Protein 2NXW (pdb70)

Foldseek 3Di:
DFDDDQQAALLRLLLLVQVVFPEAAAEEDDDDLCVLSVVCCVVVVSHHYHYFDALCLLLLLQQLLCLLVLTEGHYEFEPDPGLVRNLVSQLLQQLLLAAYEYEYGAAQPPDDDDDPVPSVVSVVVRWQEEDEQNGQACSLVRSLAQSLRCLQASHYYYYYYHSVRRGRDHHHRDHRDDDFADPVLLLVVLVVLLVLLVPWPQAEEEAEQVCSSNVPLVLVLQLCQQSPHAYEYFPNCPPRCPVGLRRHLYYQQPLLDDPVVLCSQAVTLAYEHQAADEDPFGRGPHCVRHPQQSYWDCHSCWIDYNHDIGHRHRSVSSSVSNSVVTDGHSHGDDDPDNDDADEDQPQDFAFDFLSSLQRLQQPVVVVPDDFAAEEEFAALQVVSCSRHDHPHYHYSRGVRDAQSFQSSQVSSQLRVPQGEYETEYEPVRCVPHVLSLLSCLVSVFAHEYEYEYQQFSQLVCLVPVVDPVRRHDDDPVQVCQVVSFAHGDEDTGSNRSNVLVVVQVVDTRGYYYYYRHDHRPRGDSSSVSVSVSVVVD/DDWFALLVLLLVVQVVFPEAAAEEDEDVLCVLSVVCCVVVVSHHYHYFDALCLLLLLQQLLCLLVLTEGEYEFEPDPGLVRNLLSQQLQQLQLAEYEYEYGAAAPVGPDVPSVVSVVVRFDEEDEQNDQACSLVRSLAQSLRCLQASHYYYYYYHSVRRGPIHHHHDHRDDDDDDVVLLLVLLVVLLVLQVPWPQAEEEAEQVCSSNVVLVLVLQLCQQSVHAYEYAPRCPPGCPVGLARHPYYQFPQLDDPVRLCSQLVTQAYEAQAADEDPFRRGPHPVRHDQQRYWHCHSQWTDHNNDIRHRHGSVNNSVSNSVVTDGHPHGDVVDDDDDADEDQPQDFAFDFLLSLQRLQQHVVVVPDDFEAEEEFAALQVVSCVRHDHPHYHYSSGVRDAQSFQSSQVSSQLRVVPGEYETEYEPVSCVPHVLSLLSCLVSVHAHEYEYEYQQFRQLVCLVVVVDPVRRHDDDPVQVCQVVSFAHGDEDTGSNVSSVLVVVSVVDTNGYYYYYRHDHRPRGDSSSVSSSVSVVD

Nearest PDB structures (foldseek):
  2nxw-assembly1_A  TM=1.002E+00  e=0.000E+00  Azospirillum brasilense
  2q5l-assembly1_A  TM=1.000E+00  e=0.000E+00  Azospirillum brasilense
  2nxw-assembly1_B  TM=9.955E-01  e=0.000E+00  Azospirillum brasilense
  2q5l-assembly1_B  TM=9.924E-01  e=0.000E+00  Azospirillum brasilense
  2q5j-assembly1_B  TM=9.953E-01  e=8.909E-103  Azospirillum brasilense

CATH classification: 3.40.50.970 (+2 more: 3.40.50.1220, 3.40.50.970)

Organism: Azospirillum brasilense (NCBI:txid192)

Solvent-accessible surface area: 36427 Å² total; per-residue (Å²): 214,116,26,109,44,41,162,38,78,0,0,28,2,0,0,114,1,0,121,113,23,34,6,78,6,0,0,0,5,7,8,74,55,1,8,32,5,0,73,9,0,34,110,47,106,16,4,61,30,30,10,2,2,8,8,4,0,0,1,9,0,0,2,0,8,1,20,68,44,51,20,5,1,0,0,0,1,20,60,16,15,6,0,4,11,0,0,6,1,1,0,6,0,41,0,1,0,0,12,1,0,0,3,0,5,2,23,4,49,126,90,77,97,32,32,142,77,6,4,43,84,0,0,37,70,0,9,48,8,40,4,108,2,56,50,15,54,134,2,18,70,52,0,7,90,0,0,2,6,0,107,18,27,4,19,0,0,0,0,5,2,0,81,74,28,1,78,25,55,0,117,92,21,44,133,42,63,106,96,83,69,58,106,121,16,21,38,47,0,0,78,64,0,7,44,34,7,174,93,16,129,40,18,0,0,0,0,0,1,2,0,69,21,65,62,16,75,82,96,0,17,61,0,0,22,62,20,38,12,55,4,0,1,2,7,14,0,38,53,7,2,55,135,7,49,1,24,24,84,15,32,2,7,12,57,0,10,80,82,71,13,21,57,42,1,50,126,6,54,2,2,0,0,0,0,0,11,50,15,92,48,30,0,6,0,8,43,154,92,14,46,86,195,65,4,4,33,1,26,49,41,26,1,56,6,56,112,122,66,31,60,54,2,21,10,44,15,0,0,51,6,0,20,140,85,26,98,103,46,133,67,84,70,126,67,204,78,97,77,90,63,17,52,39,19,108,56,54,63,96,76,1,26,2,19,10,0,0,69,4,6,0,44,61,22,147,92,66,33,100,38,30,26,1,0,0,0,27,13,14,1,0,0,0,0,17,8,0,28,33,59,28,34,10,1,4,0,2,24,27,3,51,0,5,0,2,0,0,0,1,0,0,6,26,19,10,76,44,138,12,1,3,1,0,0,15,3,5,2,0,6,8,6,0,4,6,1,4,2,2,156,70,23,66,16,8,1,0,0,0,0,7,3,16,21,4,17,8,21,22,36,27,79,14,88,103,5,63,18,0,64,23,48,50,3,59,1,9,101,0,0,74,6,7,29,1,53,32,66,65,3,131,32,45,41,80,0,97,61,9,2,43,76,2,32,89,46,127,65,102,1,10,1,1,0,0,24,9,60,104,54,49,41,0,66,2,0,44,103,23,40,124,8,86,82,83,153,128,90,111,41,84,0,0,33,2,0,0,102,1,0,115,108,27,34,6,80,6,0,0,0,5,7,8,60,39,1,5,34,5,0,67,7,2,46,117,47,148,16,5,71,40,32,24,2,2,8,8,3,0,0,1,10,0,0,2,0,8,1,18,60,42,46,23,5,1,0,0,0,0,17,58,15,14,6,0,4,11,0,0,7,2,1,0,6,0,17,1,1,0,0,11,1,0,0,2,0,4,1,33,4,61,115,100,63,73,84,26,3,42,73,0,0,96,49,0,8,35,9,34,5,103,2,55,58,50,93,136,1,16,69,52,0,7,92,0,0,8,18,0,113,38,60,4,19,0,0,0,0,9,1,0,77,74,12,1,74,20,86,6,122,73,19,46,132,37,87,95,75,126,43,88,129,119,34,31,35,47,0,0,78,53,0,8,59,29,6,156,97,15,124,37,23,0,0,0,0,0,1,2,0,62,21,63,48,17,67,84,96,0,16,59,0,0,20,62,23,41,16,50,2,0,2,2,12,19,0,48,49,4,11,57,133,5,42,5,14,23,91,23,42,2,17,5,80,1,16,87,82,145,15,24,154,43,0,49,104,3,33,1,2,0,0,0,0,0,8,39,10,96,32,46,4,3,1,6,42,107,64,15,40,73,166,98,8,0,36,1,26,61,57,24,1,46,11,34,155,84,80,46,68,95,3,25,10,43,17,0,0,53,4,1,20,142,75,14,90,110,37,142,84,83,53,118,85,96,88,123,119,90,63,23,55,49,24,113,56,50,63,93,80,2,28,1,19,11,0,0,68,4,7,0,42,61,19,143,94,68,30,138,26,29,25,0,0,0,0,40,13,14,2,0,1,0,0,19,24,0,18,33,56,30,33,10,3,4,4,4,27,40,3,54,0,5,0,2,0,0,0,1,0,0,15,28,17,9,82,66,143,14,1,3,1,0,0,15,4,5,2,0,6,9,7,0,4,5,1,0,16,2,64,100,26,68,14,9,1,0,0,1,0,6,2,16,17,4,18,10,32,19,26,27,72,17,94,102,6,62,17,0,57,13,28,70,6,101,1,9,98,1,0,61,4,1,0,1,52,33,65,45,3,126,31,32,40,81,0,94,61,10,3,42,74,2,33,87,44,137,54,86,0,10,1,1,0,0,22,8,65,107,55,50,42,0,63,3,0,47,109,24,36,93,23,98,94,125

Structure (mmCIF, N/CA/C/O backbone):
data_2NXW
#
_entry.id   2NXW
#
_cell.length_a   99.411
_cell.length_b   179.032
_cell.length_c   120.925
_cell.angle_alpha   90.00
_cell.angle_beta   90.00
_cell.angle_gamma   90.00
#
_symmetry.space_group_name_H-M   'C 2 2 21'
#
loop_
_entity.id
_entity.type
_entity.pdbx_description
1 polymer 'PHENYL-3-PYRUVATE DECARBOXYLASE'
2 non-polymer 'MAGNESIUM ION'
3 non-polymer 'CHLORIDE ION'
4 non-polymer 'THIAMINE DIPHOSPHATE'
5 non-polymer GLYCEROL
6 water water
#
loop_
_atom_site.group_PDB
_atom_site.id
_atom_site.type_symbol
_atom_site.label_atom_id
_atom_site.label_alt_id
_atom_site.label_comp_id
_atom_site.label_asym_id
_atom_site.label_entity_id
_atom_site.label_seq_id
_atom_site.pdbx_PDB_ins_code
_atom_site.Cartn_x
_atom_site.Cartn_y
_atom_site.Cartn_z
_atom_site.occupancy
_atom_site.B_iso_or_equiv
_atom_site.auth_seq_id
_atom_site.auth_comp_id
_atom_site.auth_asym_id
_atom_site.auth_atom_id
_atom_site.pdbx_PDB_model_num
ATOM 1 N N . LEU A 1 14 ? 28.603 31.896 -0.717 1.00 33.13 -6 LEU A N 1
ATOM 2 C CA . LEU A 1 14 ? 27.398 32.769 -0.636 1.00 31.95 -6 LEU A CA 1
ATOM 3 C C . LEU A 1 14 ? 26.506 32.363 0.530 1.00 31.06 -6 LEU A C 1
ATOM 4 O O . LEU A 1 14 ? 26.365 31.175 0.827 1.00 31.35 -6 LEU A O 1
ATOM 9 N N . VAL A 1 15 ? 25.906 33.353 1.185 1.00 29.54 -5 VAL A N 1
ATOM 10 C CA . VAL A 1 15 ? 25.000 33.090 2.300 1.00 28.23 -5 VAL A CA 1
ATOM 11 C C . VAL A 1 15 ? 23.767 32.406 1.712 1.00 27.55 -5 VAL A C 1
ATOM 12 O O . VAL A 1 15 ? 23.188 32.893 0.739 1.00 27.03 -5 VAL A O 1
ATOM 16 N N . PRO A 1 16 ? 23.340 31.276 2.298 1.00 25.11 -4 PRO A N 1
ATOM 17 C CA . PRO A 1 16 ? 22.165 30.570 1.772 1.00 24.00 -4 PRO A CA 1
ATOM 18 C C . PRO A 1 16 ? 20.874 31.382 1.790 1.00 24.32 -4 PRO A C 1
ATOM 19 O O . PRO A 1 16 ? 20.631 32.167 2.703 1.00 24.49 -4 PRO A O 1
ATOM 23 N N . ARG A 1 17 ? 20.046 31.178 0.771 1.00 23.86 -3 ARG A N 1
ATOM 24 C CA . ARG A 1 17 ? 18.761 31.860 0.672 1.00 25.39 -3 ARG A CA 1
ATOM 25 C C . ARG A 1 17 ? 17.835 31.025 -0.203 1.00 25.24 -3 ARG A C 1
ATOM 26 O O . ARG A 1 17 ? 18.259 30.514 -1.240 1.00 24.40 -3 ARG A O 1
ATOM 29 N N . GLY A 1 18 ? 16.584 30.860 0.224 1.00 25.96 -2 GLY A N 1
ATOM 30 C CA . GLY A 1 18 ? 15.624 30.134 -0.591 1.00 25.57 -2 GLY A CA 1
ATOM 31 C C . GLY A 1 18 ? 15.242 28.694 -0.302 1.00 25.38 -2 GLY A C 1
ATOM 32 O O . GLY A 1 18 ? 14.298 28.182 -0.905 1.00 25.35 -2 GLY A O 1
ATOM 33 N N . SER A 1 19 ? 15.949 28.031 0.606 1.00 25.33 -1 SER A N 1
ATOM 34 C CA . SER A 1 19 ? 15.643 26.638 0.920 1.00 25.36 -1 SER A CA 1
ATOM 35 C C . SER A 1 19 ? 14.350 26.501 1.720 1.00 25.94 -1 SER A C 1
ATOM 36 O O . SER A 1 19 ? 13.735 25.430 1.750 1.00 25.47 -1 SER A O 1
ATOM 39 N N . HIS A 1 20 ? 13.946 27.587 2.367 1.00 26.16 0 HIS A N 1
ATOM 40 C CA . HIS A 1 20 ? 12.746 27.597 3.200 1.00 26.83 0 HIS A CA 1
ATOM 41 C C . HIS A 1 20 ? 12.906 26.583 4.331 1.00 26.86 0 HIS A C 1
ATOM 42 O O . HIS A 1 20 ? 11.930 26.011 4.817 1.00 27.74 0 HIS A O 1
ATOM 49 N N . MET A 1 21 ? 14.152 26.354 4.735 1.00 25.08 1 MET A N 1
ATOM 50 C CA . MET A 1 21 ? 14.437 25.429 5.825 1.00 24.53 1 MET A CA 1
ATOM 51 C C . MET A 1 21 ? 15.395 26.080 6.815 1.00 23.42 1 MET A C 1
ATOM 52 O O . MET A 1 21 ? 16.524 26.419 6.461 1.00 23.46 1 MET A O 1
ATOM 61 N N . LYS A 1 22 ? 14.933 26.256 8.051 1.00 21.76 2 LYS A N 1
ATOM 62 C CA . LYS A 1 22 ? 15.744 26.853 9.108 1.00 20.93 2 LYS A CA 1
ATOM 63 C C . LYS A 1 22 ? 16.837 25.873 9.511 1.00 19.07 2 LYS A C 1
ATOM 64 O O . LYS A 1 22 ? 16.639 24.659 9.464 1.00 18.10 2 LYS A O 1
ATOM 70 N N . LEU A 1 23 ? 17.980 26.404 9.926 1.00 19.16 3 LEU A N 1
ATOM 71 C CA . LEU A 1 23 ? 19.088 25.566 10.358 1.00 17.98 3 LEU A CA 1
ATOM 72 C C . LEU A 1 23 ? 18.625 24.575 11.435 1.00 17.04 3 LEU A C 1
ATOM 73 O O . LEU A 1 23 ? 18.930 23.385 11.356 1.00 17.21 3 LEU A O 1
ATOM 78 N N . ALA A 1 24 ? 17.883 25.059 12.428 1.00 17.47 4 ALA A N 1
ATOM 79 C CA . ALA A 1 24 ? 17.406 24.178 13.498 1.00 17.58 4 ALA A CA 1
ATOM 80 C C . ALA A 1 24 ? 16.532 23.047 12.953 1.00 18.32 4 ALA A C 1
ATOM 81 O O . ALA A 1 24 ? 16.631 21.908 13.410 1.00 18.43 4 ALA A O 1
ATOM 83 N N . GLU A 1 25 ? 15.681 23.360 11.975 1.00 18.17 5 GLU A N 1
ATOM 84 C CA . GLU A 1 25 ? 14.795 22.363 11.369 1.00 19.69 5 GLU A CA 1
ATOM 85 C C . GLU A 1 25 ? 15.617 21.320 10.619 1.00 18.64 5 GLU A C 1
ATOM 86 O O . GLU A 1 25 ? 15.334 20.123 10.688 1.00 19.63 5 GLU A O 1
ATOM 92 N N . ALA A 1 26 ? 16.629 21.783 9.890 1.00 17.73 6 ALA A N 1
ATOM 93 C CA . ALA A 1 26 ? 17.499 20.892 9.135 1.00 17.32 6 ALA A CA 1
ATOM 94 C C . ALA A 1 26 ? 18.212 19.925 10.075 1.00 16.30 6 ALA A C 1
ATOM 95 O O . ALA A 1 26 ? 18.381 18.749 9.761 1.00 17.62 6 ALA A O 1
ATOM 97 N N . LEU A 1 27 ? 18.628 20.433 11.231 1.00 17.28 7 LEU A N 1
ATOM 98 C CA . LEU A 1 27 ? 19.312 19.596 12.210 1.00 16.91 7 LEU A CA 1
ATOM 99 C C . LEU A 1 27 ? 18.354 18.559 12.800 1.00 16.02 7 LEU A C 1
ATOM 100 O O . LEU A 1 27 ? 18.693 17.374 12.879 1.00 16.36 7 LEU A O 1
ATOM 105 N N . LEU A 1 28 ? 17.167 18.998 13.210 1.00 15.74 8 LEU A N 1
ATOM 106 C CA . LEU A 1 28 ? 16.189 18.071 13.769 1.00 15.45 8 LEU A CA 1
ATOM 107 C C . LEU A 1 28 ? 15.843 16.992 12.749 1.00 16.01 8 LEU A C 1
ATOM 108 O O . LEU A 1 28 ? 15.728 15.818 13.094 1.00 16.30 8 LEU A O 1
ATOM 113 N N . ARG A 1 29 ? 15.701 17.382 11.483 1.00 17.39 9 ARG A N 1
ATOM 114 C CA . ARG A 1 29 ? 15.385 16.412 10.439 1.00 17.26 9 ARG A CA 1
ATOM 115 C C . ARG A 1 29 ? 16.541 15.435 10.210 1.00 16.39 9 ARG A C 1
ATOM 116 O O . ARG A 1 29 ? 16.315 14.247 9.999 1.00 19.15 9 ARG A O 1
ATOM 124 N N . ALA A 1 30 ? 17.776 15.930 10.256 1.00 16.44 10 ALA A N 1
ATOM 125 C CA . ALA A 1 30 ? 18.953 15.084 10.074 1.00 16.03 10 ALA A CA 1
ATOM 126 C C . ALA A 1 30 ? 19.031 14.041 11.195 1.00 17.00 10 ALA A C 1
ATOM 127 O O . ALA A 1 30 ? 19.432 12.898 10.968 1.00 16.99 10 ALA A O 1
ATOM 129 N N . LEU A 1 31 ? 18.645 14.445 12.401 1.00 16.21 11 LEU A N 1
ATOM 130 C CA . LEU A 1 31 ? 18.665 13.529 13.538 1.00 16.30 11 LEU A CA 1
ATOM 131 C C . LEU A 1 31 ? 17.582 12.465 13.359 1.00 15.91 11 LEU A C 1
ATOM 132 O O . LEU A 1 31 ? 17.826 11.277 13.574 1.00 16.42 11 LEU A O 1
ATOM 137 N N . LYS A 1 32 ? 16.394 12.894 12.948 1.00 16.69 12 LYS A N 1
ATOM 138 C CA . LYS A 1 32 ? 15.300 11.961 12.726 1.00 18.04 12 LYS A CA 1
ATOM 139 C C . LYS A 1 32 ? 15.660 10.980 11.604 1.00 18.59 12 LYS A C 1
ATOM 140 O O . LYS A 1 32 ? 15.339 9.790 11.687 1.00 17.82 12 LYS A O 1
ATOM 146 N N . ASP A 1 33 ? 16.340 11.475 10.566 1.00 19.25 13 ASP A N 1
ATOM 147 C CA . ASP A 1 33 ? 16.763 10.628 9.442 1.00 21.14 13 ASP A CA 1
ATOM 148 C C . ASP A 1 33 ? 17.687 9.516 9.916 1.00 20.29 13 ASP A C 1
ATOM 149 O O . ASP A 1 33 ? 17.759 8.444 9.312 1.00 20.23 13 ASP A O 1
ATOM 154 N N . ARG A 1 34 ? 18.412 9.792 10.994 1.00 17.49 14 ARG A N 1
ATOM 155 C CA . ARG A 1 34 ? 19.357 8.841 11.551 1.00 17.91 14 ARG A CA 1
ATOM 156 C C . ARG A 1 34 ? 18.803 8.000 12.695 1.00 16.99 14 ARG A C 1
ATOM 157 O O . ARG A 1 34 ? 19.555 7.302 13.378 1.00 19.76 14 ARG A O 1
ATOM 165 N N . GLY A 1 35 ? 17.492 8.075 12.901 1.00 16.74 15 GLY A N 1
ATOM 166 C CA . GLY A 1 35 ? 16.858 7.264 13.922 1.00 15.79 15 GLY A CA 1
ATOM 167 C C . GLY A 1 35 ? 16.488 7.875 15.258 1.00 15.65 15 GLY A C 1
ATOM 168 O O . GLY A 1 35 ? 15.848 7.202 16.064 1.00 17.07 15 GLY A O 1
ATOM 169 N N . ALA A 1 36 ? 16.865 9.126 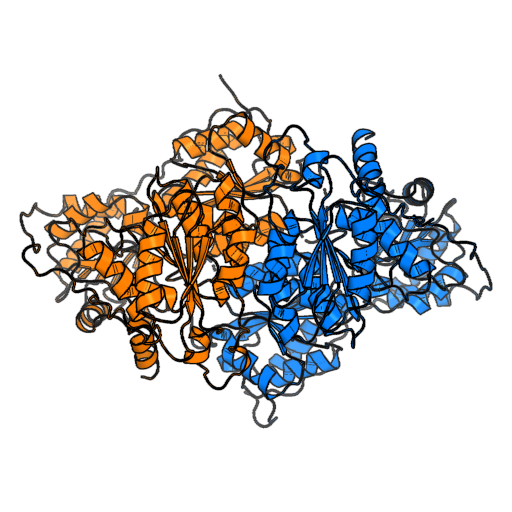15.502 1.00 16.27 16 ALA A N 1
ATOM 170 C CA . ALA A 1 36 ? 16.542 9.763 16.773 1.00 16.43 16 ALA A CA 1
ATOM 171 C C . ALA A 1 36 ? 15.035 9.722 16.977 1.00 17.06 16 ALA A C 1
ATOM 172 O O . ALA A 1 36 ? 14.261 9.936 16.029 1.00 18.02 16 ALA A O 1
ATOM 174 N N . GLN A 1 37 ? 14.609 9.463 18.211 1.00 15.53 17 GLN A N 1
ATOM 175 C CA . GLN A 1 37 ? 13.188 9.346 18.513 1.00 15.84 17 GLN A CA 1
ATOM 176 C C . GLN A 1 37 ? 12.619 10.428 19.418 1.00 16.60 17 GLN A C 1
ATOM 177 O O . GLN A 1 37 ? 11.406 10.515 19.608 1.00 17.52 17 GLN A O 1
ATOM 183 N N . ALA A 1 38 ? 13.489 11.252 19.987 1.00 15.90 18 ALA A N 1
ATOM 184 C CA . ALA A 1 38 ? 13.032 12.309 20.869 1.00 15.68 18 ALA A CA 1
ATOM 185 C C . ALA A 1 38 ? 14.181 13.246 21.158 1.00 14.61 18 ALA A C 1
ATOM 186 O O . ALA A 1 38 ? 15.325 12.956 20.835 1.00 15.10 18 ALA A O 1
ATOM 188 N N . MET A 1 39 ? 13.855 14.386 21.741 1.00 15.42 19 MET A N 1
ATOM 189 C CA . MET A 1 39 ? 14.877 15.321 22.151 1.00 14.75 19 MET A CA 1
ATOM 190 C C . MET A 1 39 ? 14.545 15.709 23.571 1.00 14.05 19 MET A C 1
ATOM 191 O O . MET A 1 39 ? 13.434 16.163 23.870 1.00 15.05 19 MET A O 1
ATOM 196 N N . PHE A 1 40 ? 15.499 15.475 24.459 1.00 13.65 20 PHE A N 1
ATOM 197 C CA . PHE A 1 40 ? 15.339 15.820 25.862 1.00 12.74 20 PHE A CA 1
ATOM 198 C C . PHE A 1 40 ? 16.065 17.138 26.072 1.00 12.76 20 PHE A C 1
ATOM 199 O O . PHE A 1 40 ? 17.080 17.395 25.429 1.00 13.30 20 PHE A O 1
ATOM 207 N N . GLY A 1 41 ? 15.556 17.984 26.958 1.00 12.37 21 GLY A N 1
ATOM 208 C CA . GLY A 1 41 ? 16.262 19.228 27.195 1.00 11.76 21 GLY A CA 1
ATOM 209 C C . GLY A 1 41 ? 15.704 20.158 28.237 1.00 12.62 21 GLY A C 1
ATOM 210 O O . GLY A 1 41 ? 14.605 19.951 28.749 1.00 12.97 21 GLY A O 1
ATOM 211 N N . ILE A 1 42 ? 16.499 21.168 28.578 1.00 12.61 22 ILE A N 1
ATOM 212 C CA . ILE A 1 42 ? 16.085 22.222 29.496 1.00 12.19 22 ILE A CA 1
ATOM 213 C C . ILE A 1 42 ? 16.532 23.501 28.793 1.00 13.35 22 ILE A C 1
ATOM 214 O O . ILE A 1 42 ? 17.701 23.659 28.440 1.00 13.08 22 ILE A O 1
ATOM 219 N N . PRO A 1 43 ? 15.597 24.428 28.569 1.00 13.91 23 PRO A N 1
ATOM 220 C CA . PRO A 1 43 ? 15.905 25.686 27.889 1.00 15.02 23 PRO A CA 1
ATOM 221 C C . PRO A 1 43 ? 16.559 26.753 28.750 1.00 15.84 23 PRO A C 1
ATOM 222 O O . PRO A 1 43 ? 16.696 26.605 29.969 1.00 14.30 23 PRO A O 1
ATOM 226 N N . GLY A 1 44 ? 16.961 27.824 28.073 1.00 14.34 24 GLY A N 1
ATOM 227 C CA . GLY A 1 44 ? 17.571 28.975 28.708 1.00 16.14 24 GLY A CA 1
ATOM 228 C C . GLY A 1 44 ? 17.549 30.074 27.666 1.00 17.08 24 GLY A C 1
ATOM 229 O O . GLY A 1 44 ? 17.253 29.808 26.507 1.00 16.80 24 GLY A O 1
ATOM 230 N N . ASP A 1 45 ? 17.862 31.299 28.065 1.00 19.46 25 ASP A N 1
ATOM 231 C CA . ASP A 1 45 ? 17.861 32.427 27.138 1.00 21.15 25 ASP A CA 1
ATOM 232 C C . ASP A 1 45 ? 18.461 32.152 25.763 1.00 20.30 25 ASP A C 1
ATOM 233 O O . ASP A 1 45 ? 17.799 32.344 24.738 1.00 20.93 25 ASP A O 1
ATOM 238 N N . PHE A 1 46 ? 19.714 31.707 25.736 1.00 17.59 26 PHE A N 1
ATOM 239 C CA . PHE A 1 46 ? 20.391 31.463 24.472 1.00 19.14 26 PHE A CA 1
ATOM 240 C C . PHE A 1 46 ? 19.812 30.319 23.650 1.00 18.83 26 PHE A C 1
ATOM 241 O O . PHE A 1 46 ? 20.009 30.259 22.439 1.00 20.71 26 PHE A O 1
ATOM 249 N N . ALA A 1 47 ? 19.076 29.425 24.300 1.00 17.14 27 ALA A N 1
ATOM 250 C CA . ALA A 1 47 ? 18.485 28.290 23.607 1.00 16.55 27 ALA A CA 1
ATOM 251 C C . ALA A 1 47 ? 16.992 28.449 23.306 1.00 15.43 27 ALA A C 1
ATOM 252 O O . ALA A 1 47 ? 16.411 27.572 22.674 1.00 16.30 27 ALA A O 1
ATOM 254 N N . LEU A 1 48 ? 16.379 29.552 23.731 1.00 15.93 28 LEU A N 1
ATOM 255 C CA . LEU A 1 48 ? 14.941 29.724 23.503 1.00 16.32 28 LEU A CA 1
ATOM 256 C C . LEU A 1 48 ? 14.514 29.610 22.036 1.00 16.51 28 LEU A C 1
ATOM 257 O O . LEU A 1 48 ? 13.554 28.906 21.727 1.00 15.99 28 LEU A O 1
ATOM 262 N N . PRO A 1 49 ? 15.213 30.295 21.119 1.00 16.23 29 PRO A N 1
ATOM 263 C CA . PRO A 1 49 ? 14.822 30.189 19.708 1.00 17.37 29 PRO A CA 1
ATOM 264 C C . PRO A 1 49 ? 14.846 28.748 19.187 1.00 17.40 29 PRO A C 1
ATOM 265 O O . PRO A 1 49 ? 13.973 28.340 18.420 1.00 18.24 29 PRO A O 1
ATOM 269 N N . PHE A 1 50 ? 15.848 27.976 19.603 1.00 16.44 30 PHE A N 1
ATOM 270 C CA . PHE A 1 50 ? 15.958 26.587 19.174 1.00 16.03 30 PHE A CA 1
ATOM 271 C C . PHE A 1 50 ? 14.806 25.742 19.733 1.00 16.43 30 PHE A C 1
ATOM 272 O O . PHE A 1 50 ? 14.218 24.930 19.019 1.00 15.86 30 PHE A O 1
ATOM 280 N N . PHE A 1 51 ? 14.479 25.930 21.011 1.00 15.84 31 PHE A N 1
ATOM 281 C CA . PHE A 1 51 ? 13.394 25.156 21.595 1.00 15.48 31 PHE A CA 1
ATOM 282 C C . PHE A 1 51 ? 12.057 25.520 20.952 1.00 15.42 31 PHE A C 1
ATOM 283 O O . PHE A 1 51 ? 11.172 24.673 20.859 1.00 16.80 31 PHE A O 1
ATOM 291 N N . LYS A 1 52 ? 11.930 26.767 20.496 1.00 16.69 32 LYS A N 1
ATOM 292 C CA . LYS A 1 52 ? 10.706 27.230 19.839 1.00 17.33 32 LYS A CA 1
ATOM 293 C C . LYS A 1 52 ? 10.520 26.447 18.549 1.00 18.16 32 LYS A C 1
ATOM 294 O O . LYS A 1 52 ? 9.421 25.979 18.258 1.00 18.24 32 LYS A O 1
ATOM 300 N N . VAL A 1 53 ? 11.590 26.298 17.774 1.00 18.27 33 VAL A N 1
ATOM 301 C CA . VAL A 1 53 ? 11.497 25.538 16.534 1.00 17.83 33 VAL A CA 1
ATOM 302 C C . VAL A 1 53 ? 11.146 24.087 16.846 1.00 18.38 33 VAL A C 1
ATOM 303 O O . VAL A 1 53 ? 10.289 23.487 16.203 1.00 18.43 33 VAL A O 1
ATOM 307 N N . ALA A 1 54 ? 11.799 23.515 17.853 1.00 17.56 34 ALA A N 1
ATOM 308 C CA . ALA A 1 54 ? 11.517 22.131 18.202 1.00 16.50 34 ALA A CA 1
ATOM 309 C C . ALA A 1 54 ? 10.057 21.928 18.598 1.00 17.81 34 ALA A C 1
ATOM 310 O O . ALA A 1 54 ? 9.418 20.974 18.152 1.00 18.46 34 ALA A O 1
ATOM 312 N N . GLU A 1 55 ? 9.529 22.825 19.423 1.00 17.90 35 GLU A N 1
ATOM 313 C CA . GLU A 1 55 ? 8.153 22.703 19.876 1.00 18.14 35 GLU A CA 1
ATOM 314 C C . GLU A 1 55 ? 7.134 22.944 18.777 1.00 19.85 35 GLU A C 1
ATOM 315 O O . GLU A 1 55 ? 6.130 22.230 18.670 1.00 21.96 35 GLU A O 1
ATOM 321 N N . GLU A 1 56 ? 7.386 23.956 17.961 1.00 21.35 36 GLU A N 1
ATOM 322 C CA . GLU A 1 56 ? 6.450 24.284 16.900 1.00 22.58 36 GLU A CA 1
ATOM 323 C C . GLU A 1 56 ? 6.439 23.290 15.744 1.00 22.88 36 GLU A C 1
ATOM 324 O O . GLU A 1 56 ? 5.372 22.968 15.208 1.00 23.60 36 GLU A O 1
ATOM 330 N N . THR A 1 57 ? 7.608 22.781 15.372 1.00 21.92 37 THR A N 1
ATOM 331 C CA . THR A 1 57 ? 7.692 21.831 14.264 1.00 22.75 37 THR A CA 1
ATOM 332 C C . THR A 1 57 ? 7.403 20.390 14.666 1.00 24.18 37 THR A C 1
ATOM 333 O O . THR A 1 57 ? 6.954 19.592 13.845 1.00 25.34 37 THR A O 1
ATOM 337 N N . GLN A 1 58 ? 7.671 20.055 15.924 1.00 24.70 38 GLN A N 1
ATOM 338 C CA . GLN A 1 58 ? 7.455 18.699 16.418 1.00 25.87 38 GLN A CA 1
ATOM 339 C C . GLN A 1 58 ? 8.145 17.643 15.545 1.00 25.05 38 GLN A C 1
ATOM 340 O O . GLN A 1 58 ? 7.634 16.535 15.380 1.00 26.40 38 GLN A O 1
ATOM 346 N N . ILE A 1 59 ? 9.302 17.977 14.980 1.00 23.79 39 ILE A N 1
ATOM 347 C CA . ILE A 1 59 ? 10.029 17.014 14.152 1.00 22.51 39 ILE A CA 1
ATOM 348 C C . ILE A 1 59 ? 10.432 15.831 15.041 1.00 22.63 39 ILE A C 1
ATOM 349 O O . ILE A 1 59 ? 10.392 14.669 14.620 1.00 22.03 39 ILE A O 1
ATOM 354 N N . LEU A 1 60 ? 10.822 16.146 16.273 1.00 21.17 40 LEU A N 1
ATOM 355 C CA . LEU A 1 60 ? 11.176 15.141 17.268 1.00 21.01 40 LEU A CA 1
ATOM 356 C C . LEU A 1 60 ? 10.368 15.505 18.502 1.00 20.60 40 LEU A C 1
ATOM 357 O O . LEU A 1 60 ? 10.210 16.683 18.821 1.00 22.40 40 LEU A O 1
ATOM 362 N N . PRO A 1 61 ? 9.812 14.504 19.193 1.00 19.10 41 PRO A N 1
ATOM 363 C CA . PRO A 1 61 ? 9.032 14.776 20.400 1.00 18.73 41 PRO A CA 1
ATOM 364 C C . PRO A 1 61 ? 9.964 15.506 21.367 1.00 18.52 41 PRO A C 1
ATOM 365 O O . PRO A 1 61 ? 11.101 15.072 21.571 1.00 19.77 41 PRO A O 1
ATOM 369 N N . LEU A 1 62 ? 9.488 16.602 21.950 1.00 17.85 42 LEU A N 1
ATOM 370 C CA . LEU A 1 62 ? 10.298 17.385 22.881 1.00 17.03 42 LEU A CA 1
ATOM 371 C C . LEU A 1 62 ? 9.921 17.090 24.328 1.00 17.43 42 LEU A C 1
ATOM 372 O O . LEU A 1 62 ? 8.792 17.340 24.746 1.00 17.30 42 LEU A O 1
ATOM 377 N N . HIS A 1 63 ? 10.881 16.564 25.090 1.00 15.46 43 HIS A N 1
ATOM 378 C CA . HIS A 1 63 ? 10.648 16.216 26.487 1.00 15.66 43 HIS A CA 1
ATOM 379 C C . HIS A 1 63 ? 11.547 17.007 27.411 1.00 14.97 43 HIS A C 1
ATOM 380 O O . HIS A 1 63 ? 12.774 16.926 27.306 1.00 16.88 43 HIS A O 1
ATOM 387 N N . THR A 1 64 ? 10.957 17.774 28.316 1.00 14.26 44 THR A N 1
ATOM 388 C CA . THR A 1 64 ? 11.787 18.513 29.255 1.00 14.66 44 THR A CA 1
ATOM 389 C C . THR A 1 64 ? 11.895 17.743 30.558 1.00 14.53 44 THR A C 1
ATOM 390 O O . THR A 1 64 ? 11.052 16.896 30.881 1.00 14.27 44 THR A O 1
ATOM 394 N N . LEU A 1 65 ? 12.978 18.001 31.277 1.00 12.64 45 LEU A N 1
ATOM 395 C CA . LEU A 1 65 ? 13.193 17.371 32.566 1.00 14.18 45 LEU A CA 1
ATOM 396 C C . LEU A 1 65 ? 13.502 18.473 33.570 1.00 13.90 45 LEU A C 1
ATOM 397 O O . LEU A 1 65 ? 13.491 19.650 33.224 1.00 14.75 45 LEU A O 1
ATOM 402 N N . SER A 1 66 ? 13.757 18.106 34.817 1.00 12.97 46 SER A N 1
ATOM 403 C CA . SER A 1 66 ? 14.015 19.091 35.848 1.00 12.07 46 SER A CA 1
ATOM 404 C C . SER A 1 66 ? 15.430 19.637 35.940 1.00 11.81 46 SER A C 1
ATOM 405 O O . SER A 1 66 ? 15.626 20.841 36.121 1.00 12.25 46 SER A O 1
ATOM 408 N N . HIS A 1 67 ? 16.402 18.742 35.819 1.00 11.97 47 HIS A N 1
ATOM 409 C CA . HIS A 1 67 ? 17.819 19.090 36.006 1.00 11.52 47 HIS A CA 1
ATOM 410 C C . HIS A 1 67 ? 18.638 18.506 34.852 1.00 11.92 47 HIS A C 1
ATOM 411 O O . HIS A 1 67 ? 18.340 17.407 34.383 1.00 10.97 47 HIS A O 1
ATOM 418 N N . GLU A 1 68 ? 19.674 19.227 34.406 1.00 11.01 48 GLU A N 1
ATOM 419 C CA . GLU A 1 68 ? 20.456 18.757 33.257 1.00 12.24 48 GLU A CA 1
ATOM 420 C C . GLU A 1 68 ? 21.066 17.357 33.352 1.00 10.93 48 GLU A C 1
ATOM 421 O O . GLU A 1 68 ? 21.187 16.678 32.329 1.00 10.57 48 GLU A O 1
ATOM 427 N N . PRO A 1 69 ? 21.479 16.904 34.556 1.00 9.54 49 PRO A N 1
ATOM 428 C CA . PRO A 1 69 ? 22.037 15.546 34.582 1.00 9.53 49 PRO A CA 1
ATOM 429 C C . PRO A 1 69 ? 21.030 14.566 33.978 1.00 10.24 49 PRO A C 1
ATOM 430 O O . PRO A 1 69 ? 21.400 13.699 33.178 1.00 11.74 49 PRO A O 1
ATOM 434 N N . ALA A 1 70 ? 19.754 14.735 34.338 1.00 10.24 50 ALA A N 1
ATOM 435 C CA . ALA A 1 70 ? 18.696 13.866 33.827 1.00 10.83 50 ALA A CA 1
ATOM 436 C C . ALA A 1 70 ? 18.501 14.006 32.312 1.00 10.64 50 ALA A C 1
ATOM 437 O O . ALA A 1 70 ? 18.141 13.045 31.644 1.00 11.65 50 ALA A O 1
ATOM 439 N N . VAL A 1 71 ? 18.720 15.203 31.775 1.00 11.13 51 VAL A N 1
ATOM 440 C CA . VAL A 1 71 ? 18.591 15.387 30.324 1.00 10.37 51 VAL A CA 1
ATOM 441 C C . VAL A 1 71 ? 19.620 14.493 29.632 1.00 11.43 51 VAL A C 1
ATOM 442 O O . VAL A 1 71 ? 19.310 13.764 28.682 1.00 12.53 51 VAL A O 1
ATOM 446 N N . GLY A 1 72 ? 20.854 14.533 30.132 1.00 10.33 52 GLY A N 1
ATOM 447 C CA . GLY A 1 72 ? 21.917 13.727 29.561 1.00 11.15 52 GLY A CA 1
ATOM 448 C C . GLY A 1 72 ? 21.702 12.235 29.743 1.00 10.71 52 GLY A C 1
ATOM 449 O O . GLY A 1 72 ? 21.872 11.452 28.802 1.00 11.86 52 GLY A O 1
ATOM 450 N N . PHE A 1 73 ? 21.320 11.831 30.952 1.00 10.86 53 PHE A N 1
ATOM 451 C CA . PHE A 1 73 ? 21.082 10.417 31.220 1.00 10.26 53 PHE A CA 1
ATOM 452 C C . PHE A 1 73 ? 19.906 9.864 30.404 1.00 10.38 53 PHE A C 1
ATOM 453 O O . PHE A 1 73 ? 19.959 8.726 29.927 1.00 10.85 53 PHE A O 1
ATOM 461 N N . ALA A 1 74 ? 18.844 10.661 30.272 1.00 11.42 54 ALA A N 1
ATOM 462 C CA . ALA A 1 74 ? 17.667 10.242 29.519 1.00 10.93 54 ALA A CA 1
ATOM 463 C C . ALA A 1 74 ? 18.028 10.090 28.044 1.00 10.73 54 ALA A C 1
ATOM 464 O O . ALA A 1 74 ? 17.635 9.113 27.419 1.00 11.77 54 ALA A O 1
ATOM 466 N N . ALA A 1 75 ? 18.794 11.040 27.505 1.00 11.10 55 ALA A N 1
ATOM 467 C CA . ALA A 1 75 ? 19.191 10.957 26.094 1.00 12.07 55 ALA A CA 1
ATOM 468 C C . ALA A 1 75 ? 20.075 9.728 25.874 1.00 11.68 55 ALA A C 1
ATOM 469 O O . ALA A 1 75 ? 19.956 9.024 24.863 1.00 11.69 55 ALA A O 1
ATOM 471 N N . ASP A 1 76 ? 20.981 9.475 26.817 1.00 11.24 56 ASP A N 1
ATOM 472 C CA . ASP A 1 76 ? 21.857 8.317 26.746 1.00 11.09 56 ASP A CA 1
ATOM 473 C C . ASP A 1 76 ? 20.989 7.052 26.748 1.00 11.45 56 ASP A C 1
ATOM 474 O O . ASP A 1 76 ? 21.155 6.162 25.919 1.00 11.31 56 ASP A O 1
ATOM 479 N N . ALA A 1 77 ? 20.053 6.973 27.690 1.00 10.71 57 ALA A N 1
ATOM 480 C CA . ALA A 1 77 ? 19.173 5.814 27.777 1.00 11.89 57 ALA A CA 1
ATOM 481 C C . ALA A 1 77 ? 18.358 5.591 26.505 1.00 11.77 57 ALA A C 1
ATOM 482 O O . ALA A 1 77 ? 18.156 4.447 26.099 1.00 11.86 57 ALA A O 1
ATOM 484 N N . ALA A 1 78 ? 17.869 6.671 25.902 1.00 12.04 58 ALA A N 1
ATOM 485 C CA . ALA A 1 78 ? 17.094 6.561 24.666 1.00 11.70 58 ALA A CA 1
ATOM 486 C C . ALA A 1 78 ? 17.971 5.997 23.552 1.00 13.63 58 ALA A C 1
ATOM 487 O O . ALA A 1 78 ? 17.526 5.162 22.746 1.00 12.88 58 ALA A O 1
ATOM 489 N N . ALA A 1 79 ? 19.224 6.437 23.511 1.00 12.81 59 ALA A N 1
ATOM 490 C CA . ALA A 1 79 ? 20.155 5.955 22.498 1.00 12.26 59 ALA A CA 1
ATOM 491 C C . ALA A 1 79 ? 20.394 4.466 22.700 1.00 13.67 59 ALA A C 1
ATOM 492 O O . ALA A 1 79 ? 20.357 3.680 21.756 1.00 14.53 59 ALA A O 1
ATOM 494 N N . ARG A 1 80 ? 20.624 4.068 23.946 1.00 12.47 60 ARG A N 1
ATOM 495 C CA . ARG A 1 80 ? 20.874 2.669 24.244 1.00 13.29 60 ARG A CA 1
ATOM 496 C C . ARG A 1 80 ? 19.655 1.805 23.970 1.00 13.48 60 ARG A C 1
ATOM 497 O O . ARG A 1 80 ? 19.783 0.688 23.471 1.00 15.48 60 ARG A O 1
ATOM 505 N N . TYR A 1 81 ? 18.474 2.318 24.300 1.00 13.44 61 TYR A N 1
ATOM 506 C CA . TYR A 1 81 ? 17.254 1.551 24.131 1.00 14.28 61 TYR A CA 1
ATOM 507 C C . TYR A 1 81 ? 17.009 1.110 22.694 1.00 14.47 61 TYR A C 1
ATOM 508 O O . TYR A 1 81 ? 16.659 -0.046 22.448 1.00 15.70 61 TYR A O 1
ATOM 517 N N . SER A 1 82 ? 17.211 2.029 21.756 1.00 14.92 62 SER A N 1
ATOM 518 C CA . SER A 1 82 ? 16.964 1.750 20.341 1.00 16.14 62 SER A CA 1
ATOM 519 C C . SER A 1 82 ? 18.219 1.655 19.474 1.00 16.80 62 SER A C 1
ATOM 520 O O . SER A 1 82 ? 18.111 1.590 18.243 1.00 18.84 62 SER A O 1
ATOM 523 N N . SER A 1 83 ? 19.393 1.630 20.100 1.00 16.33 63 SER A N 1
ATOM 524 C CA . SER A 1 83 ? 20.682 1.573 19.394 1.00 16.69 63 SER A CA 1
ATOM 525 C C . SER A 1 83 ? 20.716 2.636 18.304 1.00 16.81 63 SER A C 1
ATOM 526 O O . SER A 1 83 ? 21.027 2.366 17.143 1.00 19.10 63 SER A O 1
ATOM 529 N N . THR A 1 84 ? 20.387 3.860 18.693 1.00 15.44 64 THR A N 1
ATOM 530 C CA . THR A 1 84 ? 20.363 4.973 17.760 1.00 15.72 64 THR A CA 1
ATOM 531 C C . THR A 1 84 ? 20.979 6.208 18.411 1.00 16.09 64 THR A C 1
ATOM 532 O O . THR A 1 84 ? 21.648 6.097 19.445 1.00 15.02 64 THR A O 1
ATOM 536 N N . LE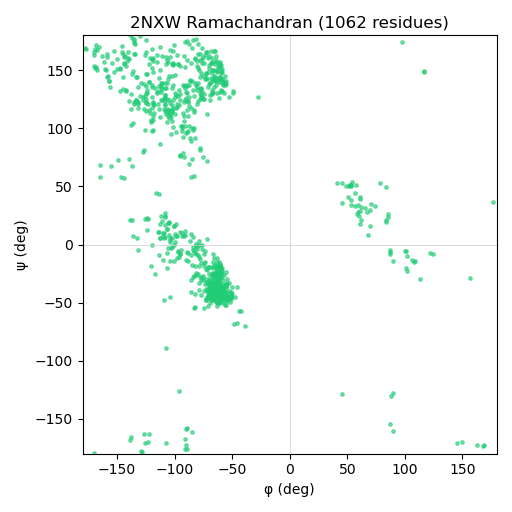U A 1 85 ? 20.776 7.374 17.807 1.00 15.33 65 LEU A N 1
ATOM 537 C CA . LEU A 1 85 ? 21.309 8.613 18.371 1.00 14.84 65 LEU A CA 1
ATOM 538 C C . LEU A 1 85 ? 20.397 9.141 19.459 1.00 14.46 65 LEU A C 1
ATOM 539 O O . LEU A 1 85 ? 19.168 9.089 19.324 1.00 14.02 65 LEU A O 1
ATOM 544 N N . GLY A 1 86 ? 21.005 9.637 20.540 1.00 13.81 66 GLY A N 1
ATOM 545 C CA . GLY A 1 86 ? 20.250 10.254 21.616 1.00 14.18 66 GLY A CA 1
ATOM 546 C C . GLY A 1 86 ? 20.396 11.756 21.411 1.00 13.20 66 GLY A C 1
ATOM 547 O O . GLY A 1 86 ? 21.375 12.193 20.806 1.00 14.63 66 GLY A O 1
ATOM 548 N N . VAL A 1 87 ? 19.445 12.553 21.895 1.00 12.57 67 VAL A N 1
ATOM 549 C CA . VAL A 1 87 ? 19.525 14.000 21.706 1.00 12.55 67 VAL A CA 1
ATOM 550 C C . VAL A 1 87 ? 19.253 14.737 23.003 1.00 11.63 67 VAL A C 1
ATOM 551 O O . VAL A 1 87 ? 18.190 14.592 23.615 1.00 12.85 67 VAL A O 1
ATOM 555 N N . ALA A 1 88 ? 20.229 15.549 23.402 1.00 11.47 68 ALA A N 1
ATOM 556 C CA . ALA A 1 88 ? 20.168 16.312 24.640 1.00 11.99 68 ALA A CA 1
ATOM 557 C C . ALA A 1 88 ? 20.423 17.777 24.343 1.00 12.24 68 ALA A C 1
ATOM 558 O O . ALA A 1 88 ? 21.520 18.139 23.899 1.00 14.48 68 ALA A O 1
ATOM 560 N N . ALA A 1 89 ? 19.418 18.607 24.602 1.00 12.02 69 ALA A N 1
ATOM 561 C CA . ALA A 1 89 ? 19.495 20.044 24.336 1.00 12.24 69 ALA A CA 1
ATOM 562 C C . ALA A 1 89 ? 19.587 20.871 25.607 1.00 12.52 69 ALA A C 1
ATOM 563 O O . ALA A 1 89 ? 18.766 20.733 26.515 1.00 13.66 69 ALA A O 1
ATOM 565 N N . VAL A 1 90 ? 20.586 21.750 25.639 1.00 13.07 70 VAL A N 1
ATOM 566 C CA . VAL A 1 90 ? 20.845 22.603 26.786 1.00 13.45 70 VAL A CA 1
ATOM 567 C C . VAL A 1 90 ? 21.122 24.049 26.399 1.00 13.33 70 VAL A C 1
ATOM 568 O O . VAL A 1 90 ? 21.234 24.390 25.212 1.00 13.88 70 VAL A O 1
ATOM 572 N N . THR A 1 91 ? 21.228 24.906 27.400 1.00 14.41 71 THR A N 1
ATOM 573 C CA . THR A 1 91 ? 21.520 26.302 27.144 1.00 13.63 71 THR A CA 1
ATOM 574 C C . THR A 1 91 ? 22.980 26.559 27.501 1.00 14.83 71 THR A C 1
ATOM 575 O O . THR A 1 91 ? 23.607 25.786 28.229 1.00 16.54 71 THR A O 1
ATOM 579 N N . TYR A 1 92 ? 23.511 27.653 26.974 1.00 14.28 72 TYR A N 1
ATOM 580 C CA . TYR A 1 92 ? 24.905 28.026 27.173 1.00 13.62 72 TYR A CA 1
ATOM 581 C C . TYR A 1 92 ? 25.246 28.293 28.625 1.00 13.19 72 TYR A C 1
ATOM 582 O O . TYR A 1 92 ? 24.440 28.845 29.379 1.00 15.07 72 TYR A O 1
ATOM 591 N N . GLY A 1 93 ? 26.457 27.903 29.005 1.00 12.34 73 GLY A N 1
ATOM 592 C CA . GLY A 1 93 ? 26.900 28.151 30.358 1.00 13.61 73 GLY A CA 1
ATOM 593 C C . GLY A 1 93 ? 26.527 27.067 31.347 1.00 11.86 73 GLY A C 1
ATOM 594 O O . GLY A 1 93 ? 26.752 25.879 31.108 1.00 13.69 73 GLY A O 1
ATOM 595 N N . ALA A 1 94 ? 25.956 27.492 32.471 1.00 12.75 74 ALA A N 1
ATOM 596 C CA . ALA A 1 94 ? 25.573 26.573 33.539 1.00 12.40 74 ALA A CA 1
ATOM 597 C C . ALA A 1 94 ? 24.814 25.344 33.062 1.00 13.23 74 ALA A C 1
ATOM 598 O O . ALA A 1 94 ? 25.110 24.220 33.487 1.00 13.87 74 ALA A O 1
ATOM 600 N N . GLY A 1 95 ? 23.839 25.551 32.179 1.00 13.70 75 GLY A N 1
ATOM 601 C CA . GLY A 1 95 ? 23.062 24.430 31.670 1.00 14.27 75 GLY A CA 1
ATOM 602 C C . GLY A 1 95 ? 23.938 23.348 31.060 1.00 13.71 75 GLY A C 1
ATOM 603 O O . GLY A 1 95 ? 23.842 22.168 31.412 1.00 14.01 75 GLY A O 1
ATOM 604 N N . ALA A 1 96 ? 24.817 23.747 30.149 1.00 12.80 76 ALA A N 1
ATOM 605 C CA . ALA A 1 96 ? 25.711 22.802 29.500 1.00 12.23 76 ALA A CA 1
ATOM 606 C C . ALA A 1 96 ? 26.736 22.187 30.463 1.00 12.38 76 ALA A C 1
ATOM 607 O O . ALA A 1 96 ? 26.973 20.977 30.437 1.00 11.91 76 ALA A O 1
ATOM 609 N N . PHE A 1 97 ? 27.345 23.015 31.308 1.00 12.21 77 PHE A N 1
ATOM 610 C CA . PHE A 1 97 ? 28.342 22.496 32.236 1.00 12.64 77 PHE A CA 1
ATOM 611 C C . PHE A 1 97 ? 27.730 21.487 33.198 1.00 12.43 77 PHE A C 1
ATOM 612 O O . PHE A 1 97 ? 28.412 20.578 33.665 1.00 12.44 77 PHE A O 1
ATOM 620 N N . ASN A 1 98 ? 26.437 21.650 33.469 1.00 11.99 78 ASN A N 1
ATOM 621 C CA . ASN A 1 98 ? 25.722 20.761 34.370 1.00 12.26 78 ASN A CA 1
ATOM 622 C C . ASN A 1 98 ? 25.440 19.384 33.755 1.00 11.18 78 ASN A C 1
ATOM 623 O O . ASN A 1 98 ? 24.928 18.504 34.431 1.00 12.98 78 ASN A O 1
ATOM 628 N N . MET A 1 99 ? 25.763 19.196 32.474 1.00 11.36 79 MET A N 1
ATOM 629 C CA . MET A 1 99 ? 25.538 17.911 31.814 1.00 11.69 79 MET A CA 1
ATOM 630 C C . MET A 1 99 ? 26.853 17.203 31.445 1.00 10.58 79 MET A C 1
ATOM 631 O O . MET A 1 99 ? 26.846 16.149 30.816 1.00 11.70 79 MET A O 1
ATOM 636 N N . VAL A 1 100 ? 27.976 17.779 31.859 1.00 10.47 80 VAL A N 1
ATOM 637 C CA . VAL A 1 100 ? 29.289 17.222 31.565 1.00 11.49 80 VAL A CA 1
ATOM 638 C C . VAL A 1 100 ? 29.439 15.782 32.069 1.00 11.40 80 VAL A C 1
ATOM 639 O O . VAL A 1 100 ? 29.949 14.916 31.360 1.00 12.25 80 VAL A O 1
ATOM 643 N N . ASN A 1 101 ? 28.990 15.508 33.290 1.00 11.45 81 ASN A N 1
ATOM 644 C CA . ASN A 1 101 ? 29.099 14.160 33.818 1.00 10.82 81 ASN A CA 1
ATOM 645 C C . ASN A 1 101 ? 28.284 13.142 33.011 1.00 10.42 81 ASN A C 1
ATOM 646 O O . ASN A 1 101 ? 28.790 12.072 32.654 1.00 10.66 81 ASN A O 1
ATOM 651 N N . ALA A 1 102 ? 27.019 13.458 32.727 1.00 11.51 82 ALA A N 1
ATOM 652 C CA . ALA A 1 102 ? 26.194 12.522 31.965 1.00 11.19 82 ALA A CA 1
ATOM 653 C C . ALA A 1 102 ? 26.806 12.248 30.593 1.00 10.72 82 ALA A C 1
ATOM 654 O O . ALA A 1 102 ? 26.769 11.114 30.104 1.00 11.87 82 ALA A O 1
ATOM 656 N N . VAL A 1 103 ? 27.380 13.282 29.983 1.00 11.52 83 VAL A N 1
ATOM 657 C CA . VAL A 1 103 ? 27.988 13.110 28.665 1.00 12.01 83 VAL A CA 1
ATOM 658 C C . VAL A 1 103 ? 29.258 12.267 28.751 1.00 12.17 83 VAL A C 1
ATOM 659 O O . VAL A 1 103 ? 29.497 11.409 27.883 1.00 12.68 83 VAL A O 1
ATOM 663 N N . ALA A 1 104 ? 30.062 12.485 29.794 1.00 11.85 84 ALA A N 1
ATOM 664 C CA . ALA A 1 104 ? 31.281 11.690 29.985 1.00 11.13 84 ALA A CA 1
ATOM 665 C C . ALA A 1 104 ? 30.890 10.219 30.175 1.00 11.51 84 ALA A C 1
ATOM 666 O O . ALA A 1 104 ? 31.559 9.319 29.667 1.00 12.19 84 ALA A O 1
ATOM 668 N N . GLY A 1 105 ? 29.788 9.978 30.895 1.00 11.56 85 GLY A N 1
ATOM 669 C CA . GLY A 1 105 ? 29.325 8.618 31.098 1.00 11.20 85 GLY A CA 1
ATOM 670 C C . GLY A 1 105 ? 28.924 7.959 29.789 1.00 11.41 85 GLY A C 1
ATOM 671 O O . GLY A 1 105 ? 29.201 6.784 29.570 1.00 12.48 85 GLY A O 1
ATOM 672 N N . ALA A 1 106 ? 28.267 8.728 28.923 1.00 11.30 86 ALA A N 1
ATOM 673 C CA . ALA A 1 106 ? 27.843 8.221 27.616 1.00 11.56 86 ALA A CA 1
ATOM 674 C C . ALA A 1 106 ? 29.088 7.906 26.784 1.00 11.77 86 ALA A C 1
ATOM 675 O O . ALA A 1 106 ? 29.149 6.881 26.096 1.00 12.66 86 ALA A O 1
ATOM 677 N N . TYR A 1 107 ? 30.088 8.780 26.861 1.00 12.46 87 TYR A N 1
ATOM 678 C CA . TYR A 1 107 ? 31.328 8.542 26.128 1.00 11.80 87 TYR A CA 1
ATOM 679 C C . TYR A 1 107 ? 31.970 7.245 26.640 1.00 12.28 87 TYR A C 1
ATOM 680 O O . TYR A 1 107 ? 32.343 6.363 25.866 1.00 12.54 87 TYR A O 1
ATOM 689 N N . ALA A 1 108 ? 32.058 7.122 27.962 1.00 11.81 88 ALA A N 1
ATOM 690 C CA . ALA A 1 108 ? 32.662 5.960 28.576 1.00 12.49 88 ALA A CA 1
ATOM 691 C C . ALA A 1 108 ? 31.997 4.646 28.181 1.00 12.38 88 ALA A C 1
ATOM 692 O O . ALA A 1 108 ? 32.666 3.615 28.082 1.00 13.89 88 ALA A O 1
ATOM 694 N N . GLU A 1 109 ? 30.683 4.678 27.968 1.00 11.10 89 GLU A N 1
ATOM 695 C CA . GLU A 1 109 ? 29.963 3.459 27.636 1.00 11.83 89 GLU A CA 1
ATOM 696 C C . GLU A 1 109 ? 29.482 3.370 26.193 1.00 12.81 89 GLU A C 1
ATOM 697 O O . GLU A 1 109 ? 28.531 2.652 25.877 1.00 13.03 89 GLU A O 1
ATOM 703 N N . LYS A 1 110 ? 30.175 4.107 25.331 1.00 12.19 90 LYS A N 1
ATOM 704 C CA . LYS A 1 110 ? 29.917 4.074 23.888 1.00 12.43 90 LYS A CA 1
ATOM 705 C C . LYS A 1 110 ? 28.468 4.320 23.471 1.00 12.60 90 LYS A C 1
ATOM 706 O O . LYS A 1 110 ? 27.901 3.554 22.693 1.00 14.19 90 LYS A O 1
ATOM 712 N N . SER A 1 111 ? 27.886 5.406 23.969 1.00 11.71 91 SER A N 1
ATOM 713 C CA . SER A 1 111 ? 26.502 5.760 23.634 1.00 13.16 91 SER A CA 1
ATOM 714 C C . SER A 1 111 ? 26.550 7.116 22.934 1.00 14.02 91 SER A C 1
ATOM 715 O O . SER A 1 111 ? 27.031 8.104 23.503 1.00 13.78 91 SER A O 1
ATOM 718 N N . PRO A 1 112 ? 26.049 7.183 21.690 1.00 13.94 92 PRO A N 1
ATOM 719 C CA . PRO A 1 112 ? 26.061 8.422 20.910 1.00 14.00 92 PRO A CA 1
ATOM 720 C C . PRO A 1 112 ? 25.019 9.471 21.241 1.00 14.34 92 PRO A C 1
ATOM 721 O O . PRO A 1 112 ? 23.970 9.560 20.587 1.00 16.24 92 PRO A O 1
ATOM 725 N N . VAL A 1 113 ? 25.315 10.264 22.261 1.00 12.95 93 VAL A N 1
ATOM 726 C CA . VAL A 1 113 ? 24.430 11.343 22.655 1.00 12.45 93 VAL A CA 1
ATOM 727 C C . VAL A 1 113 ? 24.859 12.590 21.903 1.00 13.70 93 VAL A C 1
ATOM 728 O O . VAL A 1 113 ? 26.025 12.989 21.956 1.00 14.09 93 VAL A O 1
ATOM 732 N N . VAL A 1 114 ? 23.919 13.180 21.176 1.00 13.22 94 VAL A N 1
ATOM 733 C CA . VAL A 1 114 ? 24.188 14.408 20.441 1.00 13.74 94 VAL A CA 1
ATOM 734 C C . VAL A 1 114 ? 23.824 15.566 21.363 1.00 12.19 94 VAL A C 1
ATOM 735 O O . VAL A 1 114 ? 22.651 15.780 21.683 1.00 13.28 94 VAL A O 1
ATOM 739 N N . VAL A 1 115 ? 24.837 16.290 21.820 1.00 12.78 95 VAL A N 1
ATOM 740 C CA . VAL A 1 115 ? 24.628 17.432 22.695 1.00 12.14 95 VAL A CA 1
ATOM 741 C C . VAL A 1 115 ? 24.458 18.665 21.821 1.00 12.92 95 VAL A C 1
ATOM 742 O O . VAL A 1 115 ? 25.309 18.941 20.972 1.00 14.18 95 VAL A O 1
ATOM 746 N N . ILE A 1 116 ? 23.360 19.386 22.021 1.00 12.94 96 ILE A N 1
ATOM 747 C CA . ILE A 1 116 ? 23.088 20.600 21.255 1.00 13.49 96 ILE A CA 1
ATOM 748 C C . ILE A 1 116 ? 22.964 21.735 22.254 1.00 13.47 96 ILE A C 1
ATOM 749 O O . ILE A 1 116 ? 22.036 21.757 23.062 1.00 13.48 96 ILE A O 1
ATOM 754 N N . SER A 1 117 ? 23.903 22.674 22.219 1.00 13.48 97 SER A N 1
ATOM 755 C CA . SER A 1 117 ? 23.848 23.805 23.135 1.00 13.56 97 SER A CA 1
ATOM 756 C C . SER A 1 117 ? 23.557 25.112 22.434 1.00 14.92 97 SER A C 1
ATOM 757 O O . SER A 1 117 ? 24.086 25.378 21.355 1.00 15.54 97 SER A O 1
ATOM 760 N N . GLY A 1 118 ? 22.707 25.923 23.051 1.00 14.67 98 GLY A N 1
ATOM 761 C CA . GLY A 1 118 ? 22.447 27.244 22.508 1.00 15.26 98 GLY A CA 1
ATOM 762 C C . GLY A 1 118 ? 23.724 28.023 22.802 1.00 16.54 98 GLY A C 1
ATOM 763 O O . GLY A 1 118 ? 24.565 27.589 23.598 1.00 17.71 98 GLY A O 1
ATOM 764 N N . ALA A 1 119 ? 23.894 29.174 22.168 1.00 16.15 99 ALA A N 1
ATOM 765 C CA . ALA A 1 119 ? 25.087 29.978 22.392 1.00 17.31 99 ALA A CA 1
ATOM 766 C C . ALA A 1 119 ? 24.791 31.414 21.997 1.00 17.99 99 ALA A C 1
ATOM 767 O O . ALA A 1 119 ? 23.800 31.688 21.319 1.00 19.24 99 ALA A O 1
ATOM 769 N N . PRO A 1 120 ? 25.635 32.355 22.436 1.00 19.65 100 PRO A N 1
ATOM 770 C CA . PRO A 1 120 ? 25.429 33.767 22.093 1.00 20.16 100 PRO A CA 1
ATOM 771 C C . PRO A 1 120 ? 25.428 33.925 20.574 1.00 20.71 100 PRO A C 1
ATOM 772 O O . PRO A 1 120 ? 26.065 33.139 19.869 1.00 20.95 100 PRO A O 1
ATOM 776 N N . GLY A 1 121 ? 24.709 34.931 20.082 1.00 21.17 101 GLY A N 1
ATOM 777 C CA . GLY A 1 121 ? 24.663 35.179 18.650 1.00 22.72 101 GLY A CA 1
ATOM 778 C C . GLY A 1 121 ? 26.050 35.496 18.121 1.00 23.63 101 GLY A C 1
ATOM 779 O O . GLY A 1 121 ? 26.899 35.993 18.859 1.00 23.09 101 GLY A O 1
ATOM 780 N N . THR A 1 122 ? 26.285 35.223 16.841 1.00 24.98 102 THR A N 1
ATOM 781 C CA . THR A 1 122 ? 27.597 35.465 16.246 1.00 27.09 102 THR A CA 1
ATOM 782 C C . THR A 1 122 ? 28.089 36.905 16.320 1.00 29.32 102 THR A C 1
ATOM 783 O O . THR A 1 122 ? 29.284 37.157 16.200 1.00 29.56 102 THR A O 1
ATOM 787 N N . THR A 1 123 ? 27.182 37.852 16.512 1.00 31.19 103 THR A N 1
ATOM 788 C CA . THR A 1 123 ? 27.598 39.245 16.595 1.00 35.01 103 THR A CA 1
ATOM 789 C C . THR A 1 123 ? 27.494 39.807 18.007 1.00 36.72 103 THR A C 1
ATOM 790 O O . THR A 1 123 ? 27.510 41.024 18.197 1.00 37.44 103 THR A O 1
ATOM 794 N N . GLU A 1 124 ? 27.390 38.915 18.989 1.00 38.31 104 GLU A N 1
ATOM 795 C CA . GLU A 1 124 ? 27.300 39.310 20.392 1.00 40.67 104 GLU A CA 1
ATOM 796 C C . GLU A 1 124 ? 28.667 39.263 21.069 1.00 42.35 104 GLU A C 1
ATOM 797 O O . GLU A 1 124 ? 29.623 39.875 20.592 1.00 43.05 104 GLU A O 1
ATOM 803 N N . GLY A 1 125 ? 28.757 38.538 22.181 1.00 43.67 105 GLY A N 1
ATOM 804 C CA . GLY A 1 125 ? 30.025 38.383 22.874 1.00 44.34 105 GLY A CA 1
ATOM 805 C C . GLY A 1 125 ? 29.869 37.887 24.300 1.00 45.06 105 GLY A C 1
ATOM 806 O O . GLY A 1 125 ? 29.145 36.923 24.559 1.00 46.08 105 GLY A O 1
ATOM 807 N N . GLY A 1 128 ? 32.155 36.738 29.225 1.00 34.73 108 GLY A N 1
ATOM 808 C CA . GLY A 1 128 ? 33.579 36.714 29.510 1.00 34.11 108 GLY A CA 1
ATOM 809 C C . GLY A 1 128 ? 33.863 36.448 30.978 1.00 33.17 108 GLY A C 1
ATOM 810 O O . GLY A 1 128 ? 34.812 36.993 31.545 1.00 33.39 108 GLY A O 1
ATOM 811 N N . LEU A 1 129 ? 33.048 35.593 31.590 1.00 31.65 109 LEU A N 1
ATOM 812 C CA . LEU A 1 129 ? 33.206 35.269 33.000 1.00 28.40 109 LEU A CA 1
ATOM 813 C C . LEU A 1 129 ? 34.248 34.198 33.298 1.00 27.29 109 LEU A C 1
ATOM 814 O O . LEU A 1 129 ? 34.824 34.191 34.381 1.00 23.45 109 LEU A O 1
ATOM 819 N N . LEU A 1 130 ? 34.492 33.296 32.349 1.00 29.07 110 LEU A N 1
ATOM 820 C CA . LEU A 1 130 ? 35.457 32.218 32.562 1.00 30.70 110 LEU A CA 1
ATOM 821 C C . LEU A 1 130 ? 36.748 32.422 31.774 1.00 33.16 110 LEU A C 1
ATOM 822 O O . LEU A 1 130 ? 36.970 33.487 31.193 1.00 33.39 110 LEU A O 1
ATOM 827 N N . LEU A 1 131 ? 37.584 31.382 31.773 1.00 35.43 111 LEU A N 1
ATOM 828 C CA . LEU A 1 131 ? 38.880 31.350 31.087 1.00 38.63 111 LEU A CA 1
ATOM 829 C C . LEU A 1 131 ? 40.036 31.661 32.027 1.00 39.90 111 LEU A C 1
ATOM 830 O O . LEU A 1 131 ? 40.951 30.847 32.187 1.00 41.95 111 LEU A O 1
ATOM 835 N N . ASP A 1 139 ? 36.654 28.997 23.404 1.00 26.74 119 ASP A N 1
ATOM 836 C CA . ASP A 1 139 ? 35.860 29.269 24.599 1.00 25.61 119 ASP A CA 1
ATOM 837 C C . ASP A 1 139 ? 35.895 28.094 25.570 1.00 23.02 119 ASP A C 1
ATOM 838 O O . ASP A 1 139 ? 36.022 26.936 25.170 1.00 21.48 119 ASP A O 1
ATOM 843 N N . THR A 1 140 ? 35.774 28.410 26.851 1.00 19.26 120 THR A N 1
ATOM 844 C CA . THR A 1 140 ? 35.791 27.408 27.911 1.00 17.29 120 THR A CA 1
ATOM 845 C C . THR A 1 140 ? 34.822 26.248 27.688 1.00 15.62 120 THR A C 1
ATOM 846 O O . THR A 1 140 ? 35.195 25.085 27.836 1.00 15.40 120 THR A O 1
ATOM 850 N N . GLN A 1 141 ? 33.581 26.556 27.332 1.00 15.24 121 GLN A N 1
ATOM 851 C CA . GLN A 1 141 ? 32.611 25.491 27.136 1.00 14.34 121 GLN A CA 1
ATOM 852 C C . GLN A 1 141 ? 33.005 24.540 26.018 1.00 14.79 121 GLN A C 1
ATOM 853 O O . GLN A 1 141 ? 32.949 23.326 26.178 1.00 14.63 121 GLN A O 1
ATOM 859 N N . PHE A 1 142 ? 33.388 25.091 24.874 1.00 16.61 122 PHE A N 1
ATOM 860 C CA . PHE A 1 142 ? 33.785 24.253 23.754 1.00 17.82 122 PHE A CA 1
ATOM 861 C C . PHE A 1 142 ? 34.990 23.399 24.154 1.00 17.20 122 PHE A C 1
ATOM 862 O O . PHE A 1 142 ? 35.038 22.206 23.855 1.00 17.99 122 PHE A O 1
ATOM 870 N N . GLN A 1 143 ? 35.951 24.008 24.852 1.00 17.41 123 GLN A N 1
ATOM 871 C CA . GLN A 1 143 ? 37.153 23.289 25.266 1.00 17.63 123 GLN A CA 1
ATOM 872 C C . GLN A 1 143 ? 36.863 22.137 26.224 1.00 17.12 123 GLN A C 1
ATOM 873 O O . GLN A 1 143 ? 37.538 21.113 26.196 1.00 19.09 123 GLN A O 1
ATOM 879 N N . VAL A 1 144 ? 35.876 22.317 27.090 1.00 14.52 124 VAL A N 1
ATOM 880 C CA . VAL A 1 144 ? 35.515 21.259 28.016 1.00 14.83 124 VAL A CA 1
ATOM 881 C C . VAL A 1 144 ? 34.807 20.141 27.256 1.00 13.77 124 VAL A C 1
ATOM 882 O O . VAL A 1 144 ? 35.131 18.967 27.427 1.00 14.75 124 VAL A O 1
ATOM 886 N N . PHE A 1 145 ? 33.855 20.488 26.391 1.00 13.65 125 PHE A N 1
ATOM 887 C CA . PHE A 1 145 ? 33.152 19.436 25.676 1.00 14.05 125 PHE A CA 1
ATOM 888 C C . PHE A 1 145 ? 34.006 18.660 24.686 1.00 13.58 125 PHE A C 1
ATOM 889 O O . PHE A 1 145 ? 33.736 17.494 24.420 1.00 14.47 125 PHE A O 1
ATOM 897 N N . LYS A 1 146 ? 35.055 19.294 24.169 1.00 14.83 126 LYS A N 1
ATOM 898 C CA . LYS A 1 146 ? 35.938 18.616 23.231 1.00 16.11 126 LYS A CA 1
ATOM 899 C C . LYS A 1 146 ? 36.632 17.445 23.923 1.00 16.14 126 LYS A C 1
ATOM 900 O O . LYS A 1 146 ? 37.063 16.499 23.269 1.00 18.09 126 LYS A O 1
ATOM 902 N N . GLU A 1 147 ? 36.730 17.508 25.249 1.00 17.09 127 GLU A N 1
ATOM 903 C CA . GLU A 1 147 ? 37.378 16.450 26.022 1.00 17.55 127 GLU A CA 1
ATOM 904 C C . GLU A 1 147 ? 36.497 15.218 26.229 1.00 16.30 127 GLU A C 1
ATOM 905 O O . GLU A 1 147 ? 36.999 14.141 26.543 1.00 17.89 127 GLU A O 1
ATOM 911 N N . ILE A 1 148 ? 35.186 15.370 26.052 1.00 15.54 128 ILE A N 1
ATOM 912 C CA . ILE A 1 148 ? 34.264 14.263 26.278 1.00 15.23 128 ILE A CA 1
ATOM 913 C C . ILE A 1 148 ? 33.366 13.902 25.100 1.00 14.14 128 ILE A C 1
ATOM 914 O O . ILE A 1 148 ? 32.304 13.295 25.273 1.00 14.91 128 ILE A O 1
ATOM 919 N N . THR A 1 149 ? 33.799 14.274 23.898 1.00 14.01 129 THR A N 1
ATOM 920 C CA . THR A 1 149 ? 33.051 13.971 22.678 1.00 14.30 129 THR A CA 1
ATOM 921 C C . THR A 1 149 ? 34.032 13.603 21.573 1.00 15.45 129 THR A C 1
ATOM 922 O O . THR A 1 149 ? 35.209 13.967 21.644 1.00 16.73 129 THR A O 1
ATOM 926 N N . VAL A 1 150 ? 33.554 12.884 20.555 1.00 15.99 130 VAL A N 1
ATOM 927 C CA . VAL A 1 150 ? 34.424 12.476 19.450 1.00 16.77 130 VAL A CA 1
ATOM 928 C C . VAL A 1 150 ? 34.484 13.461 18.294 1.00 16.72 130 VAL A C 1
ATOM 929 O O . VAL A 1 150 ? 35.351 13.350 17.433 1.00 18.67 130 VAL A O 1
ATOM 933 N N . ALA A 1 151 ? 33.567 14.416 18.271 1.00 15.85 131 ALA A N 1
ATOM 934 C CA . ALA A 1 151 ? 33.541 15.425 17.225 1.00 15.52 131 ALA A CA 1
ATOM 935 C C . ALA A 1 151 ? 32.729 16.596 17.733 1.00 15.16 131 ALA A C 1
ATOM 936 O O . ALA A 1 151 ? 31.820 16.416 18.551 1.00 14.74 131 ALA A O 1
ATOM 938 N N . GLN A 1 152 ? 33.049 17.788 17.243 1.00 16.06 132 GLN A N 1
ATOM 939 C CA . GLN A 1 152 ? 32.352 18.994 17.651 1.00 16.98 132 GLN A CA 1
ATOM 940 C C . GLN A 1 152 ? 32.220 19.948 16.479 1.00 16.96 132 GLN A C 1
ATOM 941 O O . GLN A 1 152 ? 33.010 19.902 15.532 1.00 19.01 132 GLN A O 1
ATOM 947 N N . ALA A 1 153 ? 31.227 20.825 16.553 1.00 16.49 133 ALA A N 1
ATOM 948 C CA . ALA A 1 153 ? 31.072 21.843 15.533 1.00 16.44 133 ALA A CA 1
ATOM 949 C C . ALA A 1 153 ? 30.291 23.018 16.079 1.00 16.89 133 ALA A C 1
ATOM 950 O O . ALA A 1 153 ? 29.363 22.851 16.869 1.00 16.03 133 ALA A O 1
ATOM 952 N N . ARG A 1 154 ? 30.707 24.217 15.689 1.00 18.26 134 ARG A N 1
ATOM 953 C CA . ARG A 1 154 ? 29.994 25.425 16.048 1.00 17.99 134 ARG A CA 1
ATOM 954 C C . ARG A 1 154 ? 29.303 25.776 14.735 1.00 19.03 134 ARG A C 1
ATOM 955 O O . ARG A 1 154 ? 29.968 26.048 13.736 1.00 19.76 134 ARG A O 1
ATOM 963 N N . LEU A 1 155 ? 27.976 25.748 14.729 1.00 18.13 135 LEU A N 1
ATOM 964 C CA . LEU A 1 155 ? 27.221 26.032 13.520 1.00 18.08 135 LEU A CA 1
ATOM 965 C C . LEU A 1 155 ? 26.970 27.533 13.382 1.00 17.77 135 LEU A C 1
ATOM 966 O O . LEU A 1 155 ? 25.835 28.008 13.499 1.00 20.05 135 LEU A O 1
ATOM 971 N N . ASP A 1 156 ? 28.045 28.267 13.111 1.00 20.65 136 ASP A N 1
ATOM 972 C CA . ASP A 1 156 ? 27.975 29.717 12.976 1.00 21.13 136 ASP A CA 1
ATOM 973 C C . ASP A 1 156 ? 28.056 30.217 11.533 1.00 22.43 136 ASP A C 1
ATOM 974 O O . ASP A 1 156 ? 28.174 31.421 11.294 1.00 22.37 136 ASP A O 1
ATOM 979 N N . ASP A 1 157 ? 28.005 29.295 10.582 1.00 21.55 137 ASP A N 1
ATOM 980 C CA . ASP A 1 157 ? 28.062 29.649 9.164 1.00 23.22 137 ASP A CA 1
ATOM 981 C C . ASP A 1 157 ? 27.029 28.796 8.437 1.00 21.66 137 ASP A C 1
ATOM 982 O O . ASP A 1 157 ? 27.262 27.612 8.188 1.00 21.54 137 ASP A O 1
ATOM 987 N N . PRO A 1 158 ? 25.872 29.386 8.087 1.00 21.73 138 PRO A N 1
ATOM 988 C CA . PRO A 1 158 ? 24.819 28.637 7.394 1.00 21.57 138 PRO A CA 1
ATOM 989 C C . PRO A 1 158 ? 25.234 27.930 6.108 1.00 20.77 138 PRO A C 1
ATOM 990 O O . PRO A 1 158 ? 24.680 26.889 5.773 1.00 20.98 138 PRO A O 1
ATOM 994 N N . ALA A 1 159 ? 26.214 28.474 5.395 1.00 21.34 139 ALA A N 1
ATOM 995 C CA . ALA A 1 159 ? 26.656 27.835 4.165 1.00 22.08 139 ALA A CA 1
ATOM 996 C C . ALA A 1 159 ? 27.370 26.517 4.452 1.00 22.43 139 ALA A C 1
ATOM 997 O O . ALA A 1 159 ? 27.292 25.581 3.659 1.00 23.68 139 ALA A O 1
ATOM 999 N N . LYS A 1 160 ? 28.059 26.447 5.590 1.00 22.70 140 LYS A N 1
ATOM 1000 C CA . LYS A 1 160 ? 28.812 25.251 5.965 1.00 21.61 140 LYS A CA 1
ATOM 1001 C C . LYS A 1 160 ? 28.073 24.320 6.926 1.00 19.77 140 LYS A C 1
ATOM 1002 O O . LYS A 1 160 ? 28.492 23.185 7.135 1.00 21.33 140 LYS A O 1
ATOM 1008 N N . ALA A 1 161 ? 26.974 24.802 7.493 1.00 19.88 141 ALA A N 1
ATOM 1009 C CA . ALA A 1 161 ? 26.207 24.020 8.467 1.00 19.03 141 ALA A CA 1
ATOM 1010 C C . ALA A 1 161 ? 25.808 22.606 8.033 1.00 19.86 141 ALA A C 1
ATOM 1011 O O . ALA A 1 161 ? 26.020 21.639 8.768 1.00 20.11 141 ALA A O 1
ATOM 1013 N N . PRO A 1 162 ? 25.224 22.451 6.837 1.00 19.30 142 PRO A N 1
ATOM 1014 C CA . PRO A 1 162 ? 24.842 21.087 6.441 1.00 19.89 142 PRO A CA 1
ATOM 1015 C C . PRO A 1 162 ? 25.978 20.055 6.454 1.00 19.59 142 PRO A C 1
ATOM 1016 O O . PRO A 1 162 ? 25.817 18.942 6.966 1.00 21.01 142 PRO A O 1
ATOM 1020 N N . ALA A 1 163 ? 27.129 20.421 5.904 1.00 19.44 143 ALA A N 1
ATOM 1021 C CA . ALA A 1 163 ? 28.269 19.516 5.861 1.00 19.44 143 ALA A CA 1
ATOM 1022 C C . ALA A 1 163 ? 28.810 19.246 7.262 1.00 19.41 143 ALA A C 1
ATOM 1023 O O . ALA A 1 163 ? 29.249 18.136 7.567 1.00 20.25 143 ALA A O 1
ATOM 1025 N N . GLU A 1 164 ? 28.798 20.268 8.105 1.00 18.50 144 GLU A N 1
ATOM 1026 C CA . GLU A 1 164 ? 29.287 20.097 9.464 1.00 18.29 144 GLU A CA 1
ATOM 1027 C C . GLU A 1 164 ? 28.372 19.178 10.251 1.00 18.06 144 GLU A C 1
ATOM 1028 O O . GLU A 1 164 ? 28.848 18.319 10.990 1.00 18.41 144 GLU A O 1
ATOM 1034 N N . ILE A 1 165 ? 27.064 19.343 10.095 1.00 17.14 145 ILE A N 1
ATOM 1035 C CA . ILE A 1 165 ? 26.125 18.463 10.787 1.00 16.19 145 ILE A CA 1
ATOM 1036 C C . ILE A 1 165 ? 26.349 17.016 10.332 1.00 16.79 145 ILE A C 1
ATOM 1037 O O . ILE A 1 165 ? 26.446 16.099 11.148 1.00 16.78 145 ILE A O 1
ATOM 1042 N N . ALA A 1 166 ? 26.440 16.797 9.024 1.00 15.86 146 ALA A N 1
ATOM 1043 C CA . ALA A 1 166 ? 26.650 15.445 8.527 1.00 15.66 146 ALA A CA 1
ATOM 1044 C C . ALA A 1 166 ? 27.964 14.872 9.051 1.00 15.74 146 ALA A C 1
ATOM 1045 O O . ALA A 1 166 ? 28.038 13.694 9.407 1.00 17.12 146 ALA A O 1
ATOM 1047 N N . ARG A 1 167 ? 29.001 15.702 9.109 1.00 15.91 147 ARG A N 1
ATOM 1048 C CA . ARG A 1 167 ? 30.293 15.234 9.596 1.00 15.48 147 ARG A CA 1
ATOM 1049 C C . ARG A 1 167 ? 30.224 14.829 11.073 1.00 15.02 147 ARG A C 1
ATOM 1050 O O . ARG A 1 167 ? 30.683 13.753 11.460 1.00 15.83 147 ARG A O 1
ATOM 1058 N N . VAL A 1 168 ? 29.643 15.697 11.885 1.00 16.26 148 VAL A N 1
ATOM 1059 C CA . VAL A 1 168 ? 29.552 15.430 13.312 1.00 15.33 148 VAL A CA 1
ATOM 1060 C C . VAL A 1 168 ? 28.612 14.275 13.650 1.00 16.26 148 VAL A C 1
ATOM 1061 O O . VAL A 1 168 ? 28.967 13.413 14.465 1.00 14.95 148 VAL A O 1
ATOM 1065 N N . LEU A 1 169 ? 27.426 14.243 13.046 1.00 15.54 149 LEU A N 1
ATOM 1066 C CA . LEU A 1 169 ? 26.512 13.145 13.327 1.00 16.32 149 LEU A CA 1
ATOM 1067 C C . LEU A 1 169 ? 27.110 11.854 12.789 1.00 16.95 149 LEU A C 1
ATOM 1068 O O . LEU A 1 169 ? 26.913 10.781 13.361 1.00 17.55 149 LEU A O 1
ATOM 1073 N N . GLY A 1 170 ? 27.855 11.963 11.688 1.00 16.64 150 GLY A N 1
ATOM 1074 C CA . GLY A 1 170 ? 28.483 10.796 11.103 1.00 17.36 150 GLY A CA 1
ATOM 1075 C C . GLY A 1 170 ? 29.535 10.223 12.027 1.00 16.38 150 GLY A C 1
ATOM 1076 O O . GLY A 1 170 ? 29.708 9.006 12.096 1.00 16.31 150 GLY A O 1
ATOM 1077 N N . ALA A 1 171 ? 30.241 11.099 12.738 1.00 16.34 151 ALA A N 1
ATOM 1078 C CA . ALA A 1 171 ? 31.273 10.673 13.680 1.00 15.42 151 ALA A CA 1
ATOM 1079 C C . ALA A 1 171 ? 30.618 9.952 14.868 1.00 15.90 151 ALA A C 1
ATOM 1080 O O . ALA A 1 171 ? 31.142 8.955 15.356 1.00 15.78 151 ALA A O 1
ATOM 1082 N N . ALA A 1 172 ? 29.478 10.463 15.326 1.00 16.15 152 ALA A N 1
ATOM 1083 C CA . ALA A 1 172 ? 28.776 9.831 16.439 1.00 15.94 152 ALA A CA 1
ATOM 1084 C C . ALA A 1 172 ? 28.377 8.408 16.047 1.00 16.83 152 ALA A C 1
ATOM 1085 O O . ALA A 1 172 ? 28.477 7.483 16.844 1.00 16.10 152 ALA A O 1
ATOM 1087 N N . ARG A 1 173 ? 27.947 8.229 14.803 1.00 15.74 153 ARG A N 1
ATOM 1088 C CA . ARG A 1 173 ? 27.532 6.910 14.333 1.00 17.78 153 ARG A CA 1
ATOM 1089 C C . ARG A 1 173 ? 28.710 5.996 14.015 1.00 18.26 153 ARG A C 1
ATOM 1090 O O . ARG A 1 173 ? 28.619 4.773 14.175 1.00 20.62 153 ARG A O 1
ATOM 1098 N N . ALA A 1 174 ? 29.827 6.580 13.596 1.00 16.52 154 ALA A N 1
ATOM 1099 C CA . ALA A 1 174 ? 30.986 5.777 13.242 1.00 18.07 154 ALA A CA 1
ATOM 1100 C C . ALA A 1 174 ? 31.738 5.229 14.437 1.00 17.68 154 ALA A C 1
ATOM 1101 O O . ALA A 1 174 ? 32.323 4.155 14.357 1.00 19.26 154 ALA A O 1
ATOM 1103 N N . GLN A 1 175 ? 31.720 5.958 15.549 1.00 17.20 155 GLN A N 1
ATOM 1104 C CA . GLN A 1 175 ? 32.440 5.498 16.727 1.00 16.98 155 GLN A CA 1
ATOM 1105 C C . GLN A 1 175 ? 31.548 5.268 17.929 1.00 16.59 155 GLN A C 1
ATOM 1106 O O . GLN A 1 175 ? 32.033 4.866 18.977 1.00 15.75 155 GLN A O 1
ATOM 1112 N N . SER A 1 176 ? 30.253 5.521 17.773 1.00 15.12 156 SER A N 1
ATOM 1113 C CA . SER A 1 176 ? 29.290 5.321 18.860 1.00 14.95 156 SER A CA 1
ATOM 1114 C C . SER A 1 176 ? 29.698 6.063 20.136 1.00 14.89 156 SER A C 1
ATOM 1115 O O . SER A 1 176 ? 29.802 5.469 21.211 1.00 15.11 156 SER A O 1
ATOM 1118 N N . ARG A 1 177 ? 29.938 7.364 20.002 1.00 14.24 157 ARG A N 1
ATOM 1119 C CA . ARG A 1 177 ? 30.319 8.216 21.129 1.00 14.65 157 ARG A CA 1
ATOM 1120 C C . ARG A 1 177 ? 29.577 9.537 20.978 1.00 13.47 157 ARG A C 1
ATOM 1121 O O . ARG A 1 177 ? 29.140 9.898 19.889 1.00 13.44 157 ARG A O 1
ATOM 1129 N N . PRO A 1 178 ? 29.444 10.293 22.066 1.00 12.05 158 PRO A N 1
ATOM 1130 C CA . PRO A 1 178 ? 28.748 11.581 22.029 1.00 12.03 158 PRO A CA 1
ATOM 1131 C C . PRO A 1 178 ? 29.467 12.606 21.161 1.00 12.28 158 PRO A C 1
ATOM 1132 O O . PRO A 1 178 ? 30.684 12.520 20.963 1.00 12.23 158 PRO A O 1
ATOM 1136 N N . VAL A 1 179 ? 28.700 13.575 20.670 1.00 11.79 159 VAL A N 1
ATOM 1137 C CA . VAL A 1 179 ? 29.234 14.669 19.864 1.00 13.16 159 VAL A CA 1
ATOM 1138 C C . VAL A 1 179 ? 28.622 15.967 20.379 1.00 13.77 159 VAL A C 1
ATOM 1139 O O . VAL A 1 179 ? 27.609 15.957 21.098 1.00 13.71 159 VAL A O 1
ATOM 1143 N N . TYR A 1 180 ? 29.230 17.088 19.998 1.00 13.60 160 TYR A N 1
ATOM 1144 C CA . TYR A 1 180 ? 28.812 18.400 20.460 1.00 13.15 160 TYR A CA 1
ATOM 1145 C C . TYR A 1 180 ? 28.522 19.400 19.339 1.00 14.09 160 TYR A C 1
ATOM 1146 O O . TYR A 1 180 ? 29.353 19.607 18.456 1.00 15.52 160 TYR A O 1
ATOM 1155 N N . LEU A 1 181 ? 27.341 20.012 19.385 1.00 14.23 161 LEU A N 1
ATOM 1156 C CA . LEU A 1 181 ? 26.949 21.015 18.401 1.00 14.57 161 LEU A CA 1
ATOM 1157 C C . LEU A 1 181 ? 26.560 22.272 19.159 1.00 15.46 161 LEU A C 1
ATOM 1158 O O . LEU A 1 181 ? 25.703 22.233 20.039 1.00 16.86 161 LEU A O 1
ATOM 1163 N N . GLU A 1 182 ? 27.196 23.388 18.813 1.00 15.80 162 GLU A N 1
ATOM 1164 C CA . GLU A 1 182 ? 26.946 24.670 19.455 1.00 16.14 162 GLU A CA 1
ATOM 1165 C C . GLU A 1 182 ? 26.261 25.548 18.407 1.00 17.45 162 GLU A C 1
ATOM 1166 O O . GLU A 1 182 ? 26.786 25.729 17.308 1.00 18.70 162 GLU A O 1
ATOM 1172 N N . ILE A 1 183 ? 25.088 26.077 18.737 1.00 16.34 163 ILE A N 1
ATOM 1173 C CA . ILE A 1 183 ? 24.332 26.893 17.790 1.00 17.75 163 ILE A CA 1
ATOM 1174 C C . ILE A 1 183 ? 24.062 28.320 18.270 1.00 18.50 163 ILE A C 1
ATOM 1175 O O . ILE A 1 183 ? 23.243 28.536 19.164 1.00 17.89 163 ILE A O 1
ATOM 1180 N N . PRO A 1 184 ? 24.763 29.317 17.690 1.00 18.06 164 PRO A N 1
ATOM 1181 C CA . PRO A 1 184 ? 24.555 30.718 18.080 1.00 18.59 164 PRO A CA 1
ATOM 1182 C C . PRO A 1 184 ? 23.054 30.997 17.898 1.00 19.43 164 PRO A C 1
ATOM 1183 O O . PRO A 1 184 ? 22.464 30.582 16.902 1.00 18.80 164 PRO A O 1
ATOM 1187 N N . ARG A 1 185 ? 22.428 31.706 18.827 1.00 18.94 165 ARG A N 1
ATOM 1188 C CA . ARG A 1 185 ? 20.991 31.910 18.695 1.00 20.64 165 ARG A CA 1
ATOM 1189 C C . ARG A 1 185 ? 20.500 32.628 17.439 1.00 21.04 165 ARG A C 1
ATOM 1190 O O . ARG A 1 185 ? 19.363 32.410 17.023 1.00 22.29 165 ARG A O 1
ATOM 1198 N N . ASN A 1 186 ? 21.340 33.458 16.827 1.00 21.42 166 ASN A N 1
ATOM 1199 C CA . ASN A 1 186 ? 20.921 34.164 15.612 1.00 21.47 166 ASN A CA 1
ATOM 1200 C C . ASN A 1 186 ? 21.023 33.281 14.365 1.00 21.83 166 ASN A C 1
ATOM 1201 O O . ASN A 1 186 ? 20.638 33.696 13.266 1.00 21.78 166 ASN A O 1
ATOM 1206 N N . MET A 1 187 ? 21.530 32.062 14.535 1.00 20.70 167 MET A N 1
ATOM 1207 C CA . MET A 1 187 ? 21.667 31.128 13.423 1.00 20.52 167 MET A CA 1
ATOM 1208 C C . MET A 1 187 ? 20.554 30.086 13.391 1.00 19.61 167 MET A C 1
ATOM 1209 O O . MET A 1 187 ? 20.368 29.393 12.393 1.00 19.45 167 MET A O 1
ATOM 1214 N N . VAL A 1 188 ? 19.809 29.981 14.486 1.00 20.25 168 VAL A N 1
ATOM 1215 C CA . VAL A 1 188 ? 18.718 29.016 14.579 1.00 18.78 168 VAL A CA 1
ATOM 1216 C C . VAL A 1 188 ? 17.751 29.078 13.400 1.00 19.74 168 VAL A C 1
ATOM 1217 O O . VAL A 1 188 ? 17.385 28.046 12.823 1.00 18.38 168 VAL A O 1
ATOM 1221 N N . ASN A 1 189 ? 17.363 30.292 13.027 1.00 19.27 169 ASN A N 1
ATOM 1222 C CA . ASN A 1 189 ? 16.405 30.473 11.945 1.00 21.57 169 ASN A CA 1
ATOM 1223 C C . ASN A 1 189 ? 17.007 30.787 10.588 1.00 21.55 169 ASN A C 1
ATOM 1224 O O . ASN A 1 189 ? 16.279 31.071 9.635 1.00 22.18 169 ASN A O 1
ATOM 1229 N N . ALA A 1 190 ? 18.328 30.725 10.487 1.00 20.21 170 ALA A N 1
ATOM 1230 C CA . ALA A 1 190 ? 18.983 31.000 9.211 1.00 20.26 170 ALA A CA 1
ATOM 1231 C C . ALA A 1 190 ? 18.689 29.887 8.219 1.00 20.78 170 ALA A C 1
ATOM 1232 O O . ALA A 1 190 ? 18.705 28.704 8.571 1.00 20.78 170 ALA A O 1
ATOM 1234 N N . GLU A 1 191 ? 18.425 30.261 6.972 1.00 20.44 171 GLU A N 1
ATOM 1235 C CA . GLU A 1 191 ? 18.141 29.264 5.951 1.00 21.65 171 GLU A CA 1
ATOM 1236 C C . GLU A 1 191 ? 19.380 28.465 5.592 1.00 20.51 171 GLU A C 1
ATOM 1237 O O . GLU A 1 191 ? 20.472 29.019 5.482 1.00 22.06 171 GLU A O 1
ATOM 1243 N N . VAL A 1 192 ? 19.206 27.160 5.428 1.00 21.12 172 VAL A N 1
ATOM 1244 C CA . VAL A 1 192 ? 20.308 26.285 5.051 1.00 21.05 172 VAL A CA 1
ATOM 1245 C C . VAL A 1 192 ? 19.781 25.199 4.126 1.00 20.72 172 VAL A C 1
ATOM 1246 O O . VAL A 1 192 ? 18.576 24.943 4.078 1.00 21.39 172 VAL A O 1
ATOM 1250 N N . GLU A 1 193 ? 20.680 24.566 3.388 1.00 21.73 173 GLU A N 1
ATOM 1251 C CA . GLU A 1 193 ? 20.277 23.489 2.499 1.00 23.59 173 GLU A CA 1
ATOM 1252 C C . GLU A 1 193 ? 20.158 22.218 3.337 1.00 24.20 173 GLU A C 1
ATOM 1253 O O . GLU A 1 193 ? 20.695 22.146 4.444 1.00 23.26 173 GLU A O 1
ATOM 1259 N N . PRO A 1 194 ? 19.430 21.211 2.838 1.00 25.21 174 PRO A N 1
ATOM 1260 C CA . PRO A 1 194 ? 19.258 19.955 3.580 1.00 24.85 174 PRO A CA 1
ATOM 1261 C C . PRO A 1 194 ? 20.570 19.238 3.885 1.00 23.95 174 PRO A C 1
ATOM 1262 O O . PRO A 1 194 ? 21.529 19.305 3.112 1.00 24.29 174 PRO A O 1
ATOM 1266 N N . VAL A 1 195 ? 20.607 18.552 5.025 1.00 23.22 175 VAL A N 1
ATOM 1267 C CA . VAL A 1 195 ? 21.793 17.805 5.421 1.00 21.64 175 VAL A CA 1
ATOM 1268 C C . VAL A 1 195 ? 21.862 16.489 4.643 1.00 20.70 175 VAL A C 1
ATOM 1269 O O . VAL A 1 195 ? 20.885 15.745 4.582 1.00 21.53 175 VAL A O 1
ATOM 1273 N N . GLY A 1 196 ? 23.019 16.213 4.047 1.00 21.50 176 GLY A N 1
ATOM 1274 C CA . GLY A 1 196 ? 23.186 14.983 3.289 1.00 22.27 176 GLY A CA 1
ATOM 1275 C C . GLY A 1 196 ? 23.568 13.798 4.162 1.00 23.38 176 GLY A C 1
ATOM 1276 O O . GLY A 1 196 ? 23.376 13.834 5.381 1.00 23.66 176 GLY A O 1
ATOM 1277 N N . ASP A 1 197 ? 24.113 12.751 3.548 1.00 23.16 177 ASP A N 1
ATOM 1278 C CA . ASP A 1 197 ? 24.510 11.553 4.281 1.00 23.58 177 ASP A CA 1
ATOM 1279 C C . ASP A 1 197 ? 25.849 11.696 4.985 1.00 23.04 177 ASP A C 1
ATOM 1280 O O . ASP A 1 197 ? 26.632 12.600 4.687 1.00 23.74 177 ASP A O 1
ATOM 1285 N N . ASP A 1 198 ? 26.118 10.788 5.920 1.00 22.79 178 ASP A N 1
ATOM 1286 C CA . ASP A 1 198 ? 27.380 10.817 6.646 1.00 23.46 178 ASP A CA 1
ATOM 1287 C C . ASP A 1 198 ? 28.544 10.645 5.679 1.00 23.83 178 ASP A C 1
ATOM 1288 O O . ASP A 1 198 ? 28.472 9.848 4.737 1.00 25.24 178 ASP A O 1
ATOM 1293 N N . PRO A 1 199 ? 29.630 11.395 5.887 1.00 24.29 179 PRO A N 1
ATOM 1294 C CA . PRO A 1 199 ? 30.776 11.235 4.990 1.00 25.11 179 PRO A CA 1
ATOM 1295 C C . PRO A 1 199 ? 31.427 9.891 5.346 1.00 26.68 179 PRO A C 1
ATOM 1296 O O . PRO A 1 199 ? 31.420 9.481 6.509 1.00 26.70 179 PRO A O 1
ATOM 1300 N N . ALA A 1 200 ? 31.982 9.201 4.357 1.00 27.19 180 ALA A N 1
ATOM 1301 C CA . ALA A 1 200 ? 32.597 7.897 4.602 1.00 27.70 180 ALA A CA 1
ATOM 1302 C C . ALA A 1 200 ? 33.908 7.933 5.384 1.00 28.93 180 ALA A C 1
ATOM 1303 O O . ALA A 1 200 ? 34.777 8.769 5.131 1.00 30.49 180 ALA A O 1
ATOM 1305 N N . TRP A 1 201 ? 34.038 7.026 6.349 1.00 28.77 181 TRP A N 1
ATOM 1306 C CA . TRP A 1 201 ? 35.261 6.921 7.139 1.00 28.60 181 TRP A CA 1
ATOM 1307 C C . TRP A 1 201 ? 36.168 5.921 6.429 1.00 29.46 181 TRP A C 1
ATOM 1308 O O . TRP A 1 201 ? 35.684 5.028 5.732 1.00 29.93 181 TRP A O 1
ATOM 1319 N N . PRO A 1 202 ? 37.493 6.057 6.597 1.00 29.98 182 PRO A N 1
ATOM 1320 C CA . PRO A 1 202 ? 38.474 5.165 5.965 1.00 30.32 182 PRO A CA 1
ATOM 1321 C C . PRO A 1 202 ? 38.287 3.677 6.265 1.00 30.87 182 PRO A C 1
ATOM 1322 O O . PRO A 1 202 ? 38.022 3.291 7.401 1.00 30.30 182 PRO A O 1
ATOM 1326 N N . VAL A 1 203 ? 38.432 2.849 5.235 1.00 30.90 183 VAL A N 1
ATOM 1327 C CA . VAL A 1 203 ? 38.329 1.399 5.383 1.00 30.48 183 VAL A CA 1
ATOM 1328 C C . VAL A 1 203 ? 39.440 0.787 4.545 1.00 30.56 183 VAL A C 1
ATOM 1329 O O . VAL A 1 203 ? 39.469 0.954 3.325 1.00 30.85 183 VAL A O 1
ATOM 1333 N N . ASP A 1 204 ? 40.363 0.097 5.205 1.00 30.24 184 ASP A N 1
ATOM 1334 C CA . ASP A 1 204 ? 41.484 -0.533 4.520 1.00 30.27 184 ASP A CA 1
ATOM 1335 C C . ASP A 1 204 ? 41.142 -1.980 4.177 1.00 31.02 184 ASP A C 1
ATOM 1336 O O . ASP A 1 204 ? 41.269 -2.870 5.021 1.00 30.93 184 ASP A O 1
ATOM 1341 N N . ARG A 1 205 ? 40.717 -2.209 2.937 1.00 30.94 185 ARG A N 1
ATOM 1342 C CA . ARG A 1 205 ? 40.340 -3.545 2.483 1.00 31.64 185 ARG A CA 1
ATOM 1343 C C . ARG A 1 205 ? 41.480 -4.558 2.544 1.00 31.12 185 ARG A C 1
ATOM 1344 O O . ARG A 1 205 ? 41.245 -5.742 2.794 1.00 29.85 185 ARG A O 1
ATOM 1348 N N . ASP A 1 206 ? 42.707 -4.103 2.313 1.00 30.62 186 ASP A N 1
ATOM 1349 C CA . ASP A 1 206 ? 43.853 -5.003 2.359 1.00 31.62 186 ASP A CA 1
ATOM 1350 C C . ASP A 1 206 ? 44.117 -5.435 3.794 1.00 30.57 186 ASP A C 1
ATOM 1351 O O . ASP A 1 206 ? 44.339 -6.617 4.062 1.00 29.52 186 ASP A O 1
ATOM 1356 N N . ALA A 1 207 ? 44.085 -4.471 4.712 1.00 28.82 187 ALA A N 1
ATOM 1357 C CA . ALA A 1 207 ? 44.315 -4.750 6.124 1.00 26.85 187 ALA A CA 1
ATOM 1358 C C . ALA A 1 207 ? 43.198 -5.631 6.664 1.00 25.61 187 ALA A C 1
ATOM 1359 O O . ALA A 1 207 ? 43.431 -6.473 7.531 1.00 25.74 187 ALA A O 1
ATOM 1361 N N . LEU A 1 208 ? 41.989 -5.425 6.152 1.00 24.27 188 LEU A N 1
ATOM 1362 C CA . LEU A 1 208 ? 40.836 -6.213 6.568 1.00 24.21 188 LEU A CA 1
ATOM 1363 C C . LEU A 1 208 ? 41.057 -7.688 6.244 1.00 23.83 188 LEU A C 1
ATOM 1364 O O . LEU A 1 208 ? 40.849 -8.561 7.088 1.00 23.90 188 LEU A O 1
ATOM 1369 N N . ALA A 1 209 ? 41.490 -7.961 5.018 1.00 23.96 189 ALA A N 1
ATOM 1370 C CA . ALA A 1 209 ? 41.740 -9.332 4.585 1.00 23.76 189 ALA A CA 1
ATOM 1371 C C . ALA A 1 209 ? 42.860 -9.992 5.388 1.00 22.60 189 ALA A C 1
ATOM 1372 O O . ALA A 1 209 ? 42.721 -11.128 5.851 1.00 22.86 189 ALA A O 1
ATOM 1374 N N . ALA A 1 210 ? 43.969 -9.278 5.551 1.00 22.44 190 ALA A N 1
ATOM 1375 C CA . ALA A 1 210 ? 45.105 -9.790 6.298 1.00 22.49 190 ALA A CA 1
ATOM 1376 C C . ALA A 1 210 ? 44.712 -10.037 7.752 1.00 22.04 190 ALA A C 1
ATOM 1377 O O . ALA A 1 210 ? 45.053 -11.066 8.334 1.00 22.80 190 ALA A O 1
ATOM 1379 N N . CYS A 1 211 ? 43.983 -9.086 8.328 1.00 21.14 191 CYS A N 1
ATOM 1380 C CA . CYS A 1 211 ? 43.539 -9.198 9.710 1.00 19.93 191 CYS A CA 1
ATOM 1381 C C . CYS A 1 211 ? 42.644 -10.424 9.904 1.00 18.41 191 CYS A C 1
ATOM 1382 O O . CYS A 1 211 ? 42.848 -11.213 10.824 1.00 19.29 191 CYS A O 1
ATOM 1385 N N . ALA A 1 212 ? 41.649 -10.576 9.039 1.00 18.23 192 ALA A N 1
ATOM 1386 C CA . ALA A 1 212 ? 40.748 -11.718 9.132 1.00 18.06 192 ALA A CA 1
ATOM 1387 C C . ALA A 1 212 ? 41.518 -13.040 9.103 1.00 19.16 192 ALA A C 1
ATOM 1388 O O . ALA A 1 212 ? 41.230 -13.954 9.877 1.00 18.69 192 ALA A O 1
ATOM 1390 N N . ASP A 1 213 ? 42.496 -13.151 8.203 1.00 19.09 193 ASP A N 1
ATOM 1391 C CA . ASP A 1 213 ? 43.279 -14.378 8.119 1.00 20.52 193 ASP A CA 1
ATOM 1392 C C . ASP A 1 213 ? 44.056 -14.619 9.404 1.00 20.59 193 ASP A C 1
ATOM 1393 O O . ASP A 1 213 ? 44.096 -15.742 9.910 1.00 21.39 193 ASP A O 1
ATOM 1398 N N . GLU A 1 214 ? 44.667 -13.562 9.937 1.00 21.04 194 GLU A N 1
ATOM 1399 C CA . GLU A 1 214 ? 45.458 -13.693 11.153 1.00 21.79 194 GLU A CA 1
ATOM 1400 C C . GLU A 1 214 ? 44.601 -14.060 12.357 1.00 21.16 194 GLU A C 1
ATOM 1401 O O . GLU A 1 214 ? 44.998 -14.875 13.186 1.00 21.00 194 GLU A O 1
ATOM 1407 N N . VAL A 1 215 ? 43.427 -13.448 12.454 1.00 20.18 195 VAL A N 1
ATOM 1408 C CA . VAL A 1 215 ? 42.522 -13.741 13.556 1.00 19.21 195 VAL A CA 1
ATOM 1409 C C . VAL A 1 215 ? 42.110 -15.212 13.529 1.00 19.36 195 VAL A C 1
ATOM 1410 O O . VAL A 1 215 ? 42.137 -15.889 14.553 1.00 19.11 195 VAL A O 1
ATOM 1414 N N . LEU A 1 216 ? 41.732 -15.717 12.358 1.00 19.49 196 LEU A N 1
ATOM 1415 C CA . LEU A 1 216 ? 41.314 -17.110 12.271 1.00 20.11 196 LEU A CA 1
ATOM 1416 C C . LEU A 1 216 ? 42.465 -18.057 12.596 1.00 20.78 196 LEU A C 1
ATOM 1417 O O . LEU A 1 216 ? 42.267 -19.083 13.248 1.00 21.26 196 LEU A O 1
ATOM 1422 N N . ALA A 1 217 ? 43.670 -17.709 12.160 1.00 21.36 197 ALA A N 1
ATOM 1423 C CA . ALA A 1 217 ? 44.828 -18.550 12.442 1.00 22.04 197 ALA A CA 1
ATOM 1424 C C . ALA A 1 217 ? 45.073 -18.592 13.945 1.00 22.60 197 ALA A C 1
ATOM 1425 O O . ALA A 1 217 ? 45.368 -19.646 14.503 1.00 22.90 197 ALA A O 1
ATOM 1427 N N . ALA A 1 218 ? 44.947 -17.441 14.598 1.00 21.98 198 ALA A N 1
ATOM 1428 C CA . ALA A 1 218 ? 45.152 -17.362 16.041 1.00 21.72 198 ALA A CA 1
ATOM 1429 C C . ALA A 1 218 ? 44.091 -18.179 16.794 1.00 23.13 198 ALA A C 1
ATOM 1430 O O . ALA A 1 218 ? 44.403 -18.856 17.776 1.00 23.30 198 ALA A O 1
ATOM 1432 N N . MET A 1 219 ? 42.842 -18.111 16.335 1.00 22.80 199 MET A N 1
ATOM 1433 C CA . MET A 1 219 ? 41.751 -18.865 16.957 1.00 24.01 199 MET A CA 1
ATOM 1434 C C . MET A 1 219 ? 41.990 -20.364 16.811 1.00 24.84 199 MET A C 1
ATOM 1435 O O . MET A 1 219 ? 41.714 -21.142 17.722 1.00 24.70 199 MET A O 1
ATOM 1440 N N . ARG A 1 220 ? 42.496 -20.765 15.650 1.00 25.14 200 ARG A N 1
ATOM 1441 C CA . ARG A 1 220 ? 42.750 -22.176 15.388 1.00 26.62 200 ARG A CA 1
ATOM 1442 C C . ARG A 1 220 ? 43.903 -22.760 16.187 1.00 26.91 200 ARG A C 1
ATOM 1443 O O . ARG A 1 220 ? 43.845 -23.914 16.601 1.00 28.00 200 ARG A O 1
ATOM 1451 N N . SER A 1 221 ? 44.954 -21.977 16.394 1.00 26.78 201 SER A N 1
ATOM 1452 C CA . SER A 1 221 ? 46.109 -22.476 17.128 1.00 28.28 201 SER A CA 1
ATOM 1453 C C . SER A 1 221 ? 45.971 -22.414 18.644 1.00 27.91 201 SER A C 1
ATOM 1454 O O . SER A 1 221 ? 46.694 -23.101 19.362 1.00 28.64 201 SER A O 1
ATOM 1457 N N . ALA A 1 222 ? 45.046 -21.600 19.139 1.00 26.72 202 ALA A N 1
ATOM 1458 C CA . ALA A 1 222 ? 44.858 -21.486 20.583 1.00 25.22 202 ALA A CA 1
ATOM 1459 C C . ALA A 1 222 ? 44.342 -22.790 21.188 1.00 25.15 202 ALA A C 1
ATOM 1460 O O . ALA A 1 222 ? 43.533 -23.487 20.580 1.00 25.86 202 ALA A O 1
ATOM 1462 N N . THR A 1 223 ? 44.816 -23.115 22.389 1.00 24.56 203 THR A N 1
ATOM 1463 C CA . THR A 1 223 ? 44.375 -24.321 23.078 1.00 25.25 203 THR A CA 1
ATOM 1464 C C . THR A 1 223 ? 43.010 -24.080 23.723 1.00 23.55 203 THR A C 1
ATOM 1465 O O . THR A 1 223 ? 42.189 -24.991 23.818 1.00 24.28 203 THR A O 1
ATOM 1472 N N . SER A 1 224 ? 42.777 -22.847 24.167 1.00 23.08 204 SER A N 1
ATOM 1473 C CA . SER A 1 224 ? 41.515 -22.487 24.806 1.00 21.66 204 SER A CA 1
ATOM 1474 C C . SER A 1 224 ? 41.007 -21.129 24.322 1.00 20.73 204 SER A C 1
ATOM 1475 O O . SER A 1 224 ? 40.969 -20.150 25.072 1.00 21.02 204 SER A O 1
ATOM 1478 N N . PRO A 1 225 ? 40.620 -21.052 23.045 1.00 19.05 205 PRO A N 1
ATOM 1479 C CA . PRO A 1 225 ? 40.115 -19.798 22.490 1.00 18.02 205 PRO A CA 1
ATOM 1480 C C . PRO A 1 225 ? 38.748 -19.453 23.065 1.00 16.54 205 PRO A C 1
ATOM 1481 O O . PRO A 1 225 ? 37.984 -20.335 23.460 1.00 17.69 205 PRO A O 1
ATOM 1485 N N . VAL A 1 226 ? 38.456 -18.160 23.118 1.00 16.14 206 VAL A N 1
ATOM 1486 C CA . VAL A 1 226 ? 37.181 -17.684 23.624 1.00 16.88 206 VAL A CA 1
ATOM 1487 C C . VAL A 1 226 ? 36.718 -16.497 22.796 1.00 15.84 206 VAL A C 1
ATOM 1488 O O . VAL A 1 226 ? 37.502 -15.586 22.525 1.00 16.83 206 VAL A O 1
ATOM 1492 N N . LEU A 1 227 ? 35.452 -16.515 22.386 1.00 14.79 207 LEU A N 1
ATOM 1493 C CA . LEU A 1 227 ? 34.888 -15.392 21.640 1.00 15.47 207 LEU A CA 1
ATOM 1494 C C . LEU A 1 227 ? 34.030 -14.591 22.621 1.00 15.45 207 LEU A C 1
ATOM 1495 O O . LEU A 1 227 ? 33.092 -15.131 23.207 1.00 14.54 207 LEU A O 1
ATOM 1500 N N . MET A 1 228 ? 34.376 -13.320 22.820 1.00 14.62 208 MET A N 1
ATOM 1501 C CA . MET A 1 228 ? 33.605 -12.440 23.702 1.00 14.96 208 MET A CA 1
ATOM 1502 C C . MET A 1 228 ? 32.780 -11.477 22.851 1.00 14.86 208 MET A C 1
ATOM 1503 O O . MET A 1 228 ? 33.316 -10.774 21.990 1.00 15.20 208 MET A O 1
ATOM 1508 N N . VAL A 1 229 ? 31.469 -11.468 23.079 1.00 14.44 209 VAL A N 1
ATOM 1509 C CA . VAL A 1 229 ? 30.562 -10.598 22.341 1.00 15.23 209 VAL A CA 1
ATOM 1510 C C . VAL A 1 229 ? 30.337 -9.383 23.234 1.00 14.62 209 VAL A C 1
ATOM 1511 O O . VAL A 1 229 ? 29.851 -9.495 24.364 1.00 15.25 209 VAL A O 1
ATOM 1515 N N . CYS A 1 230 ? 30.682 -8.217 22.703 1.00 15.44 210 CYS A N 1
ATOM 1516 C CA . CYS A 1 230 ? 30.682 -6.997 23.492 1.00 14.06 210 CYS A CA 1
ATOM 1517 C C . CYS A 1 230 ? 29.831 -5.817 23.020 1.00 14.01 210 CYS A C 1
ATOM 1518 O O . CYS A 1 230 ? 29.046 -5.943 22.078 1.00 13.71 210 CYS A O 1
ATOM 1521 N N . VAL A 1 231 ? 30.023 -4.664 23.662 1.00 13.94 211 VAL A N 1
ATOM 1522 C CA . VAL A 1 231 ? 29.205 -3.480 23.397 1.00 14.54 211 VAL A CA 1
ATOM 1523 C C . VAL A 1 231 ? 29.032 -3.034 21.947 1.00 13.77 211 VAL A C 1
ATOM 1524 O O . VAL A 1 231 ? 27.915 -2.740 21.531 1.00 13.85 211 VAL A O 1
ATOM 1528 N N . GLU A 1 232 ? 30.103 -2.991 21.163 1.00 14.17 212 GLU A N 1
ATOM 1529 C CA . GLU A 1 232 ? 29.945 -2.556 19.777 1.00 14.45 212 GLU A CA 1
ATOM 1530 C C . GLU A 1 232 ? 29.020 -3.451 18.949 1.00 14.14 212 GLU A C 1
ATOM 1531 O O . GLU A 1 232 ? 28.403 -2.991 17.988 1.00 14.40 212 GLU A O 1
ATOM 1537 N N . VAL A 1 233 ? 28.915 -4.724 19.315 1.00 14.33 213 VAL A N 1
ATOM 1538 C CA . VAL A 1 233 ? 28.040 -5.633 18.583 1.00 13.93 213 VAL A CA 1
ATOM 1539 C C . VAL A 1 233 ? 26.603 -5.148 18.750 1.00 14.02 213 VAL A C 1
ATOM 1540 O O . VAL A 1 233 ? 25.822 -5.146 17.798 1.00 15.19 213 VAL A O 1
ATOM 1544 N N . ARG A 1 234 ? 26.256 -4.725 19.960 1.00 13.91 214 ARG A N 1
ATOM 1545 C CA . ARG A 1 234 ? 24.909 -4.216 20.191 1.00 16.73 214 ARG A CA 1
ATOM 1546 C C . ARG A 1 234 ? 24.732 -2.839 19.552 1.00 16.34 214 ARG A C 1
ATOM 1547 O O . ARG A 1 234 ? 23.751 -2.592 18.849 1.00 17.32 214 ARG A O 1
ATOM 1555 N N . ARG A 1 235 ? 25.686 -1.941 19.783 1.00 15.62 215 ARG A N 1
ATOM 1556 C CA . ARG A 1 235 ? 25.565 -0.584 19.248 1.00 15.67 215 ARG A CA 1
ATOM 1557 C C . ARG A 1 235 ? 25.405 -0.539 17.732 1.00 15.51 215 ARG A C 1
ATOM 1558 O O . ARG A 1 235 ? 24.603 0.245 17.213 1.00 17.53 215 ARG A O 1
ATOM 1566 N N . TYR A 1 236 ? 26.143 -1.393 17.030 1.00 15.49 216 TYR A N 1
ATOM 1567 C CA . TYR A 1 236 ? 26.101 -1.405 15.574 1.00 16.41 216 TYR A CA 1
ATOM 1568 C C . TYR A 1 236 ? 25.075 -2.352 14.945 1.00 17.27 216 TYR A C 1
ATOM 1569 O O . TYR A 1 236 ? 25.054 -2.545 13.723 1.00 19.22 216 TYR A O 1
ATOM 1578 N N . GLY A 1 237 ? 24.220 -2.937 15.778 1.00 18.19 217 GLY A N 1
ATOM 1579 C CA . GLY A 1 237 ? 23.196 -3.835 15.268 1.00 17.40 217 GLY A CA 1
ATOM 1580 C C . GLY A 1 237 ? 23.732 -5.057 14.544 1.00 17.94 217 GLY A C 1
ATOM 1581 O O . GLY A 1 237 ? 23.189 -5.476 13.523 1.00 19.71 217 GLY A O 1
ATOM 1582 N N . LEU A 1 238 ? 24.788 -5.647 15.087 1.00 16.97 218 LEU A N 1
ATOM 1583 C CA . LEU A 1 238 ? 25.414 -6.815 14.481 1.00 16.86 218 LEU A CA 1
ATOM 1584 C C . LEU A 1 238 ? 25.046 -8.157 15.120 1.00 16.39 218 LEU A C 1
ATOM 1585 O O . LEU A 1 238 ? 25.715 -9.152 14.874 1.00 16.61 218 LEU A O 1
ATOM 1590 N N . GLU A 1 239 ? 23.992 -8.207 15.924 1.00 17.63 219 GLU A N 1
ATOM 1591 C CA . GLU A 1 239 ? 23.666 -9.476 16.576 1.00 17.92 219 GLU A CA 1
ATOM 1592 C C . GLU A 1 239 ? 23.474 -10.676 15.643 1.00 18.20 219 GLU A C 1
ATOM 1593 O O . GLU A 1 239 ? 24.003 -11.756 15.910 1.00 17.83 219 GLU A O 1
ATOM 1599 N N . ALA A 1 240 ? 22.722 -10.497 14.561 1.00 18.11 220 ALA A N 1
ATOM 1600 C CA . ALA A 1 240 ? 22.483 -11.594 13.624 1.00 17.92 220 ALA A CA 1
ATOM 1601 C C . ALA A 1 240 ? 23.781 -12.087 12.986 1.00 17.33 220 ALA A C 1
ATOM 1602 O O . ALA A 1 240 ? 24.028 -13.289 12.920 1.00 18.09 220 ALA A O 1
ATOM 1604 N N . LYS A 1 241 ? 24.611 -11.159 12.517 1.00 17.89 221 LYS A N 1
ATOM 1605 C CA . LYS A 1 241 ? 25.874 -11.531 11.896 1.00 18.02 221 LYS A CA 1
ATOM 1606 C C . LYS A 1 241 ? 26.801 -12.210 12.897 1.00 17.22 221 LYS A C 1
ATOM 1607 O O . LYS A 1 241 ? 27.488 -13.173 12.560 1.00 17.61 221 LYS A O 1
ATOM 1613 N N . VAL A 1 242 ? 26.825 -11.717 14.133 1.00 16.33 222 VAL A N 1
ATOM 1614 C CA . VAL A 1 242 ? 27.696 -12.314 15.128 1.00 15.46 222 VAL A CA 1
ATOM 1615 C C . VAL A 1 242 ? 27.190 -13.679 15.587 1.00 15.05 222 VAL A C 1
ATOM 1616 O O . VAL A 1 242 ? 27.987 -14.547 15.927 1.00 14.59 222 VAL A O 1
ATOM 1620 N N . ALA A 1 243 ? 25.874 -13.891 15.566 1.00 15.37 223 ALA A N 1
ATOM 1621 C CA . ALA A 1 243 ? 25.337 -15.204 15.931 1.00 14.78 223 ALA A CA 1
ATOM 1622 C C . ALA A 1 243 ? 25.845 -16.199 14.882 1.00 15.43 223 ALA A C 1
ATOM 1623 O O . ALA A 1 243 ? 26.227 -17.323 15.212 1.00 16.05 223 ALA A O 1
ATOM 1625 N N . GLU A 1 244 ? 25.860 -15.773 13.620 1.00 15.55 224 GLU A N 1
ATOM 1626 C CA . GLU A 1 244 ? 26.338 -16.625 12.534 1.00 16.76 224 GLU A CA 1
ATOM 1627 C C . GLU A 1 244 ? 27.838 -16.886 12.710 1.00 16.70 224 GLU A C 1
ATOM 1628 O O . GLU A 1 244 ? 28.296 -18.020 12.586 1.00 17.89 224 GLU A O 1
ATOM 1634 N N . LEU A 1 245 ? 28.602 -15.836 13.006 1.00 16.01 225 LEU A N 1
ATOM 1635 C CA . LEU A 1 245 ? 30.036 -15.989 13.220 1.00 16.13 225 LEU A CA 1
ATOM 1636 C C . LEU A 1 245 ? 30.331 -16.951 14.381 1.00 16.27 225 LEU A C 1
ATOM 1637 O O . LEU A 1 245 ? 31.206 -17.817 14.269 1.00 16.68 225 LEU A O 1
ATOM 1642 N N . ALA A 1 246 ? 29.607 -16.802 15.491 1.00 16.07 226 ALA A N 1
ATOM 1643 C CA . ALA A 1 246 ? 29.813 -17.659 16.659 1.00 15.37 226 ALA A CA 1
ATOM 1644 C C . ALA A 1 246 ? 29.590 -19.126 16.331 1.00 16.45 226 ALA A C 1
ATOM 1645 O O . ALA A 1 246 ? 30.331 -19.996 16.802 1.00 16.84 226 ALA A O 1
ATOM 1647 N N . GLN A 1 247 ? 28.572 -19.409 15.525 1.00 15.92 227 GLN A N 1
ATOM 1648 C CA . GLN A 1 247 ? 28.306 -20.791 15.169 1.00 17.32 227 GLN A CA 1
ATOM 1649 C C . GLN A 1 247 ? 29.429 -21.341 14.288 1.00 18.14 227 GLN A C 1
ATOM 1650 O O . GLN A 1 247 ? 29.919 -22.447 14.520 1.00 18.81 227 GLN A O 1
ATOM 1656 N N . ARG A 1 248 ? 29.855 -20.564 13.297 1.00 17.62 228 ARG A N 1
ATOM 1657 C CA . ARG A 1 248 ? 30.911 -21.016 12.387 1.00 18.30 228 ARG A CA 1
ATOM 1658 C C . ARG A 1 248 ? 32.312 -21.068 12.995 1.00 18.59 228 ARG A C 1
ATOM 1659 O O . ARG A 1 248 ? 33.121 -21.920 12.625 1.00 18.92 228 ARG A O 1
ATOM 1667 N N . LEU A 1 249 ? 32.604 -20.164 13.927 1.00 18.42 229 LEU A N 1
ATOM 1668 C CA . LEU A 1 249 ? 33.930 -20.116 14.532 1.00 17.72 229 LEU A CA 1
ATOM 1669 C C . LEU A 1 249 ? 34.214 -21.318 15.430 1.00 17.70 229 LEU A C 1
ATOM 1670 O O . LEU A 1 249 ? 35.362 -21.718 15.598 1.00 18.85 229 LEU A O 1
ATOM 1675 N N . GLY A 1 250 ? 33.164 -21.882 16.019 1.00 17.67 230 GLY A N 1
ATOM 1676 C CA . GLY A 1 250 ? 33.317 -23.067 16.841 1.00 19.34 230 GLY A CA 1
ATOM 1677 C C . GLY A 1 250 ? 34.075 -22.986 18.148 1.00 19.48 230 GLY A C 1
ATOM 1678 O O . GLY A 1 250 ? 34.656 -23.981 18.581 1.00 22.10 230 GLY A O 1
ATOM 1679 N N . VAL A 1 251 ? 34.085 -21.816 18.779 1.00 17.46 231 VAL A N 1
ATOM 1680 C CA . VAL A 1 251 ? 34.773 -21.656 20.058 1.00 17.53 231 VAL A CA 1
ATOM 1681 C C . VAL A 1 251 ? 33.785 -21.199 21.125 1.00 16.72 231 VAL A C 1
ATOM 1682 O O . VAL A 1 251 ? 32.706 -20.708 20.807 1.00 17.45 231 VAL A O 1
ATOM 1686 N N . PRO A 1 252 ? 34.128 -21.388 22.411 1.00 16.23 232 PRO A N 1
ATOM 1687 C CA . PRO A 1 252 ? 33.241 -20.975 23.506 1.00 16.51 232 PRO A CA 1
ATOM 1688 C C . PRO A 1 252 ? 32.883 -19.498 23.406 1.00 15.77 232 PRO A C 1
ATOM 1689 O O . PRO A 1 252 ? 33.730 -18.666 23.068 1.00 16.81 232 PRO A O 1
ATOM 1693 N N . VAL A 1 253 ? 31.625 -19.188 23.706 1.00 15.11 233 VAL A N 1
ATOM 1694 C CA . VAL A 1 253 ? 31.113 -17.826 23.634 1.00 15.61 233 VAL A CA 1
ATOM 1695 C C . VAL A 1 253 ? 30.783 -17.277 25.015 1.00 15.21 233 VAL A C 1
ATOM 1696 O O . VAL A 1 253 ? 30.195 -17.975 25.843 1.00 16.49 233 VAL A O 1
ATOM 1700 N N . VAL A 1 254 ? 31.151 -16.021 25.244 1.00 14.94 234 VAL A N 1
ATOM 1701 C CA . VAL A 1 254 ? 30.884 -15.331 26.507 1.00 14.89 234 VAL A CA 1
ATOM 1702 C C . VAL A 1 254 ? 30.540 -13.876 26.174 1.00 15.65 234 VAL A C 1
ATOM 1703 O O . VAL A 1 254 ? 30.944 -13.363 25.135 1.00 16.07 234 VAL A O 1
ATOM 1707 N N . THR A 1 255 ? 29.767 -13.205 27.019 1.00 15.08 235 THR A N 1
ATOM 1708 C CA . THR A 1 255 ? 29.476 -11.798 26.751 1.00 15.36 235 THR A CA 1
ATOM 1709 C C . THR A 1 255 ? 30.077 -10.940 27.842 1.00 15.22 235 THR A C 1
ATOM 1710 O O . THR A 1 255 ? 30.366 -11.433 28.931 1.00 15.51 235 THR A O 1
ATOM 1714 N N . THR A 1 256 ? 30.315 -9.672 27.532 1.00 14.11 236 THR A N 1
ATOM 1715 C CA . THR A 1 256 ? 30.786 -8.731 28.541 1.00 14.86 236 THR A CA 1
ATOM 1716 C C . THR A 1 256 ? 29.500 -8.170 29.148 1.00 16.19 236 THR A C 1
ATOM 1717 O O . THR A 1 256 ? 28.404 -8.470 28.671 1.00 16.19 236 THR A O 1
ATOM 1721 N N . PHE A 1 257 ? 29.619 -7.349 30.186 1.00 16.31 237 PHE A N 1
ATOM 1722 C CA . PHE A 1 257 ? 28.428 -6.772 30.803 1.00 16.76 237 PHE A CA 1
ATOM 1723 C C . PHE A 1 257 ? 27.572 -6.009 29.791 1.00 16.27 237 PHE A C 1
ATOM 1724 O O . PHE A 1 257 ? 26.346 -6.147 29.772 1.00 17.04 237 PHE A O 1
ATOM 1732 N N . MET A 1 258 ? 28.210 -5.193 28.954 1.00 16.24 238 MET A N 1
ATOM 1733 C CA . MET A 1 258 ? 27.472 -4.420 27.961 1.00 18.24 238 MET A CA 1
ATOM 1734 C C . MET A 1 258 ? 26.980 -5.275 26.799 1.00 19.11 238 MET A C 1
ATOM 1735 O O . MET A 1 258 ? 26.214 -4.800 25.958 1.00 20.97 238 MET A O 1
ATOM 1740 N N . GLY A 1 259 ? 27.418 -6.531 26.750 1.00 17.47 239 GLY A N 1
ATOM 1741 C CA . GLY A 1 259 ? 26.960 -7.419 25.697 1.00 17.37 239 GLY A CA 1
ATOM 1742 C C . GLY A 1 259 ? 25.930 -8.400 26.245 1.00 16.95 239 GLY A C 1
ATOM 1743 O O . GLY A 1 259 ? 25.441 -9.260 25.518 1.00 18.21 239 GLY A O 1
ATOM 1744 N N . ARG A 1 260 ? 25.602 -8.262 27.529 1.00 17.56 240 ARG A N 1
ATOM 1745 C CA . ARG A 1 260 ? 24.651 -9.150 28.198 1.00 18.88 240 ARG A CA 1
ATOM 1746 C C . ARG A 1 260 ? 23.327 -9.262 27.447 1.00 18.49 240 ARG A C 1
ATOM 1747 O O . ARG A 1 260 ? 22.696 -8.257 27.127 1.00 18.93 240 ARG A O 1
ATOM 1755 N N . GLY A 1 261 ? 22.914 -10.493 27.155 1.00 16.99 241 GLY A N 1
ATOM 1756 C CA . GLY A 1 261 ? 21.666 -10.695 26.441 1.00 18.47 241 GLY A CA 1
ATOM 1757 C C . GLY A 1 261 ? 21.845 -11.002 24.965 1.00 18.86 241 GLY A C 1
ATOM 1758 O O . GLY A 1 261 ? 20.964 -11.582 24.332 1.00 19.99 241 GLY A O 1
ATOM 1759 N N . LEU A 1 262 ? 22.983 -10.608 24.404 1.00 17.87 242 LEU A N 1
ATOM 1760 C CA . LEU A 1 262 ? 23.250 -10.862 22.990 1.00 17.19 242 LEU A CA 1
ATOM 1761 C C . LEU A 1 262 ? 23.382 -12.366 22.725 1.00 16.54 242 LEU A C 1
ATOM 1762 O O . LEU A 1 262 ? 23.899 -13.105 23.558 1.00 18.04 242 LEU A O 1
ATOM 1767 N N . LEU A 1 263 ? 22.914 -12.801 21.559 1.00 16.68 243 LEU A N 1
ATOM 1768 C CA . LEU A 1 263 ? 22.977 -14.206 21.149 1.00 16.45 243 LEU A CA 1
ATOM 1769 C C . LEU A 1 263 ? 22.217 -15.177 22.051 1.00 17.46 243 LEU A C 1
ATOM 1770 O O . LEU A 1 263 ? 22.452 -16.387 22.001 1.00 16.94 243 LEU A O 1
ATOM 1775 N N . ALA A 1 264 ? 21.299 -14.660 22.862 1.00 19.18 244 ALA A N 1
ATOM 1776 C CA . ALA A 1 264 ? 20.534 -15.518 23.765 1.00 19.83 244 ALA A CA 1
ATOM 1777 C C . ALA A 1 264 ? 19.763 -16.607 23.029 1.00 20.03 244 ALA A C 1
ATOM 1778 O O . ALA A 1 264 ? 19.644 -17.728 23.529 1.00 20.18 244 ALA A O 1
ATOM 1780 N N . ASP A 1 265 ? 19.246 -16.284 21.846 1.00 19.75 245 ASP A N 1
ATOM 1781 C CA . ASP A 1 265 ? 18.469 -17.247 21.070 1.00 21.36 245 ASP A CA 1
ATOM 1782 C C . ASP A 1 265 ? 19.277 -17.938 19.977 1.00 20.56 245 ASP A C 1
ATOM 1783 O O . ASP A 1 265 ? 18.727 -18.685 19.173 1.00 22.36 245 ASP A O 1
ATOM 1788 N N . ALA A 1 266 ? 20.582 -17.697 19.959 1.00 18.99 246 ALA A N 1
ATOM 1789 C CA . ALA A 1 266 ? 21.461 -18.281 18.946 1.00 17.57 246 ALA A CA 1
ATOM 1790 C C . ALA A 1 266 ? 21.778 -19.765 19.140 1.00 17.41 246 ALA A C 1
ATOM 1791 O O . ALA A 1 266 ? 21.621 -20.313 20.227 1.00 17.89 246 ALA A O 1
ATOM 1793 N N . PRO A 1 267 ? 22.245 -20.429 18.071 1.00 17.44 247 PRO A N 1
ATOM 1794 C CA . PRO A 1 267 ? 22.596 -21.853 18.129 1.00 17.71 247 PRO A CA 1
ATOM 1795 C C . PRO A 1 267 ? 23.753 -22.086 19.100 1.00 17.24 247 PRO A C 1
ATOM 1796 O O . PRO A 1 267 ? 23.874 -23.160 19.685 1.00 17.95 247 PRO A O 1
ATOM 1800 N N . THR A 1 268 ? 24.624 -21.086 19.242 1.00 17.71 248 THR A N 1
ATOM 1801 C CA . THR A 1 268 ? 25.743 -21.170 20.182 1.00 19.17 248 THR A CA 1
ATOM 1802 C C . THR A 1 268 ? 25.673 -19.920 21.058 1.00 18.82 248 THR A C 1
ATOM 1803 O O . THR A 1 268 ? 26.389 -18.938 20.841 1.00 19.73 248 THR A O 1
ATOM 1807 N N . PRO A 1 269 ? 24.783 -19.937 22.063 1.00 18.14 249 PRO A N 1
ATOM 1808 C CA . PRO A 1 269 ? 24.586 -18.819 22.986 1.00 18.25 249 PRO A CA 1
ATOM 1809 C C . PRO A 1 269 ? 25.717 -18.670 23.993 1.00 17.99 249 PRO A C 1
ATOM 1810 O O . PRO A 1 269 ? 26.511 -19.584 24.192 1.00 18.24 249 PRO A O 1
ATOM 1814 N N . PRO A 1 270 ? 25.814 -17.499 24.633 1.00 18.43 250 PRO A N 1
ATOM 1815 C CA . PRO A 1 270 ? 26.872 -17.274 25.620 1.00 18.31 250 PRO A CA 1
ATOM 1816 C C . PRO A 1 270 ? 26.756 -18.240 26.797 1.00 18.52 250 PRO A C 1
ATOM 1817 O O . PRO A 1 270 ? 25.652 -18.566 27.232 1.00 19.74 250 PRO A O 1
ATOM 1821 N N . LEU A 1 271 ? 27.900 -18.700 27.297 1.00 18.08 251 LEU A N 1
ATOM 1822 C CA . LEU A 1 271 ? 27.942 -19.597 28.446 1.00 17.97 251 LEU A CA 1
ATOM 1823 C C . LEU A 1 271 ? 27.583 -18.792 29.684 1.00 19.20 251 LEU A C 1
ATOM 1824 O O . LEU A 1 271 ? 27.158 -19.343 30.702 1.00 20.96 251 LEU A O 1
ATOM 1829 N N . GLY A 1 272 ? 27.769 -17.480 29.581 1.00 17.98 252 GLY A N 1
ATOM 1830 C CA . GLY A 1 272 ? 27.475 -16.577 30.676 1.00 18.53 252 GLY A CA 1
ATOM 1831 C C . GLY A 1 272 ? 28.052 -15.207 30.391 1.00 18.16 252 GLY A C 1
ATOM 1832 O O . GLY A 1 272 ? 28.561 -14.949 29.292 1.00 17.99 252 GLY A O 1
ATOM 1833 N N . THR A 1 273 ? 27.968 -14.328 31.382 1.00 18.74 253 THR A N 1
ATOM 1834 C CA . THR A 1 273 ? 28.480 -12.971 31.272 1.00 18.77 253 THR A CA 1
ATOM 1835 C C . THR A 1 273 ? 29.683 -12.779 32.185 1.00 18.83 253 THR A C 1
ATOM 1836 O O . THR A 1 273 ? 29.613 -13.022 33.389 1.00 20.43 253 THR A O 1
ATOM 1840 N N . TYR A 1 274 ? 30.794 -12.349 31.604 1.00 17.45 254 TYR A N 1
ATOM 1841 C CA . TYR A 1 274 ? 31.995 -12.092 32.381 1.00 17.57 254 TYR A CA 1
ATOM 1842 C C . TYR A 1 274 ? 31.894 -10.691 32.999 1.00 18.49 254 TYR A C 1
ATOM 1843 O O . TYR A 1 274 ? 31.638 -9.717 32.294 1.00 19.72 254 TYR A O 1
ATOM 1852 N N . ILE A 1 275 ? 32.089 -10.589 34.312 1.00 19.08 255 ILE A N 1
ATOM 1853 C CA . ILE A 1 275 ? 32.045 -9.290 34.978 1.00 21.20 255 ILE A CA 1
ATOM 1854 C C . ILE A 1 275 ? 33.141 -9.180 36.021 1.00 23.33 255 ILE A C 1
ATOM 1855 O O . ILE A 1 275 ? 33.052 -8.357 36.934 1.00 25.12 255 ILE A O 1
ATOM 1860 N N . GLY A 1 276 ? 34.174 -10.007 35.888 1.00 23.14 256 GLY A N 1
ATOM 1861 C CA . GLY A 1 276 ? 35.260 -9.968 36.851 1.00 25.08 256 GLY A CA 1
ATOM 1862 C C . GLY A 1 276 ? 35.038 -10.896 38.034 1.00 25.74 256 GLY A C 1
ATOM 1863 O O . GLY A 1 276 ? 34.225 -11.818 37.974 1.00 26.44 256 GLY A O 1
ATOM 1864 N N . VAL A 1 277 ? 35.748 -10.634 39.126 1.00 25.99 257 VAL A N 1
ATOM 1865 C CA . VAL A 1 277 ? 35.657 -11.472 40.316 1.00 27.85 257 VAL A CA 1
ATOM 1866 C C . VAL A 1 277 ? 34.249 -11.650 40.884 1.00 27.36 257 VAL A C 1
ATOM 1867 O O . VAL A 1 277 ? 33.974 -12.640 41.558 1.00 29.85 257 VAL A O 1
ATOM 1871 N N . ALA A 1 278 ? 33.355 -10.710 40.599 1.00 27.08 258 ALA A N 1
ATOM 1872 C CA . ALA A 1 278 ? 31.983 -10.789 41.103 1.00 26.56 258 ALA A CA 1
ATOM 1873 C C . ALA A 1 278 ? 31.118 -11.828 40.381 1.00 26.96 258 ALA A C 1
ATOM 1874 O O . ALA A 1 278 ? 30.057 -12.213 40.877 1.00 26.68 258 ALA A O 1
ATOM 1876 N N . GLY A 1 279 ? 31.572 -12.288 39.219 1.00 26.36 259 GLY A N 1
ATOM 1877 C CA . GLY A 1 279 ? 30.790 -13.250 38.455 1.00 26.62 259 GLY A CA 1
ATOM 1878 C C . GLY A 1 279 ? 31.048 -14.724 38.707 1.00 27.62 259 GLY A C 1
ATOM 1879 O O . GLY A 1 279 ? 31.706 -15.095 39.679 1.00 28.80 259 GLY A O 1
ATOM 1880 N N . ASP A 1 280 ? 30.515 -15.568 37.826 1.00 26.57 260 ASP A N 1
ATOM 1881 C CA . ASP A 1 280 ? 30.687 -17.010 37.948 1.00 28.11 260 ASP A CA 1
ATOM 1882 C C . ASP A 1 280 ? 32.161 -17.364 37.822 1.00 28.16 260 ASP A C 1
ATOM 1883 O O . ASP A 1 280 ? 32.836 -16.941 36.880 1.00 28.43 260 ASP A O 1
ATOM 1888 N N . ALA A 1 281 ? 32.650 -18.155 38.768 1.00 27.84 261 ALA A N 1
ATOM 1889 C CA . ALA A 1 281 ? 34.049 -18.560 38.788 1.00 27.31 261 ALA A CA 1
ATOM 1890 C C . ALA A 1 281 ? 34.509 -19.275 37.519 1.00 26.04 261 ALA A C 1
ATOM 1891 O O . ALA A 1 281 ? 35.620 -19.041 37.050 1.00 25.96 261 ALA A O 1
ATOM 1893 N N . GLU A 1 282 ? 33.660 -20.137 36.963 1.00 26.29 262 GLU A N 1
ATOM 1894 C CA . GLU A 1 282 ? 34.017 -20.880 35.757 1.00 25.92 262 GLU A CA 1
ATOM 1895 C C . GLU A 1 282 ? 34.168 -19.953 34.553 1.00 24.86 262 GLU A C 1
ATOM 1896 O O . GLU A 1 282 ? 35.091 -20.112 33.748 1.00 25.19 262 GLU A O 1
ATOM 1898 N N . ILE A 1 283 ? 33.257 -18.991 34.427 1.00 23.57 263 ILE A N 1
ATOM 1899 C CA . ILE A 1 283 ? 33.314 -18.040 33.320 1.00 22.12 263 ILE A CA 1
ATOM 1900 C C . ILE A 1 283 ? 34.558 -17.163 33.471 1.00 21.11 263 ILE A C 1
ATOM 1901 O O . ILE A 1 283 ? 35.271 -16.902 32.500 1.00 20.65 263 ILE A O 1
ATOM 1906 N N . THR A 1 284 ? 34.820 -16.708 34.693 1.00 21.01 264 THR A N 1
ATOM 1907 C CA . THR A 1 284 ? 35.982 -15.866 34.951 1.00 21.21 264 THR A CA 1
ATOM 1908 C C . THR A 1 284 ? 37.274 -16.589 34.574 1.00 21.13 264 THR A C 1
ATOM 1909 O O . THR A 1 284 ? 38.145 -16.020 33.922 1.00 21.47 264 THR A O 1
ATOM 1913 N N . ARG A 1 285 ? 37.380 -17.850 34.978 1.00 21.70 265 ARG A N 1
ATOM 1914 C CA . ARG A 1 285 ? 38.563 -18.658 34.689 1.00 22.44 265 ARG A CA 1
ATOM 1915 C C . ARG A 1 285 ? 38.721 -18.880 33.182 1.00 22.03 265 ARG A C 1
ATOM 1916 O O . ARG A 1 285 ? 39.821 -18.769 32.633 1.00 22.09 265 ARG A O 1
ATOM 1919 N N . LEU A 1 286 ? 37.619 -19.205 32.519 1.00 21.82 266 LEU A N 1
ATOM 1920 C CA . LEU A 1 286 ? 37.649 -19.436 31.076 1.00 21.66 266 LEU A CA 1
ATOM 1921 C C . LEU A 1 286 ? 38.216 -18.223 30.336 1.00 21.36 266 LEU A C 1
ATOM 1922 O O . LEU A 1 286 ? 39.070 -18.354 29.456 1.00 20.05 266 LEU A O 1
ATOM 1927 N N . VAL A 1 287 ? 37.729 -17.043 30.697 1.00 20.18 267 VAL A N 1
ATOM 1928 C CA . VAL A 1 287 ? 38.174 -15.806 30.067 1.00 19.22 267 VAL A CA 1
ATOM 1929 C C . VAL A 1 287 ? 39.615 -15.426 30.412 1.00 19.70 267 VAL A C 1
ATOM 1930 O O . VAL A 1 287 ? 40.437 -15.141 29.533 1.00 19.97 267 VAL A O 1
ATOM 1934 N N . GLU A 1 288 ? 39.928 -15.430 31.700 1.00 20.72 268 GLU A N 1
ATOM 1935 C CA . GLU A 1 288 ? 41.255 -15.033 32.133 1.00 20.33 268 GLU A CA 1
ATOM 1936 C C . GLU A 1 288 ? 42.379 -16.010 31.807 1.00 21.86 268 GLU A C 1
ATOM 1937 O O . GLU A 1 288 ? 43.545 -15.611 31.770 1.00 23.47 268 GLU A O 1
ATOM 1943 N N . GLU A 1 289 ? 42.043 -17.269 31.540 1.00 21.64 269 GLU A N 1
ATOM 1944 C CA . GLU A 1 289 ? 43.067 -18.253 31.195 1.00 22.69 269 GLU A CA 1
ATOM 1945 C C . GLU A 1 289 ? 43.138 -18.504 29.690 1.00 22.77 269 GLU A C 1
ATOM 1946 O O . GLU A 1 289 ? 43.953 -19.302 29.222 1.00 22.86 269 GLU A O 1
ATOM 1952 N N . SER A 1 290 ? 42.293 -17.821 28.926 1.00 21.61 270 SER A N 1
ATOM 1953 C CA . SER A 1 290 ? 42.284 -18.014 27.477 1.00 20.80 270 SER A CA 1
ATOM 1954 C C . SER A 1 290 ? 43.582 -17.583 26.791 1.00 21.61 270 SER A C 1
ATOM 1955 O O . SER A 1 290 ? 44.145 -16.535 27.108 1.00 22.37 270 SER A O 1
ATOM 1958 N N . ASP A 1 291 ? 44.048 -18.402 25.847 1.00 21.13 271 ASP A N 1
ATOM 1959 C CA . ASP A 1 291 ? 45.258 -18.092 25.095 1.00 21.77 271 ASP A CA 1
ATOM 1960 C C . ASP A 1 291 ? 44.890 -17.648 23.673 1.00 20.80 271 ASP A C 1
ATOM 1961 O O . ASP A 1 291 ? 45.720 -17.646 22.763 1.00 21.46 271 ASP A O 1
ATOM 1966 N N . GLY A 1 292 ? 43.624 -17.267 23.509 1.00 20.08 272 GLY A N 1
ATOM 1967 C CA . GLY A 1 292 ? 43.103 -16.802 22.233 1.00 18.73 272 GLY A CA 1
ATOM 1968 C C . GLY A 1 292 ? 41.778 -16.124 22.534 1.00 17.52 272 GLY A C 1
ATOM 1969 O O . GLY A 1 292 ? 40.707 -16.629 22.184 1.00 17.25 272 GLY A O 1
ATOM 1970 N N . LEU A 1 293 ? 41.862 -14.980 23.209 1.00 17.38 273 LEU A N 1
ATOM 1971 C CA . LEU A 1 293 ? 40.682 -14.214 23.617 1.00 17.25 273 LEU A CA 1
ATOM 1972 C C . LEU A 1 293 ? 40.297 -13.169 22.573 1.00 15.65 273 LEU A C 1
ATOM 1973 O O . LEU A 1 293 ? 40.956 -12.145 22.421 1.00 16.97 273 LEU A O 1
ATOM 1978 N N . PHE A 1 294 ? 39.215 -13.433 21.853 1.00 14.78 274 PHE A N 1
ATOM 1979 C CA . PHE A 1 294 ? 38.750 -12.526 20.809 1.00 14.43 274 PHE A CA 1
ATOM 1980 C C . PHE A 1 294 ? 37.699 -11.577 21.390 1.00 14.72 274 PHE A C 1
ATOM 1981 O O . PHE A 1 294 ? 36.547 -11.969 21.583 1.00 15.98 274 PHE A O 1
ATOM 1989 N N . LEU A 1 295 ? 38.113 -10.343 21.673 1.00 14.84 275 LEU A N 1
ATOM 1990 C CA . LEU A 1 295 ? 37.214 -9.330 22.228 1.00 15.59 275 LEU A CA 1
ATOM 1991 C C . LEU A 1 295 ? 36.570 -8.608 21.056 1.00 15.19 275 LEU A C 1
ATOM 1992 O O . LEU A 1 295 ? 37.146 -7.670 20.485 1.00 16.60 275 LEU A O 1
ATOM 1997 N N . LEU A 1 296 ? 35.369 -9.042 20.699 1.00 14.46 276 LEU A N 1
ATOM 1998 C CA . LEU A 1 296 ? 34.663 -8.446 19.579 1.00 14.89 276 LEU A CA 1
ATOM 1999 C C . LEU A 1 296 ? 33.860 -7.222 20.018 1.00 15.18 276 LEU A C 1
ATOM 2000 O O . LEU A 1 296 ? 32.707 -7.349 20.450 1.00 15.07 276 LEU A O 1
ATOM 2005 N N . GLY A 1 297 ? 34.495 -6.050 19.930 1.00 14.89 277 GLY A N 1
ATOM 2006 C CA . GLY A 1 297 ? 33.852 -4.783 20.267 1.00 15.73 277 GLY A CA 1
ATOM 2007 C C . GLY A 1 297 ? 33.868 -4.367 21.723 1.00 15.40 277 GLY A C 1
ATOM 2008 O O . GLY A 1 297 ? 33.019 -3.576 22.141 1.00 15.85 277 GLY A O 1
ATOM 2009 N N . ALA A 1 298 ? 34.860 -4.834 22.475 1.00 14.23 278 ALA A N 1
ATOM 2010 C CA . ALA A 1 298 ? 34.934 -4.568 23.910 1.00 14.62 278 ALA A CA 1
ATOM 2011 C C . ALA A 1 298 ? 35.606 -3.294 24.397 1.00 15.71 278 ALA A C 1
ATOM 2012 O O . ALA A 1 298 ? 36.613 -2.853 23.860 1.00 16.75 278 ALA A O 1
ATOM 2014 N N . ILE A 1 299 ? 35.022 -2.713 25.440 1.00 16.34 279 ILE A N 1
ATOM 2015 C CA . ILE A 1 299 ? 35.609 -1.557 26.096 1.00 18.04 279 ILE A CA 1
ATOM 2016 C C . ILE A 1 299 ? 36.601 -2.207 27.060 1.00 20.09 279 ILE A C 1
ATOM 2017 O O . ILE A 1 299 ? 36.256 -3.180 27.734 1.00 22.53 279 ILE A O 1
ATOM 2022 N N . LEU A 1 300 ? 37.831 -1.706 27.099 1.00 21.66 280 LEU A N 1
ATOM 2023 C CA . LEU A 1 300 ? 38.834 -2.238 28.020 1.00 24.83 280 LEU A CA 1
ATOM 2024 C C . LEU A 1 300 ? 39.052 -1.205 29.116 1.00 26.58 280 LEU A C 1
ATOM 2025 O O . LEU A 1 300 ? 39.436 -0.073 28.830 1.00 28.44 280 LEU A O 1
ATOM 2030 N N . SER A 1 301 ? 38.813 -1.596 30.364 1.00 26.63 281 SER A N 1
ATOM 2031 C CA . SER A 1 301 ? 38.962 -0.680 31.494 1.00 28.31 281 SER A CA 1
ATOM 2032 C C . SER A 1 301 ? 39.083 -1.440 32.810 1.00 28.18 281 SER A C 1
ATOM 2033 O O . SER A 1 301 ? 38.640 -2.578 32.917 1.00 26.22 281 SER A O 1
ATOM 2036 N N . ASP A 1 302 ? 39.675 -0.801 33.816 1.00 29.97 282 ASP A N 1
ATOM 2037 C CA . ASP A 1 302 ? 39.834 -1.441 35.116 1.00 31.99 282 ASP A CA 1
ATOM 2038 C C . ASP A 1 302 ? 38.690 -1.119 36.078 1.00 32.22 282 ASP A C 1
ATOM 2039 O O . ASP A 1 302 ? 38.748 -1.480 37.255 1.00 34.32 282 ASP A O 1
ATOM 2044 N N . THR A 1 303 ? 37.647 -0.457 35.590 1.00 31.79 283 THR A N 1
ATOM 2045 C CA . THR A 1 303 ? 36.533 -0.096 36.458 1.00 31.56 283 THR A CA 1
ATOM 2046 C C . THR A 1 303 ? 35.348 -1.052 36.443 1.00 30.17 283 THR A C 1
ATOM 2047 O O . THR A 1 303 ? 34.879 -1.484 35.385 1.00 29.59 283 THR A O 1
ATOM 2051 N N . ASN A 1 304 ? 34.886 -1.381 37.646 1.00 27.45 284 ASN A N 1
ATOM 2052 C CA . ASN A 1 304 ? 33.715 -2.223 37.837 1.00 25.42 284 ASN A CA 1
ATOM 2053 C C . ASN A 1 304 ? 33.729 -3.448 36.939 1.00 24.30 284 ASN A C 1
ATOM 2054 O O . ASN A 1 304 ? 34.709 -4.191 36.888 1.00 24.53 284 ASN A O 1
ATOM 2059 N N . PHE A 1 305 ? 32.626 -3.648 36.230 1.00 22.22 285 PHE A N 1
ATOM 2060 C CA . PHE A 1 305 ? 32.421 -4.850 35.426 1.00 20.92 285 PHE A CA 1
ATOM 2061 C C . PHE A 1 305 ? 33.145 -4.979 34.089 1.00 20.15 285 PHE A C 1
ATOM 2062 O O . PHE A 1 305 ? 32.984 -5.996 33.411 1.00 19.83 285 PHE A O 1
ATOM 2070 N N . ALA A 1 306 ? 33.927 -3.977 33.702 1.00 19.96 286 ALA A N 1
ATOM 2071 C CA . ALA A 1 306 ? 34.635 -4.028 32.420 1.00 20.01 286 ALA A CA 1
ATOM 2072 C C . ALA A 1 306 ? 35.729 -5.088 32.366 1.00 20.26 286 ALA A C 1
ATOM 2073 O O . ALA A 1 306 ? 36.261 -5.508 33.394 1.00 21.37 286 ALA A O 1
ATOM 2075 N N . VAL A 1 307 ? 36.051 -5.527 31.150 1.00 19.33 287 VAL A N 1
ATOM 2076 C CA . VAL A 1 307 ? 37.130 -6.484 30.950 1.00 19.06 287 VAL A CA 1
ATOM 2077 C C . VAL A 1 307 ? 38.380 -5.634 31.161 1.00 19.40 287 VAL A C 1
ATOM 2078 O O . VAL A 1 307 ? 38.557 -4.606 30.509 1.00 18.26 287 VAL A O 1
ATOM 2082 N N . SER A 1 308 ? 39.237 -6.069 32.080 1.00 19.84 288 SER A N 1
ATOM 2083 C CA . SER A 1 308 ? 40.439 -5.326 32.408 1.00 22.11 288 SER A CA 1
ATOM 2084 C C . SER A 1 308 ? 41.719 -5.874 31.811 1.00 22.12 288 SER A C 1
ATOM 2085 O O . SER A 1 308 ? 41.980 -7.072 31.865 1.00 21.98 288 SER A O 1
ATOM 2088 N N . GLN A 1 309 ? 42.521 -4.973 31.261 1.00 25.15 289 GLN A N 1
ATOM 2089 C CA . GLN A 1 309 ? 43.795 -5.348 30.667 1.00 26.27 289 GLN A CA 1
ATOM 2090 C C . GLN A 1 309 ? 44.693 -6.016 31.707 1.00 27.75 289 GLN A C 1
ATOM 2091 O O . GLN A 1 309 ? 45.622 -6.741 31.353 1.00 29.13 289 GLN A O 1
ATOM 2093 N N . ARG A 1 310 ? 44.403 -5.779 32.986 1.00 27.71 290 ARG A N 1
ATOM 2094 C CA . ARG A 1 310 ? 45.177 -6.349 34.091 1.00 28.55 290 ARG A CA 1
ATOM 2095 C C . ARG A 1 310 ? 44.722 -7.751 34.507 1.00 28.59 290 ARG A C 1
ATOM 2096 O O . ARG A 1 310 ? 45.386 -8.412 35.309 1.00 30.20 290 ARG A O 1
ATOM 2104 N N . LYS A 1 311 ? 43.593 -8.208 33.971 1.00 26.73 291 LYS A N 1
ATOM 2105 C CA . LYS A 1 311 ? 43.069 -9.528 34.315 1.00 25.82 291 LYS A CA 1
ATOM 2106 C C . LYS A 1 311 ? 43.230 -10.563 33.202 1.00 24.54 291 LYS A C 1
ATOM 2107 O O . LYS A 1 311 ? 43.185 -11.764 33.456 1.00 23.84 291 LYS A O 1
ATOM 2113 N N . ILE A 1 312 ? 43.409 -10.095 31.971 1.00 25.12 292 ILE A N 1
ATOM 2114 C CA . ILE A 1 312 ? 43.573 -10.992 30.828 1.00 25.32 292 ILE A CA 1
ATOM 2115 C C . ILE A 1 312 ? 44.982 -10.885 30.260 1.00 26.62 292 ILE A C 1
ATOM 2116 O O . ILE A 1 312 ? 45.746 -9.999 30.635 1.00 28.15 292 ILE A O 1
ATOM 2121 N N . ASP A 1 313 ? 45.329 -11.789 29.351 1.00 26.76 293 ASP A N 1
ATOM 2122 C CA . ASP A 1 313 ? 46.653 -11.747 28.739 1.00 27.00 293 ASP A CA 1
ATOM 2123 C C . ASP A 1 313 ? 46.554 -11.062 27.385 1.00 25.94 293 ASP A C 1
ATOM 2124 O O . ASP A 1 313 ? 46.206 -11.691 26.385 1.00 25.95 293 ASP A O 1
ATOM 2129 N N . LEU A 1 314 ? 46.856 -9.765 27.355 1.00 25.96 294 LEU A N 1
ATOM 2130 C CA . LEU A 1 314 ? 46.780 -8.997 26.116 1.00 25.96 294 LEU A CA 1
ATOM 2131 C C . LEU A 1 314 ? 47.641 -9.564 25.004 1.00 25.31 294 LEU A C 1
ATOM 2132 O O . LEU A 1 314 ? 47.353 -9.355 23.828 1.00 25.74 294 LEU A O 1
ATOM 2137 N N . ARG A 1 315 ? 48.703 -10.275 25.370 1.00 24.94 295 ARG A N 1
ATOM 2138 C CA . ARG A 1 315 ? 49.581 -10.857 24.367 1.00 23.98 295 ARG A CA 1
ATOM 2139 C C . ARG A 1 315 ? 48.836 -11.879 23.517 1.00 24.07 295 ARG A C 1
ATOM 2140 O O . ARG A 1 315 ? 49.164 -12.074 22.346 1.00 24.57 295 ARG A O 1
ATOM 2148 N N . LYS A 1 316 ? 47.839 -12.531 24.111 1.00 23.36 296 LYS A N 1
ATOM 2149 C CA . LYS A 1 316 ? 47.056 -13.541 23.405 1.00 24.08 296 LYS A CA 1
ATOM 2150 C C . LYS A 1 316 ? 45.632 -13.053 23.153 1.00 22.74 296 LYS A C 1
ATOM 2151 O O . LYS A 1 316 ? 44.725 -13.850 22.919 1.00 24.60 296 LYS A O 1
ATOM 2155 N N . THR A 1 317 ? 45.445 -11.741 23.203 1.00 19.89 297 THR A N 1
ATOM 2156 C CA . THR A 1 317 ? 44.130 -11.149 22.989 1.00 19.33 297 THR A CA 1
ATOM 2157 C C . THR A 1 317 ? 44.003 -10.482 21.625 1.00 18.94 297 THR A C 1
ATOM 2158 O O . THR A 1 317 ? 44.951 -9.876 21.121 1.00 19.80 297 THR A O 1
ATOM 2162 N N . ILE A 1 318 ? 42.823 -10.615 21.024 1.00 18.32 298 ILE A N 1
ATOM 2163 C CA . ILE A 1 318 ? 42.516 -9.989 19.748 1.00 18.00 298 ILE A CA 1
ATOM 2164 C C . ILE A 1 318 ? 41.454 -8.967 20.125 1.00 18.14 298 ILE A C 1
ATOM 2165 O O . ILE A 1 318 ? 40.325 -9.333 20.453 1.00 18.08 298 ILE A O 1
ATOM 2170 N N . HIS A 1 319 ? 41.819 -7.691 20.078 1.00 17.31 299 HIS A N 1
ATOM 2171 C CA . HIS A 1 319 ? 40.911 -6.618 20.470 1.00 17.48 299 HIS A CA 1
ATOM 2172 C C . HIS A 1 319 ? 40.389 -5.828 19.272 1.00 16.88 299 HIS A C 1
ATOM 2173 O O . HIS A 1 319 ? 41.120 -5.036 18.677 1.00 18.64 299 HIS A O 1
ATOM 2180 N N . ALA A 1 320 ? 39.126 -6.057 18.915 1.00 15.85 300 ALA A N 1
ATOM 2181 C CA . ALA A 1 320 ? 38.501 -5.346 17.803 1.00 16.72 300 ALA A CA 1
ATOM 2182 C C . ALA A 1 320 ? 37.631 -4.277 18.451 1.00 17.26 300 ALA A C 1
ATOM 2183 O O . ALA A 1 320 ? 36.652 -4.599 19.127 1.00 18.29 300 ALA A O 1
ATOM 2185 N N . PHE A 1 321 ? 37.978 -3.013 18.236 1.00 17.14 301 PHE A N 1
ATOM 2186 C CA . PHE A 1 321 ? 37.262 -1.911 18.879 1.00 16.73 301 PHE A CA 1
ATOM 2187 C C . PHE A 1 321 ? 37.665 -0.581 18.253 1.00 17.10 301 PHE A C 1
ATOM 2188 O O . PHE A 1 321 ? 38.775 -0.451 17.753 1.00 16.07 301 PHE A O 1
ATOM 2196 N N . ASP A 1 322 ? 36.770 0.403 18.295 1.00 16.57 302 ASP A N 1
ATOM 2197 C CA . ASP A 1 322 ? 37.054 1.735 17.758 1.00 17.93 302 ASP A CA 1
ATOM 2198 C C . ASP A 1 322 ? 37.607 1.728 16.333 1.00 17.99 302 ASP A C 1
ATOM 2199 O O . ASP A 1 322 ? 38.513 2.494 16.005 1.00 19.14 302 ASP A O 1
ATOM 2204 N N . ARG A 1 323 ? 37.042 0.864 15.496 1.00 17.22 303 ARG A N 1
ATOM 2205 C CA . ARG A 1 323 ? 37.432 0.731 14.091 1.00 18.48 303 ARG A CA 1
ATOM 2206 C C . ARG A 1 323 ? 38.880 0.307 13.869 1.00 18.70 303 ARG A C 1
ATOM 2207 O O . ARG A 1 323 ? 39.500 0.697 12.880 1.00 18.46 303 ARG A O 1
ATOM 2215 N N . ALA A 1 324 ? 39.410 -0.495 14.785 1.00 18.50 304 ALA A N 1
ATOM 2216 C CA . ALA A 1 324 ? 40.768 -1.015 14.673 1.00 17.80 304 ALA A CA 1
ATOM 2217 C C . ALA A 1 324 ? 40.789 -2.412 15.266 1.00 18.48 304 ALA A C 1
ATOM 2218 O O . ALA A 1 324 ? 39.841 -2.826 15.934 1.00 17.01 304 ALA A O 1
ATOM 2220 N N . VAL A 1 325 ? 41.857 -3.154 15.000 1.00 17.81 305 VAL A N 1
ATOM 2221 C CA . VAL A 1 325 ? 41.996 -4.491 15.548 1.00 18.69 305 VAL A CA 1
ATOM 2222 C C . VAL A 1 325 ? 43.437 -4.682 15.979 1.00 20.60 305 VAL A C 1
ATOM 2223 O O . VAL A 1 325 ? 44.360 -4.525 15.175 1.00 21.59 305 VAL A O 1
ATOM 2227 N N . THR A 1 326 ? 43.629 -5.022 17.248 1.00 21.02 306 THR A N 1
ATOM 2228 C CA . THR A 1 326 ? 44.961 -5.232 17.797 1.00 22.23 306 THR A CA 1
ATOM 2229 C C . THR A 1 326 ? 45.191 -6.685 18.195 1.00 24.21 306 THR A C 1
ATOM 2230 O O . THR A 1 326 ? 44.355 -7.293 18.864 1.00 23.91 306 THR A O 1
ATOM 2234 N N . LEU A 1 327 ? 46.327 -7.234 17.769 1.00 25.35 307 LEU A N 1
ATOM 2235 C CA . LEU A 1 327 ? 46.724 -8.605 18.088 1.00 28.31 307 LEU A CA 1
ATOM 2236 C C . LEU A 1 327 ? 48.171 -8.868 17.668 1.00 30.02 307 LEU A C 1
ATOM 2237 O O . LEU A 1 327 ? 48.742 -8.114 16.883 1.00 30.51 307 LEU A O 1
ATOM 2242 N N . GLY A 1 328 ? 48.754 -9.936 18.204 1.00 32.58 308 GLY A N 1
ATOM 2243 C CA . GLY A 1 328 ? 50.122 -10.302 17.868 1.00 34.58 308 GLY A CA 1
ATOM 2244 C C . GLY A 1 328 ? 51.137 -9.173 17.856 1.00 35.89 308 GLY A C 1
ATOM 2245 O O . GLY A 1 328 ? 52.056 -9.169 17.030 1.00 36.77 308 GLY A O 1
ATOM 2246 N N . TYR A 1 329 ? 50.975 -8.218 18.768 1.00 36.08 309 TYR A N 1
ATOM 2247 C CA . TYR A 1 329 ? 51.886 -7.079 18.885 1.00 36.51 309 TYR A CA 1
ATOM 2248 C C . TYR A 1 329 ? 51.827 -6.072 17.732 1.00 36.67 309 TYR A C 1
ATOM 2249 O O . TYR A 1 329 ? 52.832 -5.431 17.413 1.00 37.58 309 TYR A O 1
ATOM 2251 N N . HIS A 1 330 ? 50.661 -5.939 17.105 1.00 34.78 310 HIS A N 1
ATOM 2252 C CA . HIS A 1 330 ? 50.480 -4.987 16.013 1.00 33.45 310 HIS A CA 1
ATOM 2253 C C . HIS A 1 330 ? 49.011 -4.587 15.911 1.00 31.68 310 HIS A C 1
ATOM 2254 O O . HIS A 1 330 ? 48.125 -5.319 16.354 1.00 30.60 310 HIS A O 1
ATOM 2267 N N . THR A 1 331 ? 48.758 -3.419 15.332 1.00 29.85 311 THR A N 1
ATOM 2268 C CA . THR A 1 331 ? 47.400 -2.915 15.186 1.00 28.53 311 THR A CA 1
ATOM 2269 C C . THR A 1 331 ? 47.019 -2.591 13.746 1.00 28.05 311 THR A C 1
ATOM 2270 O O . THR A 1 331 ? 47.751 -1.901 13.028 1.00 28.91 311 THR A O 1
ATOM 2274 N N . TYR A 1 332 ? 45.866 -3.104 13.334 1.00 26.15 312 TYR A N 1
ATOM 2275 C CA . TYR A 1 332 ? 45.324 -2.860 12.007 1.00 25.72 312 TYR A CA 1
ATOM 2276 C C . TYR A 1 332 ? 44.364 -1.684 12.154 1.00 25.95 312 TYR A C 1
ATOM 2277 O O . TYR A 1 332 ? 43.438 -1.732 12.965 1.00 24.11 312 TYR A O 1
ATOM 2286 N N . ALA A 1 333 ? 44.583 -0.631 11.378 1.00 25.26 313 ALA A N 1
ATOM 2287 C CA . ALA A 1 333 ? 43.729 0.543 11.439 1.00 24.49 313 ALA A CA 1
ATOM 2288 C C . ALA A 1 333 ? 42.680 0.517 10.334 1.00 23.52 313 ALA A C 1
ATOM 2289 O O . ALA A 1 333 ? 42.803 -0.226 9.362 1.00 23.46 313 ALA A O 1
ATOM 2291 N N . ASP A 1 334 ? 41.643 1.332 10.496 1.00 23.27 314 ASP A N 1
ATOM 2292 C CA . ASP A 1 334 ? 40.561 1.435 9.529 1.00 23.34 314 ASP A CA 1
ATOM 2293 C C . ASP A 1 334 ? 39.854 0.114 9.248 1.00 22.45 314 ASP A C 1
ATOM 2294 O O . ASP A 1 334 ? 39.672 -0.287 8.098 1.00 21.49 314 ASP A O 1
ATOM 2299 N N . ILE A 1 335 ? 39.448 -0.556 10.319 1.00 20.40 315 ILE A N 1
ATOM 2300 C CA . ILE A 1 335 ? 38.737 -1.817 10.208 1.00 20.48 315 ILE A CA 1
ATOM 2301 C C . ILE A 1 335 ? 37.428 -1.730 10.978 1.00 19.33 315 ILE A C 1
ATOM 2302 O O . ILE A 1 335 ? 37.413 -1.861 12.203 1.00 20.15 315 ILE A O 1
ATOM 2307 N N . PRO A 1 336 ? 36.317 -1.473 10.275 1.00 19.92 316 PRO A N 1
ATOM 2308 C CA . PRO A 1 336 ? 35.015 -1.382 10.941 1.00 19.44 316 PRO A CA 1
ATOM 2309 C C . PRO A 1 336 ? 34.649 -2.772 11.440 1.00 19.24 316 PRO A C 1
ATOM 2310 O O . PRO A 1 336 ? 34.954 -3.765 10.789 1.00 18.61 316 PRO A O 1
ATOM 2314 N N . LEU A 1 337 ? 34.018 -2.846 12.604 1.00 17.29 317 LEU A N 1
ATOM 2315 C CA . LEU A 1 337 ? 33.643 -4.132 13.170 1.00 17.57 317 LEU A CA 1
ATOM 2316 C C . LEU A 1 337 ? 32.759 -4.948 12.223 1.00 17.05 317 LEU A C 1
ATOM 2317 O O . LEU A 1 337 ? 32.959 -6.151 12.073 1.00 17.14 317 LEU A O 1
ATOM 2322 N N . ALA A 1 338 ? 31.789 -4.300 11.585 1.00 17.21 318 ALA A N 1
ATOM 2323 C CA . ALA A 1 338 ? 30.908 -5.004 10.668 1.00 18.22 318 ALA A CA 1
ATOM 2324 C C . ALA A 1 338 ? 31.708 -5.624 9.526 1.00 19.01 318 ALA A C 1
ATOM 2325 O O . ALA A 1 338 ? 31.394 -6.723 9.068 1.00 18.09 318 ALA A O 1
ATOM 2327 N N . GLY A 1 339 ? 32.748 -4.915 9.086 1.00 19.32 319 GLY A N 1
ATOM 2328 C CA . GLY A 1 339 ? 33.582 -5.410 8.000 1.00 18.99 319 GLY A CA 1
ATOM 2329 C C . GLY A 1 339 ? 34.420 -6.605 8.406 1.00 18.69 319 GLY A C 1
ATOM 2330 O O . GLY A 1 339 ? 34.598 -7.549 7.626 1.00 18.94 319 GLY A O 1
ATOM 2331 N N . LEU A 1 340 ? 34.949 -6.574 9.626 1.00 17.39 320 LEU A N 1
ATOM 2332 C CA . LEU A 1 340 ? 35.753 -7.678 10.131 1.00 16.60 320 LEU A CA 1
ATOM 2333 C C . LEU A 1 340 ? 34.877 -8.925 10.239 1.00 16.48 320 LEU A C 1
ATOM 2334 O O . LEU A 1 340 ? 35.291 -10.021 9.864 1.00 16.58 320 LEU A O 1
ATOM 2339 N N . VAL A 1 341 ? 33.665 -8.753 10.757 1.00 15.66 321 VAL A N 1
ATOM 2340 C CA . VAL A 1 341 ? 32.748 -9.880 10.898 1.00 15.42 321 VAL A CA 1
ATOM 2341 C C . VAL A 1 341 ? 32.421 -10.485 9.531 1.00 15.73 321 VAL A C 1
ATOM 2342 O O . VAL A 1 341 ? 32.438 -11.706 9.371 1.00 15.95 321 VAL A O 1
ATOM 2346 N N . ASP A 1 342 ? 32.126 -9.639 8.549 1.00 16.41 322 ASP A N 1
ATOM 2347 C CA . ASP A 1 342 ? 31.826 -10.151 7.215 1.00 18.49 322 ASP A CA 1
ATOM 2348 C C . ASP A 1 342 ? 33.024 -10.882 6.615 1.00 18.22 322 ASP A C 1
ATOM 2349 O O . ASP A 1 342 ? 32.857 -11.917 5.963 1.00 18.12 322 ASP A O 1
ATOM 2354 N N . ALA A 1 343 ? 34.226 -10.350 6.834 1.00 17.15 323 ALA A N 1
ATOM 2355 C CA . ALA A 1 343 ? 35.442 -10.966 6.307 1.00 18.05 323 ALA A CA 1
ATOM 2356 C C . ALA A 1 343 ? 35.699 -12.330 6.941 1.00 18.67 323 ALA A C 1
ATOM 2357 O O . ALA A 1 343 ? 36.184 -13.257 6.286 1.00 20.05 323 ALA A O 1
ATOM 2359 N N . LEU A 1 344 ? 35.377 -12.456 8.224 1.00 16.95 324 LEU A N 1
ATOM 2360 C CA . LEU A 1 344 ? 35.558 -13.726 8.905 1.00 17.31 324 LEU A CA 1
ATOM 2361 C C . LEU A 1 344 ? 34.533 -14.738 8.399 1.00 17.12 324 LEU A C 1
ATOM 2362 O O . LEU A 1 344 ? 34.850 -15.911 8.219 1.00 18.40 324 LEU A O 1
ATOM 2367 N N . LEU A 1 345 ? 33.306 -14.284 8.157 1.00 17.71 325 LEU A N 1
ATOM 2368 C CA . LEU A 1 345 ? 32.268 -15.195 7.675 1.00 19.10 325 LEU A CA 1
ATOM 2369 C C . LEU A 1 345 ? 32.612 -15.754 6.301 1.00 21.36 325 LEU A C 1
ATOM 2370 O O . LEU A 1 345 ? 32.375 -16.927 6.022 1.00 21.79 325 LEU A O 1
ATOM 2375 N N . GLU A 1 346 ? 33.190 -14.911 5.457 1.00 21.06 326 GLU A N 1
ATOM 2376 C CA . GLU A 1 346 ? 33.579 -15.322 4.113 1.00 22.85 326 GLU A CA 1
ATOM 2377 C C . GLU A 1 346 ? 34.640 -16.416 4.136 1.00 22.30 326 GLU A C 1
ATOM 2378 O O . GLU A 1 346 ? 34.796 -17.158 3.162 1.00 22.93 326 GLU A O 1
ATOM 2384 N N . ARG A 1 347 ? 35.358 -16.523 5.250 1.00 20.84 327 ARG A N 1
ATOM 2385 C CA . ARG A 1 347 ? 36.434 -17.503 5.394 1.00 20.13 327 ARG A CA 1
ATOM 2386 C C . ARG A 1 347 ? 36.098 -18.730 6.239 1.00 20.50 327 ARG A C 1
ATOM 2387 O O . ARG A 1 347 ? 36.964 -19.569 6.503 1.00 22.61 327 ARG A O 1
ATOM 2395 N N . LEU A 1 348 ? 34.843 -18.835 6.656 1.00 20.86 328 LEU A N 1
ATOM 2396 C CA . LEU A 1 348 ? 34.390 -19.955 7.469 1.00 20.99 328 LEU A CA 1
ATOM 2397 C C . LEU A 1 348 ? 33.222 -20.669 6.810 1.00 21.16 328 LEU A C 1
ATOM 2398 O O . LEU A 1 348 ? 32.275 -20.035 6.355 1.00 21.92 328 LEU A O 1
ATOM 2403 N N . PRO A 1 349 ? 33.271 -22.006 6.746 1.00 21.69 329 PRO A N 1
ATOM 2404 C CA . PRO A 1 349 ? 32.141 -22.688 6.120 1.00 22.84 329 PRO A CA 1
ATOM 2405 C C . PRO A 1 349 ? 30.940 -22.723 7.063 1.00 22.30 329 PRO A C 1
ATOM 2406 O O . PRO A 1 349 ? 31.076 -22.554 8.278 1.00 22.54 329 PRO A O 1
ATOM 2410 N N . PRO A 1 350 ? 29.738 -22.918 6.511 1.00 23.33 330 PRO A N 1
ATOM 2411 C CA . PRO A 1 350 ? 28.521 -22.981 7.325 1.00 23.12 330 PRO A CA 1
ATOM 2412 C C . PRO A 1 350 ? 28.658 -24.149 8.305 1.00 22.91 330 PRO A C 1
ATOM 2413 O O . PRO A 1 350 ? 29.435 -25.076 8.070 1.00 22.68 330 PRO A O 1
ATOM 2417 N N . SER A 1 351 ? 27.918 -24.100 9.406 1.00 22.76 331 SER A N 1
ATOM 2418 C CA . SER A 1 351 ? 27.958 -25.170 10.393 1.00 22.77 331 SER A CA 1
ATOM 2419 C C . SER A 1 351 ? 26.598 -25.260 11.069 1.00 22.74 331 SER A C 1
ATOM 2420 O O . SER A 1 351 ? 25.884 -24.256 11.158 1.00 22.45 331 SER A O 1
ATOM 2423 N N . ASP A 1 352 ? 26.232 -26.456 11.529 1.00 23.04 332 ASP A N 1
ATOM 2424 C CA . ASP A 1 352 ? 24.959 -26.636 12.221 1.00 22.99 332 ASP A CA 1
ATOM 2425 C C . ASP A 1 352 ? 25.231 -26.833 13.708 1.00 22.49 332 ASP A C 1
ATOM 2426 O O . ASP A 1 352 ? 24.347 -27.217 14.477 1.00 22.26 332 ASP A O 1
ATOM 2431 N N . ARG A 1 353 ? 26.468 -26.536 14.098 1.00 22.60 333 ARG A N 1
ATOM 2432 C CA . ARG A 1 353 ? 26.930 -26.652 15.477 1.00 23.11 333 ARG A CA 1
ATOM 2433 C C . ARG A 1 353 ? 25.948 -25.971 16.425 1.00 22.33 333 ARG A C 1
ATOM 2434 O O . ARG A 1 353 ? 25.533 -24.838 16.189 1.00 20.88 333 ARG A O 1
ATOM 2442 N N . THR A 1 354 ? 25.586 -26.662 17.499 1.00 21.59 334 THR A N 1
ATOM 2443 C CA . THR A 1 354 ? 24.652 -26.117 18.476 1.00 22.51 334 THR A CA 1
ATOM 2444 C C . THR A 1 354 ? 25.126 -26.447 19.889 1.00 21.93 334 THR A C 1
ATOM 2445 O O . THR A 1 354 ? 25.439 -27.600 20.200 1.00 22.61 334 THR A O 1
ATOM 2449 N N . THR A 1 355 ? 25.191 -25.431 20.742 1.00 20.47 335 THR A N 1
ATOM 2450 C CA . THR A 1 355 ? 25.636 -25.632 22.112 1.00 21.12 335 THR A CA 1
ATOM 2451 C C . THR A 1 355 ? 24.614 -25.172 23.133 1.00 20.57 335 THR A C 1
ATOM 2452 O O . THR A 1 355 ? 24.953 -24.898 24.287 1.00 21.37 335 THR A O 1
ATOM 2456 N N . ARG A 1 356 ? 23.358 -25.091 22.708 1.00 20.32 336 ARG A N 1
ATOM 2457 C CA . ARG A 1 356 ? 22.290 -24.691 23.607 1.00 21.03 336 ARG A CA 1
ATOM 2458 C C . ARG A 1 356 ? 22.067 -25.780 24.658 1.00 22.18 336 ARG A C 1
ATOM 2459 O O . ARG A 1 356 ? 22.399 -26.949 24.443 1.00 21.71 336 ARG A O 1
ATOM 2467 N N . GLY A 1 357 ? 21.511 -25.376 25.795 1.00 23.91 337 GLY A N 1
ATOM 2468 C CA . GLY A 1 357 ? 21.238 -26.293 26.886 1.00 27.20 337 GLY A CA 1
ATOM 2469 C C . GLY A 1 357 ? 20.395 -25.570 27.922 1.00 29.63 337 GLY A C 1
ATOM 2470 O O . GLY A 1 357 ? 20.049 -24.405 27.736 1.00 30.37 337 GLY A O 1
ATOM 2471 N N . LYS A 1 358 ? 20.046 -26.246 29.011 1.00 33.84 338 LYS A N 1
ATOM 2472 C CA . LYS A 1 358 ? 19.243 -25.604 30.044 1.00 36.58 338 LYS A CA 1
ATOM 2473 C C . LYS A 1 358 ? 19.993 -24.403 30.614 1.00 38.50 338 LYS A C 1
ATOM 2474 O O . LYS A 1 358 ? 21.220 -24.418 30.726 1.00 38.27 338 LYS A O 1
ATOM 2480 N N . GLU A 1 359 ? 19.235 -23.360 30.944 1.00 40.84 339 GLU A N 1
ATOM 2481 C CA . GLU A 1 359 ? 19.770 -22.111 31.480 1.00 42.72 339 GLU A CA 1
ATOM 2482 C C . GLU A 1 359 ? 21.082 -22.241 32.242 1.00 43.74 339 GLU A C 1
ATOM 2483 O O . GLU A 1 359 ? 21.200 -23.044 33.168 1.00 45.15 339 GLU A O 1
ATOM 2485 N N . PRO A 1 360 ? 22.092 -21.445 31.855 1.00 44.24 340 PRO A N 1
ATOM 2486 C CA . PRO A 1 360 ? 23.398 -21.476 32.515 1.00 44.68 340 PRO A CA 1
ATOM 2487 C C . PRO A 1 360 ? 23.317 -20.790 33.879 1.00 44.68 340 PRO A C 1
ATOM 2488 O O . PRO A 1 360 ? 23.664 -21.381 34.907 1.00 45.27 340 PRO A O 1
ATOM 2492 N N . HIS A 1 361 ? 22.847 -19.544 33.879 1.00 43.04 341 HIS A N 1
ATOM 2493 C CA . HIS A 1 361 ? 22.720 -18.783 35.115 1.00 41.61 341 HIS A CA 1
ATOM 2494 C C . HIS A 1 361 ? 21.391 -19.067 35.799 1.00 40.04 341 HIS A C 1
ATOM 2495 O O . HIS A 1 361 ? 20.323 -18.792 35.248 1.00 40.62 341 HIS A O 1
ATOM 2502 N N . ALA A 1 362 ? 21.468 -19.624 37.000 1.00 37.38 342 ALA A N 1
ATOM 2503 C CA . ALA A 1 362 ? 20.277 -19.948 37.771 1.00 35.66 342 ALA A CA 1
ATOM 2504 C C . ALA A 1 362 ? 19.789 -18.710 38.517 1.00 32.84 342 ALA A C 1
ATOM 2505 O O . ALA A 1 362 ? 20.464 -18.203 39.414 1.00 34.06 342 ALA A O 1
ATOM 2507 N N . TYR A 1 363 ? 18.615 -18.227 38.130 1.00 29.84 343 TYR A N 1
ATOM 2508 C CA . TYR A 1 363 ? 18.022 -17.054 38.756 1.00 26.17 343 TYR A CA 1
ATOM 2509 C C . TYR A 1 363 ? 17.329 -17.430 40.053 1.00 24.50 343 TYR A C 1
ATOM 2510 O O . TYR A 1 363 ? 16.627 -18.438 40.127 1.00 25.42 343 TYR A O 1
ATOM 2519 N N . PRO A 1 364 ? 17.516 -16.618 41.099 1.00 22.01 344 PRO A N 1
ATOM 2520 C CA . PRO A 1 364 ? 16.889 -16.887 42.394 1.00 20.48 344 PRO A CA 1
ATOM 2521 C C . PRO A 1 364 ? 15.372 -16.739 42.339 1.00 20.14 344 PRO A C 1
ATOM 2522 O O . PRO A 1 364 ? 14.845 -15.758 41.804 1.00 18.49 344 PRO A O 1
ATOM 2526 N N . THR A 1 365 ? 14.672 -17.724 42.889 1.00 18.79 345 THR A N 1
ATOM 2527 C CA . THR A 1 365 ? 13.220 -17.712 42.924 1.00 19.51 345 THR A CA 1
ATOM 2528 C C . THR A 1 365 ? 12.748 -18.166 44.294 1.00 19.15 345 THR A C 1
ATOM 2529 O O . THR A 1 365 ? 13.558 -18.493 45.162 1.00 20.65 345 THR A O 1
ATOM 2533 N N . GLY A 1 366 ? 11.433 -18.165 44.494 1.00 18.30 346 GLY A N 1
ATOM 2534 C CA . GLY A 1 366 ? 10.880 -18.621 45.755 1.00 18.81 346 GLY A CA 1
ATOM 2535 C C . GLY A 1 366 ? 10.940 -17.648 46.909 1.00 19.29 346 GLY A C 1
ATOM 2536 O O . GLY A 1 366 ? 11.437 -17.985 47.985 1.00 20.44 346 GLY A O 1
ATOM 2537 N N . LEU A 1 367 ? 10.432 -16.438 46.702 1.00 18.98 347 LEU A N 1
ATOM 2538 C CA . LEU A 1 367 ? 10.418 -15.450 47.767 1.00 18.76 347 LEU A CA 1
ATOM 2539 C C . LEU A 1 367 ? 9.587 -15.978 48.934 1.00 19.55 347 LEU A C 1
ATOM 2540 O O . LEU A 1 367 ? 8.471 -16.464 48.737 1.00 20.48 347 LEU A O 1
ATOM 2545 N N . GLN A 1 368 ? 10.131 -15.890 50.144 1.00 19.01 348 GLN A N 1
ATOM 2546 C CA . GLN A 1 368 ? 9.395 -16.320 51.326 1.00 19.34 348 GLN A CA 1
ATOM 2547 C C . GLN A 1 368 ? 8.640 -15.076 51.807 1.00 19.52 348 GLN A C 1
ATOM 2548 O O . GLN A 1 368 ? 9.190 -14.229 52.511 1.00 18.23 348 GLN A O 1
ATOM 2554 N N . ALA A 1 369 ? 7.379 -14.961 51.405 1.00 19.77 349 ALA A N 1
ATOM 2555 C CA . ALA A 1 369 ? 6.568 -13.798 51.761 1.00 20.11 349 ALA A CA 1
ATOM 2556 C C . ALA A 1 369 ? 6.093 -13.825 53.204 1.00 20.50 349 ALA A C 1
ATOM 2557 O O . ALA A 1 369 ? 4.919 -14.078 53.476 1.00 23.05 349 ALA A O 1
ATOM 2559 N N . ASP A 1 370 ? 7.006 -13.533 54.123 1.00 19.41 350 ASP A N 1
ATOM 2560 C CA . ASP A 1 370 ? 6.705 -13.564 55.550 1.00 19.61 350 ASP A CA 1
ATOM 2561 C C . ASP A 1 370 ? 7.059 -12.277 56.286 1.00 19.53 350 ASP A C 1
ATOM 2562 O O . ASP A 1 370 ? 7.269 -11.230 55.674 1.00 18.28 350 ASP A O 1
ATOM 2567 N N . GLY A 1 371 ? 7.146 -12.359 57.610 1.00 18.87 351 GLY A N 1
ATOM 2568 C CA . GLY A 1 371 ? 7.446 -11.186 58.408 1.00 17.86 351 GLY A CA 1
ATOM 2569 C C . GLY A 1 371 ? 8.904 -10.799 58.583 1.00 17.18 351 GLY A C 1
ATOM 2570 O O . GLY A 1 371 ? 9.205 -9.881 59.343 1.00 18.75 351 GLY A O 1
ATOM 2571 N N . GLU A 1 372 ? 9.811 -11.478 57.887 1.00 17.91 352 GLU A N 1
ATOM 2572 C CA . GLU A 1 372 ? 11.230 -11.159 57.997 1.00 17.49 352 GLU A CA 1
ATOM 2573 C C . GLU A 1 372 ? 11.588 -9.896 57.220 1.00 18.57 352 GLU A C 1
ATOM 2574 O O . GLU A 1 372 ? 10.880 -9.509 56.283 1.00 17.84 352 GLU A O 1
ATOM 2580 N N . PRO A 1 373 ? 12.686 -9.227 57.604 1.00 17.69 353 PRO A N 1
ATOM 2581 C CA . PRO A 1 373 ? 13.098 -8.016 56.895 1.00 17.85 353 PRO A CA 1
ATOM 2582 C C . PRO A 1 373 ? 13.518 -8.366 55.467 1.00 16.05 353 PRO A C 1
ATOM 2583 O O . PRO A 1 373 ? 13.719 -9.530 55.122 1.00 17.37 353 PRO A O 1
ATOM 2587 N N . ILE A 1 374 ? 13.641 -7.340 54.639 1.00 15.19 354 ILE A N 1
ATOM 2588 C CA . ILE A 1 374 ? 14.002 -7.519 53.242 1.00 14.75 354 ILE A CA 1
ATOM 2589 C C . ILE A 1 374 ? 15.502 -7.448 52.992 1.00 14.66 354 ILE A C 1
ATOM 2590 O O . ILE A 1 374 ? 16.189 -6.579 53.530 1.00 16.88 354 ILE A O 1
ATOM 2595 N N . ALA A 1 375 ? 15.993 -8.365 52.164 1.00 14.47 355 ALA A N 1
ATOM 2596 C CA . ALA A 1 375 ? 17.391 -8.375 51.760 1.00 14.53 355 ALA A CA 1
ATOM 2597 C C . ALA A 1 375 ? 17.368 -8.185 50.240 1.00 14.89 355 ALA A C 1
ATOM 2598 O O . ALA A 1 375 ? 16.357 -8.461 49.595 1.00 14.56 355 ALA A O 1
ATOM 2600 N N . PRO A 1 376 ? 18.470 -7.703 49.652 1.00 14.28 356 PRO A N 1
ATOM 2601 C CA . PRO A 1 376 ? 18.481 -7.515 48.198 1.00 14.06 356 PRO A CA 1
ATOM 2602 C C . PRO A 1 376 ? 18.062 -8.770 47.417 1.00 14.16 356 PRO A C 1
ATOM 2603 O O . PRO A 1 376 ? 17.342 -8.678 46.420 1.00 13.99 356 PRO A O 1
ATOM 2607 N N . MET A 1 377 ? 18.495 -9.952 47.852 1.00 14.49 357 ME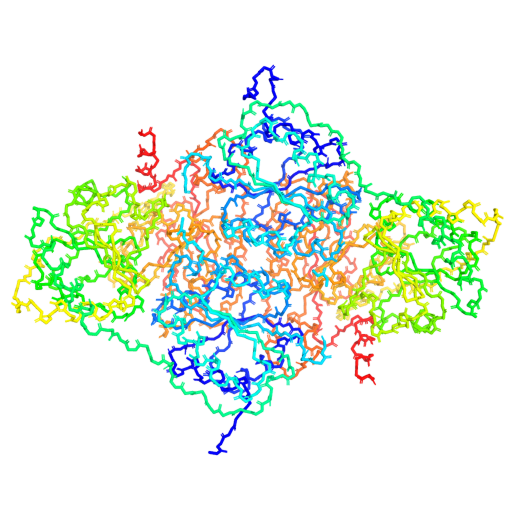T A N 1
ATOM 2608 C CA . MET A 1 377 ? 18.119 -11.156 47.118 1.00 14.36 357 MET A CA 1
ATOM 2609 C C . MET A 1 377 ? 16.615 -11.430 47.145 1.00 14.79 357 MET A C 1
ATOM 2610 O O . MET A 1 377 ? 16.090 -12.099 46.251 1.00 14.97 357 MET A O 1
ATOM 2615 N N . ASP A 1 378 ? 15.927 -10.925 48.164 1.00 13.89 358 ASP A N 1
ATOM 2616 C CA . ASP A 1 378 ? 14.484 -11.107 48.242 1.00 14.49 358 ASP A CA 1
ATOM 2617 C C . ASP A 1 378 ? 13.828 -10.274 47.149 1.00 14.33 358 ASP A C 1
ATOM 2618 O O . ASP A 1 378 ? 12.805 -10.670 46.584 1.00 13.69 358 ASP A O 1
ATOM 2623 N N . ILE A 1 379 ? 14.410 -9.116 46.852 1.00 13.07 359 ILE A N 1
ATOM 2624 C CA . ILE A 1 379 ? 13.860 -8.268 45.802 1.00 13.57 359 ILE A CA 1
ATOM 2625 C C . ILE A 1 379 ? 14.051 -8.979 44.461 1.00 13.89 359 ILE A C 1
ATOM 2626 O O . ILE A 1 379 ? 13.146 -8.995 43.630 1.00 13.28 359 ILE A O 1
ATOM 2631 N N . ALA A 1 380 ? 15.207 -9.609 44.254 1.00 13.08 360 ALA A N 1
ATOM 2632 C CA . ALA A 1 380 ? 15.427 -10.347 43.018 1.00 14.39 360 ALA A CA 1
ATOM 2633 C C . ALA A 1 380 ? 14.423 -11.506 42.927 1.00 14.67 360 ALA A C 1
ATOM 2634 O O . ALA A 1 380 ? 13.841 -11.748 41.870 1.00 14.63 360 ALA A O 1
ATOM 2636 N N . ARG A 1 381 ? 14.205 -12.220 44.029 1.00 15.48 361 ARG A N 1
ATOM 2637 C CA . ARG A 1 381 ? 13.256 -13.330 43.999 1.00 16.01 361 ARG A CA 1
ATOM 2638 C C . ARG A 1 381 ? 11.843 -12.843 43.711 1.00 15.81 361 ARG A C 1
ATOM 2639 O O . ARG A 1 381 ? 11.099 -13.510 42.990 1.00 16.45 361 ARG A O 1
ATOM 2647 N N . ALA A 1 382 ? 11.470 -11.685 44.255 1.00 14.69 362 ALA A N 1
ATOM 2648 C CA . ALA A 1 382 ? 10.113 -11.175 44.033 1.00 15.01 362 ALA A CA 1
ATOM 2649 C C . ALA A 1 382 ? 9.879 -10.901 42.556 1.00 15.16 362 ALA A C 1
ATOM 2650 O O . ALA A 1 382 ? 8.849 -11.277 41.991 1.00 15.70 362 ALA A O 1
ATOM 2652 N N . VAL A 1 383 ? 10.847 -10.244 41.933 1.00 13.91 363 VAL A N 1
ATOM 2653 C CA . VAL A 1 383 ? 10.767 -9.907 40.521 1.00 13.95 363 VAL A CA 1
ATOM 2654 C C . VAL A 1 383 ? 10.753 -11.172 39.678 1.00 14.94 363 VAL A C 1
ATOM 2655 O O . VAL A 1 383 ? 9.913 -11.326 38.792 1.00 14.38 363 VAL A O 1
ATOM 2659 N N . ASN A 1 384 ? 11.660 -12.097 39.974 1.00 13.83 364 ASN A N 1
ATOM 2660 C CA . ASN A 1 384 ? 11.753 -13.329 39.200 1.00 14.55 364 ASN A CA 1
ATOM 2661 C C . ASN A 1 384 ? 10.529 -14.219 39.342 1.00 14.44 364 ASN A C 1
ATOM 2662 O O . ASN A 1 384 ? 10.127 -14.857 38.373 1.00 15.33 364 ASN A O 1
ATOM 2667 N N . ASP A 1 385 ? 9.945 -14.277 40.538 1.00 15.19 365 ASP A N 1
ATOM 2668 C CA . ASP A 1 385 ? 8.755 -15.101 40.735 1.00 16.60 365 ASP A CA 1
ATOM 2669 C C . ASP A 1 385 ? 7.627 -14.596 39.837 1.00 17.79 365 ASP A C 1
ATOM 2670 O O . ASP A 1 385 ? 6.882 -15.393 39.255 1.00 18.93 365 ASP A O 1
ATOM 2675 N N . ARG A 1 386 ? 7.491 -13.279 39.708 1.00 17.04 366 ARG A N 1
ATOM 2676 C CA . ARG A 1 386 ? 6.426 -12.759 38.856 1.00 16.28 366 ARG A CA 1
ATOM 2677 C C . ARG A 1 386 ? 6.630 -13.195 37.417 1.00 17.10 366 ARG A C 1
ATOM 2678 O O . ARG A 1 386 ? 5.681 -13.589 36.737 1.00 17.04 366 ARG A O 1
ATOM 2686 N N . VAL A 1 387 ? 7.870 -13.128 36.951 1.00 16.48 367 VAL A N 1
ATOM 2687 C CA . VAL A 1 387 ? 8.186 -13.529 35.592 1.00 17.23 367 VAL A CA 1
ATOM 2688 C C . VAL A 1 387 ? 7.899 -15.014 35.387 1.00 19.01 367 VAL A C 1
ATOM 2689 O O . VAL A 1 387 ? 7.285 -15.399 34.390 1.00 19.34 367 VAL A O 1
ATOM 2693 N N . ARG A 1 388 ? 8.322 -15.844 36.336 1.00 19.56 368 ARG A N 1
ATOM 2694 C CA . ARG A 1 388 ? 8.095 -17.285 36.231 1.00 20.52 368 ARG A CA 1
ATOM 2695 C C . ARG A 1 388 ? 6.612 -17.634 36.255 1.00 20.96 368 ARG A C 1
ATOM 2696 O O . ARG A 1 388 ? 6.208 -18.682 35.736 1.00 22.62 368 ARG A O 1
ATOM 2704 N N . ALA A 1 389 ? 5.809 -16.766 36.863 1.00 21.28 369 ALA A N 1
ATOM 2705 C CA . ALA A 1 389 ? 4.369 -16.971 36.949 1.00 21.20 369 ALA A CA 1
ATOM 2706 C C . ALA A 1 389 ? 3.656 -16.485 35.686 1.00 21.99 369 ALA A C 1
ATOM 2707 O O . ALA A 1 389 ? 2.436 -16.599 35.582 1.00 24.38 369 ALA A O 1
ATOM 2709 N N . GLY A 1 390 ? 4.404 -15.928 34.735 1.00 21.00 370 GLY A N 1
ATOM 2710 C CA . GLY A 1 390 ? 3.776 -15.487 33.501 1.00 20.91 370 GLY A CA 1
ATOM 2711 C C . GLY A 1 390 ? 3.951 -14.048 33.051 1.00 21.31 370 GLY A C 1
ATOM 2712 O O . GLY A 1 390 ? 3.549 -13.699 31.939 1.00 21.43 370 GLY A O 1
ATOM 2713 N N . GLN A 1 391 ? 4.539 -13.203 33.891 1.00 19.62 371 GLN A N 1
ATOM 2714 C CA . GLN A 1 391 ? 4.733 -11.811 33.504 1.00 18.97 371 GLN A CA 1
ATOM 2715 C C . GLN A 1 391 ? 5.863 -11.675 32.494 1.00 18.55 371 GLN A C 1
ATOM 2716 O O . GLN A 1 391 ? 6.954 -12.201 32.699 1.00 19.05 371 GLN A O 1
ATOM 2722 N N . GLU A 1 392 ? 5.604 -10.980 31.391 1.00 18.30 372 GLU A N 1
ATOM 2723 C CA . GLU A 1 392 ? 6.652 -10.757 30.406 1.00 18.46 372 GLU A CA 1
ATOM 2724 C C . GLU A 1 392 ? 7.656 -9.839 31.110 1.00 16.70 372 GLU A C 1
ATOM 2725 O O . GLU A 1 392 ? 7.273 -8.819 31.678 1.00 17.13 372 GLU A O 1
ATOM 2728 N N . PRO A 1 393 ? 8.947 -10.197 31.090 1.00 16.84 373 PRO A N 1
ATOM 2729 C CA . PRO A 1 393 ? 9.960 -9.366 31.752 1.00 16.30 373 PRO A CA 1
ATOM 2730 C C . PRO A 1 393 ? 10.039 -7.936 31.230 1.00 16.10 373 PRO A C 1
ATOM 2731 O O . PRO A 1 393 ? 9.782 -7.671 30.053 1.00 16.50 373 PRO A O 1
ATOM 2735 N N . LEU A 1 394 ? 10.396 -7.016 32.119 1.00 14.28 374 LEU A N 1
ATOM 2736 C CA . LEU A 1 394 ? 10.562 -5.618 31.738 1.00 13.17 374 LEU A CA 1
ATOM 2737 C C . LEU A 1 394 ? 12.045 -5.337 31.579 1.00 13.52 374 LEU A C 1
ATOM 2738 O O . LEU A 1 394 ? 12.888 -6.043 32.148 1.00 13.89 374 LEU A O 1
ATOM 2743 N N . LEU A 1 395 ? 12.372 -4.321 30.791 1.00 13.04 375 LEU A N 1
ATOM 2744 C CA . LEU A 1 395 ? 13.769 -3.913 30.677 1.00 12.97 375 LEU A CA 1
ATOM 2745 C C . LEU A 1 395 ? 14.045 -3.207 32.011 1.00 12.85 375 LEU A C 1
ATOM 2746 O O . LEU A 1 395 ? 13.184 -2.500 32.539 1.00 12.24 375 LEU A O 1
ATOM 2751 N N . ILE A 1 396 ? 15.246 -3.398 32.549 1.00 12.17 376 ILE A N 1
ATOM 2752 C CA . ILE A 1 396 ? 15.604 -2.796 33.819 1.00 12.60 376 ILE A CA 1
ATOM 2753 C C . ILE A 1 396 ? 16.646 -1.706 33.645 1.00 11.88 376 ILE A C 1
ATOM 2754 O O . ILE A 1 396 ? 17.627 -1.885 32.917 1.00 13.30 376 ILE A O 1
ATOM 2759 N N . ALA A 1 397 ? 16.404 -0.569 34.291 1.00 11.88 377 ALA A N 1
ATOM 2760 C CA . ALA A 1 397 ? 17.367 0.527 34.304 1.00 11.45 377 ALA A CA 1
ATOM 2761 C C . ALA A 1 397 ? 17.876 0.521 35.745 1.00 12.24 377 ALA A C 1
ATOM 2762 O O . ALA A 1 397 ? 17.091 0.551 36.695 1.00 13.00 377 ALA A O 1
ATOM 2764 N N . ALA A 1 398 ? 19.183 0.456 35.920 1.00 11.09 378 ALA A N 1
ATOM 2765 C CA . ALA A 1 398 ? 19.731 0.428 37.262 1.00 11.38 378 ALA A CA 1
ATOM 2766 C C . ALA A 1 398 ? 20.741 1.537 37.475 1.00 10.98 378 ALA A C 1
ATOM 2767 O O . ALA A 1 398 ? 21.444 1.943 36.554 1.00 12.32 378 ALA A O 1
ATOM 2769 N N . ASP A 1 399 ? 20.788 2.044 38.703 1.00 11.20 379 ASP A N 1
ATOM 2770 C CA . ASP A 1 399 ? 21.766 3.057 39.066 1.00 10.95 379 ASP A CA 1
ATOM 2771 C C . ASP A 1 399 ? 22.996 2.282 39.546 1.00 12.04 379 ASP A C 1
ATOM 2772 O O . ASP A 1 399 ? 23.031 1.049 39.461 1.00 13.44 379 ASP A O 1
ATOM 2777 N N . MET A 1 400 ? 24.009 3.000 40.018 1.00 12.72 380 MET A N 1
ATOM 2778 C CA . MET A 1 400 ? 25.205 2.362 40.556 1.00 13.58 380 MET A CA 1
ATOM 2779 C C . MET A 1 400 ? 24.958 2.171 42.050 1.00 13.75 380 MET A C 1
ATOM 2780 O O . MET A 1 400 ? 24.473 3.085 42.726 1.00 15.82 380 MET A O 1
ATOM 2785 N N . GLY A 1 401 ? 25.287 0.981 42.545 1.00 12.33 381 GLY A N 1
ATOM 2786 C CA . GLY A 1 401 ? 25.087 0.644 43.952 1.00 11.79 381 GLY A CA 1
ATOM 2787 C C . GLY A 1 401 ? 24.714 -0.826 44.021 1.00 10.78 381 GLY A C 1
ATOM 2788 O O . GLY A 1 401 ? 24.800 -1.536 43.024 1.00 12.23 381 GLY A O 1
ATOM 2789 N N . ASP A 1 402 ? 24.307 -1.319 45.188 1.00 11.00 382 ASP A N 1
ATOM 2790 C CA . ASP A 1 402 ? 23.930 -2.724 45.266 1.00 11.17 382 ASP A CA 1
ATOM 2791 C C . ASP A 1 402 ? 22.710 -3.009 44.384 1.00 12.34 382 ASP A C 1
ATOM 2792 O O . ASP A 1 402 ? 22.448 -4.156 44.025 1.00 13.86 382 ASP A O 1
ATOM 2797 N N . CYS A 1 403 ? 21.970 -1.967 44.006 1.00 12.04 383 CYS A N 1
ATOM 2798 C CA . CYS A 1 403 ? 20.834 -2.177 43.111 1.00 11.48 383 CYS A CA 1
ATOM 2799 C C . CYS A 1 403 ? 21.308 -2.824 41.794 1.00 12.61 383 CYS A C 1
ATOM 2800 O O . CYS A 1 403 ? 20.625 -3.689 41.248 1.00 12.42 383 CYS A O 1
ATOM 2803 N N . LEU A 1 404 ? 22.486 -2.431 41.312 1.00 12.12 384 LEU A N 1
ATOM 2804 C CA . LEU A 1 404 ? 23.045 -2.988 40.078 1.00 12.77 384 LEU A CA 1
ATOM 2805 C C . LEU A 1 404 ? 23.493 -4.435 40.301 1.00 12.78 384 LEU A C 1
ATOM 2806 O O . LEU A 1 404 ? 23.247 -5.307 39.477 1.00 12.92 384 LEU A O 1
ATOM 2811 N N . PHE A 1 405 ? 24.167 -4.681 41.416 1.00 11.97 385 PHE A N 1
ATOM 2812 C CA . PHE A 1 405 ? 24.626 -6.027 41.723 1.00 11.72 385 PHE A CA 1
ATOM 2813 C C . PHE A 1 405 ? 23.441 -6.982 41.901 1.00 11.51 385 PHE A C 1
ATOM 2814 O O . PHE A 1 405 ? 23.532 -8.161 41.555 1.00 13.34 385 PHE A O 1
ATOM 2822 N N . THR A 1 406 ? 22.327 -6.464 42.410 1.00 11.84 386 THR A N 1
ATOM 2823 C CA . THR A 1 406 ? 21.120 -7.255 42.593 1.00 12.67 386 THR A CA 1
ATOM 2824 C C . THR A 1 406 ? 20.455 -7.504 41.236 1.00 13.43 386 THR A C 1
ATOM 2825 O O . THR A 1 406 ? 19.959 -8.602 40.970 1.00 14.29 386 THR A O 1
ATOM 2829 N N . ALA A 1 407 ? 20.454 -6.485 40.377 1.00 13.45 387 ALA A N 1
ATOM 2830 C CA . ALA A 1 407 ? 19.847 -6.609 39.050 1.00 13.63 387 ALA A CA 1
ATOM 2831 C C . ALA A 1 407 ? 20.519 -7.682 38.207 1.00 15.22 387 ALA A C 1
ATOM 2832 O O . ALA A 1 407 ? 19.885 -8.252 37.313 1.00 15.56 387 ALA A O 1
ATOM 2834 N N . MET A 1 408 ? 21.792 -7.965 38.478 1.00 15.44 388 MET A N 1
ATOM 2835 C CA . MET A 1 408 ? 22.488 -9.007 37.725 1.00 17.15 388 MET A CA 1
ATOM 2836 C C . MET A 1 408 ? 21.773 -10.346 37.903 1.00 16.39 388 MET A C 1
ATOM 2837 O O . MET A 1 408 ? 21.902 -11.238 37.058 1.00 18.24 388 MET A O 1
ATOM 2842 N N . ASP A 1 409 ? 21.023 -10.488 38.997 1.00 15.89 389 ASP A N 1
ATOM 2843 C CA . ASP A 1 409 ? 20.296 -11.723 39.266 1.00 15.52 389 ASP A CA 1
ATOM 2844 C C . ASP A 1 409 ? 18.796 -11.627 39.011 1.00 15.76 389 ASP A C 1
ATOM 2845 O O . ASP A 1 409 ? 18.013 -12.444 39.502 1.00 16.11 389 ASP A O 1
ATOM 2850 N N . MET A 1 410 ? 18.398 -10.623 38.231 1.00 14.90 390 MET A N 1
ATOM 2851 C CA . MET A 1 410 ? 16.991 -10.449 37.880 1.00 14.90 390 MET A CA 1
ATOM 2852 C C . MET A 1 410 ? 16.757 -10.804 36.420 1.00 15.07 390 MET A C 1
ATOM 2853 O O . MET A 1 410 ? 17.570 -10.479 35.560 1.00 17.20 390 MET A O 1
ATOM 2858 N N . ILE A 1 411 ? 15.646 -11.483 36.147 1.00 16.01 391 ILE A N 1
ATOM 2859 C CA . ILE A 1 411 ? 15.298 -11.832 34.774 1.00 16.01 391 ILE A CA 1
ATOM 2860 C C . ILE A 1 411 ? 14.795 -10.538 34.125 1.00 15.71 391 ILE A C 1
ATOM 2861 O O . ILE A 1 411 ? 13.877 -9.907 34.637 1.00 18.14 391 ILE A O 1
ATOM 2866 N N . ASP A 1 412 ? 15.394 -10.151 33.005 1.00 17.17 392 ASP A N 1
ATOM 2867 C CA . ASP A 1 412 ? 14.998 -8.909 32.349 1.00 16.80 392 ASP A CA 1
ATOM 2868 C C . ASP A 1 412 ? 14.841 -9.029 30.843 1.00 17.50 392 ASP A C 1
ATOM 2869 O O . ASP A 1 412 ? 15.083 -10.082 30.259 1.00 19.66 392 ASP A O 1
ATOM 2874 N N . ALA A 1 413 ? 14.420 -7.922 30.240 1.00 16.23 393 ALA A N 1
ATOM 2875 C CA . ALA A 1 413 ? 14.251 -7.783 28.798 1.00 16.16 393 ALA A CA 1
ATOM 2876 C C . ALA A 1 413 ? 15.264 -6.704 28.439 1.00 16.41 393 ALA A C 1
ATOM 2877 O O . ALA A 1 413 ? 14.983 -5.776 27.671 1.00 19.56 393 ALA A O 1
ATOM 2879 N N . GLY A 1 414 ? 16.453 -6.844 29.019 1.00 15.22 394 GLY A N 1
ATOM 2880 C CA . GLY A 1 414 ? 17.522 -5.887 28.818 1.00 15.27 394 GLY A CA 1
ATOM 2881 C C . GLY A 1 414 ? 17.851 -5.230 30.152 1.00 15.41 394 GLY A C 1
ATOM 2882 O O . GLY A 1 414 ? 16.977 -5.089 31.009 1.00 14.61 394 GLY A O 1
ATOM 2883 N N . LEU A 1 415 ? 19.113 -4.851 30.326 1.00 15.68 395 LEU A N 1
ATOM 2884 C CA . LEU A 1 415 ? 19.585 -4.184 31.541 1.00 15.86 395 LEU A CA 1
ATOM 2885 C C . LEU A 1 415 ? 20.432 -3.002 31.096 1.00 18.23 395 LEU A C 1
ATOM 2886 O O . LEU A 1 415 ? 21.402 -3.163 30.350 1.00 19.71 395 LEU A O 1
ATOM 2891 N N . MET A 1 416 ? 20.064 -1.817 31.560 1.00 14.68 396 MET A N 1
ATOM 2892 C CA . MET A 1 416 ? 20.760 -0.589 31.206 1.00 15.37 396 MET A CA 1
ATOM 2893 C C . MET A 1 416 ? 21.323 -0.013 32.501 1.00 13.50 396 MET A C 1
ATOM 2894 O O . MET A 1 416 ? 20.566 0.286 33.416 1.00 12.80 396 MET A O 1
ATOM 2899 N N . ALA A 1 417 ? 22.639 0.145 32.594 1.00 12.29 397 ALA A N 1
ATOM 2900 C CA . ALA A 1 417 ? 23.222 0.651 33.840 1.00 11.89 397 ALA A CA 1
ATOM 2901 C C . ALA A 1 417 ? 24.634 1.137 33.595 1.00 13.74 397 ALA A C 1
ATOM 2902 O O . ALA A 1 417 ? 25.248 0.793 32.583 1.00 15.21 397 ALA A O 1
ATOM 2904 N N . PRO A 1 418 ? 25.171 1.950 34.515 1.00 13.78 398 PRO A N 1
ATOM 2905 C CA . PRO A 1 418 ? 26.542 2.461 34.354 1.00 14.12 398 PRO A CA 1
ATOM 2906 C C . PRO A 1 418 ? 27.533 1.402 34.856 1.00 14.65 398 PRO A C 1
ATOM 2907 O O . PRO A 1 418 ? 28.325 1.641 35.772 1.00 14.77 398 PRO A O 1
ATOM 2911 N N . GLY A 1 419 ? 27.469 0.222 34.240 1.00 14.36 399 GLY A N 1
ATOM 2912 C CA . GLY A 1 419 ? 28.311 -0.891 34.638 1.00 14.01 399 GLY A CA 1
ATOM 2913 C C . GLY A 1 419 ? 29.811 -0.690 34.557 1.00 13.93 399 GLY A C 1
ATOM 2914 O O . GLY A 1 419 ? 30.561 -1.391 35.247 1.00 14.93 399 GLY A O 1
ATOM 2915 N N . TYR A 1 420 ? 30.258 0.233 33.708 1.00 12.97 400 TYR A N 1
ATOM 2916 C CA . TYR A 1 420 ? 31.690 0.503 33.591 1.00 12.57 400 TYR A CA 1
ATOM 2917 C C . TYR A 1 420 ? 32.044 1.864 34.184 1.00 13.51 400 TYR A C 1
ATOM 2918 O O . TYR A 1 420 ? 32.986 1.982 34.958 1.00 15.47 400 TYR A O 1
ATOM 2927 N N . TYR A 1 421 ? 31.277 2.889 33.822 1.00 12.08 401 TYR A N 1
ATOM 2928 C CA . TYR A 1 421 ? 31.522 4.247 34.295 1.00 12.36 401 TYR A CA 1
ATOM 2929 C C . TYR A 1 421 ? 31.276 4.387 35.796 1.00 13.36 401 TYR A C 1
ATOM 2930 O O . TYR A 1 421 ? 31.928 5.185 36.470 1.00 14.61 401 TYR A O 1
ATOM 2939 N N . ALA A 1 422 ? 30.310 3.619 36.295 1.00 13.54 402 ALA A N 1
ATOM 2940 C CA . ALA A 1 422 ? 29.968 3.575 37.721 1.00 13.93 402 ALA A CA 1
ATOM 2941 C C . ALA A 1 422 ? 29.547 4.894 38.346 1.00 14.94 402 ALA A C 1
ATOM 2942 O O . ALA A 1 422 ? 29.716 5.094 39.550 1.00 17.00 402 ALA A O 1
ATOM 2944 N N . GLY A 1 423 ? 28.980 5.787 37.546 1.00 14.20 403 GLY A N 1
ATOM 2945 C CA . GLY A 1 423 ? 28.531 7.060 38.081 1.00 13.64 403 GLY A CA 1
ATOM 2946 C C . GLY A 1 423 ? 27.094 6.966 38.569 1.00 14.02 403 GLY A C 1
ATOM 2947 O O . GLY A 1 423 ? 26.235 6.389 37.907 1.00 15.28 403 GLY A O 1
ATOM 2948 N N . MET A 1 424 ? 26.835 7.535 39.735 1.00 12.16 404 MET A N 1
ATOM 2949 C CA . MET A 1 424 ? 25.491 7.528 40.308 1.00 11.81 404 MET A CA 1
ATOM 2950 C C . MET A 1 424 ? 24.578 8.587 39.717 1.00 10.46 404 MET A C 1
ATOM 2951 O O . MET A 1 424 ? 25.032 9.644 39.261 1.00 11.66 404 MET A O 1
ATOM 2956 N N . GLY A 1 425 ? 23.275 8.300 39.775 1.00 10.92 405 GLY A N 1
ATOM 2957 C CA . GLY A 1 425 ? 22.264 9.230 39.304 1.00 10.50 405 GLY A CA 1
ATOM 2958 C C . GLY A 1 425 ? 21.639 8.819 37.994 1.00 11.26 405 GLY A C 1
ATOM 2959 O O . GLY A 1 425 ? 20.598 9.332 37.606 1.00 11.84 405 GLY A O 1
ATOM 2960 N N . PHE A 1 426 ? 22.257 7.855 37.334 1.00 10.35 406 PHE A N 1
ATOM 2961 C CA . PHE A 1 426 ? 21.788 7.378 36.036 1.00 10.76 406 PHE A CA 1
ATOM 2962 C C . PHE A 1 426 ? 20.421 6.684 36.050 1.00 11.74 406 PHE A C 1
ATOM 2963 O O . PHE A 1 426 ? 19.624 6.840 35.124 1.00 11.67 406 PHE A O 1
ATOM 2971 N N . GLY A 1 427 ? 20.163 5.934 37.115 1.00 10.88 407 GLY A N 1
ATOM 2972 C CA . GLY A 1 427 ? 18.980 5.091 37.190 1.00 11.14 407 GLY A CA 1
ATOM 2973 C C . GLY A 1 427 ? 17.596 5.585 36.850 1.00 11.12 407 GLY A C 1
ATOM 2974 O O . GLY A 1 427 ? 16.984 5.133 35.869 1.00 11.24 407 GLY A O 1
ATOM 2975 N N . VAL A 1 428 ? 17.082 6.477 37.675 1.00 10.35 408 VAL A N 1
ATOM 2976 C CA . VAL A 1 428 ? 15.741 6.991 37.453 1.00 10.71 408 VAL A CA 1
ATOM 2977 C C . VAL A 1 428 ? 15.643 7.736 36.116 1.00 11.29 408 VAL A C 1
ATOM 2978 O O . VAL A 1 428 ? 14.735 7.470 35.335 1.00 10.76 408 VAL A O 1
ATOM 2982 N N . PRO A 1 429 ? 16.571 8.665 35.826 1.00 10.27 409 PRO A N 1
ATOM 2983 C CA . PRO A 1 429 ? 16.501 9.378 34.543 1.00 11.21 409 PRO A CA 1
ATOM 2984 C C . PRO A 1 429 ? 16.612 8.436 33.350 1.00 10.70 409 PRO A C 1
ATOM 2985 O O . PRO A 1 429 ? 15.999 8.683 32.311 1.00 10.45 409 PRO A O 1
ATOM 2989 N N . ALA A 1 430 ? 17.396 7.367 33.474 1.00 9.58 410 ALA A N 1
ATOM 2990 C CA . ALA A 1 430 ? 17.531 6.427 32.361 1.00 11.38 410 ALA A CA 1
ATOM 2991 C C . ALA A 1 430 ? 16.209 5.682 32.173 1.00 11.94 410 ALA A C 1
ATOM 2992 O O . ALA A 1 430 ? 15.780 5.454 31.042 1.00 12.55 410 ALA A O 1
ATOM 2994 N N . GLY A 1 431 ? 15.564 5.298 33.271 1.00 10.99 411 GLY A N 1
ATOM 2995 C CA . GLY A 1 431 ? 14.287 4.615 33.150 1.00 11.44 411 GLY A CA 1
ATOM 2996 C C . GLY A 1 431 ? 13.289 5.534 32.467 1.00 12.49 411 GLY A C 1
ATOM 2997 O O . GLY A 1 431 ? 12.483 5.092 31.646 1.00 11.93 411 GLY A O 1
ATOM 2998 N N . ILE A 1 432 ? 13.342 6.815 32.808 1.00 11.78 412 ILE A N 1
ATOM 2999 C CA . ILE A 1 432 ? 12.438 7.800 32.216 1.00 11.62 412 ILE A CA 1
ATOM 3000 C C . ILE A 1 432 ? 12.733 7.972 30.721 1.00 11.77 412 ILE A C 1
ATOM 3001 O O . ILE A 1 432 ? 11.815 7.946 29.890 1.00 11.64 412 ILE A O 1
ATOM 3006 N N . GLY A 1 433 ? 14.005 8.128 30.367 1.00 10.95 413 GLY A N 1
ATOM 3007 C CA . GLY A 1 433 ? 14.353 8.302 28.964 1.00 11.58 413 GLY A CA 1
ATOM 3008 C C . GLY A 1 433 ? 13.966 7.094 28.134 1.00 12.38 413 GLY A C 1
ATOM 3009 O O . GLY A 1 433 ? 13.405 7.218 27.032 1.00 12.81 413 GLY A O 1
ATOM 3010 N N . ALA A 1 434 ? 14.261 5.908 28.655 1.00 11.23 414 ALA A N 1
ATOM 3011 C CA . ALA A 1 434 ? 13.931 4.691 27.937 1.00 11.12 414 ALA A CA 1
ATOM 3012 C C . ALA A 1 434 ? 12.425 4.573 27.770 1.00 12.13 414 ALA A C 1
ATOM 3013 O O . ALA A 1 434 ? 11.946 4.278 26.673 1.00 12.21 414 ALA A O 1
ATOM 3015 N N . GLN A 1 435 ? 11.657 4.815 28.829 1.00 11.76 415 GLN A N 1
ATOM 3016 C CA . GLN A 1 435 ? 10.218 4.665 28.672 1.00 10.59 415 GLN A CA 1
ATOM 3017 C C . GLN A 1 435 ? 9.627 5.717 27.727 1.00 12.37 415 GLN A C 1
ATOM 3018 O O . GLN A 1 435 ? 8.621 5.456 27.061 1.00 13.64 415 GLN A O 1
ATOM 3024 N N . CYS A 1 436 ? 10.245 6.893 27.633 1.00 11.21 416 CYS A N 1
ATOM 3025 C CA . CYS A 1 436 ? 9.719 7.900 26.709 1.00 12.02 416 CYS A CA 1
ATOM 3026 C C . CYS A 1 436 ? 9.762 7.391 25.270 1.00 13.55 416 CYS A C 1
ATOM 3027 O O . CYS A 1 436 ? 8.925 7.789 24.453 1.00 15.21 416 CYS A O 1
ATOM 3030 N N . VAL A 1 437 ? 10.713 6.518 24.953 1.00 12.25 417 VAL A N 1
ATOM 3031 C CA . VAL A 1 437 ? 10.825 6.003 23.589 1.00 13.85 417 VAL A CA 1
ATOM 3032 C C . VAL A 1 437 ? 10.442 4.534 23.433 1.00 14.09 417 VAL A C 1
ATOM 3033 O O . VAL A 1 437 ? 10.592 3.970 22.350 1.00 16.23 417 VAL A O 1
ATOM 3037 N N . SER A 1 438 ? 9.905 3.928 24.490 1.00 13.26 418 SER A N 1
ATOM 3038 C CA . SER A 1 438 ? 9.554 2.508 24.475 1.00 13.17 418 SER A CA 1
ATOM 3039 C C . SER A 1 438 ? 8.176 2.133 23.938 1.00 13.45 418 SER A C 1
ATOM 3040 O O . SER A 1 438 ? 7.808 0.959 23.962 1.00 14.53 418 SER A O 1
ATOM 3043 N N . GLY A 1 439 ? 7.415 3.114 23.471 1.00 12.84 419 GLY A N 1
ATOM 3044 C CA . GLY A 1 439 ? 6.108 2.790 22.925 1.00 14.33 419 GLY A CA 1
ATOM 3045 C C . GLY A 1 439 ? 5.223 2.059 23.906 1.00 14.27 419 GLY A C 1
ATOM 3046 O O . GLY A 1 439 ? 4.566 1.067 23.558 1.00 13.96 419 GLY A O 1
ATOM 3047 N N . GLY A 1 440 ? 5.222 2.550 25.141 1.00 13.07 420 GLY A N 1
ATOM 3048 C CA . GLY A 1 440 ? 4.397 1.971 26.187 1.00 13.32 420 GLY A CA 1
ATOM 3049 C C . GLY A 1 440 ? 4.954 0.805 26.988 1.00 12.63 420 GLY A C 1
ATOM 3050 O O . GLY A 1 440 ? 4.319 0.381 27.961 1.00 13.14 420 GLY A O 1
ATOM 3051 N N . LYS A 1 441 ? 6.106 0.263 26.588 1.00 12.16 421 LYS A N 1
ATOM 3052 C CA . LYS A 1 441 ? 6.696 -0.843 27.332 1.00 13.43 421 LYS A CA 1
ATOM 3053 C C . LYS A 1 441 ? 7.161 -0.251 28.654 1.00 13.13 421 LYS A C 1
ATOM 3054 O O . LYS A 1 441 ? 7.917 0.723 28.684 1.00 12.92 421 LYS A O 1
ATOM 3060 N N . ARG A 1 442 ? 6.687 -0.828 29.745 1.00 12.38 422 ARG A N 1
ATOM 3061 C CA . ARG A 1 442 ? 7.017 -0.322 31.061 1.00 12.50 422 ARG A CA 1
ATOM 3062 C C . ARG A 1 442 ? 8.452 -0.636 31.441 1.00 12.75 422 ARG A C 1
ATOM 3063 O O . ARG A 1 442 ? 8.970 -1.697 31.112 1.00 12.69 422 ARG A O 1
ATOM 3071 N N . ILE A 1 443 ? 9.090 0.297 32.138 1.00 13.16 423 ILE A N 1
ATOM 3072 C CA . ILE A 1 443 ? 10.470 0.101 32.552 1.00 12.52 423 ILE A CA 1
ATOM 3073 C C . ILE A 1 443 ? 10.517 -0.073 34.065 1.00 12.66 423 ILE A C 1
ATOM 3074 O O . ILE A 1 443 ? 9.770 0.578 34.797 1.00 12.92 423 ILE A O 1
ATOM 3079 N N . LEU A 1 444 ? 11.349 -1.011 34.508 1.00 12.18 424 LEU A N 1
ATOM 3080 C CA . LEU A 1 444 ? 11.547 -1.249 35.936 1.00 11.60 424 LEU A CA 1
ATOM 3081 C C . LEU A 1 444 ? 12.888 -0.626 36.297 1.00 12.15 424 LEU A C 1
ATOM 3082 O O . LEU A 1 444 ? 13.919 -0.972 35.723 1.00 12.84 424 LEU A O 1
ATOM 3087 N N . THR A 1 445 ? 12.864 0.307 37.234 1.00 10.95 425 THR A N 1
ATOM 3088 C CA . THR A 1 445 ? 14.091 0.957 37.670 1.00 11.39 425 THR A CA 1
ATOM 3089 C C . THR A 1 445 ? 14.466 0.497 39.072 1.00 11.10 425 THR A C 1
ATOM 3090 O O . THR A 1 445 ? 13.604 0.409 39.939 1.00 10.93 425 THR A O 1
ATOM 3094 N N . VAL A 1 446 ? 15.743 0.173 39.273 1.00 11.24 426 VAL A N 1
ATOM 3095 C CA . VAL A 1 446 ? 16.234 -0.176 40.611 1.00 10.47 426 VAL A CA 1
ATOM 3096 C C . VAL A 1 446 ? 17.273 0.901 40.964 1.00 11.13 426 VAL A C 1
ATOM 3097 O O . VAL A 1 446 ? 18.121 1.268 40.146 1.00 11.83 426 VAL A O 1
ATOM 3101 N N . VAL A 1 447 ? 17.194 1.409 42.188 1.00 9.11 427 VAL A N 1
ATOM 3102 C CA . VAL A 1 447 ? 18.042 2.522 42.599 1.00 9.24 427 VAL A CA 1
ATOM 3103 C C . VAL A 1 447 ? 18.166 2.549 44.122 1.00 10.01 427 VAL A C 1
ATOM 3104 O O . VAL A 1 447 ? 17.219 2.216 44.835 1.00 11.21 427 VAL A O 1
ATOM 3108 N N . GLY A 1 448 ? 19.335 2.949 44.608 1.00 8.60 428 GLY A N 1
ATOM 3109 C CA . GLY A 1 448 ? 19.553 3.027 46.047 1.00 9.80 428 GLY A CA 1
ATOM 3110 C C . GLY A 1 448 ? 19.124 4.366 46.629 1.00 9.36 428 GLY A C 1
ATOM 3111 O O . GLY A 1 448 ? 18.782 5.298 45.900 1.00 11.13 428 GLY A O 1
ATOM 3112 N N . ASP A 1 449 ? 19.137 4.484 47.954 1.00 8.98 429 ASP A N 1
ATOM 3113 C CA . ASP A 1 449 ? 18.735 5.726 48.587 1.00 9.65 429 ASP A CA 1
ATOM 3114 C C . ASP A 1 449 ? 19.681 6.894 48.294 1.00 9.24 429 ASP A C 1
ATOM 3115 O O . ASP A 1 449 ? 19.241 8.023 48.076 1.00 10.43 429 ASP A O 1
ATOM 3120 N N . GLY A 1 450 ? 20.979 6.618 48.276 1.00 9.78 430 GLY A N 1
ATOM 3121 C CA . GLY A 1 450 ? 21.932 7.674 47.978 1.00 10.39 430 GLY A CA 1
ATOM 3122 C C . GLY A 1 450 ? 21.723 8.214 46.575 1.00 9.14 430 GLY A C 1
ATOM 3123 O O . GLY A 1 450 ? 21.695 9.436 46.359 1.00 9.76 430 GLY A O 1
ATOM 3124 N N . ALA A 1 451 ? 21.559 7.309 45.615 1.00 9.86 431 ALA A N 1
ATOM 3125 C CA . ALA A 1 451 ? 21.347 7.736 44.230 1.00 8.94 431 ALA A CA 1
ATOM 3126 C C . ALA A 1 451 ? 19.997 8.422 44.033 1.00 9.92 431 ALA A C 1
ATOM 3127 O O . ALA A 1 451 ? 19.891 9.369 43.250 1.00 10.29 431 ALA A O 1
ATOM 3129 N N . PHE A 1 452 ? 18.966 7.952 44.729 1.00 10.03 432 PHE A N 1
ATOM 3130 C CA . PHE A 1 452 ? 17.668 8.583 44.575 1.00 10.23 432 PHE A CA 1
ATOM 3131 C C . PHE A 1 452 ? 17.723 10.035 45.058 1.00 10.38 432 PHE A C 1
ATOM 3132 O O . PHE A 1 452 ? 17.081 10.906 44.487 1.00 11.22 432 PHE A O 1
ATOM 3140 N N . GLN A 1 453 ? 18.478 10.297 46.125 1.00 9.72 433 GLN A N 1
ATOM 3141 C CA . GLN A 1 453 ? 18.603 11.657 46.634 1.00 10.44 433 GLN A CA 1
ATOM 3142 C C . GLN A 1 453 ? 19.197 12.590 45.577 1.00 9.19 433 GLN A C 1
ATOM 3143 O O . GLN A 1 453 ? 19.012 13.798 45.632 1.00 10.64 433 GLN A O 1
ATOM 3149 N N . MET A 1 454 ? 19.923 12.012 44.628 1.00 11.00 434 MET A N 1
ATOM 3150 C CA . MET A 1 454 ? 20.536 12.795 43.562 1.00 10.43 434 MET A CA 1
ATOM 3151 C C . MET A 1 454 ? 19.586 13.130 42.416 1.00 10.84 434 MET A C 1
ATOM 3152 O O . MET A 1 454 ? 19.417 14.301 42.072 1.00 11.12 434 MET A O 1
ATOM 3157 N N . THR A 1 455 ? 18.949 12.099 41.860 1.00 10.56 435 THR A N 1
ATOM 3158 C CA . THR A 1 455 ? 18.114 12.294 40.678 1.00 9.84 435 THR A CA 1
ATOM 3159 C C . THR A 1 455 ? 16.768 11.585 40.672 1.00 10.00 435 THR A C 1
ATOM 3160 O O . THR A 1 455 ? 16.081 11.610 39.652 1.00 11.19 435 THR A O 1
ATOM 3164 N N . GLY A 1 456 ? 16.372 10.959 41.775 1.00 9.57 436 GLY A N 1
ATOM 3165 C CA . GLY A 1 456 ? 15.089 10.266 41.792 1.00 10.82 436 GLY A CA 1
ATOM 3166 C C . GLY A 1 456 ? 13.901 11.206 41.631 1.00 10.98 436 GLY A C 1
ATOM 3167 O O . GLY A 1 456 ? 12.826 10.799 41.169 1.00 10.93 436 GLY A O 1
ATOM 3168 N N . TRP A 1 457 ? 14.103 12.466 42.003 1.00 10.12 437 TRP A N 1
ATOM 3169 C CA . TRP A 1 457 ? 13.076 13.505 41.941 1.00 10.22 437 TRP A CA 1
ATOM 3170 C C . TRP A 1 457 ? 12.565 13.753 40.526 1.00 10.07 437 TRP A C 1
ATOM 3171 O O . TRP A 1 457 ? 11.501 14.365 40.337 1.00 10.55 437 TRP A O 1
ATOM 3182 N N . GLU A 1 458 ? 13.316 13.292 39.537 1.00 10.40 438 GLU A N 1
ATOM 3183 C CA . GLU A 1 458 ? 12.891 13.472 38.158 1.00 11.51 438 GLU A CA 1
ATOM 3184 C C . GLU A 1 458 ? 11.564 12.763 37.888 1.00 11.64 438 GLU A C 1
ATOM 3185 O O . GLU A 1 458 ? 10.891 13.059 36.903 1.00 11.34 438 GLU A O 1
ATOM 3191 N N . LEU A 1 459 ? 11.168 11.862 38.786 1.00 10.28 439 LEU A N 1
ATOM 3192 C CA . LEU A 1 459 ? 9.901 11.155 38.630 1.00 11.00 439 LEU A CA 1
ATOM 3193 C C . LEU A 1 459 ? 8.727 12.135 38.629 1.00 11.54 439 LEU A C 1
ATOM 3194 O O . LEU A 1 459 ? 7.638 11.794 38.156 1.00 11.01 439 LEU A O 1
ATOM 3199 N N . GLY A 1 460 ? 8.934 13.340 39.158 1.00 10.90 440 GLY A N 1
ATOM 3200 C CA . GLY A 1 460 ? 7.866 14.332 39.155 1.00 10.61 440 GLY A CA 1
ATOM 3201 C C . GLY A 1 460 ? 7.450 14.746 37.747 1.00 10.81 440 GLY A C 1
ATOM 3202 O O . GLY A 1 460 ? 6.426 15.426 37.563 1.00 12.98 440 GLY A O 1
ATOM 3203 N N . ASN A 1 461 ? 8.234 14.354 36.748 1.00 10.84 441 ASN A N 1
ATOM 3204 C CA . ASN A 1 461 ? 7.934 14.677 35.353 1.00 11.95 441 ASN A CA 1
ATOM 3205 C C . ASN A 1 461 ? 7.173 13.588 34.621 1.00 12.19 441 ASN A C 1
ATOM 3206 O O . ASN A 1 461 ? 6.783 13.783 33.469 1.00 12.55 441 ASN A O 1
ATOM 3211 N N . CYS A 1 462 ? 6.945 12.454 35.271 1.00 11.53 442 CYS A N 1
ATOM 3212 C CA . CYS A 1 462 ? 6.262 11.346 34.612 1.00 11.58 442 CYS A CA 1
ATOM 3213 C C . CYS A 1 462 ? 4.889 11.666 34.039 1.00 11.87 442 CYS A C 1
ATOM 3214 O O . CYS A 1 462 ? 4.595 11.275 32.903 1.00 12.73 442 CYS A O 1
ATOM 3217 N N . ARG A 1 463 ? 4.058 12.375 34.794 1.00 13.24 443 ARG A N 1
ATOM 3218 C CA . ARG A 1 463 ? 2.716 12.678 34.290 1.00 13.82 443 ARG A CA 1
ATOM 3219 C C . ARG A 1 463 ? 2.773 13.456 32.987 1.00 13.75 443 ARG A C 1
ATOM 3220 O O . ARG A 1 463 ? 2.105 13.093 32.010 1.00 15.13 443 ARG A O 1
ATOM 3228 N N . ARG A 1 464 ? 3.576 14.515 32.947 1.00 13.86 444 ARG A N 1
ATOM 3229 C CA . ARG A 1 464 ? 3.671 15.325 31.730 1.00 14.88 444 ARG A CA 1
ATOM 3230 C C . ARG A 1 464 ? 4.245 14.522 30.562 1.00 14.66 444 ARG A C 1
ATOM 3231 O O . ARG A 1 464 ? 3.841 14.695 29.406 1.00 16.10 444 ARG A O 1
ATOM 3246 N N . LEU A 1 465 ? 5.183 13.633 30.860 1.00 13.95 445 LEU A N 1
ATOM 3247 C CA . LEU A 1 465 ? 5.803 12.804 29.837 1.00 14.30 445 LEU A CA 1
ATOM 3248 C C . LEU A 1 465 ? 4.910 11.635 29.416 1.00 13.18 445 LEU A C 1
ATOM 3249 O O . LEU A 1 465 ? 5.181 10.963 28.416 1.00 15.71 445 LEU A O 1
ATOM 3254 N N . GLY A 1 466 ? 3.856 11.393 30.185 1.00 13.29 446 GLY A N 1
ATOM 3255 C CA . GLY A 1 466 ? 2.937 10.310 29.870 1.00 13.88 446 GLY A CA 1
ATOM 3256 C C . GLY A 1 466 ? 3.497 8.919 30.091 1.00 13.94 446 GLY A C 1
ATOM 3257 O O . GLY A 1 466 ? 3.186 7.999 29.339 1.00 14.64 446 GLY A O 1
ATOM 3258 N N . ILE A 1 467 ? 4.334 8.762 31.114 1.00 12.87 447 ILE A N 1
ATOM 3259 C CA . ILE A 1 467 ? 4.921 7.461 31.416 1.00 12.12 447 ILE A CA 1
ATOM 3260 C C . ILE A 1 467 ? 4.651 7.070 32.875 1.00 11.01 447 ILE A C 1
ATOM 3261 O O . ILE A 1 467 ? 4.317 7.927 33.701 1.00 12.58 447 ILE A O 1
ATOM 3266 N N . ASP A 1 468 ? 4.817 5.784 33.175 1.00 11.12 448 ASP A N 1
ATOM 3267 C CA . ASP A 1 468 ? 4.512 5.254 34.509 1.00 11.52 448 ASP A CA 1
ATOM 3268 C C . ASP A 1 468 ? 5.468 4.155 34.970 1.00 11.36 448 ASP A C 1
ATOM 3269 O O . ASP A 1 468 ? 5.046 3.053 35.335 1.00 12.70 448 ASP A O 1
ATOM 3274 N N . PRO A 1 469 ? 6.773 4.447 35.006 1.00 11.04 449 PRO A N 1
ATOM 3275 C CA . PRO A 1 469 ? 7.714 3.408 35.434 1.00 10.76 449 PRO A CA 1
ATOM 3276 C C . PRO A 1 469 ? 7.522 2.897 36.859 1.00 9.85 449 PRO A C 1
ATOM 3277 O O . PRO A 1 469 ? 6.930 3.583 37.707 1.00 12.01 449 PRO A O 1
ATOM 3281 N N . ILE A 1 470 ? 7.993 1.669 37.082 1.00 9.56 450 ILE A N 1
ATOM 3282 C CA . ILE A 1 470 ? 7.964 1.057 38.416 1.00 10.58 450 ILE A CA 1
ATOM 3283 C C . ILE A 1 470 ? 9.383 1.271 38.920 1.00 11.51 450 ILE A C 1
ATOM 3284 O O . ILE A 1 470 ? 10.355 0.971 38.215 1.00 12.18 450 ILE A O 1
ATOM 3289 N N . VAL A 1 471 ? 9.491 1.788 40.135 1.00 10.98 451 VAL A N 1
ATOM 3290 C CA . VAL A 1 471 ? 10.794 2.060 40.719 1.00 10.80 451 VAL A CA 1
ATOM 3291 C C . VAL A 1 471 ? 10.936 1.373 42.062 1.00 11.31 451 VAL A C 1
ATOM 3292 O O . VAL A 1 471 ? 10.130 1.608 42.962 1.00 11.31 451 VAL A O 1
ATOM 3296 N N . ILE A 1 472 ? 11.942 0.512 42.189 1.00 11.15 452 ILE A N 1
ATOM 3297 C CA . ILE A 1 472 ? 12.201 -0.153 43.471 1.00 10.39 452 ILE A CA 1
ATOM 3298 C C . ILE A 1 472 ? 13.415 0.558 44.068 1.00 10.34 452 ILE A C 1
ATOM 3299 O O . ILE A 1 472 ? 14.518 0.480 43.522 1.00 11.27 452 ILE A O 1
ATOM 3304 N N . LEU A 1 473 ? 13.186 1.267 45.170 1.00 10.30 453 LEU A N 1
ATOM 3305 C CA . LEU A 1 473 ? 14.223 2.032 45.848 1.00 10.12 453 LEU A CA 1
ATOM 3306 C C . LEU A 1 473 ? 14.745 1.224 47.026 1.00 11.16 453 LEU A C 1
ATOM 3307 O O . LEU A 1 473 ? 13.996 0.916 47.952 1.00 11.53 453 LEU A O 1
ATOM 3312 N N . PHE A 1 474 ? 16.030 0.884 46.969 1.00 10.07 454 PHE A N 1
ATOM 3313 C CA . PHE A 1 474 ? 16.702 0.097 48.005 1.00 11.33 454 PHE A CA 1
ATOM 3314 C C . PHE A 1 474 ? 17.106 1.083 49.102 1.00 11.15 454 PHE A C 1
ATOM 3315 O O . PHE A 1 474 ? 18.119 1.780 48.980 1.00 12.40 454 PHE A O 1
ATOM 3323 N N . ASN A 1 475 ? 16.335 1.138 50.184 1.00 10.58 455 ASN A N 1
ATOM 3324 C CA . ASN A 1 475 ? 16.647 2.100 51.230 1.00 11.09 455 ASN A CA 1
ATOM 3325 C C . ASN A 1 475 ? 17.317 1.495 52.448 1.00 11.05 455 ASN A C 1
ATOM 3326 O O . ASN A 1 475 ? 16.642 0.990 53.360 1.00 12.41 455 ASN A O 1
ATOM 3331 N N . ASN A 1 476 ? 18.648 1.545 52.462 1.00 11.48 456 ASN A N 1
ATOM 3332 C CA . ASN A 1 476 ? 19.400 1.037 53.604 1.00 10.95 456 ASN A CA 1
ATOM 3333 C C . ASN A 1 476 ? 19.988 2.191 54.426 1.00 11.47 456 ASN A C 1
ATOM 3334 O O . ASN A 1 476 ? 20.812 1.960 55.309 1.00 12.31 456 ASN A O 1
ATOM 3339 N N . ALA A 1 477 ? 19.525 3.420 54.179 1.00 11.51 457 ALA A N 1
ATOM 3340 C CA . ALA A 1 477 ? 20.008 4.612 54.899 1.00 10.52 457 ALA A CA 1
ATOM 3341 C C . ALA A 1 477 ? 21.523 4.531 54.951 1.00 11.81 457 ALA A C 1
ATOM 3342 O O . ALA A 1 477 ? 22.150 4.661 56.014 1.00 11.09 457 ALA A O 1
ATOM 3344 N N . SER A 1 478 ? 22.112 4.348 53.778 1.00 10.48 458 SER A N 1
ATOM 3345 C CA . SER A 1 478 ? 23.546 4.146 53.705 1.00 10.26 458 SER A CA 1
ATOM 3346 C C . SER A 1 478 ? 24.105 4.216 52.301 1.00 10.28 458 SER A C 1
ATOM 3347 O O . SER A 1 478 ? 23.411 3.918 51.322 1.00 10.09 458 SER A O 1
ATOM 3350 N N . TRP A 1 479 ? 25.370 4.619 52.212 1.00 10.14 459 TRP A N 1
ATOM 3351 C CA . TRP A 1 479 ? 26.104 4.556 50.950 1.00 10.05 459 TRP A CA 1
ATOM 3352 C C . TRP A 1 479 ? 26.779 3.202 51.208 1.00 11.09 459 TRP A C 1
ATOM 3353 O O . TRP A 1 479 ? 27.969 3.120 51.555 1.00 11.22 459 TRP A O 1
ATOM 3364 N N . GLU A 1 480 ? 26.006 2.132 51.059 1.00 10.49 460 GLU A N 1
ATOM 3365 C CA . GLU A 1 480 ? 26.477 0.803 51.412 1.00 10.57 460 GLU A CA 1
ATOM 3366 C C . GLU A 1 480 ? 27.664 0.254 50.648 1.00 11.37 460 GLU A C 1
ATOM 3367 O O . GLU A 1 480 ? 28.500 -0.437 51.227 1.00 12.42 460 GLU A O 1
ATOM 3373 N N . MET A 1 481 ? 27.763 0.529 49.357 1.00 11.26 461 MET A N 1
ATOM 3374 C CA . MET A 1 481 ? 28.923 0.036 48.635 1.00 12.33 461 MET A CA 1
ATOM 3375 C C . MET A 1 481 ? 30.201 0.599 49.243 1.00 12.62 461 MET A C 1
ATOM 3376 O O . MET A 1 481 ? 31.231 -0.083 49.280 1.00 14.09 461 MET A O 1
ATOM 3385 N N . LEU A 1 482 ? 30.144 1.835 49.726 1.00 11.07 462 LEU A N 1
ATOM 3386 C CA . LEU A 1 482 ? 31.329 2.437 50.334 1.00 12.04 462 LEU A CA 1
ATOM 3387 C C . LEU A 1 482 ? 31.582 1.826 51.712 1.00 13.73 462 LEU A C 1
ATOM 3388 O O . LEU A 1 482 ? 32.735 1.671 52.125 1.00 13.56 462 LEU A O 1
ATOM 3393 N N . ARG A 1 483 ? 30.517 1.466 52.424 1.00 12.70 463 ARG A N 1
ATOM 3394 C CA . ARG A 1 483 ? 30.683 0.817 53.724 1.00 13.37 463 ARG A CA 1
ATOM 3395 C C . ARG A 1 483 ? 31.431 -0.506 53.532 1.00 14.79 463 ARG A C 1
ATOM 3396 O O . ARG A 1 483 ? 32.284 -0.871 54.343 1.00 15.12 463 ARG A O 1
ATOM 3404 N N . THR A 1 484 ? 31.139 -1.233 52.458 1.00 15.00 464 THR A N 1
ATOM 3405 C CA . THR A 1 484 ? 31.805 -2.519 52.261 1.00 16.42 464 THR A CA 1
ATOM 3406 C C . THR A 1 484 ? 33.301 -2.354 52.054 1.00 17.25 464 THR A C 1
ATOM 3407 O O . THR A 1 484 ? 34.080 -3.241 52.399 1.00 19.52 464 THR A O 1
ATOM 3411 N N . PHE A 1 485 ? 33.700 -1.211 51.508 1.00 16.68 465 PHE A N 1
ATOM 3412 C CA . PHE A 1 485 ? 35.113 -0.931 51.248 1.00 18.69 465 PHE A CA 1
ATOM 3413 C C . PHE A 1 485 ? 35.839 -0.338 52.451 1.00 17.81 465 PHE A C 1
ATOM 3414 O O . PHE A 1 485 ? 37.045 -0.563 52.624 1.00 20.35 465 PHE A O 1
ATOM 3422 N N . GLN A 1 486 ? 35.118 0.416 53.279 1.00 15.57 466 GLN A N 1
ATOM 3423 C CA . GLN A 1 486 ? 35.728 1.079 54.435 1.00 13.47 466 GLN A CA 1
ATOM 3424 C C . GLN A 1 486 ? 34.666 1.172 55.526 1.00 13.71 466 GLN A C 1
ATOM 3425 O O . GLN A 1 486 ? 34.155 2.244 55.842 1.00 13.43 466 GLN A O 1
ATOM 3431 N N . PRO A 1 487 ? 34.351 0.028 56.145 1.00 12.95 467 PRO A N 1
ATOM 3432 C CA . PRO A 1 487 ? 33.330 -0.034 57.194 1.00 12.16 467 PRO A CA 1
ATOM 3433 C C . PRO A 1 487 ? 33.550 0.780 58.451 1.00 13.18 467 PRO A C 1
ATOM 3434 O O . PRO A 1 487 ? 32.595 1.082 59.161 1.00 14.44 467 PRO A O 1
ATOM 3438 N N . GLU A 1 488 ? 34.790 1.160 58.730 1.00 13.54 468 GLU A N 1
ATOM 3439 C CA . GLU A 1 488 ? 35.044 1.941 59.925 1.00 14.66 468 GLU A CA 1
ATOM 3440 C C . GLU A 1 488 ? 34.505 3.369 59.860 1.00 14.00 468 GLU A C 1
ATOM 3441 O O . GLU A 1 488 ? 34.318 3.997 60.891 1.00 15.25 468 GLU A O 1
ATOM 3447 N N . SER A 1 489 ? 34.233 3.875 58.658 1.00 13.48 469 SER A N 1
ATOM 3448 C CA . SER A 1 489 ? 33.794 5.264 58.521 1.00 13.45 469 SER A CA 1
ATOM 3449 C C . SER A 1 489 ? 32.347 5.553 58.874 1.00 13.98 469 SER A C 1
ATOM 3450 O O . SER A 1 489 ? 31.436 4.838 58.452 1.00 17.58 469 SER A O 1
ATOM 3453 N N . ALA A 1 490 ? 32.144 6.628 59.623 1.00 12.47 470 ALA A N 1
ATOM 3454 C CA . ALA A 1 490 ? 30.805 7.011 60.039 1.00 12.93 470 ALA A CA 1
ATOM 3455 C C . ALA A 1 490 ? 30.022 7.746 58.963 1.00 13.99 470 ALA A C 1
ATOM 3456 O O . ALA A 1 490 ? 28.786 7.696 58.956 1.00 14.79 470 ALA A O 1
ATOM 3458 N N . PHE A 1 491 ? 30.726 8.407 58.043 1.00 13.76 471 PHE A N 1
ATOM 3459 C CA . PHE A 1 491 ? 30.049 9.204 57.021 1.00 14.46 471 PHE A CA 1
ATOM 3460 C C . PHE A 1 491 ? 29.189 8.443 56.011 1.00 14.62 471 PHE A C 1
ATOM 3461 O O . PHE A 1 491 ? 28.407 9.062 55.280 1.00 16.13 471 PHE A O 1
ATOM 3469 N N . ASN A 1 492 ? 29.304 7.119 55.975 1.00 13.43 472 ASN A N 1
ATOM 3470 C CA . ASN A 1 492 ? 28.494 6.332 55.049 1.00 13.42 472 ASN A CA 1
ATOM 3471 C C . ASN A 1 492 ? 27.100 6.081 55.609 1.00 14.21 472 ASN A C 1
ATOM 3472 O O . ASN A 1 492 ? 26.231 5.539 54.919 1.00 14.63 472 ASN A O 1
ATOM 3477 N N . ASP A 1 493 ? 26.892 6.459 56.868 1.00 13.85 473 ASP A N 1
ATOM 3478 C CA . ASP A 1 493 ? 25.577 6.325 57.494 1.00 13.76 473 ASP A CA 1
ATOM 3479 C C . ASP A 1 493 ? 24.727 7.499 57.031 1.00 14.63 473 ASP A C 1
ATOM 3480 O O . ASP A 1 493 ? 25.076 8.654 57.282 1.00 18.61 473 ASP A O 1
ATOM 3485 N N . LEU A 1 494 ? 23.604 7.217 56.377 1.00 11.84 474 LEU A N 1
ATOM 3486 C CA . LEU A 1 494 ? 22.730 8.286 55.923 1.00 12.52 474 LEU A CA 1
ATOM 3487 C C . LEU A 1 494 ? 21.524 8.356 56.843 1.00 12.46 474 LEU A C 1
ATOM 3488 O O . LEU A 1 494 ? 21.287 7.454 57.654 1.00 13.27 474 LEU A O 1
ATOM 3493 N N . ASP A 1 495 ? 20.769 9.437 56.710 1.00 13.99 475 ASP A N 1
ATOM 3494 C CA . ASP A 1 495 ? 19.592 9.667 57.536 1.00 14.37 475 ASP A CA 1
ATOM 3495 C C . ASP A 1 495 ? 18.398 8.937 56.934 1.00 14.75 475 ASP A C 1
ATOM 3496 O O . ASP A 1 495 ? 18.489 8.337 55.858 1.00 14.50 475 ASP A O 1
ATOM 3501 N N . ASP A 1 496 ? 17.282 8.993 57.646 1.00 15.41 476 ASP A N 1
ATOM 3502 C CA . ASP A 1 496 ? 16.037 8.380 57.200 1.00 16.18 476 ASP A CA 1
ATOM 3503 C C . ASP A 1 496 ? 15.301 9.399 56.343 1.00 14.19 476 ASP A C 1
ATOM 3504 O O . ASP A 1 496 ? 15.023 10.499 56.795 1.00 15.97 476 ASP A O 1
ATOM 3509 N N . TRP A 1 497 ? 15.068 9.057 55.075 1.00 13.15 477 TRP A N 1
ATOM 3510 C CA . TRP A 1 497 ? 14.302 9.914 54.166 1.00 13.64 477 TRP A CA 1
ATOM 3511 C C . TRP A 1 497 ? 13.072 9.052 53.862 1.00 12.19 477 TRP A C 1
ATOM 3512 O O . TRP A 1 497 ? 13.215 7.868 53.536 1.00 13.31 477 TRP A O 1
ATOM 3523 N N . ARG A 1 498 ? 11.876 9.627 53.989 1.00 12.58 478 ARG A N 1
ATOM 3524 C CA . ARG A 1 498 ? 10.644 8.878 53.733 1.00 12.09 478 ARG A CA 1
ATOM 3525 C C . ARG A 1 498 ? 10.261 9.089 52.273 1.00 11.71 478 ARG A C 1
ATOM 3526 O O . ARG A 1 498 ? 9.381 9.885 51.950 1.00 12.41 478 ARG A O 1
ATOM 3534 N N . PHE A 1 499 ? 10.942 8.371 51.395 1.00 11.78 479 PHE A N 1
ATOM 3535 C CA . PHE A 1 499 ? 10.732 8.531 49.963 1.00 10.79 479 PHE A CA 1
ATOM 3536 C C . PHE A 1 499 ? 9.323 8.195 49.489 1.00 11.57 479 PHE A C 1
ATOM 3537 O O . PHE A 1 499 ? 8.746 8.943 48.685 1.00 11.37 479 PHE A O 1
ATOM 3545 N N . ALA A 1 500 ? 8.763 7.095 49.984 1.00 11.02 480 ALA A N 1
ATOM 3546 C CA . ALA A 1 500 ? 7.410 6.717 49.578 1.00 12.19 480 ALA A CA 1
ATOM 3547 C C . ALA A 1 500 ? 6.439 7.839 49.920 1.00 12.34 480 ALA A C 1
ATOM 3548 O O . ALA A 1 500 ? 5.529 8.125 49.134 1.00 13.64 480 ALA A O 1
ATOM 3550 N N . ASP A 1 501 ? 6.620 8.465 51.084 1.00 11.70 481 ASP A N 1
ATOM 3551 C CA . ASP A 1 501 ? 5.756 9.569 51.510 1.00 12.89 481 ASP A CA 1
ATOM 3552 C C . ASP A 1 501 ? 5.881 10.807 50.627 1.00 13.35 481 ASP A C 1
ATOM 3553 O O . ASP A 1 501 ? 5.030 11.698 50.663 1.00 16.19 481 ASP A O 1
ATOM 3558 N N . MET A 1 502 ? 6.959 10.895 49.856 1.00 11.63 482 MET A N 1
ATOM 3559 C CA . MET A 1 502 ? 7.156 12.051 48.997 1.00 12.40 482 MET A CA 1
ATOM 3560 C C . MET A 1 502 ? 6.654 11.823 47.573 1.00 12.56 482 MET A C 1
ATOM 3561 O O . MET A 1 502 ? 6.590 12.760 46.781 1.00 14.52 482 MET A O 1
ATOM 3566 N N . ALA A 1 503 ? 6.274 10.587 47.258 1.00 12.10 483 ALA A N 1
ATOM 3567 C CA . ALA A 1 503 ? 5.824 10.271 45.906 1.00 11.52 483 ALA A CA 1
ATOM 3568 C C . ALA A 1 503 ? 4.566 10.999 45.461 1.00 12.52 483 ALA A C 1
ATOM 3569 O O . ALA A 1 503 ? 4.477 11.425 44.306 1.00 12.75 483 ALA A O 1
ATOM 3571 N N . ALA A 1 504 ? 3.592 11.131 46.353 1.00 12.45 484 ALA A N 1
ATOM 3572 C CA . ALA A 1 504 ? 2.349 11.790 45.970 1.00 13.07 484 ALA A CA 1
ATOM 3573 C C . ALA A 1 504 ? 2.568 13.220 45.493 1.00 13.34 484 ALA A C 1
ATOM 3574 O O . ALA A 1 504 ? 1.898 13.675 44.566 1.00 14.24 484 ALA A O 1
ATOM 3576 N N . GLY A 1 505 ? 3.508 13.921 46.120 1.00 13.62 485 GLY A N 1
ATOM 3577 C CA . GLY A 1 505 ? 3.786 15.296 45.736 1.00 13.48 485 GLY A CA 1
ATOM 3578 C C . GLY A 1 505 ? 4.345 15.405 44.327 1.00 13.66 485 GLY A C 1
ATOM 3579 O O . GLY A 1 505 ? 4.307 16.480 43.713 1.00 15.09 485 GLY A O 1
ATOM 3580 N N . MET A 1 506 ? 4.859 14.284 43.823 1.00 13.28 486 MET A N 1
ATOM 3581 C CA . MET A 1 506 ? 5.427 14.193 42.483 1.00 14.17 486 MET A CA 1
ATOM 3582 C C . MET A 1 506 ? 4.479 13.525 41.496 1.00 13.91 486 MET A C 1
ATOM 3583 O O . MET A 1 506 ? 4.856 13.249 40.357 1.00 14.00 486 MET A O 1
ATOM 3588 N N . GLY A 1 507 ? 3.259 13.241 41.943 1.00 13.24 487 GLY A N 1
ATOM 3589 C CA . GLY A 1 507 ? 2.287 12.626 41.051 1.00 13.83 487 GLY A CA 1
ATOM 3590 C C . GLY A 1 507 ? 2.336 11.120 40.894 1.00 13.62 487 GLY A C 1
ATOM 3591 O O . GLY A 1 507 ? 1.833 10.592 39.906 1.00 14.83 487 GLY A O 1
ATOM 3592 N N . GLY A 1 508 ? 2.927 10.417 41.854 1.00 11.66 488 GLY A N 1
ATOM 3593 C CA . GLY A 1 508 ? 2.992 8.969 41.760 1.00 12.15 488 GLY A CA 1
ATOM 3594 C C . GLY A 1 508 ? 2.513 8.288 43.028 1.00 12.15 488 GLY A C 1
ATOM 3595 O O . GLY A 1 508 ? 2.140 8.955 44.007 1.00 14.93 488 GLY A O 1
ATOM 3596 N N . ASP A 1 509 ? 2.532 6.960 43.016 1.00 12.09 489 ASP A N 1
ATOM 3597 C CA . ASP A 1 509 ? 2.090 6.169 44.169 1.00 12.50 489 ASP A CA 1
ATOM 3598 C C . ASP A 1 509 ? 3.281 5.526 44.847 1.00 14.20 489 ASP A C 1
ATOM 3599 O O . ASP A 1 509 ? 4.000 4.733 44.243 1.00 16.41 489 ASP A O 1
ATOM 3604 N N . GLY A 1 510 ? 3.468 5.854 46.114 1.00 12.58 490 GLY A N 1
ATOM 3605 C CA . GLY A 1 510 ? 4.588 5.298 46.834 1.00 12.63 490 GLY A CA 1
ATOM 3606 C C . GLY A 1 510 ? 4.151 4.473 48.019 1.00 12.91 490 GLY A C 1
ATOM 3607 O O . GLY A 1 510 ? 3.112 4.730 48.624 1.00 15.05 490 GLY A O 1
ATOM 3608 N N . VAL A 1 511 ? 4.943 3.456 48.321 1.00 11.55 491 VAL A N 1
ATOM 3609 C CA . VAL A 1 511 ? 4.685 2.615 49.473 1.00 13.45 491 VAL A CA 1
ATOM 3610 C C . VAL A 1 511 ? 6.007 2.178 50.087 1.00 13.31 491 VAL A C 1
ATOM 3611 O O . VAL A 1 511 ? 6.933 1.787 49.380 1.00 13.69 491 VAL A O 1
ATOM 3615 N N . ARG A 1 512 ? 6.100 2.281 51.410 1.00 13.30 492 ARG A N 1
ATOM 3616 C CA . ARG A 1 512 ? 7.301 1.846 52.123 1.00 13.90 492 ARG A CA 1
ATOM 3617 C C . ARG A 1 512 ? 7.013 0.441 52.637 1.00 13.84 492 ARG A C 1
ATOM 3618 O O . ARG A 1 512 ? 5.985 0.203 53.280 1.00 17.11 492 ARG A O 1
ATOM 3626 N N . VAL A 1 513 ? 7.905 -0.491 52.341 1.00 12.42 493 VAL A N 1
ATOM 3627 C CA . VAL A 1 513 ? 7.729 -1.869 52.774 1.00 12.42 493 VAL A CA 1
ATOM 3628 C C . VAL A 1 513 ? 8.922 -2.305 53.621 1.00 13.22 493 VAL A C 1
ATOM 3629 O O . VAL A 1 513 ? 10.068 -1.948 53.327 1.00 13.26 493 VAL A O 1
ATOM 3633 N N . ARG A 1 514 ? 8.635 -3.047 54.692 1.00 13.40 494 ARG A N 1
ATOM 3634 C CA . ARG A 1 514 ? 9.672 -3.537 55.603 1.00 14.63 494 ARG A CA 1
ATOM 3635 C C . ARG A 1 514 ? 9.801 -5.056 55.667 1.00 15.54 494 ARG A C 1
ATOM 3636 O O . ARG A 1 514 ? 10.866 -5.571 56.023 1.00 17.06 494 ARG A O 1
ATOM 3644 N N . THR A 1 515 ? 8.726 -5.779 55.362 1.00 13.57 495 THR A N 1
ATOM 3645 C CA . THR A 1 515 ? 8.784 -7.237 55.399 1.00 14.65 495 THR A CA 1
ATOM 3646 C C . THR A 1 515 ? 8.689 -7.856 54.018 1.00 14.56 495 THR A C 1
ATOM 3647 O O . THR A 1 515 ? 8.255 -7.211 53.047 1.00 13.93 495 THR A O 1
ATOM 3651 N N . ARG A 1 516 ? 9.101 -9.114 53.918 1.00 13.65 496 ARG A N 1
ATOM 3652 C CA . ARG A 1 516 ? 9.044 -9.803 52.652 1.00 13.54 496 ARG A CA 1
ATOM 3653 C C . ARG A 1 516 ? 7.609 -9.933 52.148 1.00 15.22 496 ARG A C 1
ATOM 3654 O O . ARG A 1 516 ? 7.364 -9.850 50.948 1.00 15.79 496 ARG A O 1
ATOM 3662 N N . ALA A 1 517 ? 6.660 -10.115 53.063 1.00 14.89 497 ALA A N 1
ATOM 3663 C CA . ALA A 1 517 ? 5.259 -10.219 52.662 1.00 15.68 497 ALA A CA 1
ATOM 3664 C C . ALA A 1 517 ? 4.795 -8.878 52.086 1.00 16.14 497 ALA A C 1
ATOM 3665 O O . ALA A 1 517 ? 4.099 -8.845 51.071 1.00 15.27 497 ALA A O 1
ATOM 3667 N N . GLU A 1 518 ? 5.196 -7.776 52.713 1.00 15.54 498 GLU A N 1
ATOM 3668 C CA . GLU A 1 518 ? 4.808 -6.455 52.218 1.00 14.90 498 GLU A CA 1
ATOM 3669 C C . GLU A 1 518 ? 5.432 -6.204 50.850 1.00 14.53 498 GLU A C 1
ATOM 3670 O O . GLU A 1 518 ? 4.806 -5.617 49.970 1.00 14.27 498 GLU A O 1
ATOM 3676 N N . LEU A 1 519 ? 6.670 -6.645 50.667 1.00 13.70 499 LEU A N 1
ATOM 3677 C CA . LEU A 1 519 ? 7.330 -6.475 49.382 1.00 13.58 499 LEU A CA 1
ATOM 3678 C C . LEU A 1 519 ? 6.574 -7.216 48.279 1.00 14.07 499 LEU A C 1
ATOM 3679 O O . LEU A 1 519 ? 6.348 -6.673 47.191 1.00 13.54 499 LEU A O 1
ATOM 3684 N N . LYS A 1 520 ? 6.177 -8.457 48.548 1.00 14.56 500 LYS A N 1
ATOM 3685 C CA . LYS A 1 520 ? 5.472 -9.244 47.540 1.00 14.53 500 LYS A CA 1
ATOM 3686 C C . LYS A 1 520 ? 4.171 -8.551 47.149 1.00 14.13 500 LYS A C 1
ATOM 3687 O O . LYS A 1 520 ? 3.862 -8.428 45.955 1.00 14.55 500 LYS A O 1
ATOM 3693 N N . ALA A 1 521 ? 3.418 -8.094 48.142 1.00 14.84 501 ALA A N 1
ATOM 3694 C CA . ALA A 1 521 ? 2.148 -7.413 47.883 1.00 14.62 501 ALA A CA 1
ATOM 3695 C C . ALA A 1 521 ? 2.343 -6.111 47.116 1.00 14.86 501 ALA A C 1
ATOM 3696 O O . ALA A 1 521 ? 1.607 -5.820 46.169 1.00 15.54 501 ALA A O 1
ATOM 3698 N N . ALA A 1 522 ? 3.338 -5.326 47.512 1.00 14.05 502 ALA A N 1
ATOM 3699 C CA . ALA A 1 522 ? 3.588 -4.056 46.845 1.00 12.88 502 ALA A CA 1
ATOM 3700 C C . ALA A 1 522 ? 4.015 -4.226 45.396 1.00 13.01 502 ALA A C 1
ATOM 3701 O O . ALA A 1 522 ? 3.630 -3.420 44.546 1.00 13.57 502 ALA A O 1
ATOM 3703 N N . LEU A 1 523 ? 4.815 -5.251 45.104 1.00 12.01 503 LEU A N 1
ATOM 3704 C CA . LEU A 1 523 ? 5.253 -5.461 43.729 1.00 12.33 503 LEU A CA 1
ATOM 3705 C C . LEU A 1 523 ? 4.046 -5.819 42.868 1.00 13.39 503 LEU A C 1
ATOM 3706 O O . LEU A 1 523 ? 3.909 -5.310 41.758 1.00 13.90 503 LEU A O 1
ATOM 3711 N N . ASP A 1 524 ? 3.171 -6.682 43.378 1.00 13.88 504 ASP A N 1
ATOM 3712 C CA . ASP A 1 524 ? 1.981 -7.051 42.612 1.00 14.79 504 ASP A CA 1
ATOM 3713 C C . ASP A 1 524 ? 1.119 -5.810 42.367 1.00 14.69 504 ASP A C 1
ATOM 3714 O O . ASP A 1 524 ? 0.635 -5.598 41.253 1.00 14.89 504 ASP A O 1
ATOM 3719 N N . LYS A 1 525 ? 0.937 -4.985 43.390 1.00 14.29 505 LYS A N 1
ATOM 3720 C CA . LYS A 1 525 ? 0.116 -3.781 43.251 1.00 13.39 505 LYS A CA 1
ATOM 3721 C C . LYS A 1 525 ? 0.723 -2.824 42.228 1.00 15.57 505 LYS A C 1
ATOM 3722 O O . LYS A 1 525 ? 0.014 -2.230 41.406 1.00 14.73 505 LYS A O 1
ATOM 3725 N N . ALA A 1 526 ? 2.043 -2.679 42.262 1.00 13.67 506 ALA A N 1
ATOM 3726 C CA . ALA A 1 526 ? 2.706 -1.783 41.328 1.00 12.68 506 ALA A CA 1
ATOM 3727 C C . ALA A 1 526 ? 2.463 -2.227 39.892 1.00 12.80 506 ALA A C 1
ATOM 3728 O O . ALA A 1 526 ? 2.123 -1.405 39.033 1.00 13.42 506 ALA A O 1
ATOM 3730 N N . PHE A 1 527 ? 2.652 -3.515 39.623 1.00 12.73 507 PHE A N 1
ATOM 3731 C CA . PHE A 1 527 ? 2.434 -4.031 38.278 1.00 12.80 507 PHE A CA 1
ATOM 3732 C C . PHE A 1 527 ? 0.974 -3.932 37.859 1.00 14.42 507 PHE A C 1
ATOM 3733 O O . PHE A 1 527 ? 0.675 -3.756 36.679 1.00 15.82 507 PHE A O 1
ATOM 3741 N N . ALA A 1 528 ? 0.066 -4.038 38.817 1.00 14.00 508 ALA A N 1
ATOM 3742 C CA . ALA A 1 528 ? -1.356 -3.976 38.491 1.00 15.23 508 ALA A CA 1
ATOM 3743 C C . ALA A 1 528 ? -1.857 -2.557 38.277 1.00 15.25 508 ALA A C 1
ATOM 3744 O O . ALA A 1 528 ? -2.981 -2.355 37.812 1.00 16.68 508 ALA A O 1
ATOM 3746 N N . THR A 1 529 ? -1.016 -1.576 38.591 1.00 14.35 509 THR A N 1
ATOM 3747 C CA . THR A 1 529 ? -1.403 -0.175 38.520 1.00 13.97 509 THR A CA 1
ATOM 3748 C C . THR A 1 529 ? -0.590 0.672 37.546 1.00 14.56 509 THR A C 1
ATOM 3749 O O . THR A 1 529 ? 0.512 1.111 37.867 1.00 15.62 509 THR A O 1
ATOM 3753 N N . ARG A 1 530 ? -1.133 0.897 36.355 1.00 13.73 510 ARG A N 1
ATOM 3754 C CA . ARG A 1 530 ? -0.460 1.732 35.373 1.00 12.99 510 ARG A CA 1
ATOM 3755 C C . ARG A 1 530 ? -1.105 3.115 35.398 1.00 13.85 510 ARG A C 1
ATOM 3756 O O . ARG A 1 530 ? -2.116 3.321 36.079 1.00 15.52 510 ARG A O 1
ATOM 3764 N N . GLY A 1 531 ? -0.512 4.069 34.685 1.00 11.72 511 GLY A N 1
ATOM 3765 C CA . GLY A 1 531 ? -1.050 5.421 34.644 1.00 13.11 511 GLY A CA 1
ATOM 3766 C C . GLY A 1 531 ? -0.344 6.429 35.548 1.00 13.25 511 GLY A C 1
ATOM 3767 O O . GLY A 1 531 ? -0.461 7.639 35.349 1.00 15.61 511 GLY A O 1
ATOM 3768 N N . ARG A 1 532 ? 0.366 5.925 36.556 1.00 13.71 512 ARG A N 1
ATOM 3769 C CA . ARG A 1 532 ? 1.121 6.747 37.507 1.00 12.05 512 ARG A CA 1
ATOM 3770 C C . ARG A 1 532 ? 2.372 5.957 37.859 1.00 10.98 512 ARG A C 1
ATOM 3771 O O . ARG A 1 532 ? 2.315 4.731 37.930 1.00 12.46 512 ARG A O 1
ATOM 3779 N N . PHE A 1 533 ? 3.502 6.636 38.067 1.00 10.76 513 PHE A N 1
ATOM 3780 C CA . PHE A 1 533 ? 4.691 5.882 38.450 1.00 11.62 513 PHE A CA 1
ATOM 3781 C C . PHE A 1 533 ? 4.441 5.232 39.810 1.00 11.65 513 PHE A C 1
ATOM 3782 O O . PHE A 1 533 ? 3.665 5.733 40.630 1.00 12.77 513 PHE A O 1
ATOM 3790 N N . GLN A 1 534 ? 5.080 4.090 40.011 1.00 11.37 514 GLN A N 1
ATOM 3791 C CA . GLN A 1 534 ? 4.921 3.329 41.239 1.00 11.05 514 GLN A CA 1
ATOM 3792 C C . GLN A 1 534 ? 6.267 3.211 41.922 1.00 12.88 514 GLN A C 1
ATOM 3793 O O . GLN A 1 534 ? 7.193 2.622 41.369 1.00 15.22 514 GLN A O 1
ATOM 3799 N N . LEU A 1 535 ? 6.360 3.773 43.119 1.00 11.63 515 LEU A N 1
ATOM 3800 C CA . LEU A 1 535 ? 7.600 3.748 43.878 1.00 11.83 515 LEU A CA 1
ATOM 3801 C C . LEU A 1 535 ? 7.477 2.813 45.079 1.00 11.55 515 LEU A C 1
ATOM 3802 O O . LEU A 1 535 ? 6.656 3.030 45.973 1.00 13.84 515 LEU A O 1
ATOM 3807 N N . ILE A 1 536 ? 8.275 1.757 45.073 1.00 10.66 516 ILE A N 1
ATOM 3808 C CA . ILE A 1 536 ? 8.296 0.806 46.179 1.00 11.10 516 ILE A CA 1
ATOM 3809 C C . ILE A 1 536 ? 9.587 1.089 46.945 1.00 11.49 516 ILE A C 1
ATOM 3810 O O . ILE A 1 536 ? 10.684 0.844 46.432 1.00 11.23 516 ILE A O 1
ATOM 3815 N N . GLU A 1 537 ? 9.446 1.618 48.155 1.00 10.80 517 GLU A N 1
ATOM 3816 C CA . GLU A 1 537 ? 10.595 1.941 48.995 1.00 10.92 517 GLU A CA 1
ATOM 3817 C C . GLU A 1 537 ? 10.835 0.745 49.907 1.00 10.20 517 GLU A C 1
ATOM 3818 O O . GLU A 1 537 ? 10.125 0.564 50.906 1.00 12.42 517 GLU A O 1
ATOM 3824 N N . ALA A 1 538 ? 11.836 -0.058 49.560 1.00 10.85 518 ALA A N 1
ATOM 3825 C CA . ALA A 1 538 ? 12.152 -1.268 50.314 1.00 10.75 518 ALA A CA 1
ATOM 3826 C C . ALA A 1 538 ? 13.201 -0.986 51.365 1.00 12.15 518 ALA A C 1
ATOM 3827 O O . ALA A 1 538 ? 14.342 -0.674 51.028 1.00 12.95 518 ALA A O 1
ATOM 3829 N N . MET A 1 539 ? 12.814 -1.087 52.635 1.00 11.26 519 MET A N 1
ATOM 3830 C CA . MET A 1 539 ? 13.758 -0.856 53.725 1.00 11.84 519 MET A CA 1
ATOM 3831 C C . MET A 1 539 ? 14.651 -2.093 53.859 1.00 12.13 519 MET A C 1
ATOM 3832 O O . MET A 1 539 ? 14.171 -3.221 53.926 1.00 13.44 519 MET A O 1
ATOM 3837 N N . ILE A 1 540 ? 15.959 -1.870 53.878 1.00 11.19 520 ILE A N 1
ATOM 3838 C CA . ILE A 1 540 ? 16.931 -2.956 53.965 1.00 12.41 520 ILE A CA 1
ATOM 3839 C C . ILE A 1 540 ? 17.943 -2.617 55.052 1.00 12.11 520 ILE A C 1
ATOM 3840 O O . ILE A 1 540 ? 18.402 -1.485 55.130 1.00 12.72 520 ILE A O 1
ATOM 3845 N N . PRO A 1 541 ? 18.294 -3.589 55.910 1.00 12.76 521 PRO A N 1
ATOM 3846 C CA . PRO A 1 541 ? 19.275 -3.260 56.950 1.00 13.36 521 PRO A CA 1
ATOM 3847 C C . PRO A 1 541 ? 20.681 -3.046 56.373 1.00 12.81 521 PRO A C 1
ATOM 3848 O O . PRO A 1 541 ? 21.023 -3.570 55.309 1.00 14.26 521 PRO A O 1
ATOM 3852 N N . ARG A 1 542 ? 21.490 -2.263 57.080 1.00 13.49 522 ARG A N 1
ATOM 3853 C CA . ARG A 1 542 ? 22.871 -2.069 56.672 1.00 12.88 522 ARG A CA 1
ATOM 3854 C C . ARG A 1 542 ? 23.585 -3.408 56.869 1.00 14.23 522 ARG A C 1
ATOM 3855 O O . ARG A 1 542 ? 23.206 -4.205 57.748 1.00 14.15 522 ARG A O 1
ATOM 3863 N N . GLY A 1 543 ? 24.597 -3.667 56.051 1.00 13.56 523 GLY A N 1
ATOM 3864 C CA . GLY A 1 543 ? 25.342 -4.911 56.175 1.00 16.08 523 GLY A CA 1
ATOM 3865 C C . GLY A 1 543 ? 24.747 -6.081 55.405 1.00 16.99 523 GLY A C 1
ATOM 3866 O O . GLY A 1 543 ? 25.334 -7.164 55.367 1.00 20.49 523 GLY A O 1
ATOM 3867 N N . VAL A 1 544 ? 23.586 -5.875 54.787 1.00 15.00 524 VAL A N 1
ATOM 3868 C CA . VAL A 1 544 ? 22.920 -6.935 54.031 1.00 13.84 524 VAL A CA 1
ATOM 3869 C C . VAL A 1 544 ? 23.117 -6.629 52.557 1.00 14.09 524 VAL A C 1
ATOM 3870 O O . VAL A 1 544 ? 22.640 -5.611 52.057 1.00 14.59 524 VAL A O 1
ATOM 3874 N N . LEU A 1 545 ? 23.829 -7.519 51.877 1.00 13.28 525 LEU A N 1
ATOM 3875 C CA . LEU A 1 545 ? 24.193 -7.334 50.474 1.00 12.97 525 LEU A CA 1
ATOM 3876 C C . LEU A 1 545 ? 23.666 -8.400 49.534 1.00 13.23 525 LEU A C 1
ATOM 3877 O O . LEU A 1 545 ? 23.337 -9.508 49.947 1.00 13.98 525 LEU A O 1
ATOM 3882 N N . SER A 1 546 ? 23.615 -8.057 48.253 1.00 13.38 526 SER A N 1
ATOM 3883 C CA . SER A 1 546 ? 23.216 -9.021 47.235 1.00 12.52 526 SER A CA 1
ATOM 3884 C C . SER A 1 546 ? 24.328 -10.075 47.177 1.00 13.59 526 SER A C 1
ATOM 3885 O O . SER A 1 546 ? 25.451 -9.816 47.612 1.00 13.70 526 SER A O 1
ATOM 3888 N N . ASP A 1 547 ? 24.036 -11.251 46.636 1.00 13.21 527 ASP A N 1
ATOM 3889 C CA . ASP A 1 547 ? 25.077 -12.279 46.549 1.00 15.25 527 ASP A CA 1
ATOM 3890 C C . ASP A 1 547 ? 26.232 -11.828 45.644 1.00 15.46 527 ASP A C 1
ATOM 3891 O O . ASP A 1 547 ? 27.410 -12.118 45.910 1.00 15.67 527 ASP A O 1
ATOM 3896 N N . THR A 1 548 ? 25.912 -11.118 44.567 1.00 13.97 528 THR A N 1
ATOM 3897 C CA . THR A 1 548 ? 26.957 -10.674 43.659 1.00 14.22 528 THR A CA 1
ATOM 3898 C C . THR A 1 548 ? 27.863 -9.626 44.311 1.00 13.62 528 THR A C 1
ATOM 3899 O O . THR A 1 548 ? 29.083 -9.658 44.123 1.00 14.52 528 THR A O 1
ATOM 3903 N N . LEU A 1 549 ? 27.292 -8.705 45.087 1.00 13.29 529 LEU A N 1
ATOM 3904 C CA . LEU A 1 549 ? 28.138 -7.715 45.739 1.00 13.64 529 LEU A CA 1
ATOM 3905 C C . LEU A 1 549 ? 28.968 -8.417 46.810 1.00 14.83 529 LEU A C 1
ATOM 3906 O O . LEU A 1 549 ? 30.134 -8.091 46.992 1.00 14.68 529 LEU A O 1
ATOM 3911 N N . ALA A 1 550 ? 28.389 -9.403 47.488 1.00 15.02 530 ALA A N 1
ATOM 3912 C CA . ALA A 1 550 ? 29.151 -10.122 48.508 1.00 15.62 530 ALA A CA 1
ATOM 3913 C C . ALA A 1 550 ? 30.351 -10.827 47.864 1.00 16.73 530 ALA A C 1
ATOM 3914 O O . ALA A 1 550 ? 31.449 -10.830 48.428 1.00 18.40 530 ALA A O 1
ATOM 3916 N N . ARG A 1 551 ? 30.162 -11.406 46.681 1.00 16.25 531 ARG A N 1
ATOM 3917 C CA . ARG A 1 551 ? 31.277 -12.078 46.012 1.00 16.70 531 ARG A CA 1
ATOM 3918 C C . ARG A 1 551 ? 32.329 -11.063 45.570 1.00 17.95 531 ARG A C 1
ATOM 3919 O O . ARG A 1 551 ? 33.532 -11.339 45.605 1.00 18.20 531 ARG A O 1
ATOM 3927 N N . PHE A 1 552 ? 31.869 -9.890 45.150 1.00 16.95 532 PHE A N 1
ATOM 3928 C CA . PHE A 1 552 ? 32.743 -8.806 44.707 1.00 19.36 532 PHE A CA 1
ATOM 3929 C C . PHE A 1 552 ? 33.651 -8.390 45.861 1.00 20.95 532 PHE A C 1
ATOM 3930 O O . PHE A 1 552 ? 34.870 -8.306 45.710 1.00 22.51 532 PHE A O 1
ATOM 3938 N N . VAL A 1 553 ? 33.050 -8.145 47.020 1.00 20.20 533 VAL A N 1
ATOM 3939 C CA . VAL A 1 553 ? 33.799 -7.738 48.204 1.00 21.79 533 VAL A CA 1
ATOM 3940 C C . VAL A 1 553 ? 34.797 -8.812 48.660 1.00 23.07 533 VAL A C 1
ATOM 3941 O O . VAL A 1 553 ? 35.948 -8.501 48.980 1.00 23.03 533 VAL A O 1
ATOM 3945 N N . GLN A 1 554 ? 34.361 -10.068 48.692 1.00 21.88 534 GLN A N 1
ATOM 3946 C CA . GLN A 1 554 ? 35.238 -11.168 49.105 1.00 23.63 534 GLN A CA 1
ATOM 3947 C C . GLN A 1 554 ? 36.365 -11.360 48.092 1.00 25.38 534 GLN A C 1
ATOM 3948 O O . GLN A 1 554 ? 37.509 -11.640 48.464 1.00 24.81 534 GLN A O 1
ATOM 3954 N N . GLY A 1 555 ? 36.042 -11.198 46.811 1.00 25.83 535 GLY A N 1
ATOM 3955 C CA . GLY A 1 555 ? 37.038 -11.360 45.768 1.00 29.86 535 GLY A CA 1
ATOM 3956 C C . GLY A 1 555 ? 38.146 -10.333 45.871 1.00 32.61 535 GLY A C 1
ATOM 3957 O O . GLY A 1 555 ? 39.302 -10.612 45.538 1.00 31.81 535 GLY A O 1
ATOM 3958 N N . GLN A 1 556 ? 37.788 -9.139 46.331 1.00 35.24 536 GLN A N 1
ATOM 3959 C CA . GLN A 1 556 ? 38.743 -8.053 46.499 1.00 38.10 536 GLN A CA 1
ATOM 3960 C C . GLN A 1 556 ? 39.718 -8.399 47.617 1.00 38.82 536 GLN A C 1
ATOM 3961 O O . GLN A 1 556 ? 40.933 -8.263 47.460 1.00 39.31 536 GLN A O 1
ATOM 3967 N N . LYS A 1 557 ? 39.176 -8.845 48.746 1.00 39.62 537 LYS A N 1
ATOM 3968 C CA . LYS A 1 557 ? 39.991 -9.215 49.896 1.00 40.88 537 LYS A CA 1
ATOM 3969 C C . LYS A 1 557 ? 40.974 -10.320 49.528 1.00 41.71 537 LYS A C 1
ATOM 3970 O O . LYS A 1 557 ? 42.161 -10.236 49.846 1.00 41.01 537 LYS A O 1
ATOM 3972 N N . ARG A 1 558 ? 40.473 -11.355 48.859 1.00 43.01 538 ARG A N 1
ATOM 3973 C CA . ARG A 1 558 ? 41.301 -12.482 48.448 1.00 44.35 538 ARG A CA 1
ATOM 3974 C C . ARG A 1 558 ? 42.559 -11.996 47.737 1.00 45.75 538 ARG A C 1
ATOM 3975 O O . ARG A 1 558 ? 43.634 -12.580 47.887 1.00 45.93 538 ARG A O 1
ATOM 3977 N N . LEU A 1 559 ? 42.419 -10.924 46.962 1.00 46.58 539 LEU A N 1
ATOM 3978 C CA . LEU A 1 559 ? 43.549 -10.354 46.239 1.00 47.99 539 LEU A CA 1
ATOM 3979 C C . LEU A 1 559 ? 44.181 -9.246 47.081 1.00 48.46 539 LEU A C 1
ATOM 3980 O O . LEU A 1 559 ? 44.480 -8.169 46.522 1.00 50.04 539 LEU A O 1
ATOM 3985 N N . GLY B 1 18 ? 61.752 18.506 62.039 1.00 35.31 -2 GLY B N 1
ATOM 3986 C CA . GLY B 1 18 ? 61.949 17.074 61.640 1.00 34.09 -2 GLY B CA 1
ATOM 3987 C C . GLY B 1 18 ? 60.680 16.249 61.748 1.00 33.51 -2 GLY B C 1
ATOM 3988 O O . GLY B 1 18 ? 60.709 15.025 61.608 1.00 33.43 -2 GLY B O 1
ATOM 3989 N N . SER B 1 19 ? 59.563 16.919 62.013 1.00 32.94 -1 SER B N 1
ATOM 3990 C CA . SER B 1 19 ? 58.281 16.238 62.129 1.00 32.50 -1 SER B CA 1
ATOM 3991 C C . SER B 1 19 ? 57.646 16.079 60.755 1.00 31.43 -1 SER B C 1
ATOM 3992 O O . SER B 1 19 ? 57.952 16.820 59.818 1.00 32.00 -1 SER B O 1
ATOM 3995 N N . HIS B 1 20 ? 56.769 15.095 60.637 1.00 29.94 0 HIS B N 1
ATOM 3996 C CA . HIS B 1 20 ? 56.076 14.848 59.385 1.00 28.28 0 HIS B CA 1
ATOM 3997 C C . HIS B 1 20 ? 54.720 14.259 59.711 1.00 27.33 0 HIS B C 1
ATOM 3998 O O . HIS B 1 20 ? 54.499 13.745 60.808 1.00 26.72 0 HIS B O 1
ATOM 4005 N N . MET B 1 21 ? 53.799 14.358 58.763 1.00 24.96 1 MET B N 1
ATOM 4006 C CA . MET B 1 21 ? 52.460 13.838 58.961 1.00 24.59 1 MET B CA 1
ATOM 4007 C C . MET B 1 21 ? 51.935 13.320 57.644 1.00 22.87 1 MET B C 1
ATOM 4008 O O . MET B 1 21 ? 52.562 13.511 56.599 1.00 23.39 1 MET B O 1
ATOM 4013 N N . LYS B 1 22 ? 50.799 12.641 57.694 1.00 21.92 2 LYS B N 1
ATOM 4014 C CA . LYS B 1 22 ? 50.201 12.123 56.480 1.00 20.20 2 LYS B CA 1
ATOM 4015 C C . LYS B 1 22 ? 49.930 13.321 55.571 1.00 17.69 2 LYS B C 1
ATOM 4016 O O . LYS B 1 22 ? 49.528 14.388 56.034 1.00 18.09 2 LYS B O 1
ATOM 4022 N N . LEU B 1 23 ? 50.142 13.124 54.277 1.00 17.67 3 LEU B N 1
ATOM 4023 C CA . LEU B 1 23 ? 49.909 14.163 53.290 1.00 16.62 3 LEU B CA 1
ATOM 4024 C C . LEU B 1 23 ? 48.501 14.765 53.435 1.00 16.18 3 LEU B C 1
ATOM 4025 O O . LEU B 1 23 ? 48.339 15.990 53.404 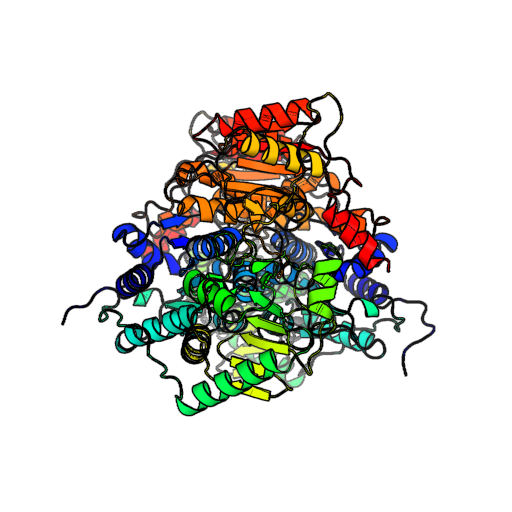1.00 16.34 3 LEU B O 1
ATOM 4034 N N . ALA B 1 24 ? 47.491 13.915 53.616 1.00 16.55 4 ALA B N 1
ATOM 4035 C CA . ALA B 1 24 ? 46.121 14.415 53.756 1.00 14.93 4 ALA B CA 1
ATOM 4036 C C . ALA B 1 24 ? 45.977 15.325 54.975 1.00 15.67 4 ALA B C 1
ATOM 4037 O O . ALA B 1 24 ? 45.263 16.334 54.927 1.00 15.53 4 ALA B O 1
ATOM 4039 N N . GLU B 1 25 ? 46.656 14.983 56.068 1.00 16.27 5 GLU B N 1
ATOM 4040 C CA . GLU B 1 25 ? 46.567 15.799 57.267 1.00 16.91 5 GLU B CA 1
ATOM 4041 C C . GLU B 1 25 ? 47.274 17.143 57.050 1.00 15.51 5 GLU B C 1
ATOM 4042 O O . GLU B 1 25 ? 46.807 18.187 57.517 1.00 16.61 5 GLU B O 1
ATOM 4048 N N . ALA B 1 26 ? 48.406 17.107 56.347 1.00 15.29 6 ALA B N 1
ATOM 4049 C CA . ALA B 1 26 ? 49.146 18.329 56.063 1.00 15.20 6 ALA B CA 1
ATOM 4050 C C . ALA B 1 26 ? 48.280 19.282 55.244 1.00 14.41 6 ALA B C 1
ATOM 4051 O O . ALA B 1 26 ? 48.327 20.489 55.437 1.00 15.09 6 ALA B O 1
ATOM 4053 N N . LEU B 1 27 ? 47.488 18.728 54.326 1.00 15.58 7 LEU B N 1
ATOM 4054 C CA . LEU B 1 27 ? 46.616 19.558 53.494 1.00 14.45 7 LEU B CA 1
ATOM 4055 C C . LEU B 1 27 ? 45.476 20.156 54.312 1.00 13.99 7 LEU B C 1
ATOM 4056 O O . LEU B 1 27 ? 45.186 21.357 54.216 1.00 14.02 7 LEU B O 1
ATOM 4061 N N . LEU B 1 28 ? 44.846 19.319 55.133 1.00 14.62 8 LEU B N 1
ATOM 4062 C CA . LEU B 1 28 ? 43.758 19.792 55.973 1.00 14.25 8 LEU B CA 1
ATOM 4063 C C . LEU B 1 28 ? 44.242 20.895 56.910 1.00 13.53 8 LEU B C 1
ATOM 4064 O O . LEU B 1 28 ? 43.563 21.904 57.079 1.00 13.31 8 LEU B O 1
ATOM 4069 N N . ARG B 1 29 ? 45.424 20.721 57.508 1.00 14.82 9 ARG B N 1
ATOM 4070 C CA . ARG B 1 29 ? 45.931 21.761 58.386 1.00 15.27 9 ARG B CA 1
ATOM 4071 C C . ARG B 1 29 ? 46.273 23.026 57.598 1.00 14.85 9 ARG B C 1
ATOM 4072 O O . ARG B 1 29 ? 46.043 24.127 58.083 1.00 15.34 9 ARG B O 1
ATOM 4080 N N . ALA B 1 30 ? 46.802 22.870 56.379 1.00 13.67 10 ALA B N 1
ATOM 4081 C CA . ALA B 1 30 ? 47.136 24.034 55.563 1.00 14.37 10 ALA B CA 1
ATOM 4082 C C . ALA B 1 30 ? 45.874 24.833 55.242 1.00 13.13 10 ALA B C 1
ATOM 4083 O O . ALA B 1 30 ? 45.895 26.062 55.175 1.00 12.88 10 ALA B O 1
ATOM 4085 N N . LEU B 1 31 ? 44.767 24.124 55.033 1.00 13.32 11 LEU B N 1
ATOM 4086 C CA . LEU B 1 31 ? 43.492 24.779 54.746 1.00 13.51 11 LEU B CA 1
ATOM 4087 C C . LEU B 1 31 ? 42.970 25.511 55.978 1.00 12.75 11 LEU B C 1
ATOM 4088 O O . LEU B 1 31 ? 42.540 26.656 55.894 1.00 14.37 11 LEU B O 1
ATOM 4093 N N . LYS B 1 32 ? 43.028 24.846 57.127 1.00 14.14 12 LYS B N 1
ATOM 4094 C CA . LYS B 1 32 ? 42.584 25.455 58.373 1.00 15.09 12 LYS B CA 1
ATOM 4095 C C . LYS B 1 32 ? 43.457 26.682 58.692 1.00 15.41 12 LYS B C 1
ATOM 4096 O O . LYS B 1 32 ? 42.947 27.717 59.142 1.00 15.40 12 LYS B O 1
ATOM 4102 N N . ASP B 1 33 ? 44.763 26.568 58.446 1.00 15.31 13 ASP B N 1
ATOM 4103 C CA . ASP B 1 33 ? 45.692 27.685 58.684 1.00 17.62 13 ASP B CA 1
ATOM 4104 C C . ASP B 1 33 ? 45.282 28.917 57.885 1.00 17.17 13 ASP B C 1
ATOM 4105 O O . ASP B 1 33 ? 45.540 30.051 58.292 1.00 18.20 13 ASP B O 1
ATOM 4110 N N . ARG B 1 34 ? 44.673 28.682 56.725 1.00 16.07 14 ARG B N 1
ATOM 4111 C CA . ARG B 1 34 ? 44.250 29.756 55.836 1.00 15.66 14 ARG B CA 1
ATOM 4112 C C . ARG B 1 34 ? 42.805 30.206 56.026 1.00 15.96 14 ARG B C 1
ATOM 4113 O O . ARG B 1 34 ? 42.270 30.973 55.225 1.00 18.02 14 ARG B O 1
ATOM 4121 N N . GLY B 1 35 ? 42.177 29.725 57.093 1.00 15.56 15 GLY B N 1
ATOM 4122 C CA . GLY B 1 35 ? 40.818 30.144 57.375 1.00 14.58 15 GLY B CA 1
ATOM 4123 C C . GLY B 1 35 ? 39.666 29.240 57.000 1.00 13.34 15 GLY B C 1
ATOM 4124 O O . GLY B 1 35 ? 38.525 29.567 57.332 1.00 15.08 15 GLY B O 1
ATOM 4125 N N . ALA B 1 36 ? 39.931 28.133 56.313 1.00 14.50 16 ALA B N 1
ATOM 4126 C CA . ALA B 1 36 ? 38.850 27.220 55.936 1.00 14.81 16 ALA B CA 1
ATOM 4127 C C . ALA B 1 36 ? 38.112 26.804 57.209 1.00 14.83 16 ALA B C 1
ATOM 4128 O O . ALA B 1 36 ? 38.735 26.531 58.241 1.00 15.38 16 ALA B O 1
ATOM 4130 N N . GLN B 1 37 ? 36.784 26.742 57.130 1.00 14.27 17 GLN B N 1
ATOM 4131 C CA . GLN B 1 37 ? 35.964 26.407 58.293 1.00 15.15 17 GLN B CA 1
ATOM 4132 C C . GLN B 1 37 ? 35.274 25.051 58.242 1.00 15.11 17 GLN B C 1
ATOM 4133 O O . GLN B 1 37 ? 34.765 24.569 59.259 1.00 16.67 17 GLN B O 1
ATOM 4139 N N . ALA B 1 38 ? 35.243 24.433 57.070 1.00 13.15 18 ALA B N 1
ATOM 4140 C CA . ALA B 1 38 ? 34.610 23.139 56.935 1.00 13.49 18 ALA B CA 1
ATOM 4141 C C . ALA B 1 38 ? 34.974 22.529 55.608 1.00 12.52 18 ALA B C 1
ATOM 4142 O O . ALA B 1 38 ? 35.528 23.203 54.732 1.00 14.59 18 ALA B O 1
ATOM 4144 N N . MET B 1 39 ? 34.680 21.244 55.480 1.00 12.62 19 MET B N 1
ATOM 4145 C CA . MET B 1 39 ? 34.896 20.568 54.222 1.00 13.08 19 MET B CA 1
ATOM 4146 C C . MET B 1 39 ? 33.600 19.882 53.843 1.00 13.17 19 MET B C 1
ATOM 4147 O O . MET B 1 39 ? 33.052 19.097 54.613 1.00 13.64 19 MET B O 1
ATOM 4152 N N . PHE B 1 40 ? 33.109 20.188 52.649 1.00 11.94 20 PHE B N 1
ATOM 4153 C CA . PHE B 1 40 ? 31.880 19.581 52.157 1.00 12.23 20 PHE B CA 1
ATOM 4154 C C . PHE B 1 40 ? 32.316 18.510 51.178 1.00 11.29 20 PHE B C 1
ATOM 4155 O O . PHE B 1 40 ? 33.314 18.688 50.480 1.00 12.24 20 PHE B O 1
ATOM 4163 N N . GLY B 1 41 ? 31.592 17.399 51.113 1.00 10.12 21 GLY B N 1
ATOM 4164 C CA . GLY B 1 41 ? 31.995 16.378 50.171 1.00 10.83 21 GLY B CA 1
ATOM 4165 C C . GLY B 1 41 ? 31.123 15.156 50.052 1.00 11.49 21 GLY B C 1
ATOM 4166 O O . GLY B 1 41 ? 30.196 14.956 50.842 1.00 12.23 21 GLY B O 1
ATOM 4167 N N . ILE B 1 42 ? 31.403 14.377 49.009 1.00 10.73 22 ILE B N 1
ATOM 4168 C CA . ILE B 1 42 ? 30.749 13.100 48.769 1.00 11.55 22 ILE B CA 1
ATOM 4169 C C . ILE B 1 42 ? 31.895 12.176 48.392 1.00 11.99 22 ILE B C 1
ATOM 4170 O O . ILE B 1 42 ? 32.652 12.446 47.458 1.00 11.53 22 ILE B O 1
ATOM 4175 N N . PRO B 1 43 ? 32.054 11.084 49.134 1.00 11.44 23 PRO B N 1
ATOM 4176 C CA . PRO B 1 43 ? 33.132 10.131 48.866 1.00 11.77 23 PRO B CA 1
ATOM 4177 C C . PRO B 1 43 ? 32.846 9.137 47.737 1.00 12.35 23 PRO B C 1
ATOM 4178 O O . PRO B 1 43 ? 31.757 9.097 47.159 1.00 12.41 23 PRO B O 1
ATOM 4182 N N . GLY B 1 44 ? 33.854 8.326 47.455 1.00 12.86 24 GLY B N 1
ATOM 4183 C CA . GLY B 1 44 ? 33.793 7.287 46.440 1.00 11.53 24 GLY B CA 1
ATOM 4184 C C . GLY B 1 44 ? 35.042 6.453 46.674 1.00 13.19 24 GLY B C 1
ATOM 4185 O O . GLY B 1 44 ? 35.890 6.860 47.466 1.00 13.18 24 GLY B O 1
ATOM 4186 N N . ASP B 1 45 ? 35.177 5.321 45.989 1.00 14.98 25 ASP B N 1
ATOM 4187 C CA . ASP B 1 45 ? 36.333 4.452 46.197 1.00 15.78 25 ASP B CA 1
ATOM 4188 C C . ASP B 1 45 ? 37.688 5.147 46.289 1.00 15.71 25 ASP B C 1
ATOM 4189 O O . ASP B 1 45 ? 38.391 5.010 47.295 1.00 16.59 25 ASP B O 1
ATOM 4194 N N . PHE B 1 46 ? 38.052 5.902 45.256 1.00 15.98 26 PHE B N 1
ATOM 4195 C CA . PHE B 1 46 ? 39.346 6.566 45.251 1.00 15.87 26 PHE B CA 1
ATOM 4196 C C . PHE B 1 46 ? 39.533 7.636 46.317 1.00 15.60 26 PHE B C 1
ATOM 4197 O O . PHE B 1 46 ? 40.663 7.926 46.699 1.00 17.00 26 PHE B O 1
ATOM 4205 N N . ALA B 1 47 ? 38.443 8.220 46.811 1.00 13.23 27 ALA B N 1
ATOM 4206 C CA . ALA B 1 47 ? 38.541 9.252 47.836 1.00 12.52 27 ALA B CA 1
ATOM 4207 C C . ALA B 1 47 ? 38.328 8.737 49.259 1.00 12.10 27 ALA B C 1
ATOM 4208 O O . ALA B 1 47 ? 38.515 9.488 50.215 1.00 13.23 27 ALA B O 1
ATOM 4210 N N . LEU B 1 48 ? 37.972 7.464 49.412 1.00 13.07 28 LEU B N 1
ATOM 4211 C CA . LEU B 1 48 ? 37.710 6.964 50.760 1.00 12.88 28 LEU B CA 1
ATOM 4212 C C . LEU B 1 48 ? 38.852 7.174 51.754 1.00 13.14 28 LEU B C 1
ATOM 4213 O O . LEU B 1 48 ? 38.619 7.630 52.872 1.00 13.13 28 LEU B O 1
ATOM 4218 N N . PRO B 1 49 ? 40.099 6.855 51.370 1.00 14.14 29 PRO B N 1
ATOM 4219 C CA . PRO B 1 49 ? 41.180 7.068 52.342 1.00 14.42 29 PRO B CA 1
ATOM 4220 C C . PRO B 1 49 ? 41.325 8.526 52.799 1.00 12.92 29 PRO B C 1
ATOM 4221 O O . PRO B 1 49 ? 41.625 8.791 53.967 1.00 13.96 29 PRO B O 1
ATOM 4225 N N . PHE B 1 50 ? 41.109 9.472 51.884 1.00 12.23 30 PHE B N 1
ATOM 4226 C CA . PHE B 1 50 ? 41.208 10.878 52.235 1.00 11.37 30 PHE B CA 1
ATOM 4227 C C . PHE B 1 50 ? 40.086 11.251 53.203 1.00 12.32 30 PHE B C 1
ATOM 4228 O O . PHE B 1 50 ? 40.304 11.953 54.192 1.00 12.64 30 PHE B O 1
ATOM 4236 N N . PHE B 1 51 ? 38.872 10.785 52.913 1.00 11.62 31 PHE B N 1
ATOM 4237 C CA . PHE B 1 51 ? 37.759 11.087 53.797 1.00 12.85 31 PHE B CA 1
ATOM 4238 C C . PHE B 1 51 ? 37.980 10.483 55.186 1.00 11.77 31 PHE B C 1
ATOM 4239 O O . PHE B 1 51 ? 37.561 11.069 56.181 1.00 12.86 31 PHE B O 1
ATOM 4247 N N . LYS B 1 52 ? 38.643 9.329 55.249 1.00 12.50 32 LYS B N 1
ATOM 4248 C CA . LYS B 1 52 ? 38.938 8.700 56.541 1.00 12.66 32 LYS B CA 1
ATOM 4249 C C . LYS B 1 52 ? 39.850 9.618 57.355 1.00 13.18 32 LYS B C 1
ATOM 4250 O O . LYS B 1 52 ? 39.630 9.822 58.555 1.00 13.86 32 LYS B O 1
ATOM 4256 N N . VAL B 1 53 ? 40.887 10.170 56.727 1.00 13.41 33 VAL B N 1
ATOM 4257 C CA . VAL B 1 53 ? 41.769 11.071 57.462 1.00 14.03 33 VAL B CA 1
ATOM 4258 C C . VAL B 1 53 ? 40.995 12.299 57.936 1.00 14.41 33 VAL B C 1
ATOM 4259 O O . VAL B 1 53 ? 41.129 12.718 59.084 1.00 13.84 33 VAL B O 1
ATOM 4263 N N . ALA B 1 54 ? 40.167 12.867 57.062 1.00 14.79 34 ALA B N 1
ATOM 4264 C CA . ALA B 1 54 ? 39.382 14.035 57.430 1.00 14.77 34 ALA B CA 1
ATOM 4265 C C . ALA B 1 54 ? 38.470 13.734 58.616 1.00 14.53 34 ALA B C 1
ATOM 4266 O O . ALA B 1 54 ? 38.369 14.523 59.553 1.00 15.31 34 ALA B O 1
ATOM 4268 N N . GLU B 1 55 ? 37.809 12.582 58.580 1.00 14.57 35 GLU B N 1
ATOM 4269 C CA . GLU B 1 55 ? 36.904 12.227 59.665 1.00 16.55 35 GLU B CA 1
ATOM 4270 C C . GLU B 1 55 ? 37.618 11.934 60.980 1.00 16.40 35 GLU B C 1
ATOM 4271 O O . GLU B 1 55 ? 37.181 12.393 62.038 1.00 18.61 35 GLU B O 1
ATOM 4277 N N . GLU B 1 56 ? 38.717 11.184 60.918 1.00 17.72 36 GLU B N 1
ATOM 4278 C CA . GLU B 1 56 ? 39.458 10.817 62.127 1.00 19.47 36 GLU B CA 1
ATOM 4279 C C . GLU B 1 56 ? 40.209 11.971 62.775 1.00 19.10 36 GLU B C 1
ATOM 4280 O O . GLU B 1 56 ? 40.234 12.078 64.004 1.00 20.63 36 GLU B O 1
ATOM 4286 N N . THR B 1 57 ? 40.827 12.829 61.969 1.00 17.48 37 THR B N 1
ATOM 4287 C CA . THR B 1 57 ? 41.591 13.944 62.533 1.00 18.63 37 THR B CA 1
ATOM 4288 C C . THR B 1 57 ? 40.723 15.080 63.040 1.00 18.17 37 THR B C 1
ATOM 4289 O O . THR B 1 57 ? 41.123 15.824 63.934 1.00 19.96 37 THR B O 1
ATOM 4293 N N . GLN B 1 58 ? 39.540 15.230 62.454 1.00 18.27 38 GLN B N 1
ATOM 4294 C CA . GLN B 1 58 ? 38.613 16.283 62.841 1.00 18.05 38 GLN B CA 1
ATOM 4295 C C . GLN B 1 58 ? 39.210 17.678 62.706 1.00 18.19 38 GLN B C 1
ATOM 4296 O O . GLN B 1 58 ? 38.791 18.607 63.396 1.00 19.78 38 GLN B O 1
ATOM 4302 N N . ILE B 1 59 ? 40.182 17.835 61.812 1.00 17.89 39 ILE B N 1
ATOM 4303 C CA . ILE B 1 59 ? 40.794 19.148 61.621 1.00 17.08 39 ILE B CA 1
ATOM 4304 C C . ILE B 1 59 ? 39.765 20.153 61.108 1.00 16.83 39 ILE B C 1
ATOM 4305 O O . ILE B 1 59 ? 39.728 21.304 61.550 1.00 18.70 39 ILE B O 1
ATOM 4310 N N . LEU B 1 60 ? 38.939 19.711 60.163 1.00 16.88 40 LEU B N 1
ATOM 4311 C CA . LEU B 1 60 ? 37.862 20.530 59.618 1.00 16.21 40 LEU B CA 1
ATOM 4312 C C . LEU B 1 60 ? 36.572 19.733 59.735 1.00 17.01 40 LEU B C 1
ATOM 4313 O O . LEU B 1 60 ? 36.564 18.527 59.509 1.00 17.78 40 LEU B O 1
ATOM 4318 N N . PRO B 1 61 ? 35.472 20.389 60.131 1.00 15.45 41 PRO B N 1
ATOM 4319 C CA . PRO B 1 61 ? 34.199 19.674 60.236 1.00 16.38 41 PRO B CA 1
ATOM 4320 C C . PRO B 1 61 ? 33.912 19.101 58.849 1.00 15.40 41 PRO B C 1
ATOM 4321 O O . PRO B 1 61 ? 34.113 19.785 57.840 1.00 15.86 41 PRO B O 1
ATOM 4325 N N . LEU B 1 62 ? 33.449 17.862 58.805 1.00 14.77 42 LEU B N 1
ATOM 4326 C CA . LEU B 1 62 ? 33.160 17.184 57.547 1.00 13.31 42 LEU B CA 1
ATOM 4327 C C . LEU B 1 62 ? 31.653 17.095 57.350 1.00 14.25 42 LEU B C 1
ATOM 4328 O O . LEU B 1 62 ? 30.955 16.404 58.099 1.00 14.50 42 LEU B O 1
ATOM 4333 N N . HIS B 1 63 ? 31.157 17.790 56.334 1.00 12.31 43 HIS B N 1
ATOM 4334 C CA . HIS B 1 63 ? 29.730 17.806 56.031 1.00 11.30 43 HIS B CA 1
ATOM 4335 C C . HIS B 1 63 ? 29.455 17.142 54.691 1.00 13.02 43 HIS B C 1
ATOM 4336 O O . HIS B 1 63 ? 29.966 17.576 53.662 1.00 13.91 43 HIS B O 1
ATOM 4343 N N . THR B 1 64 ? 28.651 16.090 54.692 1.00 12.87 44 THR B N 1
ATOM 4344 C CA . THR B 1 64 ? 28.323 15.459 53.426 1.00 13.73 44 THR B CA 1
ATOM 4345 C C . THR B 1 64 ? 26.982 15.976 52.930 1.00 13.85 44 THR B C 1
ATOM 4346 O O . THR B 1 64 ? 26.149 16.467 53.700 1.00 15.15 44 THR B O 1
ATOM 4350 N N . LEU B 1 65 ? 26.793 15.906 51.620 1.00 13.36 45 LEU B N 1
ATOM 4351 C CA . LEU B 1 65 ? 25.549 16.333 51.005 1.00 13.54 45 LEU B CA 1
ATOM 4352 C C . LEU B 1 65 ? 25.089 15.189 50.112 1.00 12.00 45 LEU B C 1
ATOM 4353 O O . LEU B 1 65 ? 25.729 14.141 50.074 1.00 13.22 45 LEU B O 1
ATOM 4358 N N . SER B 1 66 ? 23.989 15.377 49.399 1.00 12.04 46 SER B N 1
ATOM 4359 C CA . SER B 1 66 ? 23.446 14.312 48.574 1.00 11.15 46 SER B CA 1
ATOM 4360 C C . SER B 1 66 ? 24.008 14.176 47.178 1.00 10.30 46 SER B C 1
ATOM 4361 O O . SER B 1 66 ? 24.252 13.071 46.708 1.00 11.38 46 SER B O 1
ATOM 4364 N N . HIS B 1 67 ? 24.215 15.317 46.532 1.00 10.87 47 HIS B N 1
ATOM 4365 C CA . HIS B 1 67 ? 24.634 15.353 45.131 1.00 11.07 47 HIS B CA 1
ATOM 4366 C C . HIS B 1 67 ? 25.790 16.352 44.984 1.00 10.31 47 HIS B C 1
ATOM 4367 O O . HIS B 1 67 ? 25.794 17.389 45.646 1.00 10.84 47 HIS B O 1
ATOM 4374 N N . GLU B 1 68 ? 26.759 16.055 44.108 1.00 10.47 48 GLU B N 1
ATOM 4375 C CA . GLU B 1 68 ? 27.922 16.930 43.977 1.00 10.06 48 GLU B CA 1
ATOM 4376 C C . GLU B 1 68 ? 27.666 18.402 43.673 1.00 10.91 48 GLU B C 1
ATOM 4377 O O . GLU B 1 68 ? 28.437 19.253 44.104 1.00 10.26 48 GLU B O 1
ATOM 4383 N N . PRO B 1 69 ? 26.615 18.732 42.890 1.00 10.10 49 PRO B N 1
ATOM 4384 C CA . PRO B 1 69 ? 26.405 20.167 42.650 1.00 10.62 49 PRO B CA 1
ATOM 4385 C C . PRO B 1 69 ? 26.315 20.916 43.989 1.00 10.42 49 PRO B C 1
ATOM 4386 O O . PRO B 1 69 ? 26.911 21.980 44.170 1.00 11.67 49 PRO B O 1
ATOM 4390 N N . ALA B 1 70 ? 25.570 20.338 44.928 1.00 11.26 50 ALA B N 1
ATOM 4391 C CA . ALA B 1 70 ? 25.393 20.929 46.254 1.00 10.72 50 ALA B CA 1
ATOM 4392 C C . ALA B 1 70 ? 26.700 21.027 47.026 1.00 10.37 50 ALA B C 1
ATOM 4393 O O . ALA B 1 70 ? 26.886 21.970 47.795 1.00 11.25 50 ALA B O 1
ATOM 4395 N N . VAL B 1 71 ? 27.590 20.051 46.845 1.00 10.19 51 VAL B N 1
ATOM 4396 C CA . VAL B 1 71 ? 28.898 20.104 47.510 1.00 10.06 51 VAL B CA 1
ATOM 4397 C C . VAL B 1 71 ? 29.633 21.351 47.017 1.00 11.13 51 VAL B C 1
ATOM 4398 O O . VAL B 1 71 ? 30.176 22.122 47.804 1.00 11.50 51 VAL B O 1
ATOM 4402 N N . GLY B 1 72 ? 29.647 21.558 45.703 1.00 10.53 52 GLY B N 1
ATOM 4403 C CA . GLY B 1 72 ? 30.321 22.727 45.168 1.00 10.36 52 GLY B CA 1
ATOM 4404 C C . GLY B 1 72 ? 29.658 24.037 45.546 1.00 10.22 52 GLY B C 1
ATOM 4405 O O . GLY B 1 72 ? 30.339 25.011 45.891 1.00 10.29 52 GLY B O 1
ATOM 4406 N N . PHE B 1 73 ? 28.327 24.087 45.480 1.00 9.87 53 PHE B N 1
ATOM 4407 C CA . PHE B 1 73 ? 27.634 25.323 45.829 1.00 9.70 53 PHE B CA 1
ATOM 4408 C C . PHE B 1 73 ? 27.792 25.649 47.312 1.00 9.47 53 PHE B C 1
ATOM 4409 O O . PHE B 1 73 ? 27.908 26.817 47.677 1.00 10.60 53 PHE B O 1
ATOM 4417 N N . ALA B 1 74 ? 27.774 24.622 48.159 1.00 10.92 54 ALA B N 1
ATOM 4418 C CA . ALA B 1 74 ? 27.911 24.826 49.604 1.00 10.36 54 ALA B CA 1
ATOM 4419 C C . ALA B 1 74 ? 29.307 25.330 49.964 1.00 11.02 54 ALA B C 1
ATOM 4420 O O . ALA B 1 74 ? 29.441 26.211 50.813 1.00 11.95 54 ALA B O 1
ATOM 4422 N N . ALA B 1 75 ? 30.336 24.764 49.331 1.00 10.41 55 ALA B N 1
ATOM 4423 C CA . ALA B 1 75 ? 31.703 25.199 49.586 1.00 10.83 55 ALA B CA 1
ATOM 4424 C C . ALA B 1 75 ? 31.883 26.634 49.086 1.00 10.27 55 ALA B C 1
ATOM 4425 O O . ALA B 1 75 ? 32.579 27.437 49.705 1.00 11.02 55 ALA B O 1
ATOM 4427 N N . ASP B 1 76 ? 31.262 26.952 47.952 1.00 10.20 56 ASP B N 1
ATOM 4428 C CA . ASP B 1 76 ? 31.337 28.298 47.391 1.00 10.76 56 ASP B CA 1
ATOM 4429 C C . ASP B 1 76 ? 30.688 29.258 48.399 1.00 12.08 56 ASP B C 1
ATOM 4430 O O . ASP B 1 76 ? 31.270 30.277 48.775 1.00 11.95 56 ASP B O 1
ATOM 4435 N N . ALA B 1 77 ? 29.480 28.920 48.846 1.00 12.17 57 ALA B N 1
ATOM 4436 C CA . ALA B 1 77 ? 28.778 29.749 49.823 1.00 11.97 57 ALA B CA 1
ATOM 4437 C C . ALA B 1 77 ? 29.573 29.934 51.123 1.00 11.49 57 ALA B C 1
ATOM 4438 O O . ALA B 1 77 ? 29.604 31.039 51.673 1.00 12.44 57 ALA B O 1
ATOM 4440 N N . ALA B 1 78 ? 30.219 28.871 51.609 1.00 11.59 58 ALA B N 1
ATOM 4441 C CA . ALA B 1 78 ? 31.007 28.977 52.839 1.00 11.55 58 ALA B CA 1
ATOM 4442 C C . ALA B 1 78 ? 32.175 29.936 52.610 1.00 13.27 58 ALA B C 1
ATOM 4443 O O . ALA B 1 78 ? 32.516 30.734 53.485 1.00 13.36 58 ALA B O 1
ATOM 4445 N N . ALA B 1 79 ? 32.781 29.861 51.427 1.00 12.24 59 ALA B N 1
ATOM 4446 C CA . ALA B 1 79 ? 33.893 30.745 51.096 1.00 12.93 59 ALA B CA 1
ATOM 4447 C C . ALA B 1 79 ? 33.400 32.189 51.070 1.00 13.48 59 ALA B C 1
ATOM 4448 O O . ALA B 1 79 ? 34.046 33.093 51.617 1.00 13.37 59 ALA B O 1
ATOM 4450 N N . ARG B 1 80 ? 32.248 32.411 50.446 1.00 12.60 60 ARG B N 1
ATOM 4451 C CA . ARG B 1 80 ? 31.706 33.762 50.350 1.00 13.50 60 ARG B CA 1
ATOM 4452 C C . ARG B 1 80 ? 31.297 34.314 51.701 1.00 13.88 60 ARG B C 1
ATOM 4453 O O . ARG B 1 80 ? 31.498 35.492 51.987 1.00 14.61 60 ARG B O 1
ATOM 4461 N N . TYR B 1 81 ? 30.698 33.466 52.522 1.00 13.32 61 TYR B N 1
ATOM 4462 C CA . TYR B 1 81 ? 30.221 33.894 53.831 1.00 13.80 61 TYR B CA 1
ATOM 4463 C C . TYR B 1 81 ? 31.325 34.484 54.700 1.00 14.57 61 TYR B C 1
ATOM 4464 O O . TYR B 1 81 ? 31.140 35.530 55.326 1.00 15.61 61 TYR B O 1
ATOM 4473 N N . SER B 1 82 ? 32.475 33.819 54.726 1.00 15.34 62 SER B N 1
ATOM 4474 C CA . SER B 1 82 ? 33.582 34.259 55.562 1.00 15.31 62 SER B CA 1
ATOM 4475 C C . SER B 1 82 ? 34.769 34.871 54.828 1.00 15.28 62 SER B C 1
ATOM 4476 O O . SER B 1 82 ? 35.796 35.159 55.447 1.00 17.37 62 SER B O 1
ATOM 4479 N N . SER B 1 83 ? 34.634 35.072 53.519 1.00 14.94 63 SER B N 1
ATOM 4480 C CA . SER B 1 83 ? 35.717 35.620 52.705 1.00 16.05 63 SER B CA 1
ATOM 4481 C C . SER B 1 83 ? 36.991 34.826 52.956 1.00 16.14 63 SER B C 1
ATOM 4482 O O . SER B 1 83 ? 38.056 35.391 53.221 1.00 17.87 63 SER B O 1
ATOM 4485 N N . THR B 1 84 ? 36.871 33.505 52.858 1.00 13.79 64 THR B N 1
ATOM 4486 C CA . THR B 1 84 ? 37.999 32.618 53.071 1.00 13.21 64 THR B CA 1
ATOM 4487 C C . THR B 1 84 ? 37.965 31.512 52.025 1.00 13.80 64 THR B C 1
ATOM 4488 O O . THR B 1 84 ? 37.231 31.619 51.037 1.00 13.96 64 THR B O 1
ATOM 4492 N N . LEU B 1 85 ? 38.777 30.476 52.215 1.00 12.57 65 LEU B N 1
ATOM 4493 C CA . LEU B 1 85 ? 38.790 29.351 51.282 1.00 12.56 65 LEU B CA 1
ATOM 4494 C C . LEU B 1 85 ? 37.616 28.411 51.555 1.00 13.08 65 LEU B C 1
ATOM 4495 O O . LEU B 1 85 ? 37.290 28.148 52.709 1.00 13.72 65 LEU B O 1
ATOM 4500 N N . GLY B 1 86 ? 36.996 27.922 50.479 1.00 12.40 66 GLY B N 1
ATOM 4501 C CA . GLY B 1 86 ? 35.922 26.939 50.594 1.00 11.86 66 GLY B CA 1
ATOM 4502 C C . GLY B 1 86 ? 36.583 25.603 50.262 1.00 12.03 66 GLY B C 1
ATOM 4503 O O . GLY B 1 86 ? 37.593 25.589 49.546 1.00 13.12 66 GLY B O 1
ATOM 4504 N N . VAL B 1 87 ? 36.042 24.482 50.748 1.00 10.92 67 VAL B N 1
ATOM 4505 C CA . VAL B 1 87 ? 36.653 23.179 50.484 1.00 11.39 67 VAL B CA 1
ATOM 4506 C C . VAL B 1 87 ? 35.592 22.191 50.019 1.00 10.85 67 VAL B C 1
ATOM 4507 O O . VAL B 1 87 ? 34.611 21.945 50.733 1.00 11.81 67 VAL B O 1
ATOM 4511 N N . ALA B 1 88 ? 35.786 21.651 48.812 1.00 9.95 68 ALA B N 1
ATOM 4512 C CA . ALA B 1 88 ? 34.857 20.698 48.201 1.00 10.35 68 ALA B CA 1
ATOM 4513 C C . ALA B 1 88 ? 35.623 19.432 47.836 1.00 12.04 68 ALA B C 1
ATOM 4514 O O . ALA B 1 88 ? 36.501 19.459 46.960 1.00 13.04 68 ALA B O 1
ATOM 4516 N N . ALA B 1 89 ? 35.276 18.325 48.482 1.00 10.76 69 ALA B N 1
ATOM 4517 C CA . ALA B 1 89 ? 35.951 17.055 48.268 1.00 10.70 69 ALA B CA 1
ATOM 4518 C C . ALA B 1 89 ? 35.070 16.071 47.512 1.00 11.75 69 ALA B C 1
ATOM 4519 O O . ALA B 1 89 ? 33.917 15.824 47.892 1.00 11.66 69 ALA B O 1
ATOM 4521 N N . VAL B 1 90 ? 35.626 15.512 46.443 1.00 11.43 70 VAL B N 1
ATOM 4522 C CA . VAL B 1 90 ? 34.920 14.580 45.575 1.00 12.24 70 VAL B CA 1
ATOM 4523 C C . VAL B 1 90 ? 35.767 13.376 45.218 1.00 12.38 70 VAL B C 1
ATOM 4524 O O . VAL B 1 90 ? 36.955 13.305 45.542 1.00 12.33 70 VAL B O 1
ATOM 4528 N N . THR B 1 91 ? 35.155 12.434 44.519 1.00 12.47 71 THR B N 1
ATOM 4529 C CA . THR B 1 91 ? 35.865 11.248 44.098 1.00 12.51 71 THR B CA 1
ATOM 4530 C C . THR B 1 91 ? 36.114 11.326 42.593 1.00 13.70 71 THR B C 1
ATOM 4531 O O . THR B 1 91 ? 35.410 12.028 41.870 1.00 14.45 71 THR B O 1
ATOM 4535 N N . TYR B 1 92 ? 37.140 10.616 42.149 1.00 13.83 72 TYR B N 1
ATOM 4536 C CA . TYR B 1 92 ? 37.541 10.603 40.752 1.00 13.30 72 TYR B CA 1
ATOM 4537 C C . TYR B 1 92 ? 36.435 10.154 39.813 1.00 14.31 72 TYR B C 1
ATOM 4538 O O . TYR B 1 92 ? 35.666 9.243 40.122 1.00 16.21 72 TYR B O 1
ATOM 4547 N N . GLY B 1 93 ? 36.374 10.788 38.650 1.00 12.01 73 GLY B N 1
ATOM 4548 C CA . GLY B 1 93 ? 35.388 10.403 37.663 1.00 12.08 73 GLY B CA 1
ATOM 4549 C C . GLY B 1 93 ? 34.064 11.121 37.780 1.00 10.97 73 GLY B C 1
ATOM 4550 O O . GLY B 1 93 ? 34.019 12.343 37.854 1.00 12.86 73 GLY B O 1
ATOM 4551 N N . ALA B 1 94 ? 32.987 10.346 37.820 1.00 11.77 74 ALA B N 1
ATOM 4552 C CA . ALA B 1 94 ? 31.646 10.916 37.886 1.00 12.28 74 ALA B CA 1
ATOM 4553 C C . ALA B 1 94 ? 31.469 11.956 38.986 1.00 12.77 74 ALA B C 1
ATOM 4554 O O . ALA B 1 94 ? 30.893 13.016 38.758 1.00 13.95 74 ALA B O 1
ATOM 4556 N N . GLY B 1 95 ? 31.984 11.671 40.180 1.00 12.60 75 GLY B N 1
ATOM 4557 C CA . GLY B 1 95 ? 31.850 12.630 41.264 1.00 13.60 75 GLY B CA 1
ATOM 4558 C C . GLY B 1 95 ? 32.409 13.999 40.911 1.00 12.33 75 GLY B C 1
ATOM 4559 O O . GLY B 1 95 ? 31.736 15.024 41.038 1.00 12.76 75 GLY B O 1
ATOM 4560 N N . ALA B 1 96 ? 33.650 14.028 40.441 1.00 12.00 76 ALA B N 1
ATOM 4561 C CA . ALA B 1 96 ? 34.273 15.296 40.088 1.00 11.38 76 ALA B CA 1
ATOM 4562 C C . ALA B 1 96 ? 33.620 15.974 38.873 1.00 11.13 76 ALA B C 1
ATOM 4563 O O . ALA B 1 96 ? 33.420 17.189 38.879 1.00 11.86 76 ALA B O 1
ATOM 4565 N N . PHE B 1 97 ? 33.283 15.194 37.844 1.00 11.98 77 PHE B N 1
ATOM 4566 C CA . PHE B 1 97 ? 32.661 15.792 36.661 1.00 12.21 77 PHE B CA 1
ATOM 4567 C C . PHE B 1 97 ? 31.304 16.387 37.014 1.00 12.20 77 PHE B C 1
ATOM 4568 O O . PHE B 1 97 ? 30.851 17.339 36.373 1.00 11.85 77 PHE B O 1
ATOM 4576 N N . ASN B 1 98 ? 30.669 15.838 38.051 1.00 10.11 78 ASN B N 1
ATOM 4577 C CA . ASN B 1 98 ? 29.351 16.304 38.476 1.00 10.57 78 ASN B CA 1
ATOM 4578 C C . ASN B 1 98 ? 29.410 17.629 39.247 1.00 10.95 78 ASN B C 1
ATOM 4579 O O . ASN B 1 98 ? 28.375 18.197 39.590 1.00 12.35 78 ASN B O 1
ATOM 4584 N N . MET B 1 99 ? 30.623 18.128 39.494 1.00 10.74 79 MET B N 1
ATOM 4585 C CA . MET B 1 99 ? 30.794 19.393 40.194 1.00 11.38 79 MET B CA 1
ATOM 4586 C C . MET B 1 99 ? 31.378 20.488 39.289 1.00 10.54 79 MET B C 1
ATOM 4587 O O . MET B 1 99 ? 31.644 21.603 39.737 1.00 10.97 79 MET B O 1
ATOM 4592 N N . VAL B 1 100 ? 31.528 20.189 38.002 1.00 10.61 80 VAL B N 1
ATOM 4593 C CA . VAL B 1 100 ? 32.102 21.162 37.072 1.00 10.97 80 VAL B CA 1
ATOM 4594 C C . VAL B 1 100 ? 31.320 22.478 36.994 1.00 9.81 80 VAL B C 1
ATOM 4595 O O . VAL B 1 100 ? 31.910 23.562 36.994 1.00 10.45 80 VAL B O 1
ATOM 4599 N N . ASN B 1 101 ? 29.991 22.396 36.960 1.00 10.20 81 ASN B N 1
ATOM 4600 C CA . ASN B 1 101 ? 29.182 23.602 36.885 1.00 9.54 81 ASN B CA 1
ATOM 4601 C C . ASN B 1 101 ? 29.324 24.466 38.137 1.00 10.03 81 ASN B C 1
ATOM 4602 O O . ASN B 1 101 ? 29.487 25.686 38.034 1.00 10.88 81 ASN B O 1
ATOM 4607 N N . ALA B 1 102 ? 29.250 23.847 39.317 1.00 10.33 82 ALA B N 1
ATOM 4608 C CA . ALA B 1 102 ? 29.396 24.621 40.553 1.00 9.95 82 ALA B CA 1
ATOM 4609 C C . ALA B 1 102 ? 30.768 25.297 40.632 1.00 10.54 82 ALA B C 1
ATOM 4610 O O . ALA B 1 102 ? 30.877 26.437 41.078 1.00 12.47 82 ALA B O 1
ATOM 4612 N N . VAL B 1 103 ? 31.811 24.591 40.204 1.00 10.63 83 VAL B N 1
ATOM 4613 C CA . VAL B 1 103 ? 33.148 25.164 40.230 1.00 11.37 83 VAL B CA 1
ATOM 4614 C C . VAL B 1 103 ? 33.253 26.293 39.197 1.00 11.14 83 VAL B C 1
ATOM 4615 O O . VAL B 1 103 ? 33.849 27.340 39.480 1.00 11.91 83 VAL B O 1
ATOM 4619 N N . ALA B 1 104 ? 32.663 26.107 38.019 1.00 10.94 84 ALA B N 1
ATOM 4620 C CA . ALA B 1 104 ? 32.700 27.173 37.017 1.00 11.49 84 ALA B CA 1
ATOM 4621 C C . ALA B 1 104 ? 32.003 28.421 37.570 1.00 11.52 84 ALA B C 1
ATOM 4622 O O . ALA B 1 104 ? 32.465 29.545 37.365 1.00 11.63 84 ALA B O 1
ATOM 4624 N N . GLY B 1 105 ? 30.892 28.219 38.279 1.00 11.22 85 GLY B N 1
ATOM 4625 C CA . GLY B 1 105 ? 30.184 29.340 38.879 1.00 11.52 85 GLY B CA 1
ATOM 4626 C C . GLY B 1 105 ? 31.014 30.065 39.929 1.00 12.01 85 GLY B C 1
ATOM 4627 O O . GLY B 1 105 ? 30.965 31.294 40.018 1.00 12.96 85 GLY B O 1
ATOM 4628 N N . ALA B 1 106 ? 31.771 29.315 40.726 1.00 12.33 86 ALA B N 1
ATOM 4629 C CA . ALA B 1 106 ? 32.634 29.921 41.739 1.00 11.80 86 ALA B CA 1
ATOM 4630 C C . ALA B 1 106 ? 33.748 30.703 41.035 1.00 12.36 86 ALA B C 1
ATOM 4631 O O . ALA B 1 106 ? 34.118 31.795 41.468 1.00 12.54 86 ALA B O 1
ATOM 4633 N N . TYR B 1 107 ? 34.274 30.151 39.945 1.00 12.13 87 TYR B N 1
ATOM 4634 C CA . TYR B 1 107 ? 35.322 30.849 39.199 1.00 12.53 87 TYR B CA 1
ATOM 4635 C C . TYR B 1 107 ? 34.741 32.158 38.667 1.00 12.74 87 TYR B C 1
ATOM 4636 O O . TYR B 1 107 ? 35.335 33.231 38.820 1.00 13.46 87 TYR B O 1
ATOM 4645 N N . ALA B 1 108 ? 33.572 32.056 38.041 1.00 11.35 88 ALA B N 1
ATOM 4646 C CA . ALA B 1 108 ? 32.918 33.222 37.457 1.00 12.73 88 ALA B CA 1
ATOM 4647 C C . ALA B 1 108 ? 32.694 34.345 38.461 1.00 11.91 88 ALA B C 1
ATOM 4648 O O . ALA B 1 108 ? 32.794 35.528 38.118 1.00 13.94 88 ALA B O 1
ATOM 4650 N N . GLU B 1 109 ? 32.401 33.982 39.703 1.00 11.85 89 GLU B N 1
ATOM 4651 C CA . GLU B 1 109 ? 32.119 34.986 40.710 1.00 12.54 89 GLU B CA 1
ATOM 4652 C C . GLU B 1 109 ? 33.190 35.176 41.779 1.00 12.29 89 GLU B C 1
ATOM 4653 O O . GLU B 1 109 ? 32.919 35.601 42.904 1.00 12.93 89 GLU B O 1
ATOM 4659 N N . LYS B 1 110 ? 34.425 34.860 41.390 1.00 12.19 90 LYS B N 1
ATOM 4660 C CA . LYS B 1 110 ? 35.597 35.081 42.234 1.00 11.67 90 LYS B CA 1
ATOM 4661 C C . LYS B 1 110 ? 35.526 34.512 43.645 1.00 11.96 90 LYS B C 1
ATOM 4662 O O . LYS B 1 110 ? 35.807 35.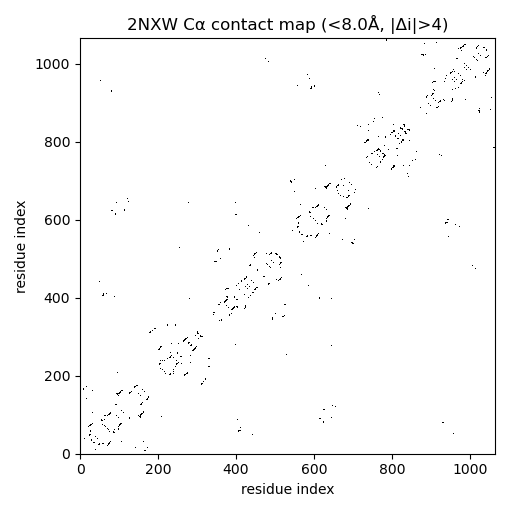206 44.630 1.00 13.07 90 LYS B O 1
ATOM 4668 N N . SER B 1 111 ? 35.176 33.234 43.739 1.00 11.95 91 SER B N 1
ATOM 4669 C CA . SER B 1 111 ? 35.108 32.562 45.030 1.00 11.79 91 SER B CA 1
ATOM 4670 C C . SER B 1 111 ? 36.119 31.420 45.007 1.00 12.91 91 SER B C 1
ATOM 4671 O O . SER B 1 111 ? 36.042 30.519 44.160 1.00 12.62 91 SER B O 1
ATOM 4674 N N . PRO B 1 112 ? 37.069 31.431 45.960 1.00 12.58 92 PRO B N 1
ATOM 4675 C CA . PRO B 1 112 ? 38.118 30.416 46.050 1.00 12.99 92 PRO B CA 1
ATOM 4676 C C . PRO B 1 112 ? 37.741 29.072 46.646 1.00 13.28 92 PRO B C 1
ATOM 4677 O O . PRO B 1 112 ? 37.988 28.804 47.818 1.00 15.18 92 PRO B O 1
ATOM 4681 N N . VAL B 1 113 ? 37.142 28.225 45.820 1.00 12.36 93 VAL B N 1
ATOM 4682 C CA . VAL B 1 113 ? 36.778 26.889 46.244 1.00 11.63 93 VAL B CA 1
ATOM 4683 C C . VAL B 1 113 ? 37.941 25.963 45.912 1.00 12.43 93 VAL B C 1
ATOM 4684 O O . VAL B 1 113 ? 38.372 25.876 44.759 1.00 12.28 93 VAL B O 1
ATOM 4688 N N . VAL B 1 114 ? 38.462 25.296 46.933 1.00 11.05 94 VAL B N 1
ATOM 4689 C CA . VAL B 1 114 ? 39.552 24.338 46.752 1.00 11.08 94 VAL B CA 1
ATOM 4690 C C . VAL B 1 114 ? 38.898 22.991 46.467 1.00 11.74 94 VAL B C 1
ATOM 4691 O O . VAL B 1 114 ? 38.258 22.403 47.341 1.00 11.90 94 VAL B O 1
ATOM 4695 N N . VAL B 1 115 ? 39.035 22.520 45.236 1.00 10.91 95 VAL B N 1
ATOM 4696 C CA . VAL B 1 115 ? 38.486 21.236 44.840 1.00 10.80 95 VAL B CA 1
ATOM 4697 C C . VAL B 1 115 ? 39.530 20.166 45.128 1.00 12.66 95 VAL B C 1
ATOM 4698 O O . VAL B 1 115 ? 40.665 20.261 44.648 1.00 12.75 95 VAL B O 1
ATOM 4702 N N . ILE B 1 116 ? 39.167 19.163 45.926 1.00 11.41 96 ILE B N 1
ATOM 4703 C CA . ILE B 1 116 ? 40.095 18.079 46.247 1.00 11.22 96 ILE B CA 1
ATOM 4704 C C . ILE B 1 116 ? 39.488 16.792 45.726 1.00 11.68 96 ILE B C 1
ATOM 4705 O O . ILE B 1 116 ? 38.437 16.364 46.215 1.00 12.41 96 ILE B O 1
ATOM 4710 N N . SER B 1 117 ? 40.113 16.176 44.724 1.00 11.33 97 SER B N 1
ATOM 4711 C CA . SER B 1 117 ? 39.583 14.934 44.180 1.00 12.45 97 SER B CA 1
ATOM 4712 C C . SER B 1 117 ? 40.464 13.745 44.485 1.00 13.17 97 SER B C 1
ATOM 4713 O O . SER B 1 117 ? 41.682 13.829 44.365 1.00 13.82 97 SER B O 1
ATOM 4716 N N . GLY B 1 118 ? 39.843 12.645 44.897 1.00 13.90 98 GLY B N 1
ATOM 4717 C CA . GLY B 1 118 ? 40.598 11.424 45.111 1.00 13.97 98 GLY B CA 1
ATOM 4718 C C . GLY B 1 118 ? 40.968 10.976 43.704 1.00 16.41 98 GLY B C 1
ATOM 4719 O O . GLY B 1 118 ? 40.349 11.405 42.723 1.00 17.82 98 GLY B O 1
ATOM 4720 N N . ALA B 1 119 ? 41.976 10.127 43.570 1.00 15.42 99 ALA B N 1
ATOM 4721 C CA . ALA B 1 119 ? 42.379 9.677 42.245 1.00 15.57 99 ALA B CA 1
ATOM 4722 C C . ALA B 1 119 ? 43.016 8.300 42.347 1.00 16.15 99 ALA B C 1
ATOM 4723 O O . ALA B 1 119 ? 43.333 7.843 43.441 1.00 16.51 99 ALA B O 1
ATOM 4725 N N . PRO B 1 120 ? 43.199 7.618 41.209 1.00 16.92 100 PRO B N 1
ATOM 4726 C CA . PRO B 1 120 ? 43.814 6.289 41.259 1.00 18.20 100 PRO B CA 1
ATOM 4727 C C . PRO B 1 120 ? 45.210 6.405 41.848 1.00 18.78 100 PRO B C 1
ATOM 4728 O O . PRO B 1 120 ? 45.856 7.449 41.727 1.00 19.15 100 PRO B O 1
ATOM 4732 N N . GLY B 1 121 ? 45.667 5.336 42.492 1.00 19.69 101 GLY B N 1
ATOM 4733 C CA . GLY B 1 121 ? 46.999 5.345 43.066 1.00 20.93 101 GLY B CA 1
ATOM 4734 C C . GLY B 1 121 ? 48.029 5.478 41.959 1.00 22.17 101 GLY B C 1
ATOM 4735 O O . GLY B 1 121 ? 47.744 5.175 40.798 1.00 23.22 101 GLY B O 1
ATOM 4736 N N . THR B 1 122 ? 49.226 5.930 42.311 1.00 23.17 102 THR B N 1
ATOM 4737 C CA . THR B 1 122 ? 50.285 6.108 41.324 1.00 25.74 102 THR B CA 1
ATOM 4738 C C . THR B 1 122 ? 50.698 4.812 40.626 1.00 28.75 102 THR B C 1
ATOM 4739 O O . THR B 1 122 ? 51.292 4.847 39.549 1.00 29.61 102 THR B O 1
ATOM 4743 N N . THR B 1 123 ? 50.385 3.669 41.226 1.00 31.47 103 THR B N 1
ATOM 4744 C CA . THR B 1 123 ? 50.738 2.392 40.615 1.00 35.55 103 THR B CA 1
ATOM 4745 C C . THR B 1 123 ? 49.563 1.836 39.814 1.00 36.96 103 THR B C 1
ATOM 4746 O O . THR B 1 123 ? 49.703 0.850 39.090 1.00 38.15 103 THR B O 1
ATOM 4750 N N . GLU B 1 124 ? 48.406 2.480 39.943 1.00 37.55 104 GLU B N 1
ATOM 4751 C CA . GLU B 1 124 ? 47.203 2.057 39.237 1.00 38.83 104 GLU B CA 1
ATOM 4752 C C . GLU B 1 124 ? 47.107 2.717 37.864 1.00 39.41 104 GLU B C 1
ATOM 4753 O O . GLU B 1 124 ? 46.116 3.379 37.549 1.00 41.19 104 GLU B O 1
ATOM 4759 N N . LEU B 1 129 ? 38.516 5.009 30.494 1.00 30.90 109 LEU B N 1
ATOM 4760 C CA . LEU B 1 129 ? 37.225 5.067 29.817 1.00 29.30 109 LEU B CA 1
ATOM 4761 C C . LEU B 1 129 ? 37.071 6.299 28.931 1.00 29.41 109 LEU B C 1
ATOM 4762 O O . LEU B 1 129 ? 36.349 6.264 27.934 1.00 27.60 109 LEU B O 1
ATOM 4767 N N . LEU B 1 130 ? 37.748 7.387 29.291 1.00 30.45 110 LEU B N 1
ATOM 4768 C CA . LEU B 1 130 ? 37.665 8.615 28.507 1.00 31.10 110 LEU B CA 1
ATOM 4769 C C . LEU B 1 130 ? 38.951 8.876 27.721 1.00 32.47 110 LEU B C 1
ATOM 4770 O O . LEU B 1 130 ? 39.827 8.014 27.637 1.00 33.60 110 LEU B O 1
ATOM 4775 N N . ASP B 1 139 ? 45.201 13.396 31.558 1.00 28.61 119 ASP B N 1
ATOM 4776 C CA . ASP B 1 139 ? 43.933 12.801 31.964 1.00 25.93 119 ASP B CA 1
ATOM 4777 C C . ASP B 1 139 ? 42.794 13.778 31.689 1.00 23.55 119 ASP B C 1
ATOM 4778 O O . ASP B 1 139 ? 42.934 14.980 31.903 1.00 24.16 119 ASP B O 1
ATOM 4780 N N . THR B 1 140 ? 41.669 13.250 31.219 1.00 20.91 120 THR B N 1
ATOM 4781 C CA . THR B 1 140 ? 40.505 14.064 30.890 1.00 19.23 120 THR B CA 1
ATOM 4782 C C . THR B 1 140 ? 40.046 14.938 32.054 1.00 17.08 120 THR B C 1
ATOM 4783 O O . THR B 1 140 ? 39.773 16.128 31.882 1.00 16.33 120 THR B O 1
ATOM 4787 N N . GLN B 1 141 ? 39.957 14.353 33.244 1.00 16.43 121 GLN B N 1
ATOM 4788 C CA . GLN B 1 141 ? 39.510 15.117 34.396 1.00 15.52 121 GLN B CA 1
ATOM 4789 C C . GLN B 1 141 ? 40.413 16.302 34.690 1.00 15.78 121 GLN B C 1
ATOM 4790 O O . GLN B 1 141 ? 39.937 17.414 34.909 1.00 15.60 121 GLN B O 1
ATOM 4796 N N . PHE B 1 142 ? 41.720 16.068 34.701 1.00 15.83 122 PHE B N 1
ATOM 4797 C CA . PHE B 1 142 ? 42.653 17.146 34.974 1.00 17.11 122 PHE B CA 1
ATOM 4798 C C . PHE B 1 142 ? 42.498 18.239 33.917 1.00 16.88 122 PHE B C 1
ATOM 4799 O O . PHE B 1 142 ? 42.456 19.432 34.245 1.00 17.17 122 PHE B O 1
ATOM 4807 N N . GLN B 1 143 ? 42.408 17.828 32.650 1.00 16.39 123 GLN B N 1
ATOM 4808 C CA . GLN B 1 143 ? 42.260 18.782 31.554 1.00 17.18 123 GLN B CA 1
ATOM 4809 C C . GLN B 1 143 ? 41.001 19.633 31.681 1.00 17.68 123 GLN B C 1
ATOM 4810 O O . GLN B 1 143 ? 41.015 20.833 31.405 1.00 18.12 123 GLN B O 1
ATOM 4816 N N . VAL B 1 144 ? 39.905 19.012 32.096 1.00 15.22 124 VAL B N 1
ATOM 4817 C CA . VAL B 1 144 ? 38.665 19.746 32.259 1.00 15.03 124 VAL B CA 1
ATOM 4818 C C . VAL B 1 144 ? 38.774 20.745 33.409 1.00 14.57 124 VAL B C 1
ATOM 4819 O O . VAL B 1 144 ? 38.388 21.905 33.267 1.00 14.17 124 VAL B O 1
ATOM 4823 N N . PHE B 1 145 ? 39.311 20.312 34.549 1.00 13.63 125 PHE B 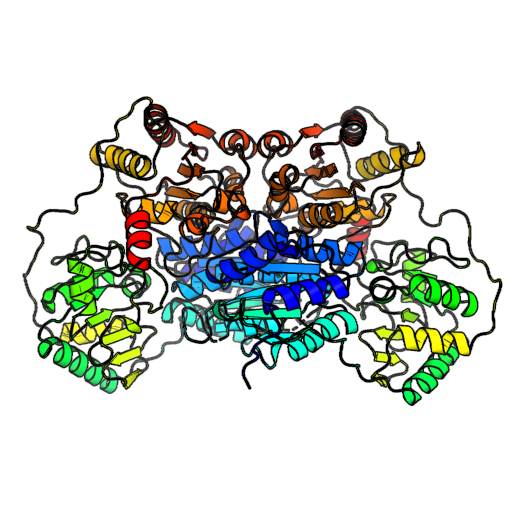N 1
ATOM 4824 C CA . PHE B 1 145 ? 39.418 21.232 35.663 1.00 13.07 125 PHE B CA 1
ATOM 4825 C C . PHE B 1 145 ? 40.385 22.385 35.425 1.00 14.29 125 PHE B C 1
ATOM 4826 O O . PHE B 1 145 ? 40.219 23.457 36.000 1.00 13.54 125 PHE B O 1
ATOM 4834 N N . LYS B 1 146 ? 41.368 22.186 34.551 1.00 14.25 126 LYS B N 1
ATOM 4835 C CA . LYS B 1 146 ? 42.295 23.272 34.224 1.00 16.16 126 LYS B CA 1
ATOM 4836 C C . LYS B 1 146 ? 41.545 24.449 33.593 1.00 15.95 126 LYS B C 1
ATOM 4837 O O . LYS B 1 146 ? 41.972 25.601 33.707 1.00 16.71 126 LYS B O 1
ATOM 4843 N N . GLU B 1 147 ? 40.430 24.160 32.925 1.00 14.73 127 GLU B N 1
ATOM 4844 C CA . GLU B 1 147 ? 39.645 25.207 32.276 1.00 16.54 127 GLU B CA 1
ATOM 4845 C C . GLU B 1 147 ? 38.837 26.061 33.233 1.00 15.62 127 GLU B C 1
ATOM 4846 O O . GLU B 1 147 ? 38.422 27.164 32.877 1.00 16.40 127 GLU B O 1
ATOM 4852 N N . ILE B 1 148 ? 38.620 25.562 34.449 1.00 14.73 128 ILE B N 1
ATOM 4853 C CA . ILE B 1 148 ? 37.798 26.279 35.416 1.00 14.03 128 ILE B CA 1
ATOM 4854 C C . ILE B 1 148 ? 38.455 26.546 36.773 1.00 13.52 128 ILE B C 1
ATOM 4855 O O . ILE B 1 148 ? 37.769 26.774 37.772 1.00 13.50 128 ILE B O 1
ATOM 4860 N N . THR B 1 149 ? 39.789 26.519 36.808 1.00 12.38 129 THR B N 1
ATOM 4861 C CA . THR B 1 149 ? 40.531 26.794 38.042 1.00 13.78 129 THR B CA 1
ATOM 4862 C C . THR B 1 149 ? 41.765 27.621 37.668 1.00 13.34 129 THR B C 1
ATOM 4863 O O . THR B 1 149 ? 42.176 27.627 36.509 1.00 14.95 129 THR B O 1
ATOM 4867 N N . VAL B 1 150 ? 42.360 28.306 38.643 1.00 13.56 130 VAL B N 1
ATOM 4868 C CA . VAL B 1 150 ? 43.542 29.128 38.364 1.00 13.67 130 VAL B CA 1
ATOM 4869 C C . VAL B 1 150 ? 44.872 28.436 38.650 1.00 15.14 130 VAL B C 1
ATOM 4870 O O . VAL B 1 150 ? 45.937 28.944 38.275 1.00 16.36 130 VAL B O 1
ATOM 4874 N N . ALA B 1 151 ? 44.822 27.286 39.317 1.00 12.60 131 ALA B N 1
ATOM 4875 C CA . ALA B 1 151 ? 46.034 26.517 39.610 1.00 13.45 131 ALA B CA 1
ATOM 4876 C C . ALA B 1 151 ? 45.612 25.089 39.891 1.00 13.32 131 ALA B C 1
ATOM 4877 O O . ALA B 1 151 ? 44.502 24.851 40.380 1.00 12.76 131 ALA B O 1
ATOM 4879 N N . GLN B 1 152 ? 46.489 24.147 39.578 1.00 13.96 132 GLN B N 1
ATOM 4880 C CA . GLN B 1 152 ? 46.221 22.729 39.774 1.00 13.35 132 GLN B CA 1
ATOM 4881 C C . GLN B 1 152 ? 47.500 22.042 40.187 1.00 15.20 132 GLN B C 1
ATOM 4882 O O . GLN B 1 152 ? 48.595 22.529 39.898 1.00 16.21 132 GLN B O 1
ATOM 4888 N N . ALA B 1 153 ? 47.356 20.913 40.873 1.00 15.75 133 ALA B N 1
ATOM 4889 C CA . ALA B 1 153 ? 48.506 20.100 41.247 1.00 15.37 133 ALA B CA 1
ATOM 4890 C C . ALA B 1 153 ? 48.037 18.682 41.492 1.00 16.53 133 ALA B C 1
ATOM 4891 O O . ALA B 1 153 ? 46.942 18.464 42.015 1.00 15.95 133 ALA B O 1
ATOM 4893 N N . ARG B 1 154 ? 48.841 17.720 41.061 1.00 17.07 134 ARG B N 1
ATOM 4894 C CA . ARG B 1 154 ? 48.562 16.317 41.323 1.00 17.14 134 ARG B CA 1
ATOM 4895 C C . ARG B 1 154 ? 49.620 16.030 42.380 1.00 18.11 134 ARG B C 1
ATOM 4896 O O . ARG B 1 154 ? 50.821 16.135 42.105 1.00 18.70 134 ARG B O 1
ATOM 4904 N N . LEU B 1 155 ? 49.182 15.699 43.593 1.00 17.02 135 LEU B N 1
ATOM 4905 C CA . LEU B 1 155 ? 50.106 15.451 44.692 1.00 17.65 135 LEU B CA 1
ATOM 4906 C C . LEU B 1 155 ? 50.595 14.009 44.670 1.00 19.00 135 LEU B C 1
ATOM 4907 O O . LEU B 1 155 ? 50.200 13.187 45.497 1.00 20.43 135 LEU B O 1
ATOM 4912 N N . ASP B 1 156 ? 51.478 13.720 43.718 1.00 20.36 136 ASP B N 1
ATOM 4913 C CA . ASP B 1 156 ? 52.006 12.372 43.542 1.00 21.09 136 ASP B CA 1
ATOM 4914 C C . ASP B 1 156 ? 53.469 12.206 43.947 1.00 21.53 136 ASP B C 1
ATOM 4915 O O . ASP B 1 156 ? 54.070 11.164 43.688 1.00 22.89 136 ASP B O 1
ATOM 4920 N N . ASP B 1 157 ? 54.027 13.224 44.594 1.00 21.07 137 ASP B N 1
ATOM 4921 C CA . ASP B 1 157 ? 55.419 13.204 45.030 1.00 21.81 137 ASP B CA 1
ATOM 4922 C C . ASP B 1 157 ? 55.474 13.762 46.451 1.00 20.62 137 ASP B C 1
ATOM 4923 O O . ASP B 1 157 ? 55.375 14.969 46.655 1.00 20.07 137 ASP B O 1
ATOM 4928 N N . PRO B 1 158 ? 55.638 12.889 47.457 1.00 21.03 138 PRO B N 1
ATOM 4929 C CA . PRO B 1 158 ? 55.694 13.328 48.856 1.00 20.83 138 PRO B CA 1
ATOM 4930 C C . PRO B 1 158 ? 56.677 14.457 49.140 1.00 21.32 138 PRO B C 1
ATOM 4931 O O . PRO B 1 158 ? 56.383 15.369 49.911 1.00 22.10 138 PRO B O 1
ATOM 4935 N N . ALA B 1 159 ? 57.850 14.395 48.519 1.00 21.85 139 ALA B N 1
ATOM 4936 C CA . ALA B 1 159 ? 58.874 15.409 48.739 1.00 22.06 139 ALA B CA 1
ATOM 4937 C C . ALA B 1 159 ? 58.444 16.805 48.303 1.00 21.67 139 ALA B C 1
ATOM 4938 O O . ALA B 1 159 ? 58.811 17.800 48.926 1.00 22.40 139 ALA B O 1
ATOM 4940 N N . LYS B 1 160 ? 57.660 16.880 47.235 1.00 21.06 140 LYS B N 1
ATOM 4941 C CA . LYS B 1 160 ? 57.238 18.180 46.735 1.00 20.62 140 LYS B CA 1
ATOM 4942 C C . LYS B 1 160 ? 55.813 18.579 47.060 1.00 20.01 140 LYS B C 1
ATOM 4943 O O . LYS B 1 160 ? 55.404 19.695 46.747 1.00 19.19 140 LYS B O 1
ATOM 4949 N N . ALA B 1 161 ? 55.071 17.686 47.707 1.00 18.52 141 ALA B N 1
ATOM 4950 C CA . ALA B 1 161 ? 53.682 17.990 48.033 1.00 18.11 141 ALA B CA 1
ATOM 4951 C C . ALA B 1 161 ? 53.493 19.252 48.884 1.00 18.59 141 ALA B C 1
ATOM 4952 O O . ALA B 1 161 ? 52.629 20.077 48.588 1.00 17.68 141 ALA B O 1
ATOM 4954 N N . PRO B 1 162 ? 54.298 19.435 49.943 1.00 18.04 142 PRO B N 1
ATOM 4955 C CA . PRO B 1 162 ? 54.122 20.635 50.763 1.00 18.83 142 PRO B CA 1
ATOM 4956 C C . PRO B 1 162 ? 54.226 21.934 49.971 1.00 18.58 142 PRO B C 1
ATOM 4957 O O . PRO B 1 162 ? 53.404 22.838 50.136 1.00 19.12 142 PRO B O 1
ATOM 4961 N N . ALA B 1 163 ? 55.233 22.020 49.107 1.00 17.61 143 ALA B N 1
ATOM 4962 C CA . ALA B 1 163 ? 55.425 23.215 48.296 1.00 17.53 143 ALA B CA 1
ATOM 4963 C C . ALA B 1 163 ? 54.302 23.369 47.275 1.00 16.75 143 ALA B C 1
ATOM 4964 O O . ALA B 1 163 ? 53.872 24.489 46.995 1.00 17.00 143 ALA B O 1
ATOM 4966 N N . GLU B 1 164 ? 53.828 22.256 46.720 1.00 16.81 144 GLU B N 1
ATOM 4967 C CA . GLU B 1 164 ? 52.752 22.336 45.741 1.00 15.70 144 GLU B CA 1
ATOM 4968 C C . GLU B 1 164 ? 51.458 22.785 46.411 1.00 15.48 144 GLU B C 1
ATOM 4969 O O . GLU B 1 164 ? 50.707 23.581 45.849 1.00 16.44 144 GLU B O 1
ATOM 4975 N N . ILE B 1 165 ? 51.198 22.294 47.618 1.00 15.41 145 ILE B N 1
ATOM 4976 C CA . ILE B 1 165 ? 49.990 22.711 48.323 1.00 14.72 145 ILE B CA 1
ATOM 4977 C C . ILE B 1 165 ? 50.071 24.213 48.600 1.00 15.49 145 ILE B C 1
ATOM 4978 O O . ILE B 1 165 ? 49.105 24.949 48.394 1.00 14.98 145 ILE B O 1
ATOM 4983 N N . ALA B 1 166 ? 51.226 24.682 49.063 1.00 14.43 146 ALA B N 1
ATOM 4984 C CA . ALA B 1 166 ? 51.379 26.107 49.346 1.00 13.53 146 ALA B CA 1
ATOM 4985 C C . ALA B 1 166 ? 51.188 26.940 48.078 1.00 13.67 146 ALA B C 1
ATOM 4986 O O . ALA B 1 166 ? 50.560 28.003 48.110 1.00 14.89 146 ALA B O 1
ATOM 4988 N N . ARG B 1 167 ? 51.743 26.460 46.965 1.00 13.66 147 ARG B N 1
ATOM 4989 C CA . ARG B 1 167 ? 51.614 27.173 45.699 1.00 14.56 147 ARG B CA 1
ATOM 4990 C C . ARG B 1 167 ? 50.158 27.265 45.244 1.00 13.49 147 ARG B C 1
ATOM 4991 O O . ARG B 1 167 ? 49.678 28.342 44.892 1.00 14.83 147 ARG B O 1
ATOM 4999 N N . VAL B 1 168 ? 49.469 26.129 45.244 1.00 13.84 148 VAL B N 1
ATOM 5000 C CA . VAL B 1 168 ? 48.082 26.101 44.792 1.00 12.58 148 VAL B CA 1
ATOM 5001 C C . VAL B 1 168 ? 47.136 26.862 45.711 1.00 13.08 148 VAL B C 1
ATOM 5002 O O . VAL B 1 168 ? 46.302 27.640 45.236 1.00 13.48 148 VAL B O 1
ATOM 5006 N N . LEU B 1 169 ? 47.253 26.665 47.021 1.00 12.79 149 LEU B N 1
ATOM 5007 C CA . LEU B 1 169 ? 46.383 27.408 47.929 1.00 12.50 149 LEU B CA 1
ATOM 5008 C C . LEU B 1 169 ? 46.725 28.892 47.873 1.00 13.15 149 LEU B C 1
ATOM 5009 O O . LEU B 1 169 ? 45.854 29.746 48.021 1.00 15.16 149 LEU B O 1
ATOM 5014 N N . GLY B 1 170 ? 48.001 29.201 47.659 1.00 13.14 150 GLY B N 1
ATOM 5015 C CA . GLY B 1 170 ? 48.404 30.588 47.553 1.00 13.71 150 GLY B CA 1
ATOM 5016 C C . GLY B 1 170 ? 47.780 31.248 46.330 1.00 13.11 150 GLY B C 1
ATOM 5017 O O . GLY B 1 170 ? 47.437 32.434 46.369 1.00 14.96 150 GLY B O 1
ATOM 5018 N N . ALA B 1 171 ? 47.636 30.491 45.242 1.00 13.44 151 ALA B N 1
ATOM 5019 C CA . ALA B 1 171 ? 47.022 31.031 44.022 1.00 13.46 151 ALA B CA 1
ATOM 5020 C C . ALA B 1 171 ? 45.535 31.281 44.274 1.00 14.11 151 ALA B C 1
ATOM 5021 O O . ALA B 1 171 ? 44.982 32.288 43.832 1.00 14.36 151 ALA B O 1
ATOM 5023 N N . ALA B 1 172 ? 44.893 30.358 44.984 1.00 13.61 152 ALA B N 1
ATOM 5024 C CA . ALA B 1 172 ? 43.475 30.531 45.305 1.00 13.62 152 ALA B CA 1
ATOM 5025 C C . ALA B 1 172 ? 43.275 31.842 46.077 1.00 14.47 152 ALA B C 1
ATOM 5026 O O . ALA B 1 172 ? 42.360 32.615 45.796 1.00 14.39 152 ALA B O 1
ATOM 5028 N N . ARG B 1 173 ? 44.138 32.093 47.059 1.00 14.05 153 ARG B N 1
ATOM 5029 C CA . ARG B 1 173 ? 44.026 33.300 47.865 1.00 15.63 153 ARG B CA 1
ATOM 5030 C C . ARG B 1 173 ? 44.387 34.568 47.103 1.00 15.08 153 ARG B C 1
ATOM 5031 O O . ARG B 1 173 ? 43.719 35.589 47.251 1.00 17.35 153 ARG B O 1
ATOM 5039 N N . ALA B 1 174 ? 45.426 34.500 46.274 1.00 14.49 154 ALA B N 1
ATOM 5040 C CA . ALA B 1 174 ? 45.866 35.665 45.507 1.00 15.69 154 ALA B CA 1
ATOM 5041 C C . ALA B 1 174 ? 44.912 36.075 44.384 1.00 15.33 154 ALA B C 1
ATOM 5042 O O . ALA B 1 174 ? 44.769 37.262 44.092 1.00 16.78 154 ALA B O 1
ATOM 5044 N N . GLN B 1 175 ? 44.254 35.102 43.758 1.00 15.12 155 GLN B N 1
ATOM 5045 C CA . GLN B 1 175 ? 43.355 35.412 42.652 1.00 15.42 155 GLN B CA 1
ATOM 5046 C C . GLN B 1 175 ? 41.882 35.289 43.001 1.00 14.01 155 GLN B C 1
ATOM 5047 O O . GLN B 1 175 ? 41.031 35.663 42.204 1.00 14.20 155 GLN B O 1
ATOM 5053 N N . SER B 1 176 ? 41.595 34.772 44.189 1.00 12.79 156 SER B N 1
ATOM 5054 C CA . SER B 1 176 ? 40.219 34.568 44.648 1.00 13.08 156 SER B CA 1
ATOM 5055 C C . SER B 1 176 ? 39.392 33.762 43.643 1.00 13.31 156 SER B C 1
ATOM 5056 O O . SER B 1 176 ? 38.290 34.160 43.254 1.00 13.06 156 SER B O 1
ATOM 5059 N N . ARG B 1 177 ? 39.938 32.629 43.215 1.00 12.89 157 ARG B N 1
ATOM 5060 C CA . ARG B 1 177 ? 39.236 31.747 42.284 1.00 12.24 157 ARG B CA 1
ATOM 5061 C C . ARG B 1 177 ? 39.539 30.300 42.661 1.00 12.05 157 ARG B C 1
ATOM 5062 O O . ARG B 1 177 ? 40.504 30.029 43.381 1.00 12.33 157 ARG B O 1
ATOM 5070 N N . PRO B 1 178 ? 38.724 29.349 42.183 1.00 10.96 158 PRO B N 1
ATOM 5071 C CA . PRO B 1 178 ? 38.933 27.934 42.503 1.00 11.55 158 PRO B CA 1
ATOM 5072 C C . PRO B 1 178 ? 40.266 27.357 42.060 1.00 12.09 158 PRO B C 1
ATOM 5073 O O . PRO B 1 178 ? 40.882 27.826 41.094 1.00 12.13 158 PRO B O 1
ATOM 5077 N N . VAL B 1 179 ? 40.687 26.318 42.770 1.00 11.71 159 VAL B N 1
ATOM 5078 C CA . VAL B 1 179 ? 41.909 25.596 42.444 1.00 11.50 159 VAL B CA 1
ATOM 5079 C C . VAL B 1 179 ? 41.602 24.110 42.529 1.00 11.62 159 VAL B C 1
ATOM 5080 O O . VAL B 1 179 ? 40.581 23.702 43.112 1.00 12.17 159 VAL B O 1
ATOM 5084 N N . TYR B 1 180 ? 42.487 23.301 41.954 1.00 11.09 160 TYR B N 1
ATOM 5085 C CA . TYR B 1 180 ? 42.286 21.862 41.872 1.00 11.48 160 TYR B CA 1
ATOM 5086 C C . TYR B 1 180 ? 43.465 21.058 42.399 1.00 12.54 160 TYR B C 1
ATOM 5087 O O . TYR B 1 180 ? 44.597 21.269 41.972 1.00 13.35 160 TYR B O 1
ATOM 5096 N N . LEU B 1 181 ? 43.188 20.148 43.329 1.00 12.01 161 LEU B N 1
ATOM 5097 C CA . LEU B 1 181 ? 44.201 19.261 43.897 1.00 12.39 161 LEU B CA 1
ATOM 5098 C C . LEU B 1 181 ? 43.728 17.834 43.712 1.00 13.72 161 LEU B C 1
ATOM 5099 O O . LEU B 1 181 ? 42.640 17.463 44.165 1.00 14.95 161 LEU B O 1
ATOM 5104 N N . GLU B 1 182 ? 44.551 17.041 43.042 1.00 14.51 162 GLU B N 1
ATOM 5105 C CA . GLU B 1 182 ? 44.246 15.650 42.769 1.00 15.85 162 GLU B CA 1
ATOM 5106 C C . GLU B 1 182 ? 45.173 14.819 43.643 1.00 17.27 162 GLU B C 1
ATOM 5107 O O . GLU B 1 182 ? 46.394 14.976 43.579 1.00 18.15 162 GLU B O 1
ATOM 5113 N N . ILE B 1 183 ? 44.599 13.943 44.463 1.00 15.67 163 ILE B N 1
ATOM 5114 C CA . ILE B 1 183 ? 45.400 13.122 45.364 1.00 16.42 163 ILE B CA 1
ATOM 5115 C C . ILE B 1 183 ? 45.278 11.622 45.122 1.00 16.62 163 ILE B C 1
ATOM 5116 O O . ILE B 1 183 ? 44.257 11.015 45.432 1.00 15.79 163 ILE B O 1
ATOM 5121 N N . PRO B 1 184 ? 46.322 11.003 44.550 1.00 16.04 164 PRO B N 1
ATOM 5122 C CA . PRO B 1 184 ? 46.282 9.559 44.296 1.00 16.31 164 PRO B CA 1
ATOM 5123 C C . PRO B 1 184 ? 46.021 8.889 45.644 1.00 16.62 164 PRO B C 1
ATOM 5124 O O . PRO B 1 184 ? 46.598 9.291 46.660 1.00 16.32 164 PRO B O 1
ATOM 5128 N N . ARG B 1 185 ? 45.165 7.872 45.650 1.00 18.23 165 ARG B N 1
ATOM 5129 C CA . ARG B 1 185 ? 44.785 7.194 46.890 1.00 19.11 165 ARG B CA 1
ATOM 5130 C C . ARG B 1 185 ? 45.947 6.654 47.725 1.00 18.95 165 ARG B C 1
ATOM 5131 O O . ARG B 1 185 ? 45.874 6.651 48.955 1.00 20.11 165 ARG B O 1
ATOM 5139 N N . ASN B 1 186 ? 47.017 6.216 47.069 1.00 18.46 166 ASN B N 1
ATOM 5140 C CA . ASN B 1 186 ? 48.168 5.673 47.791 1.00 19.42 166 ASN B CA 1
ATOM 5141 C C . ASN B 1 186 ? 49.079 6.753 48.377 1.00 19.62 166 ASN B C 1
ATOM 5142 O O . ASN B 1 186 ? 50.069 6.443 49.043 1.00 21.29 166 ASN B O 1
ATOM 5147 N N . MET B 1 187 ? 48.736 8.018 48.149 1.00 18.39 167 MET B N 1
ATOM 5148 C CA . MET B 1 187 ? 49.533 9.130 48.651 1.00 18.20 167 MET B CA 1
ATOM 5149 C C . MET B 1 187 ? 48.905 9.800 49.868 1.00 17.17 167 MET B C 1
ATOM 5150 O O . MET B 1 187 ? 49.546 10.581 50.576 1.00 17.58 167 MET B O 1
ATOM 5155 N N . VAL B 1 188 ? 47.635 9.493 50.108 1.00 17.03 168 VAL B N 1
ATOM 5156 C CA . VAL B 1 188 ? 46.920 10.070 51.234 1.00 16.13 168 VAL B CA 1
ATOM 5157 C C . VAL B 1 188 ? 47.675 9.926 52.553 1.00 16.37 168 VAL B C 1
ATOM 5158 O O . VAL B 1 188 ? 47.744 10.862 53.345 1.00 16.49 168 VAL B O 1
ATOM 5162 N N . ASN B 1 189 ? 48.264 8.754 52.767 1.00 18.06 169 ASN B N 1
ATOM 5163 C CA . ASN B 1 189 ? 48.989 8.498 54.000 1.00 19.49 169 ASN B CA 1
ATOM 5164 C C . ASN B 1 189 ? 50.507 8.644 53.892 1.00 20.08 169 ASN B C 1
ATOM 5165 O O . ASN B 1 189 ? 51.235 8.286 54.817 1.00 22.17 169 ASN B O 1
ATOM 5170 N N . ALA B 1 190 ? 50.989 9.164 52.767 1.00 19.77 170 ALA B N 1
ATOM 5171 C CA . ALA B 1 190 ? 52.428 9.363 52.602 1.00 19.91 170 ALA B CA 1
ATOM 5172 C C . ALA B 1 190 ? 52.898 10.406 53.608 1.00 20.90 170 ALA B C 1
ATOM 5173 O O . ALA B 1 190 ? 52.210 11.395 53.865 1.00 20.24 170 ALA B O 1
ATOM 5175 N N . GLU B 1 191 ? 54.075 10.197 54.189 1.00 21.72 171 GLU B N 1
ATOM 5176 C CA . GLU B 1 191 ? 54.582 11.158 55.153 1.00 22.94 171 GLU B CA 1
ATOM 5177 C C . GLU B 1 191 ? 55.208 12.348 54.437 1.00 21.85 171 GLU B C 1
ATOM 5178 O O . GLU B 1 191 ? 55.978 12.184 53.493 1.00 23.98 171 GLU B O 1
ATOM 5184 N N . VAL B 1 192 ? 54.851 13.550 54.878 1.00 20.86 172 VAL B N 1
ATOM 5185 C CA . VAL B 1 192 ? 55.381 14.766 54.279 1.00 20.15 172 VAL B CA 1
ATOM 5186 C C . VAL B 1 192 ? 55.658 15.790 55.366 1.00 21.27 172 VAL B C 1
ATOM 5187 O O . VAL B 1 192 ? 55.204 15.643 56.499 1.00 20.90 172 VAL B O 1
ATOM 5191 N N . GLU B 1 193 ? 56.416 16.823 55.024 1.00 21.22 173 GLU B N 1
ATOM 5192 C CA . GLU B 1 193 ? 56.706 17.878 55.977 1.00 23.26 173 GLU B CA 1
ATOM 5193 C C . GLU B 1 193 ? 55.500 18.810 55.994 1.00 23.11 173 GLU B C 1
ATOM 5194 O O . GLU B 1 193 ? 54.714 18.838 55.047 1.00 22.01 173 GLU B O 1
ATOM 5200 N N . PRO B 1 194 ? 55.325 19.577 57.073 1.00 22.73 174 PRO B N 1
ATOM 5201 C CA . PRO B 1 194 ? 54.176 20.484 57.112 1.00 22.35 174 PRO B CA 1
ATOM 5202 C C . PRO B 1 194 ? 54.219 21.545 56.012 1.00 21.81 174 PRO B C 1
ATOM 5203 O O . PRO B 1 194 ? 55.287 21.919 55.526 1.00 22.41 174 PRO B O 1
ATOM 5207 N N . VAL B 1 195 ? 53.047 22.022 55.613 1.00 20.20 175 VAL B N 1
ATOM 5208 C CA . VAL B 1 195 ? 52.964 23.036 54.570 1.00 18.95 175 VAL B CA 1
ATOM 5209 C C . VAL B 1 195 ? 53.322 24.406 55.135 1.00 19.58 175 VAL B C 1
ATOM 5210 O O . VAL B 1 195 ? 52.847 24.786 56.205 1.00 19.67 175 VAL B O 1
ATOM 5214 N N . GLY B 1 196 ? 54.167 25.138 54.412 1.00 20.00 176 GLY B N 1
ATOM 5215 C CA . GLY B 1 196 ? 54.575 26.460 54.855 1.00 20.02 176 GLY B CA 1
ATOM 5216 C C . GLY B 1 196 ? 53.655 27.557 54.346 1.00 21.14 176 GLY B C 1
ATOM 5217 O O . GLY B 1 196 ? 52.506 27.292 53.980 1.00 20.44 176 GLY B O 1
ATOM 5218 N N . ASP B 1 197 ? 54.153 28.791 54.319 1.00 21.47 177 ASP B N 1
ATOM 5219 C CA . ASP B 1 197 ? 53.356 29.924 53.859 1.00 20.82 177 ASP B CA 1
ATOM 5220 C C . ASP B 1 197 ? 53.252 29.992 52.347 1.00 19.47 177 ASP B C 1
ATOM 5221 O O . ASP B 1 197 ? 54.010 29.345 51.630 1.00 19.72 177 ASP B O 1
ATOM 5226 N N . ASP B 1 198 ? 52.291 30.778 51.873 1.00 19.82 178 ASP B N 1
ATOM 5227 C CA . ASP B 1 198 ? 52.094 30.969 50.442 1.00 20.20 178 ASP B CA 1
ATOM 5228 C C . ASP B 1 198 ? 53.368 31.564 49.861 1.00 21.63 178 ASP B C 1
ATOM 5229 O O . ASP B 1 198 ? 54.021 32.384 50.506 1.00 22.98 178 ASP B O 1
ATOM 5234 N N . PRO B 1 199 ? 53.750 31.153 48.644 1.00 22.58 179 PRO B N 1
ATOM 5235 C CA . PRO B 1 199 ? 54.968 31.757 48.095 1.00 24.77 179 PRO B CA 1
ATOM 5236 C C . PRO B 1 199 ? 54.667 33.241 47.871 1.00 27.02 179 PRO B C 1
ATOM 5237 O O . PRO B 1 199 ? 53.597 33.599 47.375 1.00 26.44 179 PRO B O 1
ATOM 5241 N N . ALA B 1 200 ? 55.596 34.104 48.267 1.00 29.91 180 ALA B N 1
ATOM 5242 C CA . ALA B 1 200 ? 55.389 35.539 48.135 1.00 32.87 180 ALA B CA 1
ATOM 5243 C C . ALA B 1 200 ? 55.869 36.104 46.806 1.00 35.15 180 ALA B C 1
ATOM 5244 O O . ALA B 1 200 ? 56.997 35.849 46.376 1.00 35.28 180 ALA B O 1
ATOM 5246 N N . TRP B 1 201 ? 54.995 36.874 46.166 1.00 36.63 181 TRP B N 1
ATOM 5247 C CA . TRP B 1 201 ? 55.300 37.506 44.890 1.00 37.93 181 TRP B CA 1
ATOM 5248 C C . TRP B 1 201 ? 55.359 39.016 45.104 1.00 38.87 181 TRP B C 1
ATOM 5249 O O . TRP B 1 201 ? 54.363 39.716 44.912 1.00 39.18 181 TRP B O 1
ATOM 5251 N N . PRO B 1 202 ? 56.535 39.533 45.507 1.00 39.21 182 PRO B N 1
ATOM 5252 C CA . PRO B 1 202 ? 56.785 40.956 45.767 1.00 39.84 182 PRO B CA 1
ATOM 5253 C C . PRO B 1 202 ? 56.481 41.866 44.579 1.00 39.40 182 PRO B C 1
ATOM 5254 O O . PRO B 1 202 ? 56.920 41.618 43.455 1.00 39.75 182 PRO B O 1
ATOM 5258 N N . VAL B 1 203 ? 55.728 42.925 44.847 1.00 38.31 183 VAL B N 1
ATOM 5259 C CA . VAL B 1 203 ? 55.337 43.881 43.821 1.00 37.26 183 VAL B CA 1
ATOM 5260 C C . VAL B 1 203 ? 56.475 44.840 43.482 1.00 35.06 183 VAL B C 1
ATOM 5261 O O . VAL B 1 203 ? 57.250 45.229 44.354 1.00 35.93 183 VAL B O 1
ATOM 5265 N N . ASP B 1 204 ? 56.571 45.211 42.208 1.00 32.15 184 ASP B N 1
ATOM 5266 C CA . ASP B 1 204 ? 57.596 46.148 41.749 1.00 29.36 184 ASP B CA 1
ATOM 5267 C C . ASP B 1 204 ? 57.178 47.514 42.294 1.00 27.39 184 ASP B C 1
ATOM 5268 O O . ASP B 1 204 ? 56.163 48.064 41.870 1.00 25.97 184 ASP B O 1
ATOM 5273 N N . ARG B 1 205 ? 57.951 48.054 43.231 1.00 26.07 185 ARG B N 1
ATOM 5274 C CA . ARG B 1 205 ? 57.631 49.343 43.840 1.00 26.86 185 ARG B CA 1
ATOM 5275 C C . ARG B 1 205 ? 57.517 50.496 42.847 1.00 25.71 185 ARG B C 1
ATOM 5276 O O . ARG B 1 205 ? 56.647 51.358 42.989 1.00 24.90 185 ARG B O 1
ATOM 5280 N N . ASP B 1 206 ? 58.403 50.524 41.854 1.00 24.61 186 ASP B N 1
ATOM 5281 C CA . ASP B 1 206 ? 58.377 51.593 40.864 1.00 23.42 186 ASP B CA 1
ATOM 5282 C C . ASP B 1 206 ? 57.126 51.539 39.993 1.00 21.21 186 ASP B C 1
ATOM 5283 O O . ASP B 1 206 ? 56.541 52.574 39.674 1.00 19.71 186 ASP B O 1
ATOM 5288 N N . ALA B 1 207 ? 56.723 50.332 39.609 1.00 19.49 187 ALA B N 1
ATOM 5289 C CA . ALA B 1 207 ? 55.533 50.153 38.786 1.00 18.53 187 ALA B CA 1
ATOM 5290 C C . ALA B 1 207 ? 54.287 50.530 39.585 1.00 17.83 187 ALA B C 1
ATOM 5291 O O . ALA B 1 207 ? 53.382 51.174 39.065 1.00 18.03 187 ALA B O 1
ATOM 5293 N N . LEU B 1 208 ? 54.247 50.125 40.853 1.00 17.61 188 LEU B N 1
ATOM 5294 C CA . LEU B 1 208 ? 53.109 50.438 41.708 1.00 18.09 188 LEU B CA 1
ATOM 5295 C C . LEU B 1 208 ? 52.979 51.946 41.880 1.00 17.39 188 LEU B C 1
ATOM 5296 O O . LEU B 1 208 ? 51.873 52.495 41.827 1.00 17.21 188 LEU B O 1
ATOM 5301 N N . ALA B 1 209 ? 54.106 52.620 42.094 1.00 16.51 189 ALA B N 1
ATOM 5302 C CA . ALA B 1 209 ? 54.098 54.071 42.261 1.00 16.20 189 ALA B CA 1
ATOM 5303 C C . ALA B 1 209 ? 53.582 54.721 40.979 1.00 16.89 189 ALA B C 1
ATOM 5304 O O . ALA B 1 209 ? 52.755 55.630 41.028 1.00 18.28 189 ALA B O 1
ATOM 5306 N N . ALA B 1 210 ? 54.066 54.248 39.831 1.00 15.87 190 ALA B N 1
ATOM 5307 C CA . ALA B 1 210 ? 53.626 54.800 38.556 1.00 15.11 190 ALA B CA 1
ATOM 5308 C C . ALA B 1 210 ? 52.128 54.587 38.362 1.00 14.92 190 ALA B C 1
ATOM 5309 O O . ALA B 1 210 ? 51.417 55.470 37.882 1.00 15.81 190 ALA B O 1
ATOM 5311 N N . CYS B 1 211 ? 51.660 53.404 38.741 1.00 15.26 191 CYS B N 1
ATOM 5312 C CA . CYS B 1 211 ? 50.251 53.069 38.614 1.00 15.14 191 CYS B CA 1
ATOM 5313 C C . CYS B 1 211 ? 49.398 53.988 39.481 1.00 15.53 191 CYS B C 1
ATOM 5314 O O . CYS B 1 211 ? 48.451 54.611 38.995 1.00 14.74 191 CYS B O 1
ATOM 5317 N N . ALA B 1 212 ? 49.744 54.070 40.762 1.00 15.72 192 ALA B N 1
ATOM 5318 C CA . ALA B 1 212 ? 49.003 54.923 41.687 1.00 16.09 192 ALA B CA 1
ATOM 5319 C C . ALA B 1 212 ? 49.004 56.374 41.215 1.00 15.58 192 ALA B C 1
ATOM 5320 O O . ALA B 1 212 ? 47.983 57.055 41.264 1.00 15.63 192 ALA B O 1
ATOM 5322 N N . ASP B 1 213 ? 50.151 56.855 40.744 1.00 15.87 193 ASP B N 1
ATOM 5323 C CA . ASP B 1 213 ? 50.214 58.226 40.267 1.00 16.71 193 ASP B CA 1
ATOM 5324 C C . ASP B 1 213 ? 49.259 58.450 39.097 1.00 15.51 193 ASP B C 1
ATOM 5325 O O . ASP B 1 213 ? 48.520 59.439 39.075 1.00 16.40 193 ASP B O 1
ATOM 5330 N N . GLU B 1 214 ? 49.269 57.543 38.120 1.00 15.31 194 GLU B N 1
ATOM 5331 C CA . GLU B 1 214 ? 48.405 57.716 36.962 1.00 15.38 194 GLU B CA 1
ATOM 5332 C C . GLU B 1 214 ? 46.926 57.631 37.335 1.00 15.15 194 GLU B C 1
ATOM 5333 O O . GLU B 1 214 ? 46.110 58.414 36.854 1.00 14.72 194 GLU B O 1
ATOM 5339 N N . VAL B 1 215 ? 46.589 56.683 38.199 1.00 15.61 195 VAL B N 1
ATOM 5340 C CA . VAL B 1 215 ? 45.203 56.521 38.611 1.00 14.99 195 VAL B CA 1
ATOM 5341 C C . VAL B 1 215 ? 44.693 57.780 39.321 1.00 15.72 195 VAL B C 1
ATOM 5342 O O . VAL B 1 215 ? 43.613 58.293 39.000 1.00 15.12 195 VAL B O 1
ATOM 5346 N N . LEU B 1 216 ? 45.482 58.288 40.262 1.00 16.16 196 LEU B N 1
ATOM 5347 C CA . LEU B 1 216 ? 45.072 59.477 40.999 1.00 18.30 196 LEU B CA 1
ATOM 5348 C C . LEU B 1 216 ? 44.968 60.674 40.063 1.00 18.33 196 LEU B C 1
ATOM 5349 O O . LEU B 1 216 ? 44.018 61.455 40.151 1.00 18.78 196 LEU B O 1
ATOM 5354 N N . ALA B 1 217 ? 45.920 60.815 39.145 1.00 18.04 197 ALA B N 1
ATOM 5355 C CA . ALA B 1 217 ? 45.861 61.925 38.204 1.00 17.89 197 ALA B CA 1
ATOM 5356 C C . ALA B 1 217 ? 44.596 61.826 37.340 1.00 17.89 197 ALA B C 1
ATOM 5357 O O . ALA B 1 217 ? 43.960 62.837 37.037 1.00 18.20 197 ALA B O 1
ATOM 5359 N N . ALA B 1 218 ? 44.223 60.606 36.954 1.00 17.08 198 ALA B N 1
ATOM 5360 C CA . ALA B 1 218 ? 43.037 60.405 36.134 1.00 17.78 198 ALA B CA 1
ATOM 5361 C C . ALA B 1 218 ? 41.760 60.760 36.896 1.00 18.32 198 ALA B C 1
ATOM 5362 O O . ALA B 1 218 ? 40.828 61.314 36.319 1.00 19.39 198 ALA B O 1
ATOM 5364 N N . MET B 1 219 ? 41.710 60.433 38.184 1.00 17.70 199 MET B N 1
ATOM 5365 C CA . MET B 1 219 ? 40.523 60.742 38.972 1.00 18.36 199 MET B CA 1
ATOM 5366 C C . MET B 1 219 ? 40.408 62.244 39.195 1.00 19.58 199 MET B C 1
ATOM 5367 O O . MET B 1 219 ? 39.307 62.783 39.268 1.00 20.61 199 MET B O 1
ATOM 5372 N N . ARG B 1 220 ? 41.550 62.915 39.290 1.00 19.29 200 ARG B N 1
ATOM 5373 C CA . ARG B 1 220 ? 41.555 64.356 39.507 1.00 20.55 200 ARG B CA 1
ATOM 5374 C C . ARG B 1 220 ? 41.249 65.141 38.233 1.00 21.16 200 ARG B C 1
ATOM 5375 O O . ARG B 1 220 ? 40.692 66.241 38.291 1.00 22.27 200 ARG B O 1
ATOM 5383 N N . SER B 1 221 ? 41.582 64.580 37.076 1.00 19.94 201 SER B N 1
ATOM 5384 C CA . SER B 1 221 ? 41.309 65.277 35.824 1.00 21.48 201 SER B CA 1
ATOM 5385 C C . SER B 1 221 ? 39.886 65.040 35.304 1.00 20.81 201 SER B C 1
ATOM 5386 O O . SER B 1 221 ? 39.391 65.791 34.464 1.00 22.22 201 SER B O 1
ATOM 5389 N N . ALA B 1 222 ? 39.226 63.999 35.808 1.00 18.97 202 ALA B N 1
ATOM 5390 C CA . ALA B 1 222 ? 37.868 63.681 35.382 1.00 18.17 202 ALA B CA 1
ATOM 5391 C C . ALA B 1 222 ? 36.862 64.757 35.792 1.00 18.43 202 ALA B C 1
ATOM 5392 O O . ALA B 1 222 ? 36.942 65.309 36.888 1.00 18.96 202 ALA B O 1
ATOM 5394 N N . THR B 1 223 ? 35.910 65.044 34.915 1.00 17.85 203 THR B N 1
ATOM 5395 C CA . THR B 1 223 ? 34.893 66.023 35.257 1.00 19.74 203 THR B CA 1
ATOM 5396 C C . THR B 1 223 ? 33.840 65.318 36.120 1.00 18.74 203 THR B C 1
ATOM 5397 O O . THR B 1 223 ? 33.165 65.951 36.932 1.00 19.32 203 THR B O 1
ATOM 5401 N N . SER B 1 224 ? 33.711 64.003 35.954 1.00 17.30 204 SER B N 1
ATOM 5402 C CA . SER B 1 224 ? 32.753 63.239 36.746 1.00 16.55 204 SER B CA 1
ATOM 5403 C C . SER B 1 224 ? 33.319 61.889 37.181 1.00 16.05 204 SER B C 1
ATOM 5404 O O . SER B 1 224 ? 32.929 60.835 36.658 1.00 16.24 204 SER B O 1
ATOM 5407 N N . PRO B 1 225 ? 34.243 61.905 38.158 1.00 14.86 205 PRO B N 1
ATOM 5408 C CA . PRO B 1 225 ? 34.846 60.660 38.650 1.00 15.83 205 PRO B CA 1
ATOM 5409 C C . PRO B 1 225 ? 33.848 59.874 39.493 1.00 16.08 205 PRO B C 1
ATOM 5410 O O . PRO B 1 225 ? 33.006 60.462 40.169 1.00 16.26 205 PRO B O 1
ATOM 5414 N N . VAL B 1 226 ? 33.944 58.549 39.454 1.00 15.24 206 VAL B N 1
ATOM 5415 C CA . VAL B 1 226 ? 33.054 57.698 40.242 1.00 15.50 206 VAL B CA 1
ATOM 5416 C C . VAL B 1 226 ? 33.858 56.520 40.761 1.00 15.14 206 VAL B C 1
ATOM 5417 O O . VAL B 1 226 ? 34.609 55.899 40.009 1.00 15.53 206 VAL B O 1
ATOM 5421 N N . LEU B 1 227 ? 33.738 56.232 42.052 1.00 14.33 207 LEU B N 1
ATOM 5422 C CA . LEU B 1 227 ? 34.445 55.096 42.626 1.00 14.61 207 LEU B CA 1
ATOM 5423 C C . LEU B 1 227 ? 33.444 53.965 42.805 1.00 15.31 207 LEU B C 1
ATOM 5424 O O . LEU B 1 227 ? 32.477 54.095 43.564 1.00 15.24 207 LEU B O 1
ATOM 5429 N N . MET B 1 228 ? 33.649 52.868 42.087 1.00 13.66 208 MET B N 1
ATOM 5430 C CA . MET B 1 228 ? 32.771 51.711 42.224 1.00 14.39 208 MET B CA 1
ATOM 5431 C C . MET B 1 228 ? 33.468 50.699 43.125 1.00 15.22 208 MET B C 1
ATOM 5432 O O . MET B 1 228 ? 34.629 50.346 42.894 1.00 15.09 208 MET B O 1
ATOM 5437 N N . VAL B 1 229 ? 32.775 50.261 44.175 1.00 14.32 209 VAL B N 1
ATOM 5438 C CA . VAL B 1 229 ? 33.332 49.276 45.097 1.00 15.17 209 VAL B CA 1
ATOM 5439 C C . VAL B 1 229 ? 32.703 47.947 44.699 1.00 14.59 209 VAL B C 1
ATOM 5440 O O . VAL B 1 229 ? 31.476 47.790 44.656 1.00 13.94 209 VAL B O 1
ATOM 5444 N N . CYS B 1 230 ? 33.570 46.984 44.416 1.00 14.81 210 CYS B N 1
ATOM 5445 C CA . CYS B 1 230 ? 33.141 45.720 43.854 1.00 14.15 210 CYS B CA 1
ATOM 5446 C C . CYS B 1 230 ? 33.559 44.439 44.566 1.00 13.21 210 CYS B C 1
ATOM 5447 O O . CYS B 1 230 ? 34.117 44.477 45.665 1.00 14.08 210 CYS B O 1
ATOM 5450 N N . VAL B 1 231 ? 33.318 43.299 43.916 1.00 14.10 211 VAL B N 1
ATOM 5451 C CA . VAL B 1 231 ? 33.575 42.013 44.550 1.00 14.71 211 VAL B CA 1
ATOM 5452 C C . VAL B 1 231 ? 34.936 41.787 45.189 1.00 14.19 211 VAL B C 1
ATOM 5453 O O . VAL B 1 231 ? 35.009 41.292 46.307 1.00 13.94 211 VAL B O 1
ATOM 5457 N N . GLU B 1 232 ? 36.027 42.151 44.525 1.00 13.38 212 GLU B N 1
ATOM 5458 C CA . GLU B 1 232 ? 37.330 41.914 45.146 1.00 13.33 212 GLU B CA 1
ATOM 5459 C C . GLU B 1 232 ? 37.531 42.648 46.476 1.00 12.87 212 GLU B C 1
ATOM 5460 O O . GLU B 1 232 ? 38.305 42.194 47.316 1.00 14.19 212 GLU B O 1
ATOM 5466 N N . VAL B 1 233 ? 36.855 43.780 46.667 1.00 13.27 213 VAL B N 1
ATOM 5467 C CA . VAL B 1 233 ? 36.979 44.519 47.925 1.00 14.17 213 VAL B CA 1
ATOM 5468 C C . VAL B 1 233 ? 36.493 43.628 49.067 1.00 13.77 213 VAL B C 1
ATOM 5469 O O . VAL B 1 233 ? 37.110 43.557 50.136 1.00 14.70 213 VAL B O 1
ATOM 5473 N N . ARG B 1 234 ? 35.392 42.924 48.832 1.00 13.89 214 ARG B N 1
ATOM 5474 C CA . ARG B 1 234 ? 34.859 42.017 49.841 1.00 14.61 214 ARG B CA 1
ATOM 5475 C C . ARG B 1 234 ? 35.734 40.763 49.971 1.00 14.87 214 ARG B C 1
ATOM 5476 O O . ARG B 1 234 ? 36.123 40.380 51.075 1.00 15.84 214 ARG B O 1
ATOM 5484 N N . ARG B 1 235 ? 36.080 40.143 48.844 1.00 14.06 215 ARG B N 1
ATOM 5485 C CA . ARG B 1 235 ? 36.885 38.920 48.882 1.00 14.99 215 ARG B CA 1
ATOM 5486 C C . ARG B 1 235 ? 38.222 39.067 49.605 1.00 15.90 215 ARG B C 1
ATOM 5487 O O . ARG B 1 235 ? 38.636 38.166 50.339 1.00 18.16 215 ARG B O 1
ATOM 5495 N N . TYR B 1 236 ? 38.891 40.199 49.411 1.00 15.07 216 TYR B N 1
ATOM 5496 C CA . TYR B 1 236 ? 40.186 40.413 50.044 1.00 15.72 216 TYR B CA 1
ATOM 5497 C C . TYR B 1 236 ? 40.115 41.108 51.402 1.00 16.50 216 TYR B C 1
ATOM 5498 O O . TYR B 1 236 ? 41.139 41.472 51.978 1.00 18.42 216 TYR B O 1
ATOM 5507 N N . GLY B 1 237 ? 38.899 41.290 51.911 1.00 16.34 217 GLY B N 1
ATOM 5508 C CA . GLY B 1 237 ? 38.725 41.921 53.212 1.00 16.62 217 GLY B CA 1
ATOM 5509 C C . GLY B 1 237 ? 39.258 43.340 53.297 1.00 17.20 217 GLY B C 1
ATOM 5510 O O . GLY B 1 237 ? 39.821 43.750 54.319 1.00 18.33 217 GLY B O 1
ATOM 5511 N N . LEU B 1 238 ? 39.061 44.108 52.233 1.00 15.97 218 LEU B N 1
ATOM 5512 C CA . LEU B 1 238 ? 39.546 45.479 52.178 1.00 16.17 218 LEU B CA 1
ATOM 5513 C C . LEU B 1 238 ? 38.493 46.534 52.487 1.00 15.79 218 LEU B C 1
ATOM 5514 O O . LEU B 1 238 ? 38.686 47.707 52.177 1.00 15.70 218 LEU B O 1
ATOM 5519 N N . GLU B 1 239 ? 37.386 46.136 53.109 1.00 17.72 219 GLU B N 1
ATOM 5520 C CA . GLU B 1 239 ? 36.319 47.090 53.407 1.00 17.42 219 GLU B CA 1
ATOM 5521 C C . GLU B 1 239 ? 36.780 48.320 54.201 1.00 18.24 219 GLU B C 1
ATOM 5522 O O . GLU B 1 239 ? 36.467 49.451 53.830 1.00 17.70 219 GLU B O 1
ATOM 5528 N N . ALA B 1 240 ? 37.521 48.106 55.287 1.00 18.92 220 ALA B N 1
ATOM 5529 C CA . ALA B 1 240 ? 37.986 49.232 56.097 1.00 19.26 220 ALA B CA 1
ATOM 5530 C C . ALA B 1 240 ? 38.909 50.160 55.312 1.00 18.60 220 ALA B C 1
ATOM 5531 O O . ALA B 1 240 ? 38.758 51.376 55.350 1.00 18.32 220 ALA B O 1
ATOM 5533 N N . LYS B 1 241 ? 39.860 49.576 54.591 1.00 18.71 221 LYS B N 1
ATOM 5534 C CA . LYS B 1 241 ? 40.807 50.354 53.797 1.00 17.64 221 LYS B CA 1
ATOM 5535 C C . LYS B 1 241 ? 40.115 51.148 52.689 1.00 16.67 221 LYS B C 1
ATOM 5536 O O . LYS B 1 241 ? 40.479 52.294 52.403 1.00 15.75 221 LYS B O 1
ATOM 5542 N N . VAL B 1 242 ? 39.114 50.534 52.066 1.00 15.88 222 VAL B N 1
ATOM 5543 C CA . VAL B 1 242 ? 38.393 51.186 50.991 1.00 15.21 222 VAL B CA 1
ATOM 5544 C C . VAL B 1 242 ? 37.435 52.258 51.521 1.00 15.32 222 VAL B C 1
ATOM 5545 O O . VAL B 1 242 ? 37.154 53.232 50.835 1.00 15.03 222 VAL B O 1
ATOM 5549 N N . ALA B 1 243 ? 36.961 52.098 52.759 1.00 16.44 223 ALA B N 1
ATOM 5550 C CA . ALA B 1 243 ? 36.104 53.121 53.351 1.00 15.88 223 ALA B CA 1
ATOM 5551 C C . ALA B 1 243 ? 36.989 54.361 53.521 1.00 15.91 223 ALA B C 1
ATOM 5552 O O . ALA B 1 243 ? 36.564 55.487 53.273 1.00 17.10 223 ALA B O 1
ATOM 5554 N N . GLU B 1 244 ? 38.228 54.135 53.953 1.00 16.95 224 GLU B N 1
ATOM 5555 C CA . GLU B 1 244 ? 39.178 55.225 54.145 1.00 16.91 224 GLU B CA 1
ATOM 5556 C C . GLU B 1 244 ? 39.505 55.878 52.803 1.00 16.79 224 GLU B C 1
ATOM 5557 O O . GLU B 1 244 ? 39.515 57.099 52.683 1.00 16.87 224 GLU B O 1
ATOM 5563 N N . LEU B 1 245 ? 39.769 55.055 51.793 1.00 15.09 225 LEU B N 1
ATOM 5564 C CA . LEU B 1 245 ? 40.072 55.573 50.465 1.00 15.71 225 LEU B CA 1
ATOM 5565 C C . LEU B 1 245 ? 38.919 56.421 49.932 1.00 15.67 225 LEU B C 1
ATOM 5566 O O . LEU B 1 245 ? 39.126 57.505 49.387 1.00 16.61 225 LEU B O 1
ATOM 5571 N N . ALA B 1 246 ? 37.695 55.923 50.086 1.00 15.52 226 ALA B N 1
ATOM 5572 C CA . ALA B 1 246 ? 36.528 56.633 49.598 1.00 15.19 226 ALA B CA 1
ATOM 5573 C C . ALA B 1 246 ? 36.383 57.995 50.281 1.00 16.09 226 ALA B C 1
ATOM 5574 O O . ALA B 1 246 ? 36.054 58.989 49.640 1.00 17.58 226 ALA B O 1
ATOM 5576 N N . GLN B 1 247 ? 36.641 58.046 51.582 1.00 16.22 227 GLN B N 1
ATOM 5577 C CA . GLN B 1 247 ? 36.528 59.316 52.275 1.00 17.89 227 GLN B CA 1
ATOM 5578 C C . GLN B 1 247 ? 37.572 60.312 51.774 1.00 18.17 227 GLN B C 1
ATOM 5579 O O . GLN B 1 247 ? 37.253 61.471 51.514 1.00 18.45 227 GLN B O 1
ATOM 5585 N N . ARG B 1 248 ? 38.812 59.853 51.618 1.00 17.07 228 ARG B N 1
ATOM 5586 C CA . ARG B 1 248 ? 39.893 60.728 51.161 1.00 17.69 228 ARG B CA 1
ATOM 5587 C C . ARG B 1 248 ? 39.828 61.130 49.692 1.00 18.49 228 ARG B C 1
ATOM 5588 O O . ARG B 1 248 ? 40.231 62.238 49.333 1.00 19.56 228 ARG B O 1
ATOM 5596 N N . LEU B 1 249 ? 39.325 60.237 48.846 1.00 18.01 229 LEU B N 1
ATOM 5597 C CA . LEU B 1 249 ? 39.247 60.507 47.413 1.00 19.69 229 LEU B CA 1
ATOM 5598 C C . LEU B 1 249 ? 38.201 61.571 47.092 1.00 20.93 229 LEU B C 1
ATOM 5599 O O . LEU B 1 249 ? 38.331 62.314 46.113 1.00 22.71 229 LEU B O 1
ATOM 5604 N N . GLY B 1 250 ? 37.153 61.622 47.908 1.00 20.87 230 GLY B N 1
ATOM 5605 C CA . GLY B 1 250 ? 36.106 62.616 47.742 1.00 21.92 230 GLY B CA 1
ATOM 5606 C C . GLY B 1 250 ? 35.166 62.529 46.553 1.00 21.94 230 GLY B C 1
ATOM 5607 O O . GLY B 1 250 ? 34.476 63.501 46.253 1.00 24.96 230 GLY B O 1
ATOM 5608 N N . VAL B 1 251 ? 35.116 61.382 45.881 1.00 18.63 231 VAL B N 1
ATOM 5609 C CA . VAL B 1 251 ? 34.237 61.227 44.729 1.00 16.96 231 VAL B CA 1
ATOM 5610 C C . VAL B 1 251 ? 33.048 60.331 45.083 1.00 16.93 231 VAL B C 1
ATOM 5611 O O . VAL B 1 251 ? 33.092 59.600 46.077 1.00 16.40 231 VAL B O 1
ATOM 5615 N N . PRO B 1 252 ? 31.964 60.391 44.289 1.00 15.74 232 PRO B N 1
ATOM 5616 C CA . PRO B 1 252 ? 30.778 59.567 44.555 1.00 16.22 232 PRO B CA 1
ATOM 5617 C C . PRO B 1 252 ? 31.097 58.075 44.549 1.00 16.10 232 PRO B C 1
ATOM 5618 O O . PRO B 1 252 ? 31.854 57.599 43.701 1.00 15.00 232 PRO B O 1
ATOM 5622 N N . VAL B 1 253 ? 30.500 57.350 45.489 1.00 14.67 233 VAL B N 1
ATOM 5623 C CA . VAL B 1 253 ? 30.682 55.909 45.619 1.00 14.91 233 VAL B CA 1
ATOM 5624 C C . VAL B 1 253 ? 29.426 55.160 45.172 1.00 15.01 233 VAL B C 1
ATOM 5625 O O . VAL B 1 253 ? 28.309 55.537 45.521 1.00 15.74 233 VAL B O 1
ATOM 5629 N N . VAL B 1 254 ? 29.614 54.112 44.376 1.00 15.03 234 VAL B N 1
ATOM 5630 C CA . VAL B 1 254 ? 28.518 53.273 43.894 1.00 13.82 234 VAL B CA 1
ATOM 5631 C C . VAL B 1 254 ? 28.993 51.822 44.009 1.00 15.13 234 VAL B C 1
ATOM 5632 O O . VAL B 1 254 ? 30.186 51.553 43.893 1.00 16.66 234 VAL B O 1
ATOM 5636 N N . THR B 1 255 ? 28.092 50.885 44.293 1.00 15.02 235 THR B N 1
ATOM 5637 C CA . THR B 1 255 ? 28.528 49.488 44.352 1.00 16.14 235 THR B CA 1
ATOM 5638 C C . THR B 1 255 ? 28.031 48.740 43.129 1.00 16.55 235 THR B C 1
ATOM 5639 O O . THR B 1 255 ? 27.089 49.165 42.455 1.00 16.42 235 THR B O 1
ATOM 5643 N N . THR B 1 256 ? 28.698 47.634 42.824 1.00 16.30 236 THR B N 1
ATOM 5644 C CA . THR B 1 256 ? 28.259 46.769 41.740 1.00 15.88 236 THR B CA 1
ATOM 5645 C C . THR B 1 256 ? 27.330 45.782 42.437 1.00 17.59 236 THR B C 1
ATOM 5646 O O . THR B 1 256 ? 27.215 45.796 43.666 1.00 15.81 236 THR B O 1
ATOM 5650 N N . PHE B 1 257 ? 26.677 44.919 41.668 1.00 17.84 237 PHE B N 1
ATOM 5651 C CA . PHE B 1 257 ? 25.779 43.938 42.263 1.00 18.85 237 PHE B CA 1
ATOM 5652 C C . PHE B 1 257 ? 26.501 43.096 43.310 1.00 18.32 237 PHE B C 1
ATOM 5653 O O . PHE B 1 257 ? 25.992 42.886 44.408 1.00 19.31 237 PHE B O 1
ATOM 5661 N N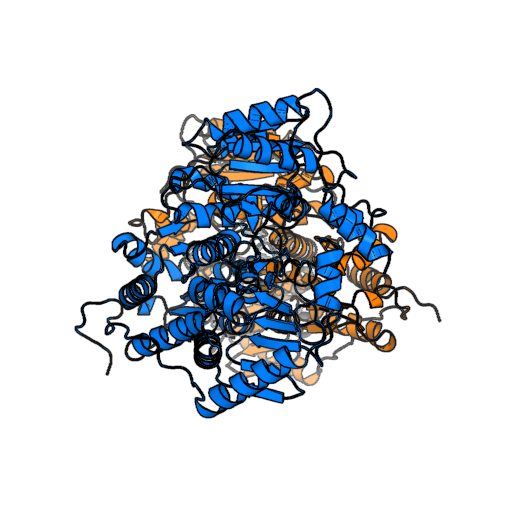 . MET B 1 258 ? 27.691 42.604 42.974 1.00 18.87 238 MET B N 1
ATOM 5662 C CA . MET B 1 258 ? 28.426 41.791 43.927 1.00 20.20 238 MET B CA 1
ATOM 5663 C C . MET B 1 258 ? 29.148 42.581 45.002 1.00 19.80 238 MET B C 1
ATOM 5664 O O . MET B 1 258 ? 29.852 42.009 45.835 1.00 21.71 238 MET B O 1
ATOM 5669 N N . GLY B 1 259 ? 28.963 43.898 44.982 1.00 19.19 239 GLY B N 1
ATOM 5670 C CA . GLY B 1 259 ? 29.553 44.750 45.994 1.00 18.91 239 GLY B CA 1
ATOM 5671 C C . GLY B 1 259 ? 28.450 45.271 46.907 1.00 18.13 239 GLY B C 1
ATOM 5672 O O . GLY B 1 259 ? 28.689 46.103 47.782 1.00 16.88 239 GLY B O 1
ATOM 5673 N N . ARG B 1 260 ? 27.232 44.775 46.695 1.00 18.52 240 ARG B N 1
ATOM 5674 C CA . ARG B 1 260 ? 26.066 45.184 47.484 1.00 19.18 240 ARG B CA 1
ATOM 5675 C C . ARG B 1 260 ? 26.358 45.127 48.984 1.00 18.73 240 ARG B C 1
ATOM 5676 O O . ARG B 1 260 ? 26.851 44.124 49.492 1.00 18.82 240 ARG B O 1
ATOM 5684 N N . GLY B 1 261 ? 26.046 46.213 49.684 1.00 17.63 241 GLY B N 1
ATOM 5685 C CA . GLY B 1 261 ? 26.270 46.275 51.115 1.00 18.09 241 GLY B CA 1
ATOM 5686 C C . GLY B 1 261 ? 27.628 46.792 51.549 1.00 18.16 241 GLY B C 1
ATOM 5687 O O . GLY B 1 261 ? 27.814 47.116 52.717 1.00 18.64 241 GLY B O 1
ATOM 5688 N N . LEU B 1 262 ? 28.585 46.871 50.625 1.00 17.31 242 LEU B N 1
ATOM 5689 C CA . LEU B 1 262 ? 29.914 47.353 50.989 1.00 17.46 242 LEU B CA 1
ATOM 5690 C C . LEU B 1 262 ? 29.879 48.823 51.371 1.00 17.19 242 LEU B C 1
ATOM 5691 O O . LEU B 1 262 ? 29.149 49.613 50.773 1.00 16.67 242 LEU B O 1
ATOM 5696 N N . LEU B 1 263 ? 30.682 49.173 52.369 1.00 17.00 243 LEU B N 1
ATOM 5697 C CA . LEU B 1 263 ? 30.787 50.546 52.849 1.00 16.74 243 LEU B CA 1
ATOM 5698 C C . LEU B 1 263 ? 29.491 51.119 53.408 1.00 17.54 243 LEU B C 1
ATOM 5699 O O . LEU B 1 263 ? 29.327 52.335 53.485 1.00 17.27 243 LEU B O 1
ATOM 5704 N N . ALA B 1 264 ? 28.571 50.243 53.796 1.00 18.67 244 ALA B N 1
ATOM 5705 C CA . ALA B 1 264 ? 27.308 50.695 54.367 1.00 20.03 244 ALA B CA 1
ATOM 5706 C C . ALA B 1 264 ? 27.573 51.498 55.635 1.00 21.38 244 ALA B C 1
ATOM 5707 O O . ALA B 1 264 ? 26.857 52.451 55.934 1.00 21.21 244 ALA B O 1
ATOM 5709 N N . ASP B 1 265 ? 28.602 51.114 56.381 1.00 22.91 245 ASP B N 1
ATOM 5710 C CA . ASP B 1 265 ? 28.934 51.814 57.618 1.00 25.51 245 ASP B CA 1
ATOM 5711 C C . ASP B 1 265 ? 30.103 52.784 57.432 1.00 25.74 245 ASP B C 1
ATOM 5712 O O . ASP B 1 265 ? 30.706 53.246 58.405 1.00 27.33 245 ASP B O 1
ATOM 5717 N N . ALA B 1 266 ? 30.416 53.102 56.183 1.00 23.20 246 ALA B N 1
ATOM 5718 C CA . ALA B 1 266 ? 31.529 54.001 55.885 1.00 22.67 246 ALA B CA 1
ATOM 5719 C C . ALA B 1 266 ? 31.154 55.477 55.998 1.00 21.45 246 ALA B C 1
ATOM 5720 O O . ALA B 1 266 ? 29.981 55.832 55.939 1.00 21.29 246 ALA B O 1
ATOM 5722 N N . PRO B 1 267 ? 32.156 56.361 56.164 1.00 21.02 247 PRO B N 1
ATOM 5723 C CA . PRO B 1 267 ? 31.905 57.802 56.270 1.00 20.74 247 PRO B CA 1
ATOM 5724 C C . PRO B 1 267 ? 31.121 58.309 55.062 1.00 21.33 247 PRO B C 1
ATOM 5725 O O . PRO B 1 267 ? 30.282 59.209 55.175 1.00 19.72 247 PRO B O 1
ATOM 5729 N N . THR B 1 268 ? 31.412 57.737 53.894 1.00 20.95 248 THR B N 1
ATOM 5730 C CA . THR B 1 268 ? 30.712 58.116 52.668 1.00 20.72 248 THR B CA 1
ATOM 5731 C C . THR B 1 268 ? 30.146 56.851 52.019 1.00 20.55 248 THR B C 1
ATOM 5732 O O . THR B 1 268 ? 30.731 56.284 51.090 1.00 19.24 248 THR B O 1
ATOM 5736 N N . PRO B 1 269 ? 28.992 56.384 52.509 1.00 19.06 249 PRO B N 1
ATOM 5737 C CA . PRO B 1 269 ? 28.355 55.181 51.974 1.00 19.32 249 PRO B CA 1
ATOM 5738 C C . PRO B 1 269 ? 27.920 55.328 50.517 1.00 18.12 249 PRO B C 1
ATOM 5739 O O . PRO B 1 269 ? 27.703 56.436 50.022 1.00 19.37 249 PRO B O 1
ATOM 5743 N N . PRO B 1 270 ? 27.772 54.199 49.812 1.00 17.54 250 PRO B N 1
ATOM 5744 C CA . PRO B 1 270 ? 27.367 54.257 48.409 1.00 16.89 250 PRO B CA 1
ATOM 5745 C C . PRO B 1 270 ? 26.062 55.005 48.163 1.00 18.71 250 PRO B C 1
ATOM 5746 O O . PRO B 1 270 ? 25.130 54.950 48.975 1.00 18.73 250 PRO B O 1
ATOM 5750 N N . LEU B 1 271 ? 26.007 55.703 47.035 1.00 17.80 251 LEU B N 1
ATOM 5751 C CA . LEU B 1 271 ? 24.798 56.424 46.651 1.00 19.29 251 LEU B CA 1
ATOM 5752 C C . LEU B 1 271 ? 23.750 55.378 46.286 1.00 20.76 251 LEU B C 1
ATOM 5753 O O . LEU B 1 271 ? 22.545 55.623 46.370 1.00 21.13 251 LEU B O 1
ATOM 5758 N N . GLY B 1 272 ? 24.221 54.207 45.872 1.00 20.16 252 GLY B N 1
ATOM 5759 C CA . GLY B 1 272 ? 23.324 53.134 45.482 1.00 19.77 252 GLY B CA 1
ATOM 5760 C C . GLY B 1 272 ? 24.082 52.017 44.794 1.00 19.88 252 GLY B C 1
ATOM 5761 O O . GLY B 1 272 ? 25.315 52.038 44.761 1.00 18.73 252 GLY B O 1
ATOM 5762 N N . THR B 1 273 ? 23.349 51.052 44.248 1.00 20.71 253 THR B N 1
ATOM 5763 C CA . THR B 1 273 ? 23.943 49.908 43.561 1.00 20.57 253 THR B CA 1
ATOM 5764 C C . THR B 1 273 ? 23.580 49.898 42.086 1.00 20.33 253 THR B C 1
ATOM 5765 O O . THR B 1 273 ? 22.414 50.042 41.710 1.00 22.03 253 THR B O 1
ATOM 5769 N N . TYR B 1 274 ? 24.586 49.717 41.249 1.00 17.46 254 TYR B N 1
ATOM 5770 C CA . TYR B 1 274 ? 24.378 49.672 39.812 1.00 18.86 254 TYR B CA 1
ATOM 5771 C C . TYR B 1 274 ? 24.055 48.239 39.415 1.00 20.08 254 TYR B C 1
ATOM 5772 O O . TYR B 1 274 ? 24.805 47.318 39.752 1.00 19.32 254 TYR B O 1
ATOM 5781 N N . ILE B 1 275 ? 22.948 48.051 38.704 1.00 21.32 255 ILE B N 1
ATOM 5782 C CA . ILE B 1 275 ? 22.561 46.714 38.262 1.00 23.15 255 ILE B CA 1
ATOM 5783 C C . ILE B 1 275 ? 22.081 46.745 36.818 1.00 24.75 255 ILE B C 1
ATOM 5784 O O . ILE B 1 275 ? 21.351 45.854 36.378 1.00 26.74 255 ILE B O 1
ATOM 5789 N N . GLY B 1 276 ? 22.477 47.776 36.083 1.00 25.10 256 GLY B N 1
ATOM 5790 C CA . GLY B 1 276 ? 22.070 47.865 34.695 1.00 26.45 256 GLY B CA 1
ATOM 5791 C C . GLY B 1 276 ? 20.737 48.551 34.472 1.00 27.57 256 GLY B C 1
ATOM 5792 O O . GLY B 1 276 ? 20.292 49.353 35.295 1.00 28.65 256 GLY B O 1
ATOM 5793 N N . VAL B 1 277 ? 20.086 48.211 33.362 1.00 28.21 257 VAL B N 1
ATOM 5794 C CA . VAL B 1 277 ? 18.814 48.828 32.990 1.00 29.39 257 VAL B CA 1
ATOM 5795 C C . VAL B 1 277 ? 17.699 48.818 34.036 1.00 29.07 257 VAL B C 1
ATOM 5796 O O . VAL B 1 277 ? 16.912 49.761 34.105 1.00 29.85 257 VAL B O 1
ATOM 5800 N N . ALA B 1 278 ? 17.632 47.773 34.855 1.00 28.11 258 ALA B N 1
ATOM 5801 C CA . ALA B 1 278 ? 16.577 47.677 35.861 1.00 27.95 258 ALA B CA 1
ATOM 5802 C C . ALA B 1 278 ? 16.825 48.461 37.149 1.00 27.84 258 ALA B C 1
ATOM 5803 O O . ALA B 1 278 ? 15.971 48.484 38.033 1.00 29.36 258 ALA B O 1
ATOM 5805 N N . GLY B 1 279 ? 17.976 49.117 37.256 1.00 26.84 259 GLY B N 1
ATOM 5806 C CA . GLY B 1 279 ? 18.273 49.869 38.464 1.00 26.81 259 GLY B CA 1
ATOM 5807 C C . GLY B 1 279 ? 17.828 51.322 38.438 1.00 26.71 259 GLY B C 1
ATOM 5808 O O . GLY B 1 279 ? 17.131 51.750 37.520 1.00 28.54 259 GLY B O 1
ATOM 5809 N N . ASP B 1 280 ? 18.227 52.077 39.459 1.00 26.45 260 ASP B N 1
ATOM 5810 C CA . ASP B 1 280 ? 17.890 53.496 39.566 1.00 27.21 260 ASP B CA 1
ATOM 5811 C C . ASP B 1 280 ? 18.494 54.243 38.378 1.00 27.11 260 ASP B C 1
ATOM 5812 O O . ASP B 1 280 ? 19.695 54.158 38.137 1.00 26.02 260 ASP B O 1
ATOM 5817 N N . ALA B 1 281 ? 17.663 54.976 37.645 1.00 27.20 261 ALA B N 1
ATOM 5818 C CA . ALA B 1 281 ? 18.120 55.717 36.466 1.00 27.06 261 ALA B CA 1
ATOM 5819 C C . ALA B 1 281 ? 19.276 56.677 36.720 1.00 26.08 261 ALA B C 1
ATOM 5820 O O . ALA B 1 281 ? 20.191 56.783 35.899 1.00 25.57 261 ALA B O 1
ATOM 5822 N N . GLU B 1 282 ? 19.229 57.382 37.844 1.00 24.99 262 GLU B N 1
ATOM 5823 C CA . GLU B 1 282 ? 20.267 58.343 38.187 1.00 25.62 262 GLU B CA 1
ATOM 5824 C C . GLU B 1 282 ? 21.599 57.632 38.419 1.00 23.37 262 GLU B C 1
ATOM 5825 O O . GLU B 1 282 ? 22.648 58.115 37.990 1.00 23.32 262 GLU B O 1
ATOM 5831 N N . ILE B 1 283 ? 21.555 56.483 39.090 1.00 22.41 263 ILE B N 1
ATOM 5832 C CA . ILE B 1 283 ? 22.772 55.709 39.349 1.00 21.48 263 ILE B CA 1
ATOM 5833 C C . ILE B 1 283 ? 23.338 55.152 38.040 1.00 20.58 263 ILE B C 1
ATOM 5834 O O . ILE B 1 283 ? 24.547 55.205 37.794 1.00 19.18 263 ILE B O 1
ATOM 5839 N N . THR B 1 284 ? 22.461 54.601 37.211 1.00 20.07 264 THR B N 1
ATOM 5840 C CA . THR B 1 284 ? 22.872 54.039 35.934 1.00 19.63 264 THR B CA 1
ATOM 5841 C C . THR B 1 284 ? 23.595 55.090 35.086 1.00 19.92 264 THR B C 1
ATOM 5842 O O . THR B 1 284 ? 24.661 54.825 34.526 1.00 19.36 264 THR B O 1
ATOM 5846 N N . ARG B 1 285 ? 23.024 56.287 35.005 1.00 18.97 265 ARG B N 1
ATOM 5847 C CA . ARG B 1 285 ? 23.631 57.358 34.221 1.00 19.59 265 ARG B CA 1
ATOM 5848 C C . ARG B 1 285 ? 24.950 57.828 34.818 1.00 17.62 265 ARG B C 1
ATOM 5849 O O . ARG B 1 285 ? 25.910 58.094 34.094 1.00 18.11 265 ARG B O 1
ATOM 5857 N N . LEU B 1 286 ? 25.000 57.940 36.141 1.00 17.97 266 LEU B N 1
ATOM 5858 C CA . LEU B 1 286 ? 26.213 58.381 36.807 1.00 17.79 266 LEU B CA 1
ATOM 5859 C C . LEU B 1 286 ? 27.375 57.459 36.454 1.00 17.88 266 LEU B C 1
ATOM 5860 O O . LEU B 1 286 ? 28.493 57.908 36.189 1.00 18.09 266 LEU B O 1
ATOM 5865 N N . VAL B 1 287 ? 27.101 56.163 36.453 1.00 16.80 267 VAL B N 1
ATOM 5866 C CA . VAL B 1 287 ? 28.124 55.182 36.138 1.00 17.07 267 VAL B CA 1
ATOM 5867 C C . VAL B 1 287 ? 28.492 55.202 34.661 1.00 17.03 267 VAL B C 1
ATOM 5868 O O . VAL B 1 287 ? 29.659 55.321 34.299 1.00 17.28 267 VAL B O 1
ATOM 5872 N N . GLU B 1 288 ? 27.485 55.098 33.807 1.00 17.42 268 GLU B N 1
ATOM 5873 C CA . GLU B 1 288 ? 27.724 55.033 32.376 1.00 18.47 268 GLU B CA 1
ATOM 5874 C C . GLU B 1 288 ? 28.276 56.289 31.712 1.00 19.32 268 GLU B C 1
ATOM 5875 O O . GLU B 1 288 ? 28.952 56.200 30.679 1.00 21.09 268 GLU B O 1
ATOM 5881 N N . GLU B 1 289 ? 28.031 57.448 32.316 1.00 19.37 269 GLU B N 1
ATOM 5882 C CA . GLU B 1 289 ? 28.504 58.720 31.763 1.00 20.46 269 GLU B CA 1
ATOM 5883 C C . GLU B 1 289 ? 29.779 59.242 32.430 1.00 19.61 269 GLU B C 1
ATOM 5884 O O . GLU B 1 289 ? 30.260 60.328 32.101 1.00 19.50 269 GLU B O 1
ATOM 5890 N N . SER B 1 290 ? 30.325 58.480 33.370 1.00 17.70 270 SER B N 1
ATOM 5891 C CA . SER B 1 290 ? 31.535 58.902 34.074 1.00 17.42 270 SER B CA 1
ATOM 5892 C C . SER B 1 290 ? 32.752 58.917 33.164 1.00 17.71 270 SER B C 1
ATOM 5893 O O . SER B 1 290 ? 32.920 58.027 32.330 1.00 18.69 270 SER B O 1
ATOM 5896 N N . ASP B 1 291 ? 33.597 59.931 33.321 1.00 17.28 271 ASP B N 1
ATOM 5897 C CA . ASP B 1 291 ? 34.827 60.015 32.537 1.00 17.51 271 ASP B CA 1
ATOM 5898 C C . ASP B 1 291 ? 36.008 59.730 33.465 1.00 18.19 271 ASP B C 1
ATOM 5899 O O . ASP B 1 291 ? 37.139 60.154 33.214 1.00 18.61 271 ASP B O 1
ATOM 5904 N N . GLY B 1 292 ? 35.723 59.014 34.552 1.00 16.38 272 GLY B N 1
ATOM 5905 C CA . GLY B 1 292 ? 36.742 58.639 35.520 1.00 16.86 272 GLY B CA 1
ATOM 5906 C C . GLY B 1 292 ? 36.142 57.542 36.382 1.00 16.53 272 GLY B C 1
ATOM 5907 O O . GLY B 1 292 ? 36.067 57.670 37.607 1.00 15.38 272 GLY B O 1
ATOM 5908 N N . LEU B 1 293 ? 35.729 56.461 35.724 1.00 16.03 273 LEU B N 1
ATOM 5909 C CA . LEU B 1 293 ? 35.076 55.330 36.377 1.00 14.96 273 LEU B CA 1
ATOM 5910 C C . LEU B 1 293 ? 36.088 54.345 36.939 1.00 14.71 273 LEU B C 1
ATOM 5911 O O . LEU B 1 293 ? 36.645 53.517 36.220 1.00 14.25 273 LEU B O 1
ATOM 5916 N N . PHE B 1 294 ? 36.308 54.442 38.247 1.00 14.10 274 PHE B N 1
ATOM 5917 C CA . PHE B 1 294 ? 37.263 53.603 38.949 1.00 13.62 274 PHE B CA 1
ATOM 5918 C C . PHE B 1 294 ? 36.579 52.313 39.420 1.00 13.62 274 PHE B C 1
ATOM 5919 O O . PHE B 1 294 ? 35.898 52.287 40.451 1.00 14.15 274 PHE B O 1
ATOM 5927 N N . LEU B 1 295 ? 36.749 51.249 38.638 1.00 13.77 275 LEU B N 1
ATOM 5928 C CA . LEU B 1 295 ? 36.160 49.942 38.936 1.00 13.63 275 LEU B CA 1
ATOM 5929 C C . LEU B 1 295 ? 37.113 49.213 39.871 1.00 14.54 275 LEU B C 1
ATOM 5930 O O . LEU B 1 295 ? 38.018 48.487 39.441 1.00 15.53 275 LEU B O 1
ATOM 5935 N N . LEU B 1 296 ? 36.913 49.421 41.164 1.00 12.99 276 LEU B N 1
ATOM 5936 C CA . LEU B 1 296 ? 37.771 48.823 42.164 1.00 12.83 276 LEU B CA 1
ATOM 5937 C C . LEU B 1 296 ? 37.374 47.382 42.482 1.00 14.20 276 LEU B C 1
ATOM 5938 O O . LEU B 1 296 ? 36.520 47.136 43.342 1.00 14.45 276 LEU B O 1
ATOM 5943 N N . GLY B 1 297 ? 37.984 46.443 41.759 1.00 12.64 277 GLY B N 1
ATOM 5944 C CA . GLY B 1 297 ? 37.740 45.021 41.968 1.00 14.47 277 GLY B CA 1
ATOM 5945 C C . GLY B 1 297 ? 36.548 44.420 41.253 1.00 14.97 277 GLY B C 1
ATOM 5946 O O . GLY B 1 297 ? 36.045 43.379 41.681 1.00 15.54 277 GLY B O 1
ATOM 5947 N N . ALA B 1 298 ? 36.117 45.037 40.158 1.00 14.35 278 ALA B N 1
ATOM 5948 C CA . ALA B 1 298 ? 34.937 44.593 39.426 1.00 14.86 278 ALA B CA 1
ATOM 5949 C C . ALA B 1 298 ? 35.053 43.496 38.380 1.00 15.49 278 ALA B C 1
ATOM 5950 O O . ALA B 1 298 ? 36.009 43.449 37.595 1.00 15.67 278 ALA B O 1
ATOM 5952 N N . ILE B 1 299 ? 34.046 42.625 38.370 1.00 16.37 279 ILE B N 1
ATOM 5953 C CA . ILE B 1 299 ? 33.945 41.582 37.361 1.00 18.12 279 ILE B CA 1
ATOM 5954 C C . ILE B 1 299 ? 33.171 42.255 36.227 1.00 21.81 279 ILE B C 1
ATOM 5955 O O . ILE B 1 299 ? 32.058 42.745 36.441 1.00 22.70 279 ILE B O 1
ATOM 5960 N N . LEU B 1 300 ? 33.751 42.301 35.034 1.00 23.00 280 LEU B N 1
ATOM 5961 C CA . LEU B 1 300 ? 33.063 42.905 33.900 1.00 25.86 280 LEU B CA 1
ATOM 5962 C C . LEU B 1 300 ? 32.483 41.810 33.018 1.00 26.81 280 LEU B C 1
ATOM 5963 O O . LEU B 1 300 ? 33.129 40.789 32.778 1.00 28.68 280 LEU B O 1
ATOM 5968 N N . SER B 1 301 ? 31.259 42.010 32.552 1.00 27.40 281 SER B N 1
ATOM 5969 C CA . SER B 1 301 ? 30.619 41.039 31.671 1.00 29.46 281 SER B CA 1
ATOM 5970 C C . SER B 1 301 ? 29.342 41.637 31.111 1.00 30.08 281 SER B C 1
ATOM 5971 O O . SER B 1 301 ? 28.858 42.657 31.603 1.00 28.11 281 SER B O 1
ATOM 5974 N N . ASP B 1 302 ? 28.799 41.005 30.077 1.00 32.15 282 ASP B N 1
ATOM 5975 C CA . ASP B 1 302 ? 27.575 41.492 29.463 1.00 34.43 282 ASP B CA 1
ATOM 5976 C C . ASP B 1 302 ? 26.351 40.863 30.108 1.00 35.48 282 ASP B C 1
ATOM 5977 O O . ASP B 1 302 ? 25.239 40.973 29.592 1.00 36.79 282 ASP B O 1
ATOM 5982 N N . THR B 1 303 ? 26.558 40.200 31.240 1.00 35.73 283 THR B N 1
ATOM 5983 C CA . THR B 1 303 ? 25.451 39.581 31.949 1.00 36.75 283 THR B CA 1
ATOM 5984 C C . THR B 1 303 ? 24.571 40.711 32.486 1.00 36.52 283 THR B C 1
ATOM 5985 O O . THR B 1 303 ? 25.037 41.838 32.670 1.00 36.01 283 THR B O 1
ATOM 5989 N N . ASN B 1 304 ? 23.304 40.400 32.738 1.00 36.25 284 ASN B N 1
ATOM 5990 C CA . ASN B 1 304 ? 22.331 41.380 33.214 1.00 35.98 284 ASN B CA 1
ATOM 5991 C C . ASN B 1 304 ? 22.792 42.423 34.237 1.00 35.17 284 ASN B C 1
ATOM 5992 O O . ASN B 1 304 ? 22.900 43.609 33.917 1.00 37.21 284 ASN B O 1
ATOM 5994 N N . PHE B 1 305 ? 23.060 41.978 35.460 1.00 33.40 285 PHE B N 1
ATOM 5995 C CA . PHE B 1 305 ? 23.452 42.866 36.556 1.00 30.66 285 PHE B CA 1
ATOM 5996 C C . PHE B 1 305 ? 24.889 43.369 36.623 1.00 29.47 285 PHE B C 1
ATOM 5997 O O . PHE B 1 305 ? 25.230 44.122 37.533 1.00 28.62 285 PHE B O 1
ATOM 6005 N N . ALA B 1 306 ? 25.739 42.970 35.688 1.00 27.84 286 ALA B N 1
ATOM 6006 C CA . ALA B 1 306 ? 27.129 43.405 35.750 1.00 25.93 286 ALA B CA 1
ATOM 6007 C C . ALA B 1 306 ? 27.444 44.671 34.979 1.00 24.23 286 ALA B C 1
ATOM 6008 O O . ALA B 1 306 ? 26.675 45.113 34.129 1.00 23.74 286 ALA B O 1
ATOM 6010 N N . VAL B 1 307 ? 28.580 45.269 35.314 1.00 22.93 287 VAL B N 1
ATOM 6011 C CA . VAL B 1 307 ? 29.048 46.442 34.599 1.00 22.07 287 VAL B CA 1
ATOM 6012 C C . VAL B 1 307 ? 29.598 45.841 33.303 1.00 22.26 287 VAL B C 1
ATOM 6013 O O . VAL B 1 307 ? 30.423 44.925 33.341 1.00 22.14 287 VAL B O 1
ATOM 6017 N N . SER B 1 308 ? 29.126 46.343 32.169 1.00 22.38 288 SER B N 1
ATOM 6018 C CA . SER B 1 308 ? 29.537 45.842 30.862 1.00 23.61 288 SER B CA 1
ATOM 6019 C C . SER B 1 308 ? 30.460 46.817 30.145 1.00 23.90 288 SER B C 1
ATOM 6020 O O . SER B 1 308 ? 30.236 48.027 30.175 1.00 23.62 288 SER B O 1
ATOM 6023 N N . GLN B 1 309 ? 31.490 46.290 29.491 1.00 24.62 289 GLN B N 1
ATOM 6024 C CA . GLN B 1 309 ? 32.436 47.138 28.773 1.00 27.16 289 GLN B CA 1
ATOM 6025 C C . GLN B 1 309 ? 31.773 47.946 27.655 1.00 28.10 289 GLN B C 1
ATOM 6026 O O . GLN B 1 309 ? 32.248 49.027 27.301 1.00 29.93 289 GLN B O 1
ATOM 6028 N N . ARG B 1 310 ? 30.670 47.439 27.113 1.00 29.05 290 ARG B N 1
ATOM 6029 C CA . ARG B 1 310 ? 29.988 48.138 26.026 1.00 29.29 290 ARG B CA 1
ATOM 6030 C C . ARG B 1 310 ? 29.118 49.303 26.490 1.00 28.75 290 ARG B C 1
ATOM 6031 O O . ARG B 1 310 ? 28.659 50.101 25.671 1.00 29.26 290 ARG B O 1
ATOM 6034 N N . LYS B 1 311 ? 28.894 49.411 27.795 1.00 26.74 291 LYS B N 1
ATOM 6035 C CA . LYS B 1 311 ? 28.059 50.486 28.315 1.00 26.48 291 LYS B CA 1
ATOM 6036 C C . LYS B 1 311 ? 28.838 51.603 29.002 1.00 26.02 291 LYS B C 1
ATOM 6037 O O . LYS B 1 311 ? 28.251 52.602 29.426 1.00 26.29 291 LYS B O 1
ATOM 6041 N N . ILE B 1 312 ? 30.156 51.441 29.104 1.00 25.08 292 ILE B N 1
ATOM 6042 C CA . ILE B 1 312 ? 30.998 52.440 29.753 1.00 24.17 292 ILE B CA 1
ATOM 6043 C C . ILE B 1 312 ? 32.039 53.008 28.796 1.00 24.55 292 ILE B C 1
ATOM 6044 O O . ILE B 1 312 ? 32.231 52.490 27.700 1.00 25.61 292 ILE B O 1
ATOM 6049 N N . ASP B 1 313 ? 32.696 54.085 29.214 1.00 24.67 293 ASP B N 1
ATOM 6050 C CA . ASP B 1 313 ? 33.711 54.735 28.389 1.00 26.14 293 ASP B CA 1
ATOM 6051 C C . ASP B 1 313 ? 35.071 54.090 28.637 1.00 25.19 293 ASP B C 1
ATOM 6052 O O . ASP B 1 313 ? 35.718 54.394 29.635 1.00 25.76 293 ASP B O 1
ATOM 6057 N N . LEU B 1 314 ? 35.513 53.226 27.724 1.00 25.20 294 LEU B N 1
ATOM 6058 C CA . LEU B 1 314 ? 36.796 52.546 27.896 1.00 25.18 294 LEU B CA 1
ATOM 6059 C C . LEU B 1 314 ? 38.014 53.456 27.823 1.00 24.93 294 LEU B C 1
ATOM 6060 O O . LEU B 1 314 ? 39.117 53.066 28.213 1.00 24.82 294 LEU B O 1
ATOM 6065 N N . ARG B 1 315 ? 37.824 54.667 27.321 1.00 23.58 295 ARG B N 1
ATOM 6066 C CA . ARG B 1 315 ? 38.922 55.620 27.241 1.00 25.58 295 ARG B CA 1
ATOM 6067 C C . ARG B 1 315 ? 39.109 56.290 28.602 1.00 25.52 295 ARG B C 1
ATOM 6068 O O . ARG B 1 315 ? 40.083 57.013 28.818 1.00 27.54 295 ARG B O 1
ATOM 6076 N N . LYS B 1 316 ? 38.187 56.050 29.528 1.00 23.70 296 LYS B N 1
ATOM 6077 C CA . LYS B 1 316 ? 38.299 56.688 30.835 1.00 23.07 296 LYS B CA 1
ATOM 6078 C C . LYS B 1 316 ? 38.128 55.767 32.035 1.00 22.32 296 LYS B C 1
ATOM 6079 O O . LYS B 1 316 ? 38.288 56.194 33.181 1.00 24.45 296 LYS B O 1
ATOM 6085 N N . THR B 1 317 ? 37.804 54.508 31.783 1.00 19.09 297 THR B N 1
ATOM 6086 C CA . THR B 1 317 ? 37.632 53.555 32.869 1.00 17.60 297 THR B CA 1
ATOM 6087 C C . THR B 1 317 ? 38.966 53.115 33.457 1.00 17.06 297 THR B C 1
ATOM 6088 O O . THR B 1 317 ? 39.961 52.997 32.743 1.00 19.46 297 THR B O 1
ATOM 6092 N N . ILE B 1 318 ? 38.985 52.880 34.764 1.00 14.81 298 ILE B N 1
ATOM 6093 C CA . ILE B 1 318 ? 40.173 52.402 35.453 1.00 15.13 298 ILE B CA 1
ATOM 6094 C C . ILE B 1 318 ? 39.732 51.078 36.066 1.00 15.20 298 ILE B C 1
ATOM 6095 O O . ILE B 1 318 ? 38.986 51.051 37.049 1.00 15.95 298 ILE B O 1
ATOM 6100 N N . HIS B 1 319 ? 40.174 49.978 35.470 1.00 14.05 299 HIS B N 1
ATOM 6101 C CA . HIS B 1 319 ? 39.777 48.654 35.932 1.00 14.43 299 HIS B CA 1
ATOM 6102 C C . HIS B 1 319 ? 40.864 47.976 36.756 1.00 13.88 299 HIS B C 1
ATOM 6103 O O . HIS B 1 319 ? 41.873 47.522 36.218 1.00 15.09 299 HIS B O 1
ATOM 6110 N N . ALA B 1 320 ? 40.662 47.914 38.073 1.00 13.09 300 ALA B N 1
ATOM 6111 C CA . ALA B 1 320 ? 41.616 47.286 38.978 1.00 13.81 300 ALA B CA 1
ATOM 6112 C C . ALA B 1 320 ? 40.983 45.941 39.309 1.00 13.79 300 ALA B C 1
ATOM 6113 O O . ALA B 1 320 ? 39.985 45.881 40.029 1.00 14.47 300 ALA B O 1
ATOM 6115 N N . PHE B 1 321 ? 41.575 44.867 38.802 1.00 14.16 301 PHE B N 1
ATOM 6116 C CA . PHE B 1 321 ? 40.987 43.542 38.961 1.00 12.79 301 PHE B CA 1
ATOM 6117 C C . PHE B 1 321 ? 41.999 42.464 38.568 1.00 12.85 301 PHE B C 1
ATOM 6118 O O . PHE B 1 321 ? 42.853 42.694 37.702 1.00 13.55 301 PHE B O 1
ATOM 6126 N N . ASP B 1 322 ? 41.896 41.293 39.186 1.00 12.36 302 ASP B N 1
ATOM 6127 C CA . ASP B 1 322 ? 42.788 40.181 38.850 1.00 12.85 302 ASP B CA 1
ATOM 6128 C C . ASP B 1 322 ? 44.271 40.536 38.906 1.00 13.60 302 ASP B C 1
ATOM 6129 O O . ASP B 1 322 ? 45.074 40.083 38.076 1.00 15.33 302 ASP B O 1
ATOM 6134 N N . ARG B 1 323 ? 44.619 41.350 39.892 1.00 13.61 303 ARG B N 1
ATOM 6135 C CA . ARG B 1 323 ? 45.994 41.761 40.132 1.00 14.91 303 ARG B CA 1
ATOM 6136 C C . ARG B 1 323 ? 46.602 42.604 39.020 1.00 14.54 303 ARG B C 1
ATOM 6137 O O . ARG B 1 323 ? 47.811 42.564 38.775 1.00 14.91 303 ARG B O 1
ATOM 6145 N N . ALA B 1 324 ? 45.761 43.377 38.353 1.00 14.86 304 ALA B N 1
ATOM 6146 C CA . ALA B 1 324 ? 46.229 44.266 37.297 1.00 14.34 304 ALA B CA 1
ATOM 6147 C C . ALA B 1 324 ? 45.380 45.530 37.330 1.00 15.35 304 ALA B C 1
ATOM 6148 O O . ALA B 1 324 ? 44.321 45.554 37.961 1.00 14.88 304 ALA B O 1
ATOM 6150 N N . VAL B 1 325 ? 45.851 46.582 36.667 1.00 13.72 305 VAL B N 1
ATOM 6151 C CA . VAL B 1 325 ? 45.110 47.837 36.590 1.00 13.54 305 VAL B CA 1
ATOM 6152 C C . VAL B 1 325 ? 45.181 48.311 35.148 1.00 15.39 305 VAL B C 1
ATOM 6153 O O . VAL B 1 325 ? 46.266 48.536 34.616 1.00 15.37 305 VAL B O 1
ATOM 6157 N N . THR B 1 326 ? 44.019 48.470 34.530 1.00 13.87 306 THR B N 1
ATOM 6158 C CA . THR B 1 326 ? 43.931 48.881 33.138 1.00 14.53 306 THR B CA 1
ATOM 6159 C C . THR B 1 326 ? 43.186 50.191 32.937 1.00 16.50 306 THR B C 1
ATOM 6160 O O . THR B 1 326 ? 42.072 50.364 33.432 1.00 16.06 306 THR B O 1
ATOM 6164 N N . LEU B 1 327 ? 43.818 51.126 32.237 1.00 15.42 307 LEU B N 1
ATOM 6165 C CA . LEU B 1 327 ? 43.169 52.387 31.889 1.00 16.48 307 LEU B CA 1
ATOM 6166 C C . LEU B 1 327 ? 43.811 52.888 30.603 1.00 17.51 307 LEU B C 1
ATOM 6167 O O . LEU B 1 327 ? 44.983 52.616 30.355 1.00 16.86 307 LEU B O 1
ATOM 6172 N N . GLY B 1 328 ? 43.036 53.587 29.781 1.00 18.01 308 GLY B N 1
ATOM 6173 C CA . GLY B 1 328 ? 43.563 54.086 28.520 1.00 18.01 308 GLY B CA 1
ATOM 6174 C C . GLY B 1 328 ? 44.128 52.981 27.636 1.00 18.64 308 GLY B C 1
ATOM 6175 O O . GLY B 1 328 ? 45.100 53.208 26.892 1.00 17.03 308 GLY B O 1
ATOM 6176 N N . TYR B 1 329 ? 43.518 51.795 27.724 1.00 17.65 309 TYR B N 1
ATOM 6177 C CA . TYR B 1 329 ? 43.892 50.609 26.957 1.00 17.77 309 TYR B CA 1
ATOM 6178 C C . TYR B 1 329 ? 45.241 50.012 27.322 1.00 17.20 309 TYR B C 1
ATOM 6179 O O . TYR B 1 329 ? 45.724 49.111 26.635 1.00 18.82 309 TYR B O 1
ATOM 6188 N N . HIS B 1 330 ? 45.860 50.509 28.390 1.00 15.53 310 HIS B N 1
ATOM 6189 C CA . HIS B 1 330 ? 47.142 49.963 28.824 1.00 14.81 310 HIS B CA 1
ATOM 6190 C C . HIS B 1 330 ? 47.022 49.415 30.230 1.00 15.77 310 HIS B C 1
ATOM 6191 O O . HIS B 1 330 ? 46.198 49.883 31.029 1.00 16.03 310 HIS B O 1
ATOM 6198 N N . THR B 1 331 ? 47.851 48.423 30.526 1.00 14.06 311 THR B N 1
ATOM 6199 C CA . THR B 1 331 ? 47.783 47.714 31.801 1.00 14.88 311 THR B CA 1
ATOM 6200 C C . THR B 1 331 ? 49.042 47.653 32.649 1.00 15.18 311 THR B C 1
ATOM 6201 O O . THR B 1 331 ? 50.145 47.419 32.139 1.00 16.28 311 THR B O 1
ATOM 6205 N N . TYR B 1 332 ? 48.871 47.867 33.952 1.00 14.48 312 TYR B N 1
ATOM 6206 C CA . TYR B 1 332 ? 49.960 47.730 34.911 1.00 14.40 312 TYR B CA 1
ATOM 6207 C C . TYR B 1 332 ? 49.771 46.309 35.458 1.00 16.39 312 TYR B C 1
ATOM 6208 O O . TYR B 1 332 ? 48.719 45.978 36.014 1.00 16.42 312 TYR B O 1
ATOM 6217 N N . ALA B 1 333 ? 50.776 45.463 35.287 1.00 17.32 313 ALA B N 1
ATOM 6218 C CA . ALA B 1 333 ? 50.701 44.083 35.741 1.00 17.07 313 ALA B CA 1
ATOM 6219 C C . ALA B 1 333 ? 51.181 43.895 37.172 1.00 17.43 313 ALA B C 1
ATOM 6220 O O . ALA B 1 333 ? 51.930 44.714 37.718 1.00 17.82 313 ALA B O 1
ATOM 6222 N N . ASP B 1 334 ? 50.738 42.798 37.776 1.00 17.80 314 ASP B N 1
ATOM 6223 C CA . ASP B 1 334 ? 51.142 42.448 39.128 1.00 17.94 314 ASP B CA 1
ATOM 6224 C C . ASP B 1 334 ? 50.951 43.564 40.148 1.00 17.74 314 ASP B C 1
ATOM 6225 O O . ASP B 1 334 ? 51.867 43.918 40.896 1.00 19.79 314 ASP B O 1
ATOM 6230 N N . ILE B 1 335 ? 49.739 44.109 40.167 1.00 16.58 315 ILE B N 1
ATOM 6231 C CA . ILE B 1 335 ? 49.360 45.164 41.099 1.00 16.84 315 ILE B CA 1
ATOM 6232 C C . ILE B 1 335 ? 48.205 44.601 41.928 1.00 16.34 315 ILE B C 1
ATOM 6233 O O . ILE B 1 335 ? 47.051 44.595 41.481 1.00 16.37 315 ILE B O 1
ATOM 6238 N N . PRO B 1 336 ? 48.498 44.091 43.132 1.00 16.86 316 PRO B N 1
ATOM 6239 C CA . PRO B 1 336 ? 47.388 43.558 43.929 1.00 17.71 316 PRO B CA 1
ATOM 6240 C C . PRO B 1 336 ? 46.489 44.710 44.352 1.00 16.51 316 PRO B C 1
ATOM 6241 O O . PRO B 1 336 ? 46.952 45.824 44.555 1.00 16.74 316 PRO B O 1
ATOM 6245 N N . LEU B 1 337 ? 45.198 44.440 44.475 1.00 16.49 317 LEU B N 1
ATOM 6246 C CA . LEU B 1 337 ? 44.247 45.477 44.848 1.00 15.39 317 LEU B CA 1
ATOM 6247 C C . LEU B 1 337 ? 44.630 46.142 46.167 1.00 14.92 317 LEU B C 1
ATOM 6248 O O . LEU B 1 337 ? 44.571 47.370 46.296 1.00 15.63 317 LEU B O 1
ATOM 6253 N N . ALA B 1 338 ? 45.019 45.330 47.143 1.00 15.47 318 ALA B N 1
ATOM 6254 C CA . ALA B 1 338 ? 45.403 45.849 48.450 1.00 16.23 318 ALA B CA 1
ATOM 6255 C C . ALA B 1 338 ? 46.580 46.815 48.331 1.00 16.16 318 ALA B C 1
ATOM 6256 O O . ALA B 1 338 ? 46.620 47.858 48.996 1.00 16.88 318 ALA B O 1
ATOM 6258 N N . GLY B 1 339 ? 47.535 46.474 47.475 1.00 16.42 319 GLY B N 1
ATOM 6259 C CA . GLY B 1 339 ? 48.689 47.340 47.296 1.00 16.65 319 GLY B CA 1
ATOM 6260 C C . GLY B 1 339 ? 48.314 48.650 46.630 1.00 16.82 319 GLY B C 1
ATOM 6261 O O . GLY B 1 339 ? 48.836 49.710 46.981 1.00 17.24 319 GLY B O 1
ATOM 6262 N N . LEU B 1 340 ? 47.409 48.583 45.654 1.00 15.68 320 LEU B N 1
ATOM 6263 C CA . LEU B 1 340 ? 46.964 49.786 44.963 1.00 15.84 320 LEU B CA 1
ATOM 6264 C C . LEU B 1 340 ? 46.267 50.718 45.956 1.00 16.56 320 LEU B C 1
ATOM 6265 O O . LEU B 1 340 ? 46.531 51.911 45.971 1.00 15.87 320 LEU B O 1
ATOM 6270 N N . VAL B 1 341 ? 45.370 50.168 46.771 1.00 16.12 321 VAL B N 1
ATOM 6271 C CA . VAL B 1 341 ? 44.660 50.977 47.759 1.00 16.02 321 VAL B CA 1
ATOM 6272 C C . VAL B 1 341 ? 45.625 51.658 48.739 1.00 16.72 321 VAL B C 1
ATOM 6273 O O . VAL B 1 341 ? 45.493 52.853 49.005 1.00 16.63 321 VAL B O 1
ATOM 6277 N N . ASP B 1 342 ? 46.595 50.913 49.265 1.00 17.97 322 ASP B N 1
ATOM 6278 C CA . ASP B 1 342 ? 47.564 51.511 50.183 1.00 18.66 322 ASP B CA 1
ATOM 6279 C C . ASP B 1 342 ? 48.387 52.599 49.487 1.00 18.29 322 ASP B C 1
ATOM 6280 O O . ASP B 1 342 ? 48.662 53.649 50.077 1.00 18.29 322 ASP B O 1
ATOM 6285 N N . ALA B 1 343 ? 48.764 52.359 48.232 1.00 17.63 323 ALA B N 1
ATOM 6286 C CA . ALA B 1 343 ? 49.548 53.335 47.478 1.00 17.40 323 ALA B CA 1
ATOM 6287 C C . ALA B 1 343 ? 48.759 54.625 47.266 1.00 17.71 323 ALA B C 1
ATOM 6288 O O . ALA B 1 343 ? 49.319 55.712 47.301 1.00 17.72 323 ALA B O 1
ATOM 6290 N N . LEU B 1 344 ? 47.454 54.508 47.036 1.00 16.76 324 LEU B N 1
ATOM 6291 C CA . LEU B 1 344 ? 46.622 55.688 46.852 1.00 16.80 324 LEU B CA 1
ATOM 6292 C C . LEU B 1 344 ? 46.451 56.430 48.187 1.00 18.15 324 LEU B C 1
ATOM 6293 O O . LEU B 1 344 ? 46.464 57.662 48.226 1.00 19.05 324 LEU B O 1
ATOM 6298 N N . LEU B 1 345 ? 46.311 55.684 49.280 1.00 19.32 325 LEU B N 1
ATOM 6299 C CA . LEU B 1 345 ? 46.157 56.306 50.590 1.00 20.59 325 LEU B CA 1
ATOM 6300 C C . LEU B 1 345 ? 47.393 57.118 50.965 1.00 22.56 325 LEU B C 1
ATOM 6301 O O . LEU B 1 345 ? 47.288 58.157 51.617 1.00 22.97 325 LEU B O 1
ATOM 6306 N N . GLU B 1 346 ? 48.560 56.644 50.547 1.00 22.51 326 GLU B N 1
ATOM 6307 C CA . GLU B 1 346 ? 49.810 57.339 50.840 1.00 25.02 326 GLU B CA 1
ATOM 6308 C C . GLU B 1 346 ? 49.897 58.665 50.093 1.00 25.16 326 GLU B C 1
ATOM 6309 O O . GLU B 1 346 ? 50.687 59.542 50.454 1.00 25.81 326 GLU B O 1
ATOM 6315 N N . ARG B 1 347 ? 49.094 58.801 49.045 1.00 23.38 327 ARG B N 1
ATOM 6316 C CA . ARG B 1 347 ? 49.094 60.001 48.214 1.00 22.62 327 ARG B CA 1
ATOM 6317 C C . ARG B 1 347 ? 47.905 60.917 48.457 1.00 23.71 327 ARG B C 1
ATOM 6318 O O . ARG B 1 347 ? 47.745 61.936 47.782 1.00 24.07 327 ARG B O 1
ATOM 6326 N N . LEU B 1 348 ? 47.069 60.558 49.425 1.00 23.80 328 LEU B N 1
ATOM 6327 C CA . LEU B 1 348 ? 45.888 61.352 49.726 1.00 24.24 328 LEU B CA 1
ATOM 6328 C C . LEU B 1 348 ? 45.891 61.874 51.151 1.00 25.08 328 LEU B C 1
ATOM 6329 O O . LEU B 1 348 ? 46.202 61.144 52.091 1.00 25.93 328 LEU B O 1
ATOM 6334 N N . PRO B 1 349 ? 45.550 63.156 51.328 1.00 26.51 329 PRO B N 1
ATOM 6335 C CA . PRO B 1 349 ? 45.526 63.708 52.682 1.00 26.95 329 PRO B CA 1
ATOM 6336 C C . PRO B 1 349 ? 44.293 63.195 53.418 1.00 26.62 329 PRO B C 1
ATOM 6337 O O . PRO B 1 349 ? 43.306 62.794 52.795 1.00 25.13 329 PRO B O 1
ATOM 6341 N N . PRO B 1 350 ? 44.344 63.173 54.756 1.00 26.86 330 PRO B N 1
ATOM 6342 C CA . PRO B 1 350 ? 43.199 62.701 55.537 1.00 26.31 330 PRO B CA 1
ATOM 6343 C C . PRO B 1 350 ? 42.001 63.625 55.320 1.00 25.30 330 PRO B C 1
ATOM 6344 O O . PRO B 1 350 ? 42.150 64.753 54.849 1.00 25.44 330 PRO B O 1
ATOM 6348 N N . SER B 1 351 ? 40.817 63.138 55.665 1.00 23.90 331 SER B N 1
ATOM 6349 C CA . SER B 1 351 ? 39.593 63.912 55.507 1.00 24.03 331 SER B CA 1
ATOM 6350 C C . SER B 1 351 ? 38.598 63.556 56.604 1.00 24.08 331 SER B C 1
ATOM 6351 O O . SER B 1 351 ? 38.627 62.444 57.140 1.00 23.88 331 SER B O 1
ATOM 6354 N N . ASP B 1 352 ? 37.739 64.512 56.951 1.00 24.12 332 ASP B N 1
ATOM 6355 C CA . ASP B 1 352 ? 36.709 64.289 57.964 1.00 24.16 332 ASP B CA 1
ATOM 6356 C C . ASP B 1 352 ? 35.351 64.349 57.277 1.00 24.09 332 ASP B C 1
ATOM 6357 O O . ASP B 1 352 ? 34.313 64.382 57.932 1.00 24.52 332 ASP B O 1
ATOM 6362 N N . ARG B 1 353 ? 35.367 64.353 55.948 1.00 24.13 333 ARG B N 1
ATOM 6363 C CA . ARG B 1 353 ? 34.141 64.431 55.162 1.00 24.78 333 ARG B CA 1
ATOM 6364 C C . ARG B 1 353 ? 33.224 63.226 55.363 1.00 24.43 333 ARG B C 1
ATOM 6365 O O . ARG B 1 353 ? 33.680 62.085 55.463 1.00 24.53 333 ARG B O 1
ATOM 6373 N N . THR B 1 354 ? 31.924 63.490 55.426 1.00 23.99 334 THR B N 1
ATOM 6374 C CA . THR B 1 354 ? 30.934 62.432 55.593 1.00 23.54 334 THR B CA 1
ATOM 6375 C C . THR B 1 354 ? 29.642 62.805 54.875 1.00 24.23 334 THR B C 1
ATOM 6376 O O . THR B 1 354 ? 29.318 63.985 54.731 1.00 25.16 334 THR B O 1
ATOM 6380 N N . THR B 1 355 ? 28.904 61.795 54.425 1.00 23.99 335 THR B N 1
ATOM 6381 C CA . THR B 1 355 ? 27.644 62.017 53.716 1.00 23.65 335 THR B CA 1
ATOM 6382 C C . THR B 1 355 ? 26.501 61.284 54.414 1.00 24.23 335 THR B C 1
ATOM 6383 O O . THR B 1 355 ? 25.400 61.166 53.869 1.00 22.61 335 THR B O 1
ATOM 6387 N N . ARG B 1 356 ? 26.758 60.819 55.634 1.00 24.05 336 ARG B N 1
ATOM 6388 C CA . ARG B 1 356 ? 25.779 60.043 56.386 1.00 24.32 336 ARG B CA 1
ATOM 6389 C C . ARG B 1 356 ? 24.554 60.764 56.944 1.00 25.55 336 ARG B C 1
ATOM 6390 O O . ARG B 1 356 ? 23.739 60.155 57.639 1.00 25.06 336 ARG B O 1
ATOM 6398 N N . GLY B 1 357 ? 24.408 62.045 56.624 1.00 26.41 337 GLY B N 1
ATOM 6399 C CA . GLY B 1 357 ? 23.247 62.783 57.094 1.00 27.04 337 GLY B CA 1
ATOM 6400 C C . GLY B 1 357 ? 22.055 62.577 56.172 1.00 27.20 337 GLY B C 1
ATOM 6401 O O . GLY B 1 357 ? 20.948 63.043 56.450 1.00 27.04 337 GLY B O 1
ATOM 6402 N N . LYS B 1 358 ? 22.282 61.857 55.076 1.00 27.12 338 LYS B N 1
ATOM 6403 C CA . LYS B 1 358 ? 21.245 61.590 54.084 1.00 27.38 338 LYS B CA 1
ATOM 6404 C C . LYS B 1 358 ? 20.173 60.611 54.549 1.00 28.82 338 LYS B C 1
ATOM 6405 O O . LYS B 1 358 ? 20.337 59.914 55.555 1.00 29.02 338 LYS B O 1
ATOM 6411 N N . GLU B 1 359 ? 19.074 60.562 53.804 1.00 29.99 339 GLU B N 1
ATOM 6412 C CA . GLU B 1 359 ? 17.974 59.664 54.133 1.00 31.59 339 GLU B CA 1
ATOM 6413 C C . GLU B 1 359 ? 18.284 58.252 53.642 1.00 32.22 339 GLU B C 1
ATOM 6414 O O . GLU B 1 359 ? 18.757 58.062 52.522 1.00 32.57 339 GLU B O 1
ATOM 6416 N N . PRO B 1 360 ? 18.022 57.241 54.484 1.00 32.81 340 PRO B N 1
ATOM 6417 C CA . PRO B 1 360 ? 18.273 55.837 54.144 1.00 33.08 340 PRO B CA 1
ATOM 6418 C C . PRO B 1 360 ? 17.413 55.337 52.991 1.00 32.96 340 PRO B C 1
ATOM 6419 O O . PRO B 1 360 ? 16.448 55.987 52.594 1.00 32.99 340 PRO B O 1
ATOM 6423 N N . HIS B 1 361 ? 17.771 54.176 52.456 1.00 33.01 341 HIS B N 1
ATOM 6424 C CA . HIS B 1 361 ? 17.030 53.586 51.350 1.00 32.68 341 HIS B CA 1
ATOM 6425 C C . HIS B 1 361 ? 15.613 53.217 51.779 1.00 31.83 341 HIS B C 1
ATOM 6426 O O . HIS B 1 361 ? 15.387 52.796 52.914 1.00 31.10 341 HIS B O 1
ATOM 6433 N N . ALA B 1 362 ? 14.664 53.375 50.863 1.00 31.10 342 ALA B N 1
ATOM 6434 C CA . ALA B 1 362 ? 13.270 53.048 51.140 1.00 30.52 342 ALA B CA 1
ATOM 6435 C C . ALA B 1 362 ? 12.944 51.674 50.551 1.00 29.87 342 ALA B C 1
ATOM 6436 O O . ALA B 1 362 ? 12.929 51.500 49.330 1.00 31.77 342 ALA B O 1
ATOM 6438 N N . TYR B 1 363 ? 12.687 50.706 51.426 1.00 27.69 343 TYR B N 1
ATOM 6439 C CA . TYR B 1 363 ? 12.363 49.339 51.013 1.00 26.29 343 TYR B CA 1
ATOM 6440 C C . TYR B 1 363 ? 10.854 49.138 50.962 1.00 26.01 343 TYR B C 1
ATOM 6441 O O . TYR B 1 363 ? 10.104 49.823 51.659 1.00 25.65 343 TYR B O 1
ATOM 6450 N N . PRO B 1 364 ? 10.384 48.195 50.132 1.00 24.97 344 PRO B N 1
ATOM 6451 C CA . PRO B 1 364 ? 8.933 47.993 50.085 1.00 24.84 344 PRO B CA 1
ATOM 6452 C C . PRO B 1 364 ? 8.446 47.377 51.396 1.00 24.37 344 PRO B C 1
ATOM 6453 O O . PRO B 1 364 ? 8.994 46.381 51.872 1.00 23.61 344 PRO B O 1
ATOM 6457 N N . THR B 1 365 ? 7.431 47.995 51.994 1.00 23.90 345 THR B N 1
ATOM 6458 C CA . THR B 1 365 ? 6.873 47.506 53.246 1.00 23.69 345 THR B CA 1
ATOM 6459 C C . THR B 1 365 ? 5.354 47.610 53.196 1.00 23.71 345 THR B C 1
ATOM 6460 O O . THR B 1 365 ? 4.788 48.035 52.188 1.00 23.77 345 THR B O 1
ATOM 6464 N N . GLY B 1 366 ? 4.705 47.195 54.278 1.00 23.59 346 GLY B N 1
ATOM 6465 C CA . GLY B 1 366 ? 3.257 47.283 54.352 1.00 23.07 346 GLY B CA 1
ATOM 6466 C C . GLY B 1 366 ? 2.460 46.165 53.710 1.00 23.84 346 GLY B C 1
ATOM 6467 O O . GLY B 1 366 ? 1.531 46.420 52.941 1.00 23.90 346 GLY B O 1
ATOM 6468 N N . LEU B 1 367 ? 2.806 44.922 54.022 1.00 23.05 347 LEU B N 1
ATOM 6469 C CA . LEU B 1 367 ? 2.071 43.796 53.464 1.00 23.52 347 LEU B CA 1
ATOM 6470 C C . LEU B 1 367 ? 0.596 43.878 53.870 1.00 23.43 347 LEU B C 1
ATOM 6471 O O . LEU B 1 367 ? 0.274 44.118 55.035 1.00 23.38 347 LEU B O 1
ATOM 6476 N N . GLN B 1 368 ? -0.294 43.688 52.902 1.00 24.23 348 GLN B N 1
ATOM 6477 C CA . GLN B 1 368 ? -1.727 43.691 53.181 1.00 25.39 348 GLN B CA 1
ATOM 6478 C C . GLN B 1 368 ? -2.087 42.230 53.437 1.00 24.75 348 GLN B C 1
ATOM 6479 O O . GLN B 1 368 ? -2.366 41.481 52.502 1.00 25.00 348 GLN B O 1
ATOM 6485 N N . ALA B 1 369 ? -2.056 41.829 54.703 1.00 25.17 349 ALA B N 1
ATOM 6486 C CA . ALA B 1 369 ? -2.345 40.450 55.091 1.00 25.13 349 ALA B CA 1
ATOM 6487 C C . ALA B 1 369 ? -3.823 40.098 54.952 1.00 25.49 349 ALA B C 1
ATOM 6488 O O . ALA B 1 369 ? -4.526 39.919 55.951 1.00 26.86 349 ALA B O 1
ATOM 6490 N N . ASP B 1 370 ? -4.283 39.971 53.711 1.00 24.86 350 ASP B N 1
ATOM 6491 C CA . ASP B 1 370 ? -5.683 39.662 53.458 1.00 25.41 350 ASP B CA 1
ATOM 6492 C C . ASP B 1 370 ? -5.884 38.387 52.647 1.00 25.75 350 ASP B C 1
ATOM 6493 O O . ASP B 1 370 ? -4.978 37.557 52.529 1.00 24.50 350 ASP B O 1
ATOM 6498 N N . GLY B 1 371 ? -7.078 38.238 52.084 1.00 25.03 351 GLY B N 1
ATOM 6499 C CA . GLY B 1 371 ? -7.389 37.050 51.309 1.00 25.33 351 GLY B CA 1
ATOM 6500 C C . GLY B 1 371 ? -6.988 37.104 49.849 1.00 25.12 351 GLY B C 1
ATOM 6501 O O . GLY B 1 371 ? -7.352 36.216 49.076 1.00 26.12 351 GLY B O 1
ATOM 6502 N N . GLU B 1 372 ? -6.232 38.128 49.464 1.00 23.53 352 GLU B N 1
ATOM 6503 C CA . GLU B 1 372 ? -5.797 38.270 48.078 1.00 23.50 352 GLU B CA 1
ATOM 6504 C C . GLU B 1 372 ? -4.632 37.341 47.760 1.00 21.69 352 GLU B C 1
ATOM 6505 O O . GLU B 1 372 ? -3.928 36.891 48.663 1.00 21.29 352 GLU B O 1
ATOM 6511 N N . PRO B 1 373 ? -4.424 37.038 46.467 1.00 21.25 353 PRO B N 1
ATOM 6512 C CA . PRO B 1 373 ? -3.324 36.161 46.059 1.00 21.09 353 PRO B CA 1
ATOM 6513 C C . PRO B 1 373 ? -1.958 36.813 46.283 1.00 21.23 353 PRO B C 1
ATOM 6514 O O . PRO B 1 373 ? -1.849 38.026 46.500 1.00 20.89 353 PRO B O 1
ATOM 6518 N N . ILE B 1 374 ? -0.919 35.990 46.212 1.00 20.19 354 ILE B N 1
ATOM 6519 C CA . ILE B 1 374 ? 0.453 36.420 46.445 1.00 18.63 354 ILE B CA 1
ATOM 6520 C C . ILE B 1 374 ? 1.208 36.835 45.194 1.00 19.08 354 ILE B C 1
ATOM 6521 O O . ILE B 1 374 ? 1.108 36.187 44.155 1.00 20.24 354 ILE B O 1
ATOM 6526 N N . ALA B 1 375 ? 1.952 37.934 45.312 1.00 17.81 355 ALA B N 1
ATOM 6527 C CA . ALA B 1 375 ? 2.796 38.446 44.237 1.00 18.01 355 ALA B CA 1
ATOM 6528 C C . ALA B 1 375 ? 4.206 38.494 44.836 1.00 16.96 355 ALA B C 1
ATOM 6529 O O . ALA B 1 375 ? 4.353 38.567 46.054 1.00 18.15 355 ALA B O 1
ATOM 6531 N N . PRO B 1 376 ? 5.255 38.428 43.996 1.00 17.85 356 PRO B N 1
ATOM 6532 C CA . PRO B 1 376 ? 6.619 38.475 44.536 1.00 18.25 356 PRO B CA 1
ATOM 6533 C C . PRO B 1 376 ? 6.863 39.640 45.507 1.00 17.42 356 PRO B C 1
ATOM 6534 O O . PRO B 1 376 ? 7.492 39.453 46.554 1.00 18.59 356 PRO B O 1
ATOM 6538 N N . MET B 1 377 ? 6.358 40.831 45.182 1.00 18.16 357 MET B N 1
ATOM 6539 C CA . MET B 1 377 ? 6.567 41.981 46.062 1.00 18.97 357 MET B CA 1
ATOM 6540 C C . MET B 1 377 ? 5.944 41.794 47.440 1.00 18.91 357 MET B C 1
ATOM 6541 O O . MET B 1 377 ? 6.395 42.399 48.415 1.00 20.29 357 MET B O 1
ATOM 6546 N N . ASP B 1 378 ? 4.918 40.948 47.535 1.00 19.31 358 ASP B N 1
ATOM 6547 C CA . ASP B 1 378 ? 4.292 40.688 48.827 1.00 18.90 358 ASP B CA 1
ATOM 6548 C C . ASP B 1 378 ? 5.259 39.904 49.707 1.00 17.88 358 ASP B C 1
ATOM 6549 O O . ASP B 1 378 ? 5.285 40.059 50.927 1.00 18.47 358 ASP B O 1
ATOM 6554 N N . ILE B 1 379 ? 6.059 39.046 49.080 1.00 18.80 359 ILE B N 1
ATOM 6555 C CA . ILE B 1 379 ? 7.042 38.279 49.820 1.00 18.04 359 ILE B CA 1
ATOM 6556 C C . ILE B 1 379 ? 8.106 39.249 50.347 1.00 16.21 359 ILE B C 1
ATOM 6557 O O . ILE B 1 379 ? 8.532 39.147 51.496 1.00 17.25 359 ILE B O 1
ATOM 6562 N N . ALA B 1 380 ? 8.516 40.206 49.517 1.00 17.24 360 ALA B N 1
ATOM 6563 C CA . ALA B 1 380 ? 9.497 41.202 49.953 1.00 18.45 360 ALA B CA 1
ATOM 6564 C C . ALA B 1 380 ? 8.922 42.004 51.130 1.00 19.02 360 ALA B C 1
ATOM 6565 O O . ALA B 1 380 ? 9.600 42.216 52.135 1.00 18.02 360 ALA B O 1
ATOM 6567 N N . ARG B 1 381 ? 7.668 42.436 51.010 1.00 19.71 361 ARG B N 1
ATOM 6568 C CA . ARG B 1 381 ? 7.044 43.200 52.086 1.00 19.60 361 ARG B CA 1
ATOM 6569 C C . ARG B 1 381 ? 6.934 42.401 53.377 1.00 19.54 361 ARG B C 1
ATOM 6570 O O . ARG B 1 381 ? 7.157 42.940 54.458 1.00 18.99 361 ARG B O 1
ATOM 6578 N N . ALA B 1 382 ? 6.610 41.113 53.267 1.00 18.82 362 ALA B N 1
ATOM 6579 C CA . ALA B 1 382 ? 6.485 40.265 54.446 1.00 18.70 362 ALA B CA 1
ATOM 6580 C C . ALA B 1 382 ? 7.811 40.191 55.202 1.00 17.85 362 ALA B C 1
ATOM 6581 O O . ALA B 1 382 ? 7.859 40.333 56.430 1.00 18.78 362 ALA B O 1
ATOM 6583 N N . VAL B 1 383 ? 8.898 39.993 54.460 1.00 17.64 363 VAL B N 1
ATOM 6584 C CA . VAL B 1 383 ? 10.219 39.910 55.063 1.00 17.77 363 VAL B CA 1
ATOM 6585 C C . VAL B 1 383 ? 10.636 41.248 55.681 1.00 16.06 363 VAL B C 1
ATOM 6586 O O . VAL B 1 383 ? 11.116 41.291 56.820 1.00 16.88 363 VAL B O 1
ATOM 6590 N N . ASN B 1 384 ? 10.434 42.330 54.938 1.00 17.74 364 ASN B N 1
ATOM 6591 C CA . ASN B 1 384 ? 10.816 43.658 55.409 1.00 17.07 364 ASN B CA 1
ATOM 6592 C C . ASN B 1 384 ? 10.010 44.117 56.613 1.00 18.76 364 ASN B C 1
ATOM 6593 O O . ASN B 1 384 ? 10.551 44.756 57.518 1.00 20.19 364 ASN B O 1
ATOM 6598 N N . ASP B 1 385 ? 8.728 43.775 56.650 1.00 19.93 365 ASP B N 1
ATOM 6599 C CA . ASP B 1 385 ? 7.911 44.169 57.793 1.00 19.67 365 ASP B CA 1
ATOM 6600 C C . ASP B 1 385 ? 8.438 43.540 59.078 1.00 20.52 365 ASP B C 1
ATOM 6601 O O . ASP B 1 385 ? 8.467 44.192 60.125 1.00 21.34 365 ASP B O 1
ATOM 6606 N N . ARG B 1 386 ? 8.858 42.277 59.018 1.00 19.01 366 ARG B N 1
ATOM 6607 C CA . ARG B 1 386 ? 9.383 41.638 60.215 1.00 19.72 366 ARG B CA 1
ATOM 6608 C C . ARG B 1 386 ? 10.623 42.374 60.701 1.00 19.95 366 ARG B C 1
ATOM 6609 O O . ARG B 1 386 ? 10.827 42.543 61.906 1.00 21.06 366 ARG B O 1
ATOM 6617 N N . VAL B 1 387 ? 11.461 42.807 59.765 1.00 20.41 367 VAL B N 1
ATOM 6618 C CA . VAL B 1 387 ? 12.680 43.520 60.133 1.00 21.12 367 VAL B CA 1
ATOM 6619 C C . VAL B 1 387 ? 12.346 44.870 60.770 1.00 22.56 367 VAL B C 1
ATOM 6620 O O . VAL B 1 387 ? 12.925 45.245 61.795 1.00 22.76 367 VAL B O 1
ATOM 6624 N N . ARG B 1 388 ? 11.406 45.591 60.169 1.00 23.32 368 ARG B N 1
ATOM 6625 C CA . ARG B 1 388 ? 10.991 46.887 60.700 1.00 25.42 368 ARG B CA 1
ATOM 6626 C C . ARG B 1 388 ? 10.371 46.723 62.089 1.00 26.20 368 ARG B C 1
ATOM 6627 O O . ARG B 1 388 ? 10.436 47.636 62.920 1.00 26.39 368 ARG B O 1
ATOM 6635 N N . ALA B 1 389 ? 9.777 45.556 62.337 1.00 25.31 369 ALA B N 1
ATOM 6636 C CA . ALA B 1 389 ? 9.145 45.276 63.621 1.00 25.27 369 ALA B CA 1
ATOM 6637 C C . ALA B 1 389 ? 10.152 44.839 64.683 1.00 26.04 369 ALA B C 1
ATOM 6638 O O . ALA B 1 389 ? 9.771 44.534 65.814 1.00 28.11 369 ALA B O 1
ATOM 6640 N N . GLY B 1 390 ? 11.434 44.786 64.324 1.00 24.44 370 GLY B N 1
ATOM 6641 C CA . GLY B 1 390 ? 12.436 44.411 65.308 1.00 23.97 370 GLY B CA 1
ATOM 6642 C C . GLY B 1 390 ? 13.315 43.205 65.031 1.00 23.03 370 GLY B C 1
ATOM 6643 O O . GLY B 1 390 ? 14.258 42.940 65.780 1.00 24.38 370 GLY B O 1
ATOM 6644 N N . GLN B 1 391 ? 13.027 42.469 63.966 1.00 22.53 371 GLN B N 1
ATOM 6645 C CA . GLN B 1 391 ? 13.829 41.294 63.643 1.00 21.61 371 GLN B CA 1
ATOM 6646 C C . GLN B 1 391 ? 15.166 41.671 63.010 1.00 21.04 371 GLN B C 1
ATOM 6647 O O . GLN B 1 391 ? 15.204 42.426 62.042 1.00 21.88 371 GLN B O 1
ATOM 6653 N N . GLU B 1 392 ? 16.261 41.162 63.568 1.00 21.97 372 GLU B N 1
ATOM 6654 C CA . GLU B 1 392 ? 17.575 41.428 62.995 1.00 21.54 372 GLU B CA 1
ATOM 6655 C C . GLU B 1 392 ? 17.518 40.699 61.655 1.00 21.39 372 GLU B C 1
ATOM 6656 O O . GLU B 1 392 ? 17.123 39.540 61.601 1.00 20.46 372 GLU B O 1
ATOM 6662 N N . PRO B 1 393 ? 17.899 41.370 60.559 1.00 20.22 373 PRO B N 1
ATOM 6663 C CA . PRO B 1 393 ? 17.864 40.739 59.232 1.00 19.84 373 PRO B CA 1
ATOM 6664 C C . PRO B 1 393 ? 18.740 39.492 59.126 1.00 18.78 373 PRO B C 1
ATOM 6665 O O . PRO B 1 393 ? 19.767 39.376 59.800 1.00 19.54 373 PRO B O 1
ATOM 6669 N N . LEU B 1 394 ? 18.319 38.555 58.283 1.00 17.87 374 LEU B N 1
ATOM 6670 C CA . LEU B 1 394 ? 19.095 37.344 58.052 1.00 16.67 374 LEU B CA 1
ATOM 6671 C C . LEU B 1 394 ? 19.825 37.501 56.729 1.00 16.73 374 LEU B C 1
ATOM 6672 O O . LEU B 1 394 ? 19.407 38.274 55.864 1.00 16.04 374 LEU B O 1
ATOM 6677 N N . LEU B 1 395 ? 20.932 36.783 56.584 1.00 15.45 375 LEU B N 1
ATOM 6678 C CA . LEU B 1 395 ? 21.632 36.795 55.315 1.00 15.15 375 LEU B CA 1
ATOM 6679 C C . LEU B 1 395 ? 20.715 35.995 54.387 1.00 15.40 375 LEU B C 1
ATOM 6680 O O . LEU B 1 395 ? 20.082 35.020 54.811 1.00 15.10 375 LEU B O 1
ATOM 6685 N N . ILE B 1 396 ? 20.628 36.421 53.135 1.00 14.61 376 ILE B N 1
ATOM 6686 C CA . ILE B 1 396 ? 19.778 35.760 52.160 1.00 14.74 376 ILE B CA 1
ATOM 6687 C C . ILE B 1 396 ? 20.586 35.060 51.082 1.00 15.34 376 ILE B C 1
ATOM 6688 O O . ILE B 1 396 ? 21.501 35.650 50.512 1.00 16.15 376 ILE B O 1
ATOM 6693 N N . ALA B 1 397 ? 20.244 33.800 50.821 1.00 14.10 377 ALA B N 1
ATOM 6694 C CA . ALA B 1 397 ? 20.865 33.024 49.749 1.00 14.28 377 ALA B CA 1
ATOM 6695 C C . ALA B 1 397 ? 19.756 32.922 48.705 1.00 13.95 377 ALA B C 1
ATOM 6696 O O . ALA B 1 397 ? 18.637 32.488 49.016 1.00 15.77 377 ALA B O 1
ATOM 6698 N N . ALA B 1 398 ? 20.045 33.322 47.474 1.00 13.38 378 ALA B N 1
ATOM 6699 C CA . ALA B 1 398 ? 19.037 33.276 46.429 1.00 13.46 378 ALA B CA 1
ATOM 6700 C C . ALA B 1 398 ? 19.483 32.467 45.234 1.00 13.92 378 ALA B C 1
ATOM 6701 O O . ALA B 1 398 ? 20.667 32.424 44.888 1.00 14.49 378 ALA B O 1
ATOM 6703 N N . ASP B 1 399 ? 18.525 31.806 44.602 1.00 13.00 379 ASP B N 1
ATOM 6704 C CA . ASP B 1 399 ? 18.829 31.062 43.398 1.00 12.56 379 ASP B CA 1
ATOM 6705 C C . ASP B 1 399 ? 18.610 32.038 42.246 1.00 14.45 379 ASP B C 1
ATOM 6706 O O . ASP B 1 399 ? 18.351 33.226 42.473 1.00 15.89 379 ASP B O 1
ATOM 6711 N N . MET B 1 400 ? 18.746 31.553 41.019 1.00 15.98 380 MET B N 1
ATOM 6712 C CA . MET B 1 400 ? 18.516 32.381 39.842 1.00 15.97 380 MET B CA 1
ATOM 6713 C C . MET B 1 400 ? 17.044 32.255 39.464 1.00 17.06 380 MET B C 1
ATOM 6714 O O . MET B 1 400 ? 16.516 31.147 39.381 1.00 18.60 380 MET B O 1
ATOM 6719 N N . GLY B 1 401 ? 16.393 33.390 39.237 1.00 16.01 381 GLY B N 1
ATOM 6720 C CA . GLY B 1 401 ? 14.983 33.400 38.873 1.00 17.09 381 GLY B CA 1
ATOM 6721 C C . GLY B 1 401 ? 14.381 34.681 39.417 1.00 16.30 381 GLY B C 1
ATOM 6722 O O . GLY B 1 401 ? 15.112 35.556 39.883 1.00 16.07 381 GLY B O 1
ATOM 6723 N N . ASP B 1 402 ? 13.060 34.813 39.392 1.00 15.96 382 ASP B N 1
ATOM 6724 C CA . ASP B 1 402 ? 12.473 36.027 39.932 1.00 16.21 382 ASP B CA 1
ATOM 6725 C C . ASP B 1 402 ? 12.732 36.107 41.440 1.00 16.09 382 ASP B C 1
ATOM 6726 O O . ASP B 1 402 ? 12.645 37.177 42.038 1.00 17.07 382 ASP B O 1
ATOM 6731 N N . CYS B 1 403 ? 13.062 34.982 42.067 1.00 14.38 383 CYS B N 1
ATOM 6732 C CA . CYS B 1 403 ? 13.362 35.013 43.492 1.00 15.08 383 CYS B CA 1
ATOM 6733 C C . CYS B 1 403 ? 14.524 35.988 43.755 1.00 14.50 383 CYS B C 1
ATOM 6734 O O . CYS B 1 403 ? 14.533 36.679 44.766 1.00 15.27 383 CYS B O 1
ATOM 6737 N N . LEU B 1 404 ? 15.500 36.026 42.848 1.00 14.58 384 LEU B N 1
ATOM 6738 C CA . LEU B 1 404 ? 16.653 36.915 42.993 1.00 15.33 384 LEU B CA 1
ATOM 6739 C C . LEU B 1 404 ? 16.242 38.368 42.780 1.00 16.63 384 LEU B C 1
ATOM 6740 O O . LEU B 1 404 ? 16.641 39.249 43.540 1.00 17.69 384 LEU B O 1
ATOM 6745 N N . PHE B 1 405 ? 15.436 38.608 41.750 1.00 17.14 385 PHE B N 1
ATOM 6746 C CA . PHE B 1 405 ? 14.961 39.958 41.459 1.00 17.59 385 PHE B CA 1
ATOM 6747 C C . PHE B 1 405 ? 14.136 40.500 42.628 1.00 18.25 385 PHE B C 1
ATOM 6748 O O . PHE B 1 405 ? 14.123 41.704 42.877 1.00 18.94 385 PHE B O 1
ATOM 6756 N N . THR B 1 406 ? 13.451 39.610 43.340 1.00 16.68 386 THR B N 1
ATOM 6757 C CA . THR B 1 406 ? 12.641 39.989 44.498 1.00 16.73 386 THR B CA 1
ATOM 6758 C C . THR B 1 406 ? 13.532 40.253 45.708 1.00 18.34 386 THR B C 1
ATOM 6759 O O . THR B 1 406 ? 13.343 41.233 46.446 1.00 17.34 386 THR B O 1
ATOM 6763 N N . ALA B 1 407 ? 14.510 39.372 45.909 1.00 17.26 387 ALA B N 1
ATOM 6764 C CA . ALA B 1 407 ? 15.439 39.487 47.028 1.00 18.33 387 ALA B CA 1
ATOM 6765 C C . ALA B 1 407 ? 16.200 40.815 46.997 1.00 18.37 387 ALA B C 1
ATOM 6766 O O . ALA B 1 407 ? 16.658 41.307 48.033 1.00 18.35 387 ALA B O 1
ATOM 6768 N N . MET B 1 408 ? 16.343 41.383 45.808 1.00 19.28 388 MET B N 1
ATOM 6769 C CA . MET B 1 408 ? 17.046 42.646 45.668 1.00 20.86 388 MET B CA 1
ATOM 6770 C C . MET B 1 408 ? 16.332 43.764 46.410 1.00 20.32 388 MET B C 1
ATOM 6771 O O . MET B 1 408 ? 16.944 44.771 46.763 1.00 20.71 388 MET B O 1
ATOM 6776 N N . ASP B 1 409 ? 15.041 43.578 46.666 1.00 20.23 389 ASP B N 1
ATOM 6777 C CA . ASP B 1 409 ? 14.280 44.581 47.399 1.00 20.56 389 ASP B CA 1
ATOM 6778 C C . ASP B 1 409 ? 14.012 44.160 48.838 1.00 20.46 389 ASP B C 1
ATOM 6779 O O . ASP B 1 409 ? 13.127 44.703 49.496 1.00 19.85 389 ASP B O 1
ATOM 6784 N N . MET B 1 410 ? 14.785 43.194 49.332 1.00 19.01 390 MET B N 1
ATOM 6785 C CA . MET B 1 410 ? 14.631 42.731 50.707 1.00 18.23 390 MET B CA 1
ATOM 6786 C C . MET B 1 410 ? 15.754 43.265 51.583 1.00 18.93 390 MET B C 1
ATOM 6787 O O . MET B 1 410 ? 16.889 43.413 51.131 1.00 19.90 390 MET B O 1
ATOM 6792 N N . ILE B 1 411 ? 15.431 43.564 52.836 1.00 18.75 391 ILE B N 1
ATOM 6793 C CA . ILE B 1 411 ? 16.427 44.034 53.793 1.00 20.17 391 ILE B CA 1
ATOM 6794 C C . ILE B 1 411 ? 17.166 42.770 54.222 1.00 20.44 391 ILE B C 1
ATOM 6795 O O . ILE B 1 411 ? 16.546 41.806 54.671 1.00 20.57 391 ILE B O 1
ATOM 6800 N N . ASP B 1 412 ? 18.484 42.770 54.076 1.00 20.64 392 ASP B N 1
ATOM 6801 C CA . ASP B 1 412 ? 19.268 41.590 54.416 1.00 20.35 392 ASP B CA 1
ATOM 6802 C C . ASP B 1 412 ? 20.521 41.874 55.228 1.00 20.27 392 ASP B C 1
ATOM 6803 O O . ASP B 1 412 ? 20.886 43.033 55.460 1.00 22.19 392 ASP B O 1
ATOM 6808 N N . ALA B 1 413 ? 21.161 40.798 55.673 1.00 18.04 393 ALA B N 1
ATOM 6809 C CA . ALA B 1 413 ? 22.420 40.873 56.397 1.00 17.65 393 ALA B CA 1
ATOM 6810 C C . ALA B 1 413 ? 23.389 40.217 55.419 1.00 16.72 393 ALA B C 1
ATOM 6811 O O . ALA B 1 413 ? 24.225 39.396 55.793 1.00 17.61 393 ALA B O 1
ATOM 6813 N N . GLY B 1 414 ? 23.245 40.598 54.155 1.00 16.90 394 GLY B N 1
ATOM 6814 C CA . GLY B 1 414 ? 24.071 40.051 53.100 1.00 17.72 394 GLY B CA 1
ATOM 6815 C C . GLY B 1 414 ? 23.185 39.301 52.131 1.00 18.23 394 GLY B C 1
ATOM 6816 O O . GLY B 1 414 ? 22.136 38.769 52.523 1.00 17.76 394 GLY B O 1
ATOM 6817 N N . LEU B 1 415 ? 23.580 39.303 50.862 1.00 18.78 395 LEU B N 1
ATOM 6818 C CA . LEU B 1 415 ? 22.861 38.594 49.810 1.00 18.44 395 LEU B CA 1
ATOM 6819 C C . LEU B 1 415 ? 23.891 37.772 49.052 1.00 19.28 395 LEU B C 1
ATOM 6820 O O . LEU B 1 415 ? 24.914 38.297 48.605 1.00 20.16 395 LEU B O 1
ATOM 6825 N N . MET B 1 416 ? 23.616 36.481 48.915 1.00 16.74 396 MET B N 1
ATOM 6826 C CA . MET B 1 416 ? 24.510 35.560 48.225 1.00 16.07 396 MET B CA 1
ATOM 6827 C C . MET B 1 416 ? 23.701 34.951 47.093 1.00 14.52 396 MET B C 1
ATOM 6828 O O . MET B 1 416 ? 22.714 34.259 47.344 1.00 15.48 396 MET B O 1
ATOM 6833 N N . ALA B 1 417 ? 24.108 35.217 45.857 1.00 14.28 397 ALA B N 1
ATOM 6834 C CA . ALA B 1 417 ? 23.384 34.717 44.698 1.00 14.89 397 ALA B CA 1
ATOM 6835 C C . ALA B 1 417 ? 24.268 34.685 43.457 1.00 16.33 397 ALA B C 1
ATOM 6836 O O . ALA B 1 417 ? 25.309 35.348 43.405 1.00 17.64 397 ALA B O 1
ATOM 6838 N N . PRO B 1 418 ? 23.867 33.908 42.441 1.00 15.31 398 PRO B N 1
ATOM 6839 C CA . PRO B 1 418 ? 24.625 33.796 41.191 1.00 15.66 398 PRO B CA 1
ATOM 6840 C C . PRO B 1 418 ? 24.193 34.933 40.257 1.00 16.35 398 PRO B C 1
ATOM 6841 O O . PRO B 1 418 ? 23.726 34.714 39.137 1.00 17.20 398 PRO B O 1
ATOM 6845 N N . GLY B 1 419 ? 24.354 36.154 40.749 1.00 17.16 399 GLY B N 1
ATOM 6846 C CA . GLY B 1 419 ? 23.962 37.332 39.998 1.00 17.68 399 GLY B CA 1
ATOM 6847 C C . GLY B 1 419 ? 24.630 37.534 38.651 1.00 18.10 399 GLY B C 1
ATOM 6848 O O . GLY B 1 419 ? 24.041 38.150 37.766 1.00 20.99 399 GLY B O 1
ATOM 6849 N N . TYR B 1 420 ? 25.857 37.051 38.488 1.00 15.54 400 TYR B N 1
ATOM 6850 C CA . TYR B 1 420 ? 26.533 37.201 37.201 1.00 15.15 400 TYR B CA 1
ATOM 6851 C C . TYR B 1 420 ? 26.556 35.900 36.404 1.00 14.29 400 TYR B C 1
ATOM 6852 O O . TYR B 1 420 ? 26.298 35.897 35.198 1.00 15.89 400 TYR B O 1
ATOM 6861 N N . TYR B 1 421 ? 26.884 34.796 37.073 1.00 13.85 401 TYR B N 1
ATOM 6862 C CA . TYR B 1 421 ? 26.952 33.493 36.409 1.00 13.45 401 TYR B CA 1
ATOM 6863 C C . TYR B 1 421 ? 25.565 33.017 35.971 1.00 14.39 401 TYR B C 1
ATOM 6864 O O . TYR B 1 421 ? 25.428 32.326 34.961 1.00 15.15 401 TYR B O 1
ATOM 6873 N N . ALA B 1 422 ? 24.550 33.389 36.751 1.00 14.81 402 ALA B N 1
ATOM 6874 C CA . ALA B 1 422 ? 23.147 33.079 36.454 1.00 15.50 402 ALA B CA 1
ATOM 6875 C C . ALA B 1 422 ? 22.773 31.614 36.352 1.00 15.96 402 ALA B C 1
ATOM 6876 O O . ALA B 1 422 ? 21.781 31.266 35.700 1.00 17.82 402 ALA B O 1
ATOM 6878 N N . GLY B 1 423 ? 23.543 30.753 36.996 1.00 15.75 403 GLY B N 1
ATOM 6879 C CA . GLY B 1 423 ? 23.224 29.338 36.960 1.00 15.65 403 GLY B CA 1
ATOM 6880 C C . GLY B 1 423 ? 22.258 28.952 38.068 1.00 14.28 403 GLY B C 1
ATOM 6881 O O . GLY B 1 423 ? 22.396 29.378 39.212 1.00 14.68 403 GLY B O 1
ATOM 6882 N N . MET B 1 424 ? 21.277 28.133 37.721 1.00 12.92 404 MET B N 1
ATOM 6883 C CA . MET B 1 424 ? 20.280 27.654 38.674 1.00 13.08 404 MET B CA 1
ATOM 6884 C C . MET B 1 424 ? 20.783 26.503 39.542 1.00 11.71 404 MET B C 1
ATOM 6885 O O . MET B 1 424 ? 21.639 25.722 39.126 1.00 12.58 404 MET B O 1
ATOM 6890 N N . GLY B 1 425 ? 20.221 26.418 40.747 1.00 11.35 405 GLY B N 1
ATOM 6891 C CA . GLY B 1 425 ? 20.551 25.358 41.684 1.00 11.79 405 GLY B CA 1
ATOM 6892 C C . GLY B 1 425 ? 21.369 25.790 42.883 1.00 11.58 405 GLY B C 1
ATOM 6893 O O . GLY B 1 425 ? 21.486 25.062 43.863 1.00 12.34 405 GLY B O 1
ATOM 6894 N N . PHE B 1 426 ? 21.926 26.989 42.798 1.00 11.13 406 PHE B N 1
ATOM 6895 C CA . PHE B 1 426 ? 22.776 27.551 43.842 1.00 11.99 406 PHE B CA 1
ATOM 6896 C C . PHE B 1 426 ? 22.086 27.804 45.175 1.00 11.70 406 PHE B C 1
ATOM 6897 O O . PHE B 1 426 ? 22.654 27.571 46.240 1.00 12.19 406 PHE B O 1
ATOM 6905 N N . GLY B 1 427 ? 20.853 28.283 45.092 1.00 11.60 407 GLY B N 1
ATOM 6906 C CA . GLY B 1 427 ? 20.103 28.704 46.264 1.00 12.93 407 GLY B CA 1
ATOM 6907 C C . GLY B 1 427 ? 20.025 27.894 47.536 1.00 11.23 407 GLY B C 1
ATOM 6908 O O . GLY B 1 427 ? 20.513 28.305 48.602 1.00 11.86 407 GLY B O 1
ATOM 6909 N N . VAL B 1 428 ? 19.375 26.743 47.452 1.00 11.95 408 VAL B N 1
ATOM 6910 C CA . VAL B 1 428 ? 19.212 25.930 48.641 1.00 10.86 408 VAL B CA 1
ATOM 6911 C C . VAL B 1 428 ? 20.564 25.427 49.173 1.00 11.50 408 VAL B C 1
ATOM 6912 O O . VAL B 1 428 ? 20.838 25.530 50.367 1.00 11.97 408 VAL B O 1
ATOM 6916 N N . PRO B 1 429 ? 21.429 24.897 48.296 1.00 10.93 409 PRO B N 1
ATOM 6917 C CA . PRO B 1 429 ? 22.723 24.428 48.801 1.00 11.61 409 PRO B CA 1
ATOM 6918 C C . PRO B 1 429 ? 23.567 25.555 49.390 1.00 11.54 409 PRO B C 1
ATOM 6919 O O . PRO B 1 429 ? 24.312 25.331 50.340 1.00 11.80 409 PRO B O 1
ATOM 6923 N N . ALA B 1 430 ? 23.469 26.759 48.824 1.00 11.68 410 ALA B N 1
ATOM 6924 C CA . ALA B 1 430 ? 24.242 27.881 49.362 1.00 11.42 410 ALA B CA 1
ATOM 6925 C C . ALA B 1 430 ? 23.727 28.255 50.748 1.00 12.15 410 ALA B C 1
ATOM 6926 O O . ALA B 1 430 ? 24.515 28.575 51.642 1.00 12.09 410 ALA B O 1
ATOM 6928 N N . GLY B 1 431 ? 22.410 28.230 50.932 1.00 11.85 411 GLY B N 1
ATOM 6929 C CA . GLY B 1 431 ? 21.868 28.549 52.247 1.00 12.33 411 GLY B CA 1
ATOM 6930 C C . GLY B 1 431 ? 22.344 27.529 53.270 1.00 12.72 411 GLY B C 1
ATOM 6931 O O . GLY B 1 431 ? 22.657 27.867 54.425 1.00 12.74 411 GLY B O 1
ATOM 6932 N N . ILE B 1 432 ? 22.392 26.268 52.850 1.00 11.34 412 ILE B N 1
ATOM 6933 C CA . ILE B 1 432 ? 22.851 25.187 53.709 1.00 11.34 412 ILE B CA 1
ATOM 6934 C C . ILE B 1 432 ? 24.335 25.379 54.044 1.00 12.47 412 ILE B C 1
ATOM 6935 O O . ILE B 1 432 ? 24.729 25.277 55.206 1.00 13.08 412 ILE B O 1
ATOM 6940 N N . GLY B 1 433 ? 25.152 25.669 53.032 1.00 12.07 413 GLY B N 1
ATOM 6941 C CA . GLY B 1 433 ? 26.578 25.869 53.267 1.00 11.72 413 GLY B CA 1
ATOM 6942 C C . GLY B 1 433 ? 26.845 27.044 54.190 1.00 12.46 413 GLY B C 1
ATOM 6943 O O . GLY B 1 433 ? 27.679 26.970 55.106 1.00 13.35 413 GLY B O 1
ATOM 6944 N N . ALA B 1 434 ? 26.137 28.139 53.950 1.00 12.75 414 ALA B N 1
ATOM 6945 C CA . ALA B 1 434 ? 26.288 29.326 54.770 1.00 12.64 414 ALA B CA 1
ATOM 6946 C C . ALA B 1 434 ? 25.876 29.042 56.211 1.00 13.30 414 ALA B C 1
ATOM 6947 O O . ALA B 1 434 ? 26.584 29.422 57.148 1.00 13.84 414 ALA B O 1
ATOM 6949 N N . GLN B 1 435 ? 24.738 28.382 56.422 1.00 13.48 415 GLN B N 1
ATOM 6950 C CA . GLN B 1 435 ? 24.341 28.137 57.803 1.00 12.52 415 GLN B CA 1
ATOM 6951 C C . GLN B 1 435 ? 25.283 27.156 58.515 1.00 13.77 415 GLN B C 1
ATOM 6952 O O . GLN B 1 435 ? 25.442 27.216 59.738 1.00 15.10 415 GLN B O 1
ATOM 6958 N N . CYS B 1 436 ? 25.938 26.273 57.763 1.00 13.62 416 CYS B N 1
ATOM 6959 C CA . CYS B 1 436 ? 26.893 25.359 58.378 1.00 13.31 416 CYS B CA 1
ATOM 6960 C C . CYS B 1 436 ? 28.059 26.126 59.006 1.00 13.43 416 CYS B C 1
ATOM 6961 O O . CYS B 1 436 ? 28.650 25.665 59.988 1.00 16.06 416 CYS B O 1
ATOM 6964 N N . VAL B 1 437 ? 28.397 27.289 58.457 1.00 13.38 417 VAL B N 1
ATOM 6965 C CA . VAL B 1 437 ? 29.528 28.047 59.001 1.00 15.26 417 VAL B CA 1
ATOM 6966 C C . VAL B 1 437 ? 29.149 29.382 59.639 1.00 15.77 417 VAL B C 1
ATOM 6967 O O . VAL B 1 437 ? 30.026 30.183 59.980 1.00 17.72 417 VAL B O 1
ATOM 6971 N N . SER B 1 438 ? 27.854 29.612 59.835 1.00 16.63 418 SER B N 1
ATOM 6972 C CA . SER B 1 438 ? 27.379 30.877 60.393 1.00 17.51 418 SER B CA 1
ATOM 6973 C C . SER B 1 438 ? 27.446 31.027 61.906 1.00 19.55 418 SER B C 1
ATOM 6974 O O . SER B 1 438 ? 27.036 32.059 62.434 1.00 22.60 418 SER B O 1
ATOM 6977 N N . GLY B 1 439 ? 27.927 30.004 62.598 1.00 20.35 419 GLY B N 1
ATOM 6978 C CA . GLY B 1 439 ? 28.038 30.091 64.043 1.00 21.66 419 GLY B CA 1
ATOM 6979 C C . GLY B 1 439 ? 26.733 30.345 64.766 1.00 23.12 419 GLY B C 1
ATOM 6980 O O . GLY B 1 439 ? 26.708 31.040 65.786 1.00 24.39 419 GLY B O 1
ATOM 6981 N N . GLY B 1 440 ? 25.641 29.801 64.243 1.00 22.24 420 GLY B N 1
ATOM 6982 C CA . GLY B 1 440 ? 24.359 29.973 64.902 1.00 23.81 420 GLY B CA 1
ATOM 6983 C C . GLY B 1 440 ? 23.369 30.899 64.230 1.00 23.39 420 GLY B C 1
ATOM 6984 O O . GLY B 1 440 ? 22.184 30.887 64.571 1.00 26.45 420 GLY B O 1
ATOM 6985 N N . LYS B 1 441 ? 23.831 31.706 63.283 1.00 21.88 421 LYS B N 1
ATOM 6986 C CA . LYS B 1 441 ? 22.928 32.616 62.590 1.00 21.35 421 LYS B CA 1
ATOM 6987 C C . LYS B 1 441 ? 22.092 31.864 61.561 1.00 20.83 421 LYS B C 1
ATOM 6988 O O . LYS B 1 441 ? 22.611 31.097 60.748 1.00 19.87 421 LYS B O 1
ATOM 6994 N N . ARG B 1 442 ? 20.790 32.096 61.601 1.00 18.32 422 ARG B N 1
ATOM 6995 C CA . ARG B 1 442 ? 19.878 31.438 60.684 1.00 17.20 422 ARG B CA 1
ATOM 6996 C C . ARG B 1 442 ? 19.948 32.083 59.302 1.00 15.48 422 ARG B C 1
ATOM 6997 O O . ARG B 1 442 ? 20.187 33.282 59.177 1.00 15.76 422 ARG B O 1
ATOM 7005 N N . ILE B 1 443 ? 19.754 31.282 58.258 1.00 14.68 423 ILE B N 1
ATOM 7006 C CA . ILE B 1 443 ? 19.799 31.788 56.893 1.00 15.74 423 ILE B CA 1
ATOM 7007 C C . ILE B 1 443 ? 18.433 31.715 56.205 1.00 15.92 423 ILE B C 1
ATOM 7008 O O . ILE B 1 443 ? 17.661 30.778 56.424 1.00 16.65 423 ILE B O 1
ATOM 7013 N N . LEU B 1 444 ? 18.135 32.725 55.392 1.00 14.68 424 LEU B N 1
ATOM 7014 C CA . LEU B 1 444 ? 16.888 32.775 54.639 1.00 15.01 424 LEU B CA 1
ATOM 7015 C C . LEU B 1 444 ? 17.231 32.479 53.180 1.00 15.00 424 LEU B C 1
ATOM 7016 O O . LEU B 1 444 ? 18.092 33.125 52.597 1.00 15.76 424 LEU B O 1
ATOM 7021 N N . THR B 1 445 ? 16.571 31.483 52.605 1.00 14.38 425 THR B N 1
ATOM 7022 C CA . THR B 1 445 ? 16.802 31.120 51.216 1.00 14.05 425 THR B CA 1
ATOM 7023 C C . THR B 1 445 ? 15.546 31.408 50.395 1.00 14.54 425 THR B C 1
ATOM 7024 O O . THR B 1 445 ? 14.434 31.123 50.847 1.00 15.55 425 THR B O 1
ATOM 7028 N N . VAL B 1 446 ? 15.716 31.995 49.211 1.00 14.12 426 VAL B N 1
ATOM 7029 C CA . VAL B 1 446 ? 14.586 32.225 48.311 1.00 14.14 426 VAL B CA 1
ATOM 7030 C C . VAL B 1 446 ? 14.939 31.445 47.047 1.00 14.20 426 VAL B C 1
ATOM 7031 O O . VAL B 1 446 ? 16.090 31.463 46.589 1.00 14.26 426 VAL B O 1
ATOM 7035 N N . VAL B 1 447 ? 13.949 30.751 46.498 1.00 12.94 427 VAL B N 1
ATOM 7036 C CA . VAL B 1 447 ? 14.177 29.870 45.358 1.00 12.70 427 VAL B CA 1
ATOM 7037 C C . VAL B 1 447 ? 12.886 29.611 44.594 1.00 12.92 427 VAL B C 1
ATOM 7038 O O . VAL B 1 447 ? 11.813 29.528 45.198 1.00 14.17 427 VAL B O 1
ATOM 7042 N N . GLY B 1 448 ? 12.996 29.505 43.274 1.00 12.39 428 GLY B N 1
ATOM 7043 C CA . GLY B 1 448 ? 11.839 29.233 42.434 1.00 12.85 428 GLY B CA 1
ATOM 7044 C C . GLY B 1 448 ? 11.563 27.739 42.339 1.00 12.33 428 GLY B C 1
ATOM 7045 O O . GLY B 1 448 ? 12.373 26.913 42.772 1.00 13.52 428 GLY B O 1
ATOM 7046 N N . ASP B 1 449 ? 10.413 27.379 41.780 1.00 12.46 429 ASP B N 1
ATOM 7047 C CA . ASP B 1 449 ? 10.049 25.978 41.662 1.00 12.97 429 ASP B CA 1
ATOM 7048 C C . ASP B 1 449 ? 10.960 25.198 40.719 1.00 12.91 429 ASP B C 1
ATOM 7049 O O . ASP B 1 449 ? 11.313 24.047 41.001 1.00 12.66 429 ASP B O 1
ATOM 7054 N N . GLY B 1 450 ? 11.349 25.815 39.610 1.00 12.37 430 GLY B N 1
ATOM 7055 C CA . GLY B 1 450 ? 12.247 25.151 38.679 1.00 12.20 430 GLY B CA 1
ATOM 7056 C C . GLY B 1 450 ? 13.579 24.846 39.350 1.00 11.01 430 GLY B C 1
ATOM 7057 O O . GLY B 1 450 ? 14.093 23.727 39.254 1.00 12.04 430 GLY B O 1
ATOM 7058 N N . ALA B 1 451 ? 14.142 25.835 40.032 1.00 11.85 431 ALA B N 1
ATOM 7059 C CA . ALA B 1 451 ? 15.415 25.618 40.725 1.00 11.25 431 ALA B CA 1
ATOM 7060 C C . ALA B 1 451 ? 15.280 24.622 41.878 1.00 11.08 431 ALA B C 1
ATOM 7061 O O . ALA B 1 451 ? 16.184 23.819 42.111 1.00 11.79 431 ALA B O 1
ATOM 7063 N N . PHE B 1 452 ? 14.158 24.661 42.599 1.00 12.00 432 PHE B N 1
ATOM 7064 C CA . PHE B 1 452 ? 13.984 23.721 43.696 1.00 11.83 432 PHE B CA 1
ATOM 7065 C C . PHE B 1 452 ? 13.983 22.279 43.168 1.00 10.86 432 PHE B C 1
ATOM 7066 O O . PHE B 1 452 ? 14.529 21.378 43.807 1.00 11.85 432 PHE B O 1
ATOM 7074 N N . GLN B 1 453 ? 13.363 22.052 42.008 1.00 12.02 433 GLN B N 1
ATOM 7075 C CA . GLN B 1 453 ? 13.337 20.703 41.433 1.00 11.54 433 GLN B CA 1
ATOM 7076 C C . GLN B 1 453 ? 14.753 20.184 41.192 1.00 10.61 433 GLN B C 1
ATOM 7077 O O . GLN B 1 453 ? 14.972 18.975 41.090 1.00 13.00 433 GLN B O 1
ATOM 7083 N N . MET B 1 454 ? 15.697 21.112 41.065 1.00 11.54 434 MET B N 1
ATOM 7084 C CA . MET B 1 454 ? 17.087 20.734 40.816 1.00 11.57 434 MET B CA 1
ATOM 7085 C C . MET B 1 454 ? 17.862 20.364 42.069 1.00 12.06 434 MET B C 1
ATOM 7086 O O . MET B 1 454 ? 18.425 19.267 42.148 1.00 12.12 434 MET B O 1
ATOM 7091 N N . THR B 1 455 ? 17.871 21.266 43.053 1.00 11.44 435 THR B N 1
ATOM 7092 C CA . THR B 1 455 ? 18.664 21.046 44.255 1.00 11.08 435 THR B CA 1
ATOM 7093 C C . THR B 1 455 ? 17.988 21.294 45.589 1.00 10.66 435 THR B C 1
ATOM 7094 O O . THR B 1 455 ? 18.645 21.215 46.628 1.00 12.65 435 THR B O 1
ATOM 7098 N N . GLY B 1 456 ? 16.689 21.582 45.577 1.00 11.27 436 GLY B N 1
ATOM 7099 C CA . GLY B 1 456 ? 15.993 21.847 46.827 1.00 11.15 436 GLY B CA 1
ATOM 7100 C C . GLY B 1 456 ? 16.002 20.666 47.780 1.00 10.88 436 GLY B C 1
ATOM 7101 O O . GLY B 1 456 ? 15.947 20.838 49.004 1.00 11.39 436 GLY B O 1
ATOM 7102 N N . TRP B 1 457 ? 16.090 19.464 47.215 1.00 10.84 437 TRP B N 1
ATOM 7103 C CA . TRP B 1 457 ? 16.081 18.213 47.971 1.00 10.45 437 TRP B CA 1
ATOM 7104 C C . TRP B 1 457 ? 17.225 18.082 48.966 1.00 10.32 437 TRP B C 1
ATOM 7105 O O . TRP B 1 457 ? 17.165 17.261 49.882 1.00 11.13 437 TRP B O 1
ATOM 7116 N N . GLU B 1 458 ? 18.270 18.886 48.781 1.00 10.43 438 GLU B N 1
ATOM 7117 C CA . GLU B 1 458 ? 19.404 18.853 49.690 1.00 9.99 438 GLU B CA 1
ATOM 7118 C C . GLU B 1 458 ? 18.983 19.194 51.119 1.00 10.64 438 GLU B C 1
ATOM 7119 O O . GLU B 1 458 ? 19.716 18.902 52.078 1.00 10.94 438 GLU B O 1
ATOM 7125 N N . LEU B 1 459 ? 17.809 19.805 51.262 1.00 10.87 439 LEU B N 1
ATOM 7126 C CA . LEU B 1 459 ? 17.309 20.145 52.597 1.00 11.44 439 LEU B CA 1
ATOM 7127 C C . LEU B 1 459 ? 17.131 18.891 53.459 1.00 11.16 439 LEU B C 1
ATOM 7128 O O . LEU B 1 459 ? 17.042 18.991 54.683 1.00 11.64 439 LEU B O 1
ATOM 7133 N N . GLY B 1 460 ? 17.072 17.715 52.840 1.00 11.55 440 GLY B N 1
ATOM 7134 C CA . GLY B 1 460 ? 16.946 16.490 53.612 1.00 11.38 440 GLY B CA 1
ATOM 7135 C C . GLY B 1 460 ? 18.150 16.247 54.514 1.00 12.24 440 GLY B C 1
ATOM 7136 O O . GLY B 1 460 ? 18.092 15.444 55.442 1.00 12.18 440 GLY B O 1
ATOM 7137 N N . ASN B 1 461 ? 19.233 16.968 54.250 1.00 11.01 441 ASN B N 1
ATOM 7138 C CA . ASN B 1 461 ? 20.461 16.853 55.029 1.00 11.63 441 ASN B CA 1
ATOM 7139 C C . ASN B 1 461 ? 20.533 17.794 56.232 1.00 12.34 441 ASN B C 1
ATOM 7140 O O . ASN B 1 461 ? 21.467 17.689 57.014 1.00 11.86 441 ASN B O 1
ATOM 7145 N N . CYS B 1 462 ? 19.564 18.692 56.384 1.00 11.35 442 CYS B N 1
ATOM 7146 C CA . CYS B 1 462 ? 19.594 19.650 57.492 1.00 12.60 442 CYS B CA 1
ATOM 7147 C C . CYS B 1 462 ? 19.639 19.018 58.868 1.00 13.28 442 CYS B C 1
ATOM 7148 O O . CYS B 1 462 ? 20.336 19.515 59.753 1.00 13.48 442 CYS B O 1
ATOM 7151 N N . ARG B 1 463 ? 18.902 17.933 59.058 1.00 12.88 443 ARG B N 1
ATOM 7152 C CA . ARG B 1 463 ? 18.890 17.272 60.366 1.00 13.93 443 ARG B CA 1
ATOM 7153 C C . ARG B 1 463 ? 20.289 16.838 60.799 1.00 14.49 443 ARG B C 1
ATOM 7154 O O . ARG B 1 463 ? 20.724 17.138 61.919 1.00 15.21 443 ARG B O 1
ATOM 7162 N N . ARG B 1 464 ? 21.001 16.148 59.918 1.00 14.19 444 ARG B N 1
ATOM 7163 C CA . ARG B 1 464 ? 22.342 15.678 60.248 1.00 14.88 444 ARG B CA 1
ATOM 7164 C C . ARG B 1 464 ? 23.300 16.849 60.428 1.00 15.13 444 ARG B C 1
ATOM 7165 O O . ARG B 1 464 ? 24.162 16.820 61.301 1.00 16.04 444 ARG B O 1
ATOM 7168 N N . LEU B 1 465 ? 23.142 17.879 59.602 1.00 15.16 445 LEU B N 1
ATOM 7169 C CA . LEU B 1 465 ? 24.014 19.049 59.674 1.00 14.98 445 LEU B CA 1
ATOM 7170 C C . LEU B 1 465 ? 23.711 19.932 60.880 1.00 15.89 445 LEU B C 1
ATOM 7171 O O . LEU B 1 465 ? 24.515 20.798 61.239 1.00 17.81 445 LEU B O 1
ATOM 7176 N N . GLY B 1 466 ? 22.549 19.724 61.494 1.00 15.80 446 GLY B N 1
ATOM 7177 C CA . GLY B 1 466 ? 22.180 20.504 62.662 1.00 15.54 446 GLY B CA 1
ATOM 7178 C C . GLY B 1 466 ? 21.777 21.929 62.343 1.00 16.39 446 GLY B C 1
ATOM 7179 O O . GLY B 1 466 ? 22.027 22.842 63.136 1.00 18.90 446 GLY B O 1
ATOM 7180 N N . ILE B 1 467 ? 21.157 22.134 61.183 1.00 15.52 447 ILE B N 1
ATOM 7181 C CA . ILE B 1 467 ? 20.720 23.464 60.787 1.00 13.94 447 ILE B CA 1
ATOM 7182 C C . ILE B 1 467 ? 19.231 23.493 60.462 1.00 14.19 447 ILE B C 1
ATOM 7183 O O . ILE B 1 467 ? 18.602 22.434 60.271 1.00 14.67 447 ILE B O 1
ATOM 7188 N N . ASP B 1 468 ? 18.677 24.703 60.385 1.00 14.43 448 ASP B N 1
ATOM 7189 C CA . ASP B 1 468 ? 17.254 24.887 60.149 1.00 15.11 448 ASP B CA 1
ATOM 7190 C C . ASP B 1 468 ? 16.908 26.129 59.338 1.00 15.06 448 ASP B C 1
ATOM 7191 O O . ASP B 1 468 ? 16.131 26.971 59.770 1.00 15.53 448 ASP B O 1
ATOM 7196 N N . PRO B 1 469 ? 17.455 26.246 58.119 1.00 13.46 449 PRO B N 1
ATOM 7197 C CA . PRO B 1 469 ? 17.162 27.416 57.295 1.00 13.57 449 PRO B CA 1
ATOM 7198 C C . PRO B 1 469 ? 15.685 27.605 56.980 1.00 12.92 449 PRO B C 1
ATOM 7199 O O . PRO B 1 469 ? 14.904 26.643 56.991 1.00 14.68 449 PRO B O 1
ATOM 7203 N N . ILE B 1 470 ? 15.316 28.855 56.720 1.00 13.75 450 ILE B N 1
ATOM 7204 C CA . ILE B 1 470 ? 13.954 29.187 56.334 1.00 13.50 450 ILE B CA 1
ATOM 7205 C C . ILE B 1 470 ? 14.044 29.299 54.817 1.00 14.96 450 ILE B C 1
ATOM 7206 O O . ILE B 1 470 ? 14.907 30.005 54.295 1.00 15.72 450 ILE B O 1
ATOM 7211 N N . VAL B 1 471 ? 13.163 28.598 54.112 1.00 13.38 451 VAL B N 1
ATOM 7212 C CA . VAL B 1 471 ? 13.177 28.595 52.657 1.00 12.99 451 VAL B CA 1
ATOM 7213 C C . VAL B 1 471 ? 11.842 29.035 52.097 1.00 13.58 451 VAL B C 1
ATOM 7214 O O . VAL B 1 471 ? 10.818 28.414 52.388 1.00 14.76 451 VAL B O 1
ATOM 7218 N N . ILE B 1 472 ? 11.849 30.110 51.313 1.00 13.98 452 ILE B N 1
ATOM 7219 C CA . ILE B 1 472 ? 10.629 30.585 50.686 1.00 14.27 452 ILE B CA 1
ATOM 7220 C C . ILE B 1 472 ? 10.724 30.155 49.235 1.00 14.49 452 ILE B C 1
ATOM 7221 O O . ILE B 1 472 ? 11.594 30.621 48.488 1.00 14.82 452 ILE B O 1
ATOM 7226 N N . LEU B 1 473 ? 9.850 29.231 48.861 1.00 14.42 453 LEU B N 1
ATOM 7227 C CA . LEU B 1 473 ? 9.814 28.689 47.517 1.00 13.76 453 LEU B CA 1
ATOM 7228 C C . LEU B 1 473 ? 8.733 29.396 46.714 1.00 15.75 453 LEU B C 1
ATOM 7229 O O . LEU B 1 473 ? 7.550 29.342 47.067 1.00 16.12 453 LEU B O 1
ATOM 7234 N N . PHE B 1 474 ? 9.156 30.070 45.647 1.00 14.24 454 PHE B N 1
ATOM 7235 C CA . PHE B 1 474 ? 8.258 30.807 44.761 1.00 14.29 454 PHE B CA 1
ATOM 7236 C C . PHE B 1 474 ? 7.709 29.795 43.758 1.00 14.34 454 PHE B C 1
ATOM 7237 O O . PHE B 1 474 ? 8.362 29.482 42.768 1.00 15.40 454 PHE B O 1
ATOM 7245 N N . ASN B 1 475 ? 6.504 29.296 43.990 1.00 14.48 455 ASN B N 1
ATOM 7246 C CA . ASN B 1 475 ? 5.943 28.306 43.076 1.00 15.52 455 ASN B CA 1
ATOM 7247 C C . ASN B 1 475 ? 4.919 28.869 42.096 1.00 15.98 455 ASN B C 1
ATOM 7248 O O . ASN B 1 475 ? 3.765 29.096 42.465 1.00 16.27 455 ASN B O 1
ATOM 7253 N N . ASN B 1 476 ? 5.348 29.108 40.859 1.00 16.19 456 ASN B N 1
ATOM 7254 C CA . ASN B 1 476 ? 4.443 29.591 39.824 1.00 16.39 456 ASN B CA 1
ATOM 7255 C C . ASN B 1 476 ? 4.264 28.513 38.749 1.00 17.53 456 ASN B C 1
ATOM 7256 O O . ASN B 1 476 ? 3.789 28.795 37.646 1.00 16.69 456 ASN B O 1
ATOM 7261 N N . ALA B 1 477 ? 4.615 27.268 39.094 1.00 16.33 457 ALA B N 1
ATOM 7262 C CA . ALA B 1 477 ? 4.522 26.129 38.172 1.00 16.26 457 ALA B CA 1
ATOM 7263 C C . ALA B 1 477 ? 4.999 26.615 36.814 1.00 16.59 457 ALA B C 1
ATOM 7264 O O . ALA B 1 477 ? 4.328 26.447 35.789 1.00 17.47 457 ALA B O 1
ATOM 7266 N N . SER B 1 478 ? 6.195 27.197 36.810 1.00 15.25 458 SER B N 1
ATOM 7267 C CA . SER B 1 478 ? 6.723 27.772 35.592 1.00 15.79 458 SER B CA 1
ATOM 7268 C C . SER B 1 478 ? 8.191 28.187 35.655 1.00 14.58 458 SER B C 1
ATOM 7269 O O . SER B 1 478 ? 8.732 28.486 36.731 1.00 14.63 458 SER B O 1
ATOM 7272 N N . TRP B 1 479 ? 8.817 28.180 34.482 1.00 15.02 459 TRP B N 1
ATOM 7273 C CA . TRP B 1 479 ? 10.173 28.697 34.332 1.00 14.84 459 TRP B CA 1
ATOM 7274 C C . TRP B 1 479 ? 9.779 30.111 33.870 1.00 14.73 459 TRP B C 1
ATOM 7275 O O . TRP B 1 479 ? 9.853 30.439 32.686 1.00 15.41 459 TRP B O 1
ATOM 7286 N N . GLU B 1 480 ? 9.359 30.935 34.822 1.00 14.37 460 GLU B N 1
ATOM 7287 C CA . GLU B 1 480 ? 8.848 32.268 34.520 1.00 16.67 460 GLU B CA 1
ATOM 7288 C C . GLU B 1 480 ? 9.787 33.251 33.849 1.00 17.74 460 GLU B C 1
ATOM 7289 O O . GLU B 1 480 ? 9.346 34.045 33.025 1.00 17.91 460 GLU B O 1
ATOM 7295 N N . MET B 1 481 ? 11.069 33.230 34.190 1.00 17.99 461 MET B N 1
ATOM 7296 C CA . MET B 1 481 ? 11.982 34.161 33.544 1.00 18.84 461 MET B CA 1
ATOM 7297 C C . MET B 1 481 ? 12.025 33.890 32.049 1.00 18.33 461 MET B C 1
ATOM 7298 O O . MET B 1 481 ? 12.212 34.806 31.250 1.00 20.51 461 MET B O 1
ATOM 7303 N N . LEU B 1 482 ? 11.837 32.632 31.664 1.00 17.46 462 LEU B N 1
ATOM 7304 C CA . LEU B 1 482 ? 11.857 32.282 30.254 1.00 16.44 462 LEU B CA 1
ATOM 7305 C C . LEU B 1 482 ? 10.537 32.654 29.582 1.00 18.56 462 LEU B C 1
ATOM 7306 O O . LEU B 1 482 ? 10.532 33.121 28.439 1.00 18.50 462 LEU B O 1
ATOM 7311 N N . ARG B 1 483 ? 9.422 32.450 30.279 1.00 18.25 463 ARG B N 1
ATOM 7312 C CA . ARG B 1 483 ? 8.115 32.806 29.725 1.00 20.81 463 ARG B CA 1
ATOM 7313 C C . ARG B 1 483 ? 8.081 34.302 29.443 1.00 21.40 463 ARG B C 1
ATOM 7314 O O . ARG B 1 483 ? 7.537 34.741 28.426 1.00 23.07 463 ARG B O 1
ATOM 7322 N N . THR B 1 484 ? 8.662 35.084 30.345 1.00 22.50 464 THR B N 1
ATOM 7323 C CA . THR B 1 484 ? 8.671 36.533 30.188 1.00 23.34 464 THR B CA 1
ATOM 7324 C C . THR B 1 484 ? 9.264 36.961 28.854 1.00 24.41 464 THR B C 1
ATOM 7325 O O . THR B 1 484 ? 8.787 37.915 28.238 1.00 25.80 464 THR B O 1
ATOM 7332 N N . PHE B 1 485 ? 10.292 36.255 28.391 1.00 24.68 465 PHE B N 1
ATOM 7333 C CA . PHE B 1 485 ? 10.918 36.626 27.129 1.00 25.06 465 PHE B CA 1
ATOM 7334 C C . PHE B 1 485 ? 10.471 35.857 25.895 1.00 24.22 465 PHE B C 1
ATOM 7335 O O . PHE B 1 485 ? 10.845 36.202 24.780 1.00 25.46 465 PHE B O 1
ATOM 7343 N N . GLN B 1 486 ? 9.657 34.826 26.096 1.00 24.10 466 GLN B N 1
ATOM 7344 C CA . GLN B 1 486 ? 9.120 34.033 24.993 1.00 22.60 466 GLN B CA 1
ATOM 7345 C C . GLN B 1 486 ? 7.830 33.428 25.541 1.00 22.76 466 GLN B C 1
ATOM 7346 O O . GLN B 1 486 ? 7.722 32.217 25.736 1.00 21.35 466 GLN B O 1
ATOM 7352 N N . PRO B 1 487 ? 6.823 34.284 25.794 1.00 23.06 467 PRO B N 1
ATOM 7353 C CA . PRO B 1 487 ? 5.518 33.887 26.335 1.00 22.82 467 PRO B CA 1
ATOM 7354 C C . PRO B 1 487 ? 4.660 32.933 25.509 1.00 22.29 467 PRO B C 1
ATOM 7355 O O . PRO B 1 487 ? 3.748 32.301 26.043 1.00 24.17 467 PRO B O 1
ATOM 7359 N N . GLU B 1 488 ? 4.946 32.821 24.217 1.00 22.90 468 GLU B N 1
ATOM 7360 C CA . GLU B 1 488 ? 4.165 31.945 23.350 1.00 23.90 468 GLU B CA 1
ATOM 7361 C C . GLU B 1 488 ? 4.493 30.460 23.504 1.00 24.25 468 GLU B C 1
ATOM 7362 O O . GLU B 1 488 ? 3.721 29.604 23.071 1.00 25.33 468 GLU B O 1
ATOM 7368 N N . SER B 1 489 ? 5.630 30.154 24.124 1.00 22.38 469 SER B N 1
ATOM 7369 C CA . SER B 1 489 ? 6.045 28.766 24.296 1.00 22.03 469 SER B CA 1
ATOM 7370 C C . SER B 1 489 ? 5.352 27.991 25.412 1.00 21.66 469 SER B C 1
ATOM 7371 O O . SER B 1 489 ? 5.217 28.461 26.546 1.00 23.14 469 SER B O 1
ATOM 7374 N N . ALA B 1 490 ? 4.936 26.775 25.081 1.00 21.40 470 ALA B N 1
ATOM 7375 C CA . ALA B 1 490 ? 4.258 25.913 26.036 1.00 21.31 470 ALA B CA 1
ATOM 7376 C C . ALA B 1 490 ? 5.201 25.170 26.988 1.00 20.31 470 ALA B C 1
ATOM 7377 O O . ALA B 1 490 ? 4.801 24.792 28.087 1.00 21.00 470 ALA B O 1
ATOM 7379 N N . PHE B 1 491 ? 6.446 24.964 26.574 1.00 20.40 471 PHE B N 1
ATOM 7380 C CA . PHE B 1 491 ? 7.384 24.218 27.405 1.00 20.52 471 PHE B CA 1
ATOM 7381 C C . PHE B 1 491 ? 7.790 24.888 28.715 1.00 20.94 471 PHE B C 1
ATOM 7382 O O . PHE B 1 491 ? 8.441 24.259 29.549 1.00 20.33 471 PHE B O 1
ATOM 7390 N N . ASN B 1 492 ? 7.395 26.142 28.915 1.00 19.80 472 ASN B N 1
ATOM 7391 C CA . ASN B 1 492 ? 7.725 26.833 30.160 1.00 19.90 472 ASN B CA 1
ATOM 7392 C C . ASN B 1 492 ? 6.672 26.585 31.235 1.00 19.66 472 ASN B C 1
ATOM 7393 O O . ASN B 1 492 ? 6.848 26.996 32.387 1.00 19.12 472 ASN B O 1
ATOM 7398 N N . ASP B 1 493 ? 5.571 25.935 30.854 1.00 20.32 473 ASP B N 1
ATOM 7399 C CA . ASP B 1 493 ? 4.502 25.609 31.795 1.00 21.25 473 ASP B CA 1
ATOM 7400 C C . ASP B 1 493 ? 4.894 24.320 32.502 1.00 20.24 473 ASP B C 1
ATOM 7401 O O . ASP B 1 493 ? 4.998 23.275 31.871 1.00 22.82 473 ASP B O 1
ATOM 7406 N N . LEU B 1 494 ? 5.111 24.389 33.810 1.00 18.50 474 LEU B N 1
ATOM 7407 C CA . LEU B 1 494 ? 5.493 23.203 34.563 1.00 18.10 474 LEU B CA 1
ATOM 7408 C C . LEU B 1 494 ? 4.285 22.650 35.307 1.00 17.67 474 LEU B C 1
ATOM 7409 O O . LEU B 1 494 ? 3.247 23.309 35.407 1.00 17.73 474 LEU B O 1
ATOM 7414 N N . ASP B 1 495 ? 4.417 21.430 35.812 1.00 17.71 475 ASP B N 1
ATOM 7415 C CA . ASP B 1 495 ? 3.342 20.797 36.564 1.00 17.68 475 ASP B CA 1
ATOM 7416 C C . ASP B 1 495 ? 3.294 21.393 37.956 1.00 17.96 475 ASP B C 1
ATOM 7417 O O . ASP B 1 495 ? 4.186 22.141 38.368 1.00 18.08 475 ASP B O 1
ATOM 7422 N N . ASP B 1 496 ? 2.233 21.075 38.676 1.00 19.28 476 ASP B N 1
ATOM 7423 C CA . ASP B 1 496 ? 2.096 21.539 40.036 1.00 21.41 476 ASP B CA 1
ATOM 7424 C C . ASP B 1 496 ? 2.713 20.496 40.968 1.00 20.31 476 ASP B C 1
ATOM 7425 O O . ASP B 1 496 ? 2.120 19.451 41.218 1.00 22.75 476 ASP B O 1
ATOM 7430 N N . TRP B 1 497 ? 3.921 20.760 41.455 1.00 17.26 477 TRP B N 1
ATOM 7431 C CA . TRP B 1 497 ? 4.566 19.838 42.382 1.00 15.73 477 TRP B CA 1
ATOM 7432 C C . TRP B 1 497 ? 4.135 20.297 43.773 1.00 14.89 477 TRP B C 1
ATOM 7433 O O . TRP B 1 497 ? 4.113 21.494 44.046 1.00 15.31 477 TRP B O 1
ATOM 7444 N N . ARG B 1 498 ? 3.784 19.357 44.647 1.00 14.61 478 ARG B N 1
ATOM 7445 C CA . ARG B 1 498 ? 3.344 19.705 45.999 1.00 14.91 478 ARG B CA 1
ATOM 7446 C C . ARG B 1 498 ? 4.554 19.691 46.932 1.00 13.56 478 ARG B C 1
ATOM 7447 O O . ARG B 1 498 ? 4.745 18.772 47.732 1.00 14.84 478 ARG B O 1
ATOM 7455 N N . PHE B 1 499 ? 5.381 20.725 46.818 1.00 13.89 479 PHE B N 1
ATOM 7456 C CA . PHE B 1 499 ? 6.609 20.787 47.603 1.00 13.42 479 PHE B CA 1
ATOM 7457 C C . PHE B 1 499 ? 6.401 20.790 49.112 1.00 12.82 479 PHE B C 1
ATOM 7458 O O . PHE B 1 499 ? 7.113 20.086 49.838 1.00 14.25 479 PHE B O 1
ATOM 7466 N N . ALA B 1 500 ? 5.434 21.570 49.588 1.00 12.91 480 ALA B N 1
ATOM 7467 C CA . ALA B 1 500 ? 5.184 21.622 51.024 1.00 13.81 480 ALA B CA 1
ATOM 7468 C C . ALA B 1 500 ? 4.801 20.238 51.533 1.00 13.67 480 ALA B C 1
ATOM 7469 O O . ALA B 1 500 ? 5.230 19.835 52.614 1.00 14.62 480 ALA B O 1
ATOM 7471 N N . ASP B 1 501 ? 4.003 19.508 50.755 1.00 14.05 481 ASP B N 1
ATOM 7472 C CA . ASP B 1 501 ? 3.599 18.159 51.158 1.00 15.11 481 ASP B CA 1
ATOM 7473 C C . ASP B 1 501 ? 4.780 17.186 51.217 1.00 15.53 481 ASP B C 1
ATOM 7474 O O . ASP B 1 501 ? 4.722 16.169 51.916 1.00 16.70 481 ASP B O 1
ATOM 7479 N N . MET B 1 502 ? 5.835 17.487 50.464 1.00 15.20 482 MET B N 1
ATOM 7480 C CA . MET B 1 502 ? 7.018 16.634 50.419 1.00 12.84 482 MET B CA 1
ATOM 7481 C C . MET B 1 502 ? 8.051 16.960 51.495 1.00 13.90 482 MET B C 1
ATOM 7482 O O . MET B 1 502 ? 8.953 16.163 51.759 1.00 13.55 482 MET B O 1
ATOM 7487 N N . ALA B 1 503 ? 7.913 18.120 52.127 1.00 13.98 483 ALA B N 1
ATOM 7488 C CA . ALA B 1 503 ? 8.881 18.531 53.141 1.00 13.51 483 ALA B CA 1
ATOM 7489 C C . ALA B 1 503 ? 9.046 17.580 54.320 1.00 14.37 483 ALA B C 1
ATOM 7490 O O . ALA B 1 503 ? 10.168 17.318 54.758 1.00 14.17 483 ALA B O 1
ATOM 7492 N N . ALA B 1 504 ? 7.943 17.063 54.856 1.00 14.25 484 ALA B N 1
ATOM 7493 C CA . ALA B 1 504 ? 8.056 16.180 56.008 1.00 13.72 484 ALA B CA 1
ATOM 7494 C C . ALA B 1 504 ? 8.875 14.941 55.704 1.00 13.87 484 ALA B C 1
ATOM 7495 O O . ALA B 1 504 ? 9.587 14.450 56.568 1.00 15.31 484 ALA B O 1
ATOM 7497 N N . GLY B 1 505 ? 8.780 14.449 54.470 1.00 13.59 485 GLY B N 1
ATOM 7498 C CA . GLY B 1 505 ? 9.518 13.259 54.091 1.00 13.49 485 GLY B CA 1
ATOM 7499 C C . GLY B 1 505 ? 11.016 13.462 54.188 1.00 12.59 485 GLY B C 1
ATOM 7500 O O . GLY B 1 505 ? 11.769 12.501 54.374 1.00 13.58 485 GLY B O 1
ATOM 7501 N N . MET B 1 506 ? 11.454 14.710 54.064 1.00 13.36 486 MET B N 1
ATOM 7502 C CA . MET B 1 506 ? 12.876 14.964 54.171 1.00 13.72 486 MET B CA 1
ATOM 7503 C C . MET B 1 506 ? 13.253 15.759 55.429 1.00 14.39 486 MET B C 1
ATOM 7504 O O . MET B 1 506 ? 14.274 16.435 55.486 1.00 14.33 486 MET B O 1
ATOM 7509 N N . GLY B 1 507 ? 12.399 15.653 56.447 1.00 13.76 487 GLY B N 1
ATOM 7510 C CA . GLY B 1 507 ? 12.692 16.258 57.736 1.00 14.03 487 GLY B CA 1
ATOM 7511 C C . GLY B 1 507 ? 12.400 17.706 58.026 1.00 13.75 487 GLY B C 1
ATOM 7512 O O . GLY B 1 507 ? 12.947 18.255 58.992 1.00 15.56 487 GLY B O 1
ATOM 7513 N N . GLY B 1 508 ? 11.532 18.321 57.242 1.00 13.72 488 GLY B N 1
ATOM 7514 C CA . GLY B 1 508 ? 11.232 19.717 57.472 1.00 14.37 488 GLY B CA 1
ATOM 7515 C C . GLY B 1 508 ? 9.761 19.995 57.662 1.00 14.63 488 GLY B C 1
ATOM 7516 O O . GLY B 1 508 ? 8.925 19.095 57.536 1.00 15.34 488 GLY B O 1
ATOM 7517 N N . ASP B 1 509 ? 9.454 21.250 57.965 1.00 14.85 489 ASP B N 1
ATOM 7518 C CA . ASP B 1 509 ? 8.074 21.674 58.161 1.00 15.95 489 ASP B CA 1
ATOM 7519 C C . ASP B 1 509 ? 7.664 22.509 56.971 1.00 16.72 489 ASP B C 1
ATOM 7520 O O . ASP B 1 509 ? 8.169 23.618 56.787 1.00 20.06 489 ASP B O 1
ATOM 7525 N N . GLY B 1 510 ? 6.749 21.985 56.166 1.00 16.27 490 GLY B N 1
ATOM 7526 C CA . GLY B 1 510 ? 6.308 22.714 54.996 1.00 15.34 490 GLY B CA 1
ATOM 7527 C C . GLY B 1 510 ? 4.868 23.170 55.062 1.00 15.74 490 GLY B C 1
ATOM 7528 O O . GLY B 1 510 ? 4.031 22.531 55.695 1.00 19.00 490 GLY B O 1
ATOM 7529 N N . VAL B 1 511 ? 4.589 24.286 54.406 1.00 15.76 491 VAL B N 1
ATOM 7530 C CA . VAL B 1 511 ? 3.239 24.825 54.350 1.00 16.89 491 VAL B CA 1
ATOM 7531 C C . VAL B 1 511 ? 3.046 25.520 53.011 1.00 17.20 491 VAL B C 1
ATOM 7532 O O . VAL B 1 511 ? 3.899 26.291 52.565 1.00 17.26 491 VAL B O 1
ATOM 7536 N N . ARG B 1 512 ? 1.937 25.219 52.350 1.00 17.13 492 ARG B N 1
ATOM 7537 C CA . ARG B 1 512 ? 1.620 25.845 51.086 1.00 17.52 492 ARG B CA 1
ATOM 7538 C C . ARG B 1 512 ? 0.709 27.024 51.412 1.00 18.09 492 ARG B C 1
ATOM 7539 O O . ARG B 1 512 ? -0.262 26.873 52.151 1.00 19.58 492 ARG B O 1
ATOM 7547 N N . VAL B 1 513 ? 1.045 28.198 50.891 1.00 17.61 493 VAL B N 1
ATOM 7548 C CA . VAL B 1 513 ? 0.242 29.392 51.129 1.00 17.48 493 VAL B CA 1
ATOM 7549 C C . VAL B 1 513 ? -0.224 29.988 49.814 1.00 17.91 493 VAL B C 1
ATOM 7550 O O . VAL B 1 513 ? 0.514 30.021 48.831 1.00 17.94 493 VAL B O 1
ATOM 7554 N N . ARG B 1 514 ? -1.474 30.451 49.793 1.00 18.89 494 ARG B N 1
ATOM 7555 C CA . ARG B 1 514 ? -2.049 31.027 48.586 1.00 19.72 494 ARG B CA 1
ATOM 7556 C C . ARG B 1 514 ? -2.497 32.472 48.753 1.00 18.67 494 ARG B C 1
ATOM 7557 O O . ARG B 1 514 ? -2.681 33.174 47.768 1.00 21.05 494 ARG B O 1
ATOM 7565 N N . THR B 1 515 ? -2.669 32.916 49.994 1.00 20.49 495 THR B N 1
ATOM 7566 C CA . THR B 1 515 ? -3.111 34.291 50.229 1.00 20.13 495 THR B CA 1
ATOM 7567 C C . THR B 1 515 ? -2.077 35.080 51.017 1.00 19.64 495 THR B C 1
ATOM 7568 O O . THR B 1 515 ? -1.220 34.501 51.679 1.00 19.56 495 THR B O 1
ATOM 7572 N N . ARG B 1 516 ? -2.168 36.405 50.955 1.00 19.66 496 ARG B N 1
ATOM 7573 C CA . ARG B 1 516 ? -1.225 37.243 51.682 1.00 18.77 496 ARG B CA 1
ATOM 7574 C C . ARG B 1 516 ? -1.333 37.029 53.182 1.00 19.35 496 ARG B C 1
ATOM 7575 O O . ARG B 1 516 ? -0.339 37.101 53.890 1.00 19.19 496 ARG B O 1
ATOM 7583 N N . ALA B 1 517 ? -2.541 36.762 53.676 1.00 19.27 497 ALA B N 1
ATOM 7584 C CA . ALA B 1 517 ? -2.714 36.516 55.100 1.00 19.46 497 ALA B CA 1
ATOM 7585 C C . ALA B 1 517 ? -1.990 35.229 55.495 1.00 19.16 497 ALA B C 1
ATOM 7586 O O . ALA B 1 517 ? -1.360 35.157 56.545 1.00 21.67 497 ALA B O 1
ATOM 7588 N N . GLU B 1 518 ? -2.097 34.204 54.657 1.00 20.72 498 GLU B N 1
ATOM 7589 C CA . GLU B 1 518 ? -1.442 32.935 54.955 1.00 19.98 498 GLU B CA 1
ATOM 7590 C C . GLU B 1 518 ? 0.070 33.103 54.906 1.00 18.80 498 GLU B C 1
ATOM 7591 O O . GLU B 1 518 ? 0.793 32.524 55.715 1.00 19.03 498 GLU B O 1
ATOM 7597 N N . LEU B 1 519 ? 0.534 33.909 53.958 1.00 18.71 499 LEU B N 1
ATOM 7598 C CA . LEU B 1 519 ? 1.959 34.178 53.812 1.00 18.98 499 LEU B CA 1
ATOM 7599 C C . LEU B 1 519 ? 2.511 34.843 55.070 1.00 19.38 499 LEU B C 1
ATOM 7600 O O . LEU B 1 519 ? 3.537 34.422 55.615 1.00 19.37 499 LEU B O 1
ATOM 7605 N N . LYS B 1 520 ? 1.824 35.881 55.541 1.00 19.70 500 LYS B N 1
ATOM 7606 C CA . LYS B 1 520 ? 2.270 36.596 56.730 1.00 20.58 500 LYS B CA 1
ATOM 7607 C C . LYS B 1 520 ? 2.363 35.636 57.916 1.00 19.67 500 LYS B C 1
ATOM 7608 O O . LYS B 1 520 ? 3.360 35.619 58.648 1.00 21.42 500 LYS B O 1
ATOM 7614 N N . ALA B 1 521 ? 1.326 34.827 58.098 1.00 20.34 501 ALA B N 1
ATOM 7615 C CA . ALA B 1 521 ? 1.287 33.875 59.199 1.00 19.44 501 ALA B CA 1
ATOM 7616 C C . ALA B 1 521 ? 2.369 32.804 59.096 1.00 18.45 501 ALA B C 1
ATOM 7617 O O . ALA B 1 521 ? 2.973 32.422 60.102 1.00 20.24 501 ALA B O 1
ATOM 7619 N N . ALA B 1 522 ? 2.614 32.329 57.878 1.00 18.21 502 ALA B N 1
ATOM 7620 C CA . ALA B 1 522 ? 3.610 31.288 57.667 1.00 17.64 502 ALA B CA 1
ATOM 7621 C C . ALA B 1 522 ? 5.019 31.787 57.956 1.00 17.25 502 ALA B C 1
ATOM 7622 O O . ALA B 1 522 ? 5.835 31.055 58.530 1.00 17.70 502 ALA B O 1
ATOM 7624 N N . LEU B 1 523 ? 5.305 33.030 57.573 1.00 17.82 503 LEU B N 1
ATOM 7625 C CA . LEU B 1 523 ? 6.636 33.576 57.831 1.00 17.09 503 LEU B CA 1
ATOM 7626 C C . LEU B 1 523 ? 6.864 33.730 59.330 1.00 17.67 503 LEU B C 1
ATOM 7627 O O . LEU B 1 523 ? 7.950 33.431 59.826 1.00 17.84 503 LEU B O 1
ATOM 7632 N N . ASP B 1 524 ? 5.848 34.190 60.062 1.00 18.15 504 ASP B N 1
ATOM 7633 C CA . ASP B 1 524 ? 5.999 34.336 61.508 1.00 18.54 504 ASP B CA 1
ATOM 7634 C C . ASP B 1 524 ? 6.229 32.977 62.156 1.00 17.50 504 ASP B C 1
ATOM 7635 O O . ASP B 1 524 ? 7.072 32.839 63.045 1.00 19.26 504 ASP B O 1
ATOM 7640 N N . LYS B 1 525 ? 5.472 31.972 61.717 1.00 17.96 505 LYS B N 1
ATOM 7641 C CA . LYS B 1 525 ? 5.604 30.633 62.269 1.00 18.03 505 LYS B CA 1
ATOM 7642 C C . LYS B 1 525 ? 6.984 30.044 61.980 1.00 17.06 505 LYS B C 1
ATOM 7643 O O . LYS B 1 525 ? 7.570 29.386 62.831 1.00 18.04 505 LYS B O 1
ATOM 7646 N N . ALA B 1 526 ? 7.503 30.297 60.782 1.00 17.22 506 ALA B N 1
ATOM 7647 C CA . ALA B 1 526 ? 8.824 29.780 60.425 1.00 17.75 506 ALA B CA 1
ATOM 7648 C C . ALA B 1 526 ? 9.889 30.364 61.349 1.00 18.23 506 ALA B C 1
ATOM 7649 O O . ALA B 1 526 ? 10.756 29.636 61.846 1.00 18.56 506 ALA B O 1
ATOM 7651 N N . PHE B 1 527 ? 9.831 31.675 61.581 1.00 18.22 507 PHE B N 1
ATOM 7652 C CA . PHE B 1 527 ? 10.812 32.296 62.463 1.00 18.62 507 PHE B CA 1
ATOM 7653 C C . PHE B 1 527 ? 10.677 31.824 63.905 1.00 18.91 507 PHE B C 1
ATOM 7654 O O . PHE B 1 527 ? 11.659 31.785 64.644 1.00 20.58 507 PHE B O 1
ATOM 7662 N N . ALA B 1 528 ? 9.459 31.450 64.296 1.00 19.53 508 ALA B N 1
ATOM 7663 C CA . ALA B 1 528 ? 9.191 30.991 65.655 1.00 21.81 508 ALA B CA 1
ATOM 7664 C C . ALA B 1 528 ? 9.512 29.519 65.874 1.00 22.41 508 ALA B C 1
ATOM 7665 O O . ALA B 1 528 ? 9.449 29.021 67.000 1.00 23.25 508 ALA B O 1
ATOM 7667 N N . THR B 1 529 ? 9.876 28.823 64.803 1.00 21.50 509 THR B N 1
ATOM 7668 C CA . THR B 1 529 ? 10.155 27.398 64.900 1.00 20.90 509 THR B CA 1
ATOM 7669 C C . THR B 1 529 ? 11.580 27.013 64.522 1.00 21.51 509 THR B C 1
ATOM 7670 O O . THR B 1 529 ? 11.955 27.085 63.349 1.00 22.28 509 THR B O 1
ATOM 7674 N N . ARG B 1 530 ? 12.357 26.593 65.514 1.00 22.07 510 ARG B N 1
ATOM 7675 C CA . ARG B 1 530 ? 13.739 26.180 65.286 1.00 21.08 510 ARG B CA 1
ATOM 7676 C C . ARG B 1 530 ? 13.874 24.662 65.368 1.00 21.33 510 ARG B C 1
ATOM 7677 O O . ARG B 1 530 ? 13.045 23.985 65.986 1.00 21.97 510 ARG B O 1
ATOM 7685 N N . GLY B 1 531 ? 14.914 24.129 64.729 1.00 18.51 511 GLY B N 1
ATOM 7686 C CA . GLY B 1 531 ? 15.158 22.697 64.798 1.00 18.88 511 GLY B CA 1
ATOM 7687 C C . GLY B 1 531 ? 14.987 21.911 63.516 1.00 18.38 511 GLY B C 1
ATOM 7688 O O . GLY B 1 531 ? 15.621 20.871 63.328 1.00 21.43 511 GLY B O 1
ATOM 7689 N N . ARG B 1 532 ? 14.104 22.384 62.652 1.00 18.02 512 ARG B N 1
ATOM 7690 C CA . ARG B 1 532 ? 13.850 21.733 61.371 1.00 16.01 512 ARG B CA 1
ATOM 7691 C C . ARG B 1 532 ? 13.790 22.839 60.329 1.00 15.63 512 ARG B C 1
ATOM 7692 O O . ARG B 1 532 ? 13.395 23.969 60.642 1.00 16.19 512 ARG B O 1
ATOM 7700 N N . PHE B 1 533 ? 14.186 22.544 59.092 1.00 14.34 513 PHE B N 1
ATOM 7701 C CA . PHE B 1 533 ? 14.091 23.579 58.080 1.00 13.59 513 PHE B CA 1
ATOM 7702 C C . PHE B 1 533 ? 12.613 23.920 57.913 1.00 13.84 513 PHE B C 1
ATOM 7703 O O . PHE B 1 533 ? 11.732 23.061 58.129 1.00 14.98 513 PHE B O 1
ATOM 7711 N N . GLN B 1 534 ? 12.349 25.174 57.575 1.00 13.86 514 GLN B N 1
ATOM 7712 C CA . GLN B 1 534 ? 10.980 25.645 57.397 1.00 14.21 514 GLN B CA 1
ATOM 7713 C C . GLN B 1 534 ? 10.781 25.998 55.938 1.00 15.92 514 GLN B C 1
ATOM 7714 O O . GLN B 1 534 ? 11.438 26.899 55.424 1.00 17.66 514 GLN B O 1
ATOM 7720 N N . LEU B 1 535 ? 9.880 25.284 55.272 1.00 13.74 515 LEU B N 1
ATOM 7721 C CA . LEU B 1 535 ? 9.601 25.524 53.866 1.00 14.86 515 LEU B CA 1
ATOM 7722 C C . LEU B 1 535 ? 8.242 26.177 53.647 1.00 14.86 515 LEU B C 1
ATOM 7723 O O . LEU B 1 535 ? 7.197 25.587 53.944 1.00 16.46 515 LEU B O 1
ATOM 7728 N N . ILE B 1 536 ? 8.269 27.404 53.143 1.00 14.64 516 ILE B N 1
ATOM 7729 C CA . ILE B 1 536 ? 7.049 28.139 52.840 1.00 14.06 516 ILE B CA 1
ATOM 7730 C C . ILE B 1 536 ? 6.896 28.098 51.325 1.00 14.24 516 ILE B C 1
ATOM 7731 O O . ILE B 1 536 ? 7.674 28.721 50.586 1.00 15.61 516 ILE B O 1
ATOM 7736 N N . GLU B 1 537 ? 5.911 27.337 50.862 1.00 14.10 517 GLU B N 1
ATOM 7737 C CA . GLU B 1 537 ? 5.656 27.207 49.438 1.00 13.87 517 GLU B CA 1
ATOM 7738 C C . GLU B 1 537 ? 4.606 28.239 49.062 1.00 15.62 517 GLU B C 1
ATOM 7739 O O . GLU B 1 537 ? 3.407 28.042 49.284 1.00 15.86 517 GLU B O 1
ATOM 7745 N N . ALA B 1 538 ? 5.069 29.345 48.499 1.00 15.50 518 ALA B N 1
ATOM 7746 C CA . ALA B 1 538 ? 4.184 30.426 48.105 1.00 14.65 518 ALA B CA 1
ATOM 7747 C C . ALA B 1 538 ? 3.682 30.253 46.682 1.00 15.44 518 ALA B C 1
ATOM 7748 O O . ALA B 1 538 ? 4.458 30.286 45.724 1.00 15.99 518 ALA B O 1
ATOM 7750 N N . MET B 1 539 ? 2.375 30.064 46.532 1.00 15.32 519 MET B N 1
ATOM 7751 C CA . MET B 1 539 ? 1.802 29.913 45.201 1.00 16.42 519 MET B CA 1
ATOM 7752 C C . MET B 1 539 ? 1.653 31.297 44.580 1.00 17.26 519 MET B C 1
ATOM 7753 O O . MET B 1 539 ? 1.021 32.188 45.157 1.00 19.79 519 MET B O 1
ATOM 7758 N N . ILE B 1 540 ? 2.261 31.468 43.410 1.00 17.80 520 ILE B N 1
ATOM 7759 C CA . ILE B 1 540 ? 2.247 32.729 42.678 1.00 17.69 520 ILE B CA 1
ATOM 7760 C C . ILE B 1 540 ? 1.721 32.470 41.276 1.00 17.79 520 ILE B C 1
ATOM 7761 O O . ILE B 1 540 ? 2.177 31.566 40.597 1.00 19.21 520 ILE B O 1
ATOM 7766 N N . PRO B 1 541 ? 0.744 33.263 40.820 1.00 19.49 521 PRO B N 1
ATOM 7767 C CA . PRO B 1 541 ? 0.226 33.027 39.468 1.00 19.70 521 PRO B CA 1
ATOM 7768 C C . PRO B 1 541 ? 1.261 33.326 38.386 1.00 20.63 521 PRO B C 1
ATOM 7769 O O . PRO B 1 541 ? 2.137 34.178 38.564 1.00 21.42 521 PRO B O 1
ATOM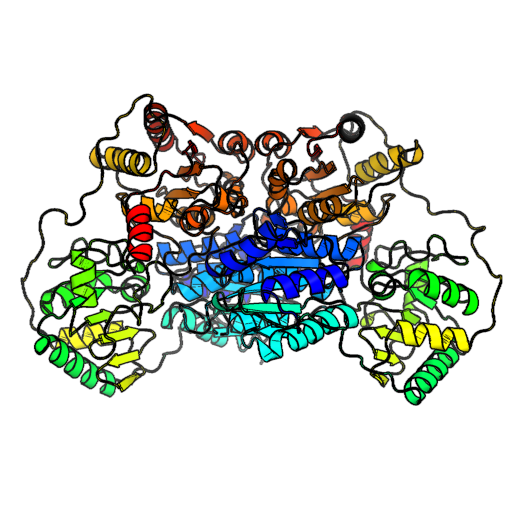 7773 N N . ARG B 1 542 ? 1.166 32.620 37.266 1.00 20.94 522 ARG B N 1
ATOM 7774 C CA . ARG B 1 542 ? 2.061 32.872 36.148 1.00 22.15 522 ARG B CA 1
ATOM 7775 C C . ARG B 1 542 ? 1.792 34.304 35.675 1.00 22.78 522 ARG B C 1
ATOM 7776 O O . ARG B 1 542 ? 0.663 34.798 35.778 1.00 23.87 522 ARG B O 1
ATOM 7784 N N . GLY B 1 543 ? 2.821 34.970 35.166 1.00 23.36 523 GLY B N 1
ATOM 7785 C CA . GLY B 1 543 ? 2.652 36.328 34.680 1.00 23.43 523 GLY B CA 1
ATOM 7786 C C . GLY B 1 543 ? 2.806 37.418 35.729 1.00 24.31 523 GLY B C 1
ATOM 7787 O O . GLY B 1 543 ? 2.790 38.603 35.389 1.00 26.07 523 GLY B O 1
ATOM 7788 N N . VAL B 1 544 ? 2.942 37.040 36.996 1.00 22.45 524 VAL B N 1
ATOM 7789 C CA . VAL B 1 544 ? 3.104 38.025 38.065 1.00 22.07 524 VAL B CA 1
ATOM 7790 C C . VAL B 1 544 ? 4.576 38.083 38.476 1.00 21.74 524 VAL B C 1
ATOM 7791 O O . VAL B 1 544 ? 5.122 37.121 39.018 1.00 21.24 524 VAL B O 1
ATOM 7795 N N . LEU B 1 545 ? 5.196 39.231 38.224 1.00 20.71 525 LEU B N 1
ATOM 7796 C CA . LEU B 1 545 ? 6.619 39.436 38.482 1.00 19.90 525 LEU B CA 1
ATOM 7797 C C . LEU B 1 545 ? 6.967 40.479 39.537 1.00 20.54 525 LEU B C 1
ATOM 7798 O O . LEU B 1 545 ? 6.148 41.330 39.893 1.00 21.21 525 LEU B O 1
ATOM 7803 N N . SER B 1 546 ? 8.206 40.414 40.023 1.00 19.66 526 SER B N 1
ATOM 7804 C CA . SER B 1 546 ? 8.706 41.383 40.993 1.00 19.07 526 SER B CA 1
ATOM 7805 C C . SER B 1 546 ? 8.860 42.706 40.237 1.00 19.47 526 SER B C 1
ATOM 7806 O O . SER B 1 546 ? 8.915 42.721 39.008 1.00 19.53 526 SER B O 1
ATOM 7809 N N . ASP B 1 547 ? 8.944 43.810 40.969 1.00 19.96 527 ASP B N 1
ATOM 7810 C CA . ASP B 1 547 ? 9.094 45.106 40.315 1.00 20.46 527 ASP B CA 1
ATOM 7811 C C . ASP B 1 547 ? 10.399 45.199 39.533 1.00 20.55 527 ASP B C 1
ATOM 7812 O O . ASP B 1 547 ? 10.427 45.735 38.426 1.00 20.98 527 ASP B O 1
ATOM 7817 N N . THR B 1 548 ? 11.480 44.667 40.096 1.00 19.71 528 THR B N 1
ATOM 7818 C CA . THR B 1 548 ? 12.765 44.735 39.416 1.00 20.11 528 THR B CA 1
ATOM 7819 C C . THR B 1 548 ? 12.778 43.930 38.125 1.00 19.49 528 THR B C 1
ATOM 7820 O O . THR B 1 548 ? 13.335 44.378 37.124 1.00 20.37 528 THR B O 1
ATOM 7824 N N . LEU B 1 549 ? 12.181 42.739 38.130 1.00 20.40 529 LEU B N 1
ATOM 7825 C CA . LEU B 1 549 ? 12.155 41.955 36.901 1.00 19.39 529 LEU B CA 1
ATOM 7826 C C . LEU B 1 549 ? 11.292 42.677 35.875 1.00 21.61 529 LEU B C 1
ATOM 7827 O O . LEU B 1 549 ? 11.610 42.688 34.688 1.00 21.48 529 LEU B O 1
ATOM 7832 N N . ALA B 1 550 ? 10.205 43.289 36.338 1.00 21.65 530 ALA B N 1
ATOM 7833 C CA . ALA B 1 550 ? 9.321 44.036 35.447 1.00 23.05 530 ALA B CA 1
ATOM 7834 C C . ALA B 1 550 ? 10.120 45.136 34.741 1.00 24.53 530 ALA B C 1
ATOM 7835 O O . ALA B 1 550 ? 10.002 45.318 33.528 1.00 25.18 530 ALA B O 1
ATOM 7837 N N . ARG B 1 551 ? 10.941 45.862 35.495 1.00 23.98 531 ARG B N 1
ATOM 7838 C CA . ARG B 1 551 ? 11.753 46.926 34.908 1.00 25.89 531 ARG B CA 1
ATOM 7839 C C . ARG B 1 551 ? 12.787 46.375 33.944 1.00 26.58 531 ARG B C 1
ATOM 7840 O O . ARG B 1 551 ? 13.091 46.996 32.928 1.00 26.25 531 ARG B O 1
ATOM 7848 N N . PHE B 1 552 ? 13.339 45.211 34.269 1.00 26.57 532 PHE B N 1
ATOM 7849 C CA . PHE B 1 552 ? 14.328 44.586 33.407 1.00 28.51 532 PHE B CA 1
ATOM 7850 C C . PHE B 1 552 ? 13.689 44.275 32.052 1.00 30.42 532 PHE B C 1
ATOM 7851 O O . PHE B 1 552 ? 14.249 44.589 31.002 1.00 31.23 532 PHE B O 1
ATOM 7859 N N . VAL B 1 553 ? 12.510 43.662 32.086 1.00 31.78 533 VAL B N 1
ATOM 7860 C CA . VAL B 1 553 ? 11.796 43.310 30.863 1.00 33.85 533 VAL B CA 1
ATOM 7861 C C . VAL B 1 553 ? 11.462 44.561 30.057 1.00 35.18 533 VAL B C 1
ATOM 7862 O O . VAL B 1 553 ? 11.668 44.601 28.845 1.00 35.41 533 VAL B O 1
ATOM 7866 N N . GLN B 1 554 ? 10.947 45.580 30.735 1.00 36.42 534 GLN B N 1
ATOM 7867 C CA . GLN B 1 554 ? 10.592 46.829 30.073 1.00 38.81 534 GLN B CA 1
ATOM 7868 C C . GLN B 1 554 ? 11.842 47.467 29.471 1.00 40.28 534 GLN B C 1
ATOM 7869 O O . GLN B 1 554 ? 11.773 48.143 28.443 1.00 40.62 534 GLN B O 1
ATOM 7872 N N . GLY B 1 555 ? 12.983 47.237 30.117 1.00 40.89 535 GLY B N 1
ATOM 7873 C CA . GLY B 1 555 ? 14.236 47.793 29.640 1.00 42.65 535 GLY B CA 1
ATOM 7874 C C . GLY B 1 555 ? 14.737 47.141 28.366 1.00 43.68 535 GLY B C 1
ATOM 7875 O O . GLY B 1 555 ? 15.224 47.821 27.463 1.00 44.04 535 GLY B O 1
ATOM 7876 N N . GLN B 1 556 ? 14.622 45.820 28.286 1.00 44.80 536 GLN B N 1
ATOM 7877 C CA . GLN B 1 556 ? 15.070 45.094 27.106 1.00 46.12 536 GLN B CA 1
ATOM 7878 C C . GLN B 1 556 ? 14.244 45.466 25.879 1.00 47.19 536 GLN B C 1
ATOM 7879 O O . GLN B 1 556 ? 14.786 45.648 24.789 1.00 47.44 536 GLN B O 1
ATOM 7885 N N . LYS B 1 557 ? 12.932 45.580 26.063 1.00 48.13 537 LYS B N 1
ATOM 7886 C CA . LYS B 1 557 ? 12.035 45.933 24.967 1.00 49.12 537 LYS B CA 1
ATOM 7887 C C . LYS B 1 557 ? 12.598 47.111 24.175 1.00 49.93 537 LYS B C 1
ATOM 7888 O O . LYS B 1 557 ? 12.469 47.168 22.950 1.00 50.67 537 LYS B O 1
ATOM 7890 N N . ARG B 1 558 ? 13.229 48.043 24.882 1.00 50.24 538 ARG B N 1
ATOM 7891 C CA . ARG B 1 558 ? 13.820 49.218 24.251 1.00 50.91 538 ARG B CA 1
ATOM 7892 C C . ARG B 1 558 ? 15.190 48.888 23.656 1.00 51.40 538 ARG B C 1
ATOM 7893 O O . ARG B 1 558 ? 15.359 49.066 22.429 1.00 52.10 538 ARG B O 1
#

Sequence (1066 aa):
LVPRGSHMKLAEALLRALKDRGAQAMFGIPGDFALPFFKVAEETQILPLHTLSHEPAVGFAADAAARYSSTLGVAAVTYGAGAFNMVNAVAGAYAEKSPVVVISGAPGTTEGGLLLDTQFQVFKEITVAQARLDDPAKAPAEIARVLGAARAQSRPVYLEIPRNMVNAEVEPVGDDPAWPVDRDALAACADEVLAAMRSATSPVLMVCVEVRRYGLEAKVAELAQRLGVPVVTTFMGRGLLADAPTPPLGTYIGVAGDAEITRLVEESDGLFLLGAILSDTNFAVSQRKIDLRKTIHAFDRAVTLGYHTYADIPLAGLVDALLERLPPSDRTTRGKEPHAYPTGLQADGEPIAPMDIARAVNDRVRAGQEPLLIAADMGDCLFTAMDMIDAGLMAPGYYAGMGFGVPAGIGAQCVSGGKRILTVVGDGAFQMTGWELGNCRRLGIDPIVILFNNASWEMLRTFQPESAFNDLDDWRFADMAAGMGGDGVRVRTRAELKAALDKAFATRGRFQLIEAMIPRGVLSDTLARFVQGQKRLGSHMKLAEALLRALKDRGAQAMFGIPGDFALPFFKVAEETQILPLHTLSHEPAVGFAADAAARYSSTLGVAAVTYGAGAFNMVNAVAGAYAEKSPVVVISGAPGTTELLDTQFQVFKEITVAQARLDDPAKAPAEIARVLGAARAQSRPVYLEIPRNMVNAEVEPVGDDPAWPVDRDALAACADEVLAAMRSATSPVLMVCVEVRRYGLEAKVAELAQRLGVPVVTTFMGRGLLADAPTPPLGTYIGVAGDAEITRLVEESDGLFLLGAILSDTNFAVSQRKIDLRKTIHAFDRAVTLGYHTYADIPLAGLVDALLERLPPSDRTTRGKEPHAYPTGLQADGEPIAPMDIARAVNDRVRAGQEPLLIAADMGDCLFTAMDMIDAGLMAPGYYAGMGFGVPAGIGAQCVSGGKRILTVVGDGAFQMTGWELGNCRRLGIDPIVILFNNASWEMLRTFQPESAFNDLDDWRFADMAAGMGGDGVRVRTRAELKAALDKAFATRGRFQLIEAMIPRGVLSDTLARFVQGQKR

Secondary structure (DSSP, 8-state):
----S---BHHHHHHHHHHHTT---EEE---GGGHHHHHHHHHH-SS-EEE-SSHHHHHHHHHHHHHHHTS-EEEEE-TTHHHHTTHHHHHHHHHTT--EEEEEEE--TT-------HHHHHHTTS-S-EEE---TTTHHHHHHHHHHHHHHHT--EEEEEEGGGTT-B-PPP-PPPPPP--HHHHHHHHHHHHHHHHH-SSEEEEE-HHHHHTT-HHHHHHHHHHH-S-EEE-GGGTTTTTTSSS--S-B-BTBTS-HHHHHHHHT-SEEEEES--B-SSTTSBPTTTS-GGGEEEEETTEEEETTEEEES--HHHHHHHHHHTS---------S-SS--------SSSBP-HHHHHHHHHHHHHTTPPPPEEEE-SSHHHHHHTTS--S-EE--TTT--TT-HHHHHHHHHHHTTT--EEEEEEHHHHHHHGGGGGGHHHHT---EEEEEE-SB-HHHHHH-TT-GGGB-----HHHHTGGGTSEEEEE-BHHHHHHHHHHHHH--SS-EEEEEE--TT---HHHHHHHHHHHH-/---EEHHHHHHHHHHHTT---EEE---GGGHHHHHHHHHH-SS-EEE-SSHHHHHHHHHHHHHHHTS-EEEEE-TTHHHHTTHHHHHHHHHTT--EEEEEEE--TT----HHHHHHHTT-S-EEE---TTTHHHHHHHHHHHHHHHTS-EEEEEEGGGTT-EEPPP-PPPP----HHHHHHHHHHHHHHHHH-SSEEEEE-HHHHHTT-HHHHHHHHHHH-S-EEE-GGGTTTTTTSSS--S-B--GGGS-HHHHHHHHT-SEEEEESPPB-SSTTSB-GGGS-TTT-EEEETTEEEETTEEE-S--HHHHHHHHHTTS-------TTSPPP--------SSSBP-HHHHHHHHHHHHHTTPPPPEEEE-SSHHHHHHTTS--S-EE--TTT--TT-HHHHHHHHHHHSTT--EEEEEEHHHHHHHGGGGGGHHHHT---EEEEEE-SB-HHHHHH-TT-GGGB-----HHHHHGGGT-EEEEE-BHHHHHHHHHHHHH--SS-EEEEEE--TT---HHHHHHHHHHH-

InterPro domains:
  IPR011766 Thiamine pyrophosphate enzyme, TPP-binding [PF02775] (394-517)
  IPR012000 Thiamine pyrophosphate enzyme, central domain [PF00205] (193-328)
  IPR012001 Thiamine pyrophosphate enzyme, N-terminal TPP-binding domain [PF02776] (1-106)
  IPR012110 Pyruvate decarboxylase/indolepyruvate decarboxylase-like [PIRSF036565] (1-540)
  IPR012110 Pyruvate decarboxylase/indolepyruvate decarboxylase-like [PTHR43452] (2-534)
  IPR017765 Indole-3-pyruvate decarboxylase [TIGR03394] (2-535)
  IPR029035 DHS-like NAD/FAD-binding domain superfamily [SSF52467] (162-335)
  IPR029061 Thiamin diphosphate-binding fold [SSF52518] (1-182)
  IPR029061 Thiamin diphosphate-binding fold [SSF52518] (353-529)
  IPR047213 Pyruvate decarboxylase/indolepyruvate decarboxylase-like, pyrimidine-binding domain [cd07038] (5-165)

B-factor: mean 21.15, std 9.02, range [6.33, 55.62]

Radius of gyration: 30.02 Å; Cα contacts (8 Å, |Δi|>4): 2657; chains: 2; bounding box: 69×93×66 Å